Protein AF-A0A7S2NQ32-F1 (afdb_monomer_lite)

Organism: NCBI:txid163516

Radius of gyration: 38.27 Å; chains: 1; bounding box: 82×102×120 Å

pLDDT: mean 76.38, std 18.04, range [27.8, 97.19]

Foldseek 3Di:
DCCLVVCVVPDPPCPVVPPDDPVVVQCVLPVDPPDDDDPVCPVVVVVLVVLLSVLLVVLVSCLVPVVPDDLVRQQPAPQDLQGRPVLVVLLVVLLVSLQVQQLRAPPPPDPPDPCVVVVSNCSLLDLAGPRSCRVSVVSSLVSNQSSCCSRFVDHLDPPPPVCPVPCPPVPDDDGRAQPALVSLLSLLSSSSSSAVDPPHDFTDLVSLVRSVVRQDDDDQDPLLCLLQCLLWAQDPPPLPDQLLAADPSRPVCSQVPPLVVSDPPDDDSSLVSLLVSLVSLLDDDQDDQPPDPPPPPFPDPPPAVVVNLVSLQVSLVSLLSSLVSLSSNCSSPVLPLSSLLSNLVSLLVLLLSLVLQQFQPPPLADVCLFFDLPVVLVVVVVPDVDPDPPQVVLFRLAQARTLSLLSVFDLSFLVSVVVSLVVSVVRPVPDPPDDPSSVVLNVVLVVCVVVLVLSQSSNQVSLSSSSSSNSSSSNSLSSSLVSLVVVCVVVDVVSLLVNLQSLLLQLLSLVLCLLSCWRGGPPIGRNALVRQLSSLVSSLVSLVVSLCSCVVSDDPDDDRPDQNLLSLLSNLVSLLSNLVSCVVPDDDVPDPDGSNLVSLLSSLVSLVVSLVSLVVVCVVVNAPDLPDDWCPRRNLNSLLVNLLSLLVQLVVLLSDDPVCSVVSLVSSLVSLLPDFDDDPCVVVVVDPDSLVSSLVSLLRSQVSLVVSCVVRVLHVVSLLSNLSSLQQVVCSNPSPPPVSCRSQDFDAPVSQVSHPQHDHPHGSLVSSLVSLVSNCPVCVVVLQDQDDRPDPDDRSSRCSGRRSVSVQSVSLNSLLVNLVSCLVVLVLVVLVVLLVSLLVGADDSNQQSSQCSSVSNDGRPDGPQLDALVDGGTNSSSSNNSSLLSNLSSLLVVLVVLVVVVVVCPDDDDPVVLVVSLVVLLVSLVSLVVSVVSSNDDLVVVLVQLQVPLDPPDDPSSLVSLLSSVQSNCVSPDVDHPDDDDDDHSNVRSVVSSVSSVVSVVVCCVSPVPPPPPPVVVVVVVVVVVVVVPPDDDDDDDDDDDDDDDDDDDDDDDDDDDDDDDFDWDKDKDKDFPPPPQAAQRWDWDWDQQAPPDTDIDIDGHHHPPDRMDMDMDIDGPVSNVNNVVVVVD

Secondary structure (DSSP, 8-state):
-HHHHSGGGT-GGGGGTTTS-TTTTTTTTSS-------TTSHHHHHHHHHHHHHHHHHHHHHHHHHHTS-HHHHHHS-EETTEEHHHHHHHHHHHHHHHHHHHHH-------STTHHHHHHHGGG-SSPPTT-HHHHHHHHHHHHHHHHHHHS---S-----THHHHTT-TT------SSHHHHHHHHHHHHHHH-STTS----HHHHHHHHHHSPPPP--HHHHHHHHHHHB-----TTS-TTS--TTS-GGGGTS-TTTSS-S---HHHHHHHHHHHHHH-SPPPPTT--GGGTT---S---HHHHHHHHHHHHHHHHHHHHHHHHHHHH-TT-HHHHHHHHHHHHHHHHHHHTTS---SSS--THHHH-SHHHHHHHTT-------GGGTS-BS--SSBSHHHHHS-SSSHHHHHHHHHHHHHHHHT-TTS-HHHHHHHHHHHHHHHTT-HHHHHHHHHHHHHHHHHHHHHHHHHHHHHHHHHGGGG--HHHHHHHHHHHHHHHHHHHHHHHHTEE-SBS-EEPPHHHHHHHHHHHHHHHHHHHHHHHHS--S-S--SS-HHHHHHHHHHHHHHHHHHSTTPPPPTT-SS-HHHHHHHHHHHHHHHHHHHHHHHHHHH-PPPTT--SS--HHHHHHHHHHHHHHHHHHHHHTS-TTTHHHHHHHHHHHHHTT-SSGGGGGGTT-S-HHHHHHHHHHHHHHHHHHHHHH-TT-HHHHHHHHHHHHHHHHHH-TT-TT--GGG----HHHHTTSTT--TTS-HHHHHHHHHHHHHHHTHHHHTSPPPP--SS--HHHHHHH-HHHHHHHHHHHHHHHHHHHHHTT-HHHHHHHHHHHHHSPPPHHHHHHHHHHTTTSPPSS-TTSS-SSS--SHHHHHHHHHHHHHHHHHHHHHHHHHHHHHH--S---HHHHHHHHHHHHHHHHHHHHHHHHT---HHHHHHHHHH--STT---HHHHHHHHHHHHHHHHH-S----------HHHHHHHHHHHHHHHHHHHHHHHTTTSTTTHHHHHHHHHHHTTSS----------------------------------EEEEEEEEEPPTT--TT-EEEEEEEETTTEEEEEEEE--SS--SEEEEEEEEEHHHHHHHHHHHH-

Structure (mmCIF, N/CA/C/O backbone):
data_AF-A0A7S2NQ32-F1
#
_entry.id   AF-A0A7S2NQ32-F1
#
loop_
_atom_site.group_PDB
_atom_site.id
_atom_site.type_symbol
_atom_site.label_atom_id
_atom_site.label_alt_id
_atom_site.label_comp_id
_atom_site.label_asym_id
_atom_site.label_entity_id
_atom_site.label_seq_id
_atom_site.pdbx_PDB_ins_code
_atom_site.Cartn_x
_atom_site.Cartn_y
_atom_site.Cartn_z
_atom_site.occupancy
_atom_site.B_iso_or_equiv
_atom_site.auth_seq_id
_atom_site.auth_comp_id
_atom_site.auth_asym_id
_atom_site.auth_atom_id
_atom_site.pdbx_PDB_model_num
ATOM 1 N N . ILE A 1 1 ? -20.349 -25.419 52.242 1.00 38.31 1 ILE A N 1
ATOM 2 C CA . ILE A 1 1 ? -20.439 -23.965 52.535 1.00 38.31 1 ILE A CA 1
ATOM 3 C C . ILE A 1 1 ? -20.869 -23.718 53.972 1.00 38.31 1 ILE A C 1
ATOM 5 O O . ILE A 1 1 ? -20.038 -23.238 54.714 1.00 38.31 1 ILE A O 1
ATOM 9 N N . ALA A 1 2 ? -22.056 -24.140 54.432 1.00 29.47 2 ALA A N 1
ATOM 10 C CA . ALA A 1 2 ? -22.386 -24.104 55.869 1.00 29.47 2 ALA A CA 1
ATOM 11 C C . ALA A 1 2 ? -21.383 -24.909 56.728 1.00 29.47 2 ALA A C 1
ATOM 13 O O . ALA A 1 2 ? -20.980 -24.456 57.786 1.00 29.47 2 ALA A O 1
ATOM 14 N N . ALA A 1 3 ? -20.860 -26.030 56.216 1.00 35.62 3 ALA A N 1
ATOM 15 C CA . ALA A 1 3 ? -19.745 -26.761 56.833 1.00 35.62 3 ALA A CA 1
ATOM 16 C C . ALA A 1 3 ? -18.353 -26.117 56.624 1.00 35.62 3 ALA A C 1
ATOM 18 O O . ALA A 1 3 ? -17.404 -26.506 57.282 1.00 35.62 3 ALA A O 1
ATOM 19 N N . PHE A 1 4 ? -18.213 -25.146 55.716 1.00 40.44 4 PHE A N 1
ATOM 20 C CA . PHE A 1 4 ? -16.943 -24.466 55.398 1.00 40.44 4 PHE A CA 1
ATOM 21 C C . PHE A 1 4 ? -16.826 -23.139 56.172 1.00 40.44 4 PHE A C 1
ATOM 23 O O . PHE A 1 4 ? -15.788 -22.837 56.740 1.00 40.44 4 PHE A O 1
ATOM 30 N N . CYS A 1 5 ? -17.934 -22.401 56.280 1.00 36.97 5 CYS A N 1
ATOM 31 C CA . CYS A 1 5 ? -18.102 -21.209 57.108 1.00 36.97 5 CYS A CA 1
ATOM 32 C C . CYS A 1 5 ? -18.418 -21.560 58.574 1.00 36.97 5 CYS A C 1
ATOM 34 O O . CYS A 1 5 ? -17.995 -20.847 59.471 1.00 36.97 5 CYS A O 1
ATOM 36 N N . GLY A 1 6 ? -19.112 -22.674 58.841 1.00 35.16 6 GLY A N 1
ATOM 37 C CA . GLY A 1 6 ? -19.406 -23.153 60.199 1.00 35.16 6 GLY A CA 1
ATOM 38 C C . GLY A 1 6 ? -18.257 -23.922 60.863 1.00 35.16 6 GLY A C 1
ATOM 39 O O . GLY A 1 6 ? -18.197 -23.982 62.086 1.00 35.16 6 GLY A O 1
ATOM 40 N N . ALA A 1 7 ? -17.300 -24.461 60.094 1.00 35.34 7 ALA A N 1
ATOM 41 C CA . ALA A 1 7 ? -16.101 -25.106 60.651 1.00 35.34 7 ALA A CA 1
ATOM 42 C C . ALA A 1 7 ? -15.001 -24.115 61.074 1.00 35.34 7 ALA A C 1
ATOM 44 O O . ALA A 1 7 ? -14.058 -24.525 61.755 1.00 35.34 7 ALA A O 1
ATOM 45 N N . ALA A 1 8 ? -15.146 -22.823 60.752 1.00 34.66 8 ALA A N 1
ATOM 46 C CA . ALA A 1 8 ? -14.289 -21.761 61.283 1.00 34.66 8 ALA A CA 1
ATOM 47 C C . ALA A 1 8 ? -14.370 -21.653 62.821 1.00 34.66 8 ALA A C 1
ATOM 49 O O . ALA A 1 8 ? -13.474 -21.094 63.441 1.00 34.66 8 ALA A O 1
ATOM 50 N N . GLY A 1 9 ? -15.393 -22.251 63.447 1.00 35.31 9 GLY A N 1
ATOM 51 C CA . GLY A 1 9 ? -15.494 -22.353 64.902 1.00 35.31 9 GLY A CA 1
ATOM 52 C C . GLY A 1 9 ? -14.737 -23.524 65.546 1.00 35.31 9 GLY A C 1
ATOM 53 O O . GLY A 1 9 ? -14.499 -23.460 66.747 1.00 35.31 9 GLY A O 1
ATOM 54 N N . HIS A 1 10 ? -14.354 -24.593 64.821 1.00 33.91 10 HIS A N 1
ATOM 55 C CA . HIS A 1 10 ? -13.945 -25.854 65.485 1.00 33.91 10 HIS A CA 1
ATOM 56 C C . HIS A 1 10 ? -12.883 -26.744 64.794 1.00 33.91 10 HIS A C 1
ATOM 58 O O . HIS A 1 10 ? -12.693 -27.886 65.218 1.00 33.91 10 HIS A O 1
ATOM 64 N N . SER A 1 11 ? -12.131 -26.281 63.787 1.00 33.19 11 SER A N 1
ATOM 65 C CA . SER A 1 11 ? -11.078 -27.110 63.160 1.00 33.19 11 SER A CA 1
ATOM 66 C C . SER A 1 11 ? -9.653 -26.790 63.642 1.00 33.19 11 SER A C 1
ATOM 68 O O . SER A 1 11 ? -9.174 -25.666 63.511 1.00 33.19 11 SER A O 1
ATOM 70 N N . LYS A 1 12 ? -8.929 -27.822 64.108 1.00 36.94 12 LYS A N 1
ATOM 71 C CA . LYS A 1 12 ? -7.502 -27.815 64.515 1.00 36.94 12 LYS A CA 1
ATOM 72 C C . LYS A 1 12 ? -6.501 -27.432 63.405 1.00 36.94 12 LYS A C 1
ATOM 74 O O . LYS A 1 12 ? -5.304 -27.409 63.660 1.00 36.94 12 LYS A O 1
ATOM 79 N N . VAL A 1 13 ? -6.955 -27.127 62.189 1.00 38.16 13 VAL A N 1
ATOM 80 C CA . VAL A 1 13 ? -6.087 -26.716 61.066 1.00 38.16 13 VAL A CA 1
ATOM 81 C C . VAL A 1 13 ? -5.570 -25.268 61.223 1.00 38.16 13 VAL A C 1
ATOM 83 O O . VAL A 1 13 ? -4.601 -24.889 60.575 1.00 38.16 13 VAL A O 1
ATOM 86 N N . PHE A 1 14 ? -6.133 -24.472 62.141 1.00 38.03 14 PHE A N 1
ATOM 87 C CA . PHE A 1 14 ? -5.759 -23.063 62.342 1.00 38.03 14 PHE A CA 1
ATOM 88 C C . PHE A 1 14 ? -4.532 -22.799 63.237 1.00 38.03 14 PHE A C 1
ATOM 90 O O . PHE A 1 14 ? -4.090 -21.656 63.325 1.00 38.03 14 PHE A O 1
ATOM 97 N N . THR A 1 15 ? -3.915 -23.808 63.864 1.00 38.59 15 THR A N 1
ATOM 98 C CA . THR A 1 15 ? -2.793 -23.572 64.801 1.00 38.59 15 THR A CA 1
ATOM 99 C C . THR A 1 15 ? -1.493 -23.093 64.146 1.00 38.59 15 THR A C 1
ATOM 101 O O . THR A 1 15 ? -0.638 -22.576 64.852 1.00 38.59 15 THR A O 1
ATOM 104 N N . ASN A 1 16 ? -1.345 -23.189 62.819 1.00 35.78 16 ASN A N 1
ATOM 105 C CA . ASN A 1 16 ? -0.178 -22.646 62.101 1.00 35.78 16 ASN A CA 1
ATOM 106 C C . ASN A 1 16 ? -0.426 -21.277 61.435 1.00 35.78 16 ASN A C 1
ATOM 108 O O . ASN A 1 16 ? 0.493 -20.727 60.839 1.00 35.78 16 ASN A O 1
ATOM 112 N N . VAL A 1 17 ? -1.636 -20.711 61.543 1.00 42.16 17 VAL A N 1
ATOM 113 C CA . VAL A 1 17 ? -1.975 -19.363 61.027 1.00 42.16 17 VAL A CA 1
ATOM 114 C C . VAL A 1 17 ? -1.924 -18.302 62.147 1.00 42.16 17 VAL A C 1
ATOM 116 O O . VAL A 1 17 ? -2.021 -17.110 61.890 1.00 42.16 17 VAL A O 1
ATOM 119 N N . ALA A 1 18 ? -1.696 -18.721 63.395 1.00 35.78 18 ALA A N 1
ATOM 120 C CA . ALA A 1 18 ? -1.815 -17.915 64.614 1.00 35.78 18 ALA A CA 1
ATOM 121 C C . ALA A 1 18 ? -0.669 -16.911 64.898 1.00 35.78 18 ALA A C 1
ATOM 123 O O . ALA A 1 18 ? -0.559 -16.443 66.024 1.00 35.78 18 ALA A O 1
ATOM 124 N N . ASN A 1 19 ? 0.176 -16.571 63.917 1.00 41.66 19 ASN A N 1
ATOM 125 C CA . ASN A 1 19 ? 1.288 -15.618 64.101 1.00 41.66 19 ASN A CA 1
ATOM 126 C C . ASN A 1 19 ? 1.071 -14.251 63.428 1.00 41.66 19 ASN A C 1
ATOM 128 O O . ASN A 1 19 ? 2.006 -13.460 63.355 1.00 41.66 19 ASN A O 1
ATOM 132 N N . VAL A 1 20 ? -0.133 -13.964 62.932 1.00 45.91 20 VAL A N 1
ATOM 133 C CA . VAL A 1 20 ? -0.498 -12.628 62.442 1.00 45.91 20 VAL A CA 1
ATOM 134 C C . VAL A 1 20 ? -1.633 -12.130 63.322 1.00 45.91 20 VAL A C 1
ATOM 136 O O . VAL A 1 20 ? -2.710 -12.729 63.301 1.00 45.91 20 VAL A O 1
ATOM 139 N N . ASP A 1 21 ? -1.375 -11.095 64.124 1.00 45.44 21 ASP A N 1
ATOM 140 C CA . ASP A 1 21 ? -2.412 -10.447 64.923 1.00 45.44 21 ASP A CA 1
ATOM 141 C C . ASP A 1 21 ? -3.468 -9.876 63.960 1.00 45.44 21 ASP A C 1
ATOM 143 O O . ASP A 1 21 ? -3.129 -9.073 63.084 1.00 45.44 21 ASP A O 1
ATOM 147 N N . PRO A 1 22 ? -4.740 -10.308 64.038 1.00 46.38 22 PRO A N 1
ATOM 148 C CA . PRO A 1 22 ? -5.797 -9.764 63.203 1.00 46.38 22 PRO A CA 1
ATOM 149 C C . PRO A 1 22 ? -6.006 -8.261 63.396 1.00 46.38 22 PRO A C 1
ATOM 151 O O . PRO A 1 22 ? -6.705 -7.696 62.573 1.00 46.38 22 PRO A O 1
ATOM 154 N N . LEU A 1 23 ? -5.456 -7.619 64.438 1.00 48.62 23 LEU A N 1
ATOM 155 C CA . LEU A 1 23 ? -5.508 -6.160 64.588 1.00 48.62 23 LEU A CA 1
ATOM 156 C C . LEU A 1 23 ? -4.438 -5.415 63.764 1.00 48.62 23 LEU A C 1
ATOM 158 O O . LEU A 1 23 ? -4.763 -4.396 63.159 1.00 48.62 23 LEU A O 1
ATOM 162 N N . ASP A 1 24 ? -3.219 -5.950 63.630 1.00 49.41 24 ASP A N 1
ATOM 163 C CA . ASP A 1 24 ? -2.101 -5.264 62.946 1.00 49.41 24 ASP A CA 1
ATOM 164 C C . ASP A 1 24 ? -2.348 -5.046 61.440 1.00 49.41 24 ASP A C 1
ATOM 166 O O . ASP A 1 24 ? -1.844 -4.098 60.841 1.00 49.41 24 ASP A O 1
ATOM 170 N N . PHE A 1 25 ? -3.139 -5.916 60.803 1.00 48.00 25 PHE A N 1
ATOM 171 C CA . PHE A 1 25 ? -3.528 -5.769 59.392 1.00 48.00 25 PHE A CA 1
ATOM 172 C C . PHE A 1 25 ? -4.569 -4.655 59.180 1.00 48.00 25 PHE A C 1
ATOM 174 O O . PHE A 1 25 ? -4.672 -4.115 58.082 1.00 48.00 25 PHE A O 1
ATOM 181 N N . TYR A 1 26 ? -5.343 -4.309 60.214 1.00 52.91 26 TYR A N 1
ATOM 182 C CA . TYR A 1 26 ? -6.479 -3.389 60.114 1.00 52.91 26 TYR A CA 1
ATOM 183 C C . TYR A 1 26 ? -6.149 -1.967 60.582 1.00 52.91 26 TYR A C 1
ATOM 185 O O . TYR A 1 26 ? -6.823 -1.038 60.140 1.00 52.91 26 TYR A O 1
ATOM 193 N N . ASP A 1 27 ? -5.094 -1.768 61.378 1.00 52.78 27 ASP A N 1
ATOM 194 C CA . ASP A 1 27 ? -4.638 -0.428 61.787 1.00 52.78 27 ASP A CA 1
ATOM 195 C C . ASP A 1 27 ? -4.226 0.460 60.591 1.00 52.78 27 ASP A C 1
ATOM 197 O O . ASP A 1 27 ? -4.363 1.682 60.654 1.00 52.78 27 ASP A O 1
ATOM 201 N N . SER A 1 28 ? -3.815 -0.138 59.463 1.00 52.09 28 SER A N 1
ATOM 202 C CA . SER A 1 28 ? -3.551 0.577 58.200 1.00 52.09 28 SER A CA 1
ATOM 203 C C . SER A 1 28 ? -4.822 1.179 57.581 1.00 52.09 28 SER A C 1
ATOM 205 O O . SER A 1 28 ? -4.819 2.341 57.183 1.00 52.09 28 SER A O 1
ATOM 207 N N . ASP A 1 29 ? -5.921 0.416 57.541 1.00 52.28 29 ASP A N 1
ATOM 208 C CA . ASP A 1 29 ? -7.166 0.789 56.846 1.00 52.28 29 ASP A CA 1
ATOM 209 C C . ASP A 1 29 ? -8.187 1.510 57.765 1.00 52.28 29 ASP A C 1
ATOM 211 O O . ASP A 1 29 ? -9.190 2.045 57.281 1.00 52.28 29 ASP A O 1
ATOM 215 N N . CYS A 1 30 ? -7.966 1.522 59.090 1.00 47.84 30 CYS A N 1
ATOM 216 C CA . CYS A 1 30 ? -8.894 2.062 60.103 1.00 47.84 30 CYS A CA 1
ATOM 217 C C . CYS A 1 30 ? -8.465 3.400 60.738 1.00 47.84 30 CYS A C 1
ATOM 219 O O . CYS A 1 30 ? -9.194 3.928 61.577 1.00 47.84 30 CYS A O 1
ATOM 221 N N . SER A 1 31 ? -7.311 3.964 60.370 1.00 48.59 31 SER A N 1
ATOM 222 C CA . SER A 1 31 ? -6.677 5.080 61.100 1.00 48.59 31 SER A CA 1
ATOM 223 C C . SER A 1 31 ? -7.361 6.459 60.988 1.00 48.59 31 SER A C 1
ATOM 225 O O . SER A 1 31 ? -6.880 7.421 61.586 1.00 48.59 31 SER A O 1
ATOM 227 N N . ILE A 1 32 ? -8.494 6.592 60.286 1.00 48.78 32 ILE A N 1
ATOM 228 C CA . ILE A 1 32 ? -9.193 7.876 60.088 1.00 48.78 32 ILE A CA 1
ATOM 229 C C . ILE A 1 32 ? -10.712 7.685 60.241 1.00 48.78 32 ILE A C 1
ATOM 231 O O . ILE A 1 32 ? -11.453 7.650 59.268 1.00 48.78 32 ILE A O 1
ATOM 235 N N . VAL A 1 33 ? -11.200 7.549 61.477 1.00 49.72 33 VAL A N 1
ATOM 236 C CA . VAL A 1 33 ? -12.630 7.746 61.817 1.00 49.72 33 VAL A CA 1
ATOM 237 C C . VAL A 1 33 ? -12.737 8.661 63.044 1.00 49.72 33 VAL A C 1
ATOM 239 O O . VAL A 1 33 ? -13.386 8.360 64.043 1.00 49.72 33 VAL A O 1
ATOM 242 N N . HIS A 1 34 ? -12.036 9.792 62.989 1.00 45.78 34 HIS A N 1
ATOM 243 C CA . HIS A 1 34 ? -12.207 10.902 63.926 1.00 45.78 34 HIS A CA 1
ATOM 244 C C . HIS A 1 34 ? -12.527 12.170 63.134 1.00 45.78 34 HIS A C 1
ATOM 246 O O . HIS A 1 34 ? -11.690 13.053 62.977 1.00 45.78 34 HIS A O 1
ATOM 252 N N . SER A 1 35 ? -13.742 12.231 62.590 1.00 44.44 35 SER A N 1
ATOM 253 C CA . SER A 1 35 ? -14.366 13.484 62.174 1.00 44.44 35 SER A CA 1
ATOM 254 C C . SER A 1 35 ? -15.607 13.713 63.038 1.00 44.44 35 SER A C 1
ATOM 256 O O . SER A 1 35 ? -16.499 12.867 63.124 1.00 44.44 35 SER A O 1
ATOM 258 N N . ASP A 1 36 ? -15.600 14.847 63.736 1.00 47.00 36 ASP A N 1
ATOM 259 C CA . ASP A 1 36 ? -16.628 15.317 64.663 1.00 47.00 36 ASP A CA 1
ATOM 260 C C . ASP A 1 36 ? -17.977 15.506 63.943 1.00 47.00 36 ASP A C 1
ATOM 262 O O . ASP A 1 36 ? -18.252 16.576 63.400 1.00 47.00 36 ASP A O 1
ATOM 266 N N . SER A 1 37 ? -18.828 14.477 63.916 1.00 47.44 37 SER A N 1
ATOM 267 C CA . SER A 1 37 ? -20.198 14.588 63.400 1.00 47.44 37 SER A CA 1
ATOM 268 C C . SER A 1 37 ? -21.231 14.090 64.411 1.00 47.44 37 SER A C 1
ATOM 270 O O . SER A 1 37 ? -20.973 13.188 65.206 1.00 47.44 37 SER A O 1
ATOM 272 N N . GLU A 1 38 ? -22.374 14.772 64.400 1.00 52.44 38 GLU A N 1
ATOM 273 C CA . GLU A 1 38 ? -23.438 14.789 65.407 1.00 52.44 38 GLU A CA 1
ATOM 274 C C . GLU A 1 38 ? -23.995 13.398 65.793 1.00 52.44 38 GLU A C 1
ATOM 276 O O . GLU A 1 38 ? -24.044 12.469 64.986 1.00 52.44 38 GLU A O 1
ATOM 281 N N . GLU A 1 39 ? -24.455 13.276 67.046 1.00 54.56 39 GLU A N 1
ATOM 282 C CA . GLU A 1 39 ? -24.789 12.026 67.762 1.00 54.56 39 GLU A CA 1
ATOM 283 C C . GLU A 1 39 ? -25.794 11.080 67.055 1.00 54.56 39 GLU A C 1
ATOM 285 O O . GLU A 1 39 ? -25.784 9.877 67.319 1.00 54.56 39 GLU A O 1
ATOM 290 N N . GLU A 1 40 ? -26.629 11.553 66.118 1.00 50.28 40 GLU A N 1
ATOM 291 C CA . GLU A 1 40 ? -27.536 10.678 65.344 1.00 50.28 40 GLU A CA 1
ATOM 292 C C . GLU A 1 40 ? -26.819 9.852 64.255 1.00 50.28 40 GLU A C 1
ATOM 294 O O . GLU A 1 40 ? -27.316 8.796 63.852 1.00 50.28 40 GLU A O 1
ATOM 299 N N . ASN A 1 41 ? -25.617 10.252 63.824 1.00 57.00 41 ASN A N 1
ATOM 300 C CA . ASN A 1 41 ? -24.835 9.516 62.823 1.00 57.00 41 ASN A CA 1
ATOM 301 C C . ASN A 1 41 ? -23.977 8.389 63.425 1.00 57.00 41 ASN A C 1
ATOM 303 O O . ASN A 1 41 ? -23.555 7.471 62.716 1.00 57.00 41 ASN A O 1
ATOM 307 N N . GLU A 1 42 ? -23.759 8.390 64.742 1.00 63.00 42 GLU A N 1
ATOM 308 C CA . GLU A 1 42 ? -22.808 7.490 65.401 1.00 63.00 42 GLU A CA 1
ATOM 309 C C . GLU A 1 42 ? -23.244 6.010 65.348 1.00 63.00 42 GLU A C 1
ATOM 311 O O . GLU A 1 42 ? -22.419 5.105 65.186 1.00 63.00 42 GLU A O 1
ATOM 316 N N . GLN A 1 43 ? -24.551 5.731 65.427 1.00 71.75 43 GLN A N 1
ATOM 317 C CA . GLN A 1 43 ? -25.079 4.360 65.394 1.00 71.75 43 GLN A CA 1
ATOM 318 C C . GLN A 1 43 ? -25.046 3.749 63.981 1.00 71.75 43 GLN A C 1
ATOM 320 O O . GLN A 1 43 ? -24.741 2.559 63.818 1.00 71.75 43 GLN A O 1
ATOM 325 N N . ASN A 1 44 ? -25.319 4.556 62.952 1.00 70.44 44 ASN A N 1
ATOM 326 C CA . ASN A 1 44 ? -25.213 4.135 61.553 1.00 70.44 44 ASN A CA 1
ATOM 327 C C . ASN A 1 44 ? -23.749 3.887 61.168 1.00 70.44 44 ASN A C 1
ATOM 329 O O . ASN A 1 44 ? -23.445 2.849 60.577 1.00 70.44 44 ASN A O 1
ATOM 333 N N . LEU A 1 45 ? -22.835 4.762 61.599 1.00 71.75 45 LEU A N 1
ATOM 334 C CA . LEU A 1 45 ? -21.392 4.594 61.409 1.00 71.75 45 LEU A CA 1
ATOM 335 C C . LEU A 1 45 ? -20.863 3.327 62.097 1.00 71.75 45 LEU A C 1
ATOM 337 O O . LEU A 1 45 ? -20.142 2.550 61.471 1.00 71.75 45 LEU A O 1
ATOM 341 N N . LYS A 1 46 ? -21.289 3.033 63.335 1.00 77.00 46 LYS A N 1
ATOM 342 C CA . LYS A 1 46 ? -20.947 1.772 64.028 1.00 77.00 46 LYS A CA 1
ATOM 343 C C . LYS A 1 46 ? -21.439 0.535 63.272 1.00 77.00 46 LYS A C 1
ATOM 345 O O . LYS A 1 46 ? -20.732 -0.473 63.202 1.00 77.00 46 LYS A O 1
ATOM 350 N N . THR A 1 47 ? -22.635 0.604 62.689 1.00 78.75 47 THR A N 1
ATOM 351 C CA . THR A 1 47 ? -23.223 -0.507 61.923 1.00 78.75 47 THR A CA 1
ATOM 352 C C . THR A 1 47 ? -22.475 -0.737 60.606 1.00 78.75 47 THR A C 1
ATOM 354 O O . THR A 1 47 ? -22.135 -1.877 60.285 1.00 78.75 47 THR A O 1
ATOM 357 N N . LEU A 1 48 ? -22.148 0.335 59.877 1.00 78.94 48 LEU A N 1
ATOM 358 C CA . LEU A 1 48 ? -21.354 0.280 58.646 1.00 78.94 48 LEU A CA 1
ATOM 359 C C . LEU A 1 48 ? -19.927 -0.211 58.908 1.00 78.94 48 LEU A C 1
ATOM 361 O O . LEU A 1 48 ? -19.440 -1.080 58.187 1.00 78.94 48 LEU A O 1
ATOM 365 N N . PHE A 1 49 ? -19.287 0.254 59.983 1.00 80.69 49 PHE A N 1
ATOM 366 C CA . PHE A 1 49 ? -17.969 -0.224 60.401 1.00 80.69 49 PHE A CA 1
ATOM 367 C C . PHE A 1 49 ? -17.981 -1.726 60.728 1.00 80.69 49 PHE A C 1
ATOM 369 O O . PHE A 1 49 ? -17.128 -2.480 60.257 1.00 80.69 49 PHE A O 1
ATOM 376 N N . SER A 1 50 ? -18.988 -2.196 61.475 1.00 81.88 50 SER A N 1
ATOM 377 C CA . SER A 1 50 ? -19.149 -3.622 61.789 1.00 81.88 50 SER A CA 1
ATOM 378 C C . SER A 1 50 ? -19.368 -4.475 60.533 1.00 81.88 50 SER A C 1
ATOM 380 O O . SER A 1 50 ? -18.775 -5.551 60.400 1.00 81.88 50 SER A O 1
ATOM 382 N N . LEU A 1 51 ? -20.168 -3.985 59.579 1.00 84.25 51 LEU A N 1
ATOM 383 C CA . LEU A 1 51 ? -20.373 -4.639 58.288 1.00 84.25 51 LEU A CA 1
ATOM 384 C C . LEU A 1 51 ? -19.064 -4.710 57.490 1.00 84.25 51 LEU A C 1
ATOM 386 O O . LEU A 1 51 ? -18.704 -5.794 57.027 1.00 84.25 51 LEU A O 1
ATOM 390 N N . ARG A 1 52 ? -18.327 -3.597 57.387 1.00 81.62 52 ARG A N 1
ATOM 391 C CA . ARG A 1 52 ? -17.028 -3.507 56.700 1.00 81.62 52 ARG A CA 1
ATOM 392 C C . ARG A 1 52 ? -16.040 -4.535 57.252 1.00 81.62 52 ARG A C 1
ATOM 394 O O . ARG A 1 52 ? -15.526 -5.363 56.499 1.00 81.62 52 ARG A O 1
ATOM 401 N N . LEU A 1 53 ? -15.865 -4.560 58.575 1.00 83.25 53 LEU A N 1
ATOM 402 C CA . LEU A 1 53 ? -15.003 -5.521 59.265 1.00 83.25 53 LEU A CA 1
ATOM 403 C C . LEU A 1 53 ? -15.441 -6.972 59.003 1.00 83.25 53 LEU A C 1
ATOM 405 O O . LEU A 1 53 ? -14.614 -7.834 58.702 1.00 83.25 53 LEU A O 1
ATOM 409 N N . SER A 1 54 ? -16.747 -7.253 59.065 1.00 86.56 54 SER A N 1
ATOM 410 C CA . SER A 1 54 ? -17.283 -8.595 58.810 1.00 86.56 54 SER A CA 1
ATOM 411 C C . SER A 1 54 ? -17.001 -9.079 57.385 1.00 86.56 54 SER A C 1
ATOM 413 O O . SER A 1 54 ? -16.648 -10.245 57.189 1.00 86.56 54 SER A O 1
ATOM 415 N N . LEU A 1 55 ? -17.140 -8.204 56.385 1.00 87.50 55 LEU A N 1
ATOM 416 C CA . LEU A 1 55 ? -16.884 -8.542 54.986 1.00 87.50 55 LEU A CA 1
ATOM 417 C C . LEU A 1 55 ? -15.391 -8.813 54.745 1.00 87.50 55 LEU A C 1
ATOM 419 O O . LEU A 1 55 ? -15.065 -9.857 54.178 1.00 87.50 55 LEU A O 1
ATOM 423 N N . CYS A 1 56 ? -14.490 -7.965 55.253 1.00 85.31 56 CYS A N 1
ATOM 424 C CA . CYS A 1 56 ? -13.040 -8.179 55.154 1.00 85.31 56 CYS A CA 1
ATOM 425 C C . CYS A 1 56 ? -12.596 -9.491 55.820 1.00 85.31 56 CYS A C 1
ATOM 427 O O . CYS A 1 56 ? -11.861 -10.276 55.219 1.00 85.31 56 CYS A O 1
ATOM 429 N N . LEU A 1 57 ? -13.112 -9.805 57.015 1.00 85.25 57 LEU A N 1
ATOM 430 C CA . LEU A 1 57 ? -12.812 -11.067 57.702 1.00 85.25 57 LEU A CA 1
ATOM 431 C C . LEU A 1 57 ? -13.273 -12.294 56.905 1.00 85.25 57 LEU A C 1
ATOM 433 O O . LEU A 1 57 ? -12.586 -13.319 56.890 1.00 85.25 57 LEU A O 1
ATOM 437 N N . ARG A 1 58 ? -14.420 -12.212 56.218 1.00 89.69 58 ARG A N 1
ATOM 438 C CA . ARG A 1 58 ? -14.902 -13.295 55.344 1.00 89.69 58 ARG A CA 1
ATOM 439 C C . ARG A 1 58 ? -13.996 -13.482 54.133 1.00 89.69 58 ARG A C 1
ATOM 441 O O . ARG A 1 58 ? -13.654 -14.626 53.830 1.00 89.69 58 ARG A O 1
ATOM 448 N N . VAL A 1 59 ? -13.583 -12.394 53.479 1.00 90.12 59 VAL A N 1
ATOM 449 C CA . VAL A 1 59 ? -12.619 -12.440 52.366 1.00 90.12 59 VAL A CA 1
ATOM 450 C C . VAL A 1 59 ? -11.315 -13.072 52.835 1.00 90.12 59 VAL A C 1
ATOM 452 O O . VAL A 1 59 ? -10.857 -14.029 52.216 1.00 90.12 59 VAL A O 1
ATOM 455 N N . ARG A 1 60 ? -10.776 -12.641 53.982 1.00 86.88 60 ARG A N 1
ATOM 456 C CA . ARG A 1 60 ? -9.528 -13.173 54.541 1.00 86.88 60 ARG A CA 1
ATOM 457 C C . ARG A 1 60 ? -9.620 -14.657 54.894 1.00 86.88 60 ARG A C 1
ATOM 459 O O . ARG A 1 60 ? -8.699 -15.421 54.611 1.00 86.88 60 ARG A O 1
ATOM 466 N N . CYS A 1 61 ? -10.740 -15.098 55.466 1.00 88.31 61 CYS A N 1
ATOM 467 C CA . CYS A 1 61 ? -10.981 -16.517 55.727 1.00 88.31 61 CYS A CA 1
ATOM 468 C C . CYS A 1 61 ? -10.983 -17.338 54.428 1.00 88.31 61 CYS A C 1
ATOM 470 O O . CYS A 1 61 ? -10.346 -18.390 54.359 1.00 88.31 61 CYS A O 1
ATOM 472 N N . ILE A 1 62 ? -11.675 -16.859 53.387 1.00 91.38 62 ILE A N 1
ATOM 473 C CA . ILE A 1 62 ? -11.675 -17.513 52.070 1.00 91.38 62 ILE A CA 1
ATOM 474 C C . ILE A 1 62 ? -10.265 -17.487 51.475 1.00 91.38 62 ILE A C 1
ATOM 476 O O . ILE A 1 62 ? -9.842 -18.493 50.911 1.00 91.38 62 ILE A O 1
ATOM 480 N N . PHE A 1 63 ? -9.521 -16.393 51.658 1.00 89.75 63 PHE A N 1
ATOM 481 C CA . PHE A 1 63 ? -8.149 -16.248 51.192 1.00 89.75 63 PHE A CA 1
ATOM 482 C C . PHE A 1 63 ? -7.247 -17.334 51.759 1.00 89.75 63 PHE A C 1
ATOM 484 O O . PHE A 1 63 ? -6.671 -18.106 50.999 1.00 89.75 63 PHE A O 1
ATOM 491 N N . VAL A 1 64 ? -7.182 -17.458 53.085 1.00 87.25 64 VAL A N 1
ATOM 492 C CA . VAL A 1 64 ? -6.327 -18.445 53.760 1.00 87.25 64 VAL A CA 1
ATOM 493 C C . VAL A 1 64 ? -6.628 -19.866 53.282 1.00 87.25 64 VAL A C 1
ATOM 495 O O . VAL A 1 64 ? -5.708 -20.646 53.039 1.00 87.25 64 VAL A O 1
ATOM 498 N N . VAL A 1 65 ? -7.908 -20.205 53.102 1.00 87.00 65 VAL A N 1
ATOM 499 C CA . VAL A 1 65 ? -8.298 -21.569 52.733 1.00 87.00 65 VAL A CA 1
ATOM 500 C C . VAL A 1 65 ? -8.135 -21.831 51.237 1.00 87.00 65 VAL A C 1
ATOM 502 O O . VAL A 1 65 ? -7.480 -22.794 50.850 1.00 87.00 65 VAL A O 1
ATOM 505 N N . PHE A 1 66 ? -8.720 -20.997 50.378 1.00 88.62 66 PHE A N 1
ATOM 506 C CA . PHE A 1 66 ? -8.712 -21.225 48.934 1.00 88.62 66 PHE A CA 1
ATOM 507 C C . PHE A 1 66 ? -7.346 -20.952 48.309 1.00 88.62 66 PHE A C 1
ATOM 509 O O . PHE A 1 66 ? -6.950 -21.637 47.362 1.00 88.62 66 PHE A O 1
ATOM 516 N N . ASN A 1 67 ? -6.579 -19.998 48.845 1.00 85.50 67 ASN A N 1
ATOM 517 C CA . ASN A 1 67 ? -5.232 -19.754 48.349 1.00 85.50 67 ASN A CA 1
ATOM 518 C C . ASN A 1 67 ? -4.293 -20.941 48.640 1.00 85.50 67 ASN A C 1
ATOM 520 O O . ASN A 1 67 ? -3.429 -21.233 47.819 1.00 85.50 67 ASN A O 1
ATOM 524 N N . GLY A 1 68 ? -4.533 -21.689 49.725 1.00 84.38 68 GLY A N 1
ATOM 525 C CA . GLY A 1 68 ? -3.800 -22.914 50.067 1.00 84.38 68 GLY A CA 1
ATOM 526 C C . GLY A 1 68 ? -4.131 -24.151 49.216 1.00 84.38 68 GLY A C 1
ATOM 527 O O . GLY A 1 68 ? -3.433 -25.156 49.325 1.00 84.38 68 GLY A O 1
ATOM 528 N N . ILE A 1 69 ? -5.169 -24.103 48.372 1.00 85.44 69 ILE A N 1
ATOM 529 C CA . ILE A 1 69 ? -5.538 -25.202 47.464 1.00 85.44 69 ILE A CA 1
ATOM 530 C C . ILE A 1 69 ? -4.813 -25.023 46.126 1.00 85.44 69 ILE A C 1
ATOM 532 O O . ILE A 1 69 ? -4.860 -23.944 45.532 1.00 85.44 69 ILE A O 1
ATOM 536 N N . ASP A 1 70 ? -4.168 -26.078 45.629 1.00 85.06 70 ASP A N 1
ATOM 537 C CA . ASP A 1 70 ? -3.521 -26.060 44.314 1.00 85.06 70 ASP A CA 1
ATOM 538 C C . ASP A 1 70 ? -4.554 -25.910 43.180 1.00 85.06 70 ASP A C 1
ATOM 540 O O . ASP A 1 70 ? -5.646 -26.477 43.238 1.00 85.06 70 ASP A O 1
ATOM 544 N N . GLU A 1 71 ? -4.223 -25.163 42.124 1.00 83.44 71 GLU A N 1
ATOM 545 C CA . GLU A 1 71 ? -5.160 -24.902 41.021 1.00 83.44 71 GLU A CA 1
ATOM 546 C C . GLU A 1 71 ? -5.633 -26.180 40.327 1.00 83.44 71 GLU A C 1
ATOM 548 O O . GLU A 1 71 ? -6.794 -26.276 39.924 1.00 83.44 71 GLU A O 1
ATOM 553 N N . LYS A 1 72 ? -4.756 -27.182 40.192 1.00 81.62 72 LYS A N 1
ATOM 554 C CA . LYS A 1 72 ? -5.120 -28.462 39.583 1.00 81.62 72 LYS A CA 1
ATOM 555 C C . LYS A 1 72 ? -6.120 -29.202 40.467 1.00 81.62 72 LYS A C 1
ATOM 557 O O . LYS A 1 72 ? -7.130 -29.690 39.969 1.00 81.62 72 LYS A O 1
ATOM 562 N N . GLN A 1 73 ? -5.887 -29.205 41.780 1.00 80.25 73 GLN A N 1
ATOM 563 C CA . GLN A 1 73 ? -6.815 -29.793 42.749 1.00 80.25 73 GLN A CA 1
ATOM 564 C C . GLN A 1 73 ? -8.170 -29.075 42.731 1.00 80.25 73 GLN A C 1
ATOM 566 O O . GLN A 1 73 ? -9.214 -29.727 42.712 1.00 80.25 73 GLN A O 1
ATOM 571 N N . ALA A 1 74 ? -8.175 -27.741 42.666 1.00 77.88 74 ALA A N 1
ATOM 572 C CA . ALA A 1 74 ? -9.402 -26.952 42.582 1.00 77.88 74 ALA A CA 1
ATOM 573 C C . ALA A 1 74 ? -10.214 -27.252 41.306 1.00 77.88 74 ALA A C 1
ATOM 575 O O . ALA A 1 74 ? -11.443 -27.275 41.368 1.00 77.88 74 ALA A O 1
ATOM 576 N N . ARG A 1 75 ? -9.545 -27.531 40.175 1.00 76.62 75 ARG A N 1
ATOM 577 C CA . ARG A 1 75 ? -10.183 -27.920 38.901 1.00 76.62 75 ARG A CA 1
ATOM 578 C C . ARG A 1 75 ? -10.753 -29.338 38.907 1.00 76.62 75 ARG A C 1
ATOM 580 O O . ARG A 1 75 ? -11.754 -29.596 38.250 1.00 76.62 75 ARG A O 1
ATOM 587 N N . GLU A 1 76 ? -10.126 -30.255 39.636 1.00 77.00 76 GLU A N 1
ATOM 588 C CA . GLU A 1 76 ? -10.525 -31.669 39.694 1.00 77.00 76 GLU A CA 1
ATOM 589 C C . GLU A 1 76 ? -11.610 -31.942 40.758 1.00 77.00 76 GLU A C 1
ATOM 591 O O . GLU A 1 76 ? -12.206 -33.020 40.794 1.00 77.00 76 GLU A O 1
ATOM 596 N N . THR A 1 77 ? -11.912 -30.965 41.619 1.00 68.69 77 THR A N 1
ATOM 597 C CA . THR A 1 77 ? -12.870 -31.129 42.718 1.00 68.69 77 THR A CA 1
ATOM 598 C C . THR A 1 77 ? -14.320 -30.999 42.236 1.00 68.69 77 THR A C 1
ATOM 600 O O . THR A 1 77 ? -14.800 -29.890 42.013 1.00 68.69 77 THR A O 1
ATOM 603 N N . CYS A 1 78 ? -15.038 -32.129 42.170 1.00 57.19 78 CYS A N 1
ATOM 604 C CA . CYS A 1 78 ? -16.491 -32.218 41.944 1.00 57.19 78 CYS A CA 1
ATOM 605 C C . CYS A 1 78 ? -16.975 -31.358 40.757 1.00 57.19 78 CYS A C 1
ATOM 607 O O . CYS A 1 78 ? -17.561 -30.288 40.938 1.00 57.19 78 CYS A O 1
ATOM 609 N N . VAL A 1 79 ? -16.685 -31.822 39.538 1.00 72.19 79 VAL A N 1
ATOM 610 C CA . VAL A 1 79 ? -17.104 -31.167 38.291 1.00 72.19 79 VAL A CA 1
ATOM 611 C C . VAL A 1 79 ? -18.591 -31.425 38.053 1.00 72.19 79 VAL A C 1
ATOM 613 O O . VAL A 1 79 ? -19.019 -32.574 37.962 1.00 72.19 79 VAL A O 1
ATOM 616 N N . ILE A 1 80 ? -19.366 -30.352 37.961 1.00 75.88 80 ILE A N 1
ATOM 617 C CA . ILE A 1 80 ? -20.763 -30.353 37.514 1.00 75.88 80 ILE A CA 1
ATOM 618 C C . ILE A 1 80 ? -20.841 -29.787 36.088 1.00 75.88 80 ILE A C 1
ATOM 620 O O . ILE A 1 80 ? -19.827 -29.350 35.544 1.00 75.88 80 ILE A O 1
ATOM 624 N N . ASP A 1 81 ? -22.032 -29.752 35.487 1.00 73.81 81 ASP A N 1
ATOM 625 C CA . ASP A 1 81 ? -22.235 -29.270 34.105 1.00 73.81 81 ASP A CA 1
ATOM 626 C C . ASP A 1 81 ? -21.668 -27.857 33.861 1.00 73.81 81 ASP A C 1
ATOM 628 O O . ASP A 1 81 ? -21.225 -27.534 32.761 1.00 73.81 81 ASP A O 1
ATOM 632 N N . ASN A 1 82 ? -21.606 -27.043 34.917 1.00 65.62 82 ASN A N 1
ATOM 633 C CA . ASN A 1 82 ? -21.119 -25.664 34.897 1.00 65.62 82 ASN A CA 1
ATOM 634 C C . ASN A 1 82 ? -19.672 -25.494 35.401 1.00 65.62 82 ASN A C 1
ATOM 636 O O . ASN A 1 82 ? -19.218 -24.370 35.612 1.00 65.62 82 ASN A O 1
ATOM 640 N N . GLY A 1 83 ? -18.948 -26.593 35.625 1.00 79.56 83 GLY A N 1
ATOM 641 C CA . GLY A 1 83 ? -17.548 -26.589 36.045 1.00 79.56 83 GLY A CA 1
ATOM 642 C C . GLY A 1 83 ? -17.310 -27.088 37.470 1.00 79.56 83 GLY A C 1
ATOM 643 O O . GLY A 1 83 ? -18.182 -27.711 38.076 1.00 79.56 83 GLY A O 1
ATOM 644 N N . PRO A 1 84 ? -16.104 -26.878 38.022 1.00 82.94 84 PRO A N 1
ATOM 645 C CA . PRO A 1 84 ? -15.752 -27.360 39.353 1.00 82.94 84 PRO A CA 1
ATOM 646 C C . PRO A 1 84 ? -16.547 -26.612 40.433 1.00 82.94 84 PRO A C 1
ATOM 648 O O . PRO A 1 84 ? -16.505 -25.380 40.520 1.00 82.94 84 PRO A O 1
ATOM 651 N N . LEU A 1 85 ? -17.268 -27.358 41.278 1.00 84.25 85 LEU A N 1
ATOM 652 C CA . LEU A 1 85 ? -18.228 -26.803 42.240 1.00 84.25 85 LEU A CA 1
ATOM 653 C C . LEU A 1 85 ? -17.591 -25.796 43.209 1.00 84.25 85 LEU A C 1
ATOM 655 O O . LEU A 1 85 ? -18.207 -24.786 43.546 1.00 84.25 85 LEU A O 1
ATOM 659 N N . LEU A 1 86 ? -16.370 -26.069 43.679 1.00 85.94 86 LEU A N 1
ATOM 660 C CA . LEU A 1 86 ? -15.689 -25.220 44.658 1.00 85.94 86 LEU A CA 1
ATOM 661 C C . LEU A 1 86 ? -15.339 -23.831 44.076 1.00 85.94 86 LEU A C 1
ATOM 663 O O . LEU A 1 86 ? -15.812 -22.844 44.643 1.00 85.94 86 LEU A O 1
ATOM 667 N N . PRO A 1 87 ? -14.594 -23.715 42.956 1.00 88.19 87 PRO A N 1
ATOM 668 C CA . PRO A 1 87 ? -14.410 -22.450 42.242 1.00 88.19 87 PRO A CA 1
ATOM 669 C C . PRO A 1 87 ? -15.714 -21.710 41.942 1.00 88.19 87 PRO A C 1
ATOM 671 O O . PRO A 1 87 ? -15.800 -20.514 42.206 1.00 88.19 87 PRO A O 1
ATOM 674 N N . LEU A 1 88 ? -16.748 -22.411 41.466 1.00 86.56 88 LEU A N 1
ATOM 675 C CA . LEU A 1 88 ? -18.043 -21.803 41.151 1.00 86.56 88 LEU A CA 1
ATOM 676 C C . LEU A 1 88 ? -18.689 -21.139 42.376 1.00 86.56 88 LEU A C 1
ATOM 678 O O . LEU A 1 88 ? -19.155 -20.000 42.319 1.00 86.56 88 LEU A O 1
ATOM 682 N N . VAL A 1 89 ? -18.713 -21.850 43.502 1.00 88.38 89 VAL A N 1
ATOM 683 C CA . VAL A 1 89 ? -19.239 -21.334 44.769 1.00 88.38 89 VAL A CA 1
ATOM 684 C C . VAL A 1 89 ? -18.448 -20.119 45.239 1.00 88.38 89 VAL A C 1
ATOM 686 O O . VAL A 1 89 ? -19.041 -19.141 45.693 1.00 88.38 89 VAL A O 1
ATOM 689 N N . ILE A 1 90 ? -17.122 -20.184 45.139 1.00 90.81 90 ILE A N 1
ATOM 690 C CA . ILE A 1 90 ? -16.233 -19.109 45.577 1.00 90.81 90 ILE A CA 1
ATOM 691 C C . ILE A 1 90 ? -16.462 -17.851 44.749 1.00 90.81 90 ILE A C 1
ATOM 693 O O . ILE A 1 90 ? -16.625 -16.787 45.340 1.00 90.81 90 ILE A O 1
ATOM 697 N N . VAL A 1 91 ? -16.567 -17.978 43.422 1.00 90.31 91 VAL A N 1
ATOM 698 C CA . VAL A 1 91 ? -16.931 -16.866 42.534 1.00 90.31 91 VAL A CA 1
ATOM 699 C C . VAL A 1 91 ? -18.230 -16.217 43.008 1.00 90.31 91 VAL A C 1
ATOM 701 O O . VAL A 1 91 ? -18.239 -15.029 43.308 1.00 90.31 91 VAL A O 1
ATOM 704 N N . ARG A 1 92 ? -19.309 -16.992 43.185 1.00 89.56 92 ARG A N 1
ATOM 705 C CA . ARG A 1 92 ? -20.614 -16.441 43.597 1.00 89.56 92 ARG A CA 1
ATOM 706 C C . ARG A 1 92 ? -20.549 -15.686 44.927 1.00 89.56 92 ARG A C 1
ATOM 708 O O . ARG A 1 92 ? -21.139 -14.616 45.051 1.00 89.56 92 ARG A O 1
ATOM 715 N N . VAL A 1 93 ? -19.857 -16.244 45.922 1.00 92.25 93 VAL A N 1
ATOM 716 C CA . VAL A 1 93 ? -19.744 -15.632 47.255 1.00 92.25 93 VAL A CA 1
ATOM 717 C C . VAL A 1 93 ? -18.905 -14.359 47.204 1.00 92.25 93 VAL A C 1
ATOM 719 O O . VAL A 1 93 ? -19.341 -13.331 47.711 1.00 92.25 93 VAL A O 1
ATOM 722 N N . LEU A 1 94 ? -17.721 -14.412 46.594 1.00 93.25 94 LEU A N 1
ATOM 723 C CA . LEU A 1 94 ? -16.806 -13.272 46.550 1.00 93.25 94 LEU A CA 1
ATOM 724 C C . LEU A 1 94 ? -17.353 -12.135 45.694 1.00 93.25 94 LEU A C 1
ATOM 726 O O . LEU A 1 94 ? -17.253 -10.981 46.088 1.00 93.25 94 LEU A O 1
ATOM 730 N N . THR A 1 95 ? -17.992 -12.443 44.568 1.00 91.38 95 THR A N 1
ATOM 731 C CA . THR A 1 95 ? -18.661 -11.433 43.751 1.00 91.38 95 THR A CA 1
ATOM 732 C C . THR A 1 95 ? -19.809 -10.770 44.506 1.00 91.38 95 THR A C 1
ATOM 734 O O . THR A 1 95 ? -19.934 -9.555 44.456 1.00 91.38 95 THR A O 1
ATOM 737 N N . HIS A 1 96 ? -20.613 -11.529 45.259 1.00 91.06 96 HIS A N 1
ATOM 738 C CA . HIS A 1 96 ? -21.651 -10.925 46.093 1.00 91.06 96 HIS A CA 1
ATOM 739 C C . HIS A 1 96 ? -21.063 -10.022 47.187 1.00 91.06 96 HIS A C 1
ATOM 741 O O . HIS A 1 96 ? -21.598 -8.949 47.437 1.00 91.06 96 HIS A O 1
ATOM 747 N N . ILE A 1 97 ? -19.953 -10.427 47.815 1.00 92.44 97 ILE A N 1
ATOM 748 C CA . ILE A 1 97 ? -19.245 -9.585 48.790 1.00 92.44 97 ILE A CA 1
ATOM 749 C C . ILE A 1 97 ? -18.733 -8.301 48.125 1.00 92.44 97 ILE A C 1
ATOM 751 O O . ILE A 1 97 ? -18.898 -7.236 48.709 1.00 92.44 97 ILE A O 1
ATOM 755 N N . ALA A 1 98 ? -18.166 -8.387 46.918 1.00 92.06 98 ALA A N 1
ATOM 756 C CA . ALA A 1 98 ? -17.715 -7.217 46.169 1.00 92.06 98 ALA A CA 1
ATOM 757 C C . ALA A 1 98 ? -18.873 -6.266 45.850 1.00 92.06 98 ALA A C 1
ATOM 759 O O . ALA A 1 98 ? -18.750 -5.074 46.103 1.00 92.06 98 ALA A O 1
ATOM 760 N N . ASP A 1 99 ? -20.003 -6.793 45.364 1.00 90.06 99 ASP A N 1
ATOM 761 C CA . ASP A 1 99 ? -21.205 -6.001 45.078 1.00 90.06 99 ASP A CA 1
ATOM 762 C C . ASP A 1 99 ? -21.666 -5.259 46.347 1.00 90.06 99 ASP A C 1
ATOM 764 O O . ASP A 1 99 ? -21.844 -4.048 46.318 1.00 90.06 99 ASP A O 1
ATOM 768 N N . VAL A 1 100 ? -21.743 -5.946 47.494 1.00 89.75 100 VAL A N 1
ATOM 769 C CA . VAL A 1 100 ? -22.122 -5.328 48.780 1.00 89.75 100 VAL A CA 1
ATOM 770 C C . VAL A 1 100 ? -21.101 -4.281 49.240 1.00 89.75 100 VAL A C 1
ATOM 772 O O . VAL A 1 100 ? -21.502 -3.237 49.754 1.00 89.75 100 VAL A O 1
ATOM 775 N N . MET A 1 101 ? -19.799 -4.537 49.080 1.00 89.88 101 MET A N 1
ATOM 776 C CA . MET A 1 101 ? -18.747 -3.575 49.428 1.00 89.88 101 MET A CA 1
ATOM 777 C C . MET A 1 101 ? -18.865 -2.293 48.593 1.00 89.88 101 MET A C 1
ATOM 779 O O . MET A 1 101 ? -18.793 -1.193 49.127 1.00 89.88 101 MET A O 1
ATOM 783 N N . LEU A 1 102 ? -19.093 -2.432 47.292 1.00 88.56 102 LEU A N 1
ATOM 784 C CA . LEU A 1 102 ? -19.191 -1.302 46.377 1.00 88.56 102 LEU A CA 1
ATOM 785 C C . LEU A 1 102 ? -20.514 -0.536 46.538 1.00 88.56 102 LEU A C 1
ATOM 787 O O . LEU A 1 102 ? -20.509 0.687 46.563 1.00 88.56 102 LEU A O 1
ATOM 791 N N . GLU A 1 103 ? -21.643 -1.222 46.735 1.00 86.56 103 GLU A N 1
ATOM 792 C CA . GLU A 1 103 ? -22.954 -0.578 46.935 1.00 86.56 103 GLU A CA 1
ATOM 793 C C . GLU A 1 103 ? -23.045 0.242 48.229 1.00 86.56 103 GLU A C 1
ATOM 795 O O . GLU A 1 103 ? -23.755 1.247 48.272 1.00 86.56 103 GLU A O 1
ATOM 800 N N . ASN A 1 104 ? -22.392 -0.210 49.306 1.00 84.31 104 ASN A N 1
ATOM 801 C CA . ASN A 1 104 ? -22.581 0.374 50.639 1.00 84.31 104 ASN A CA 1
ATOM 802 C C . ASN A 1 104 ? -21.478 1.350 51.056 1.00 84.31 104 ASN A C 1
ATOM 804 O O . ASN A 1 104 ? -21.711 2.125 51.981 1.00 84.31 104 ASN A O 1
ATOM 808 N N . PHE A 1 105 ? -20.301 1.303 50.422 1.00 84.12 105 PHE A N 1
ATOM 809 C CA . PHE A 1 105 ? -19.131 2.069 50.864 1.00 84.12 105 PHE A CA 1
ATOM 810 C C . PHE A 1 105 ? -18.513 2.974 49.787 1.00 84.12 105 PHE A C 1
ATOM 812 O O . PHE A 1 105 ? -17.575 3.693 50.112 1.00 84.12 105 PHE A O 1
ATOM 819 N N . CYS A 1 106 ? -18.991 2.977 48.532 1.00 79.50 106 CYS A N 1
ATOM 820 C CA . CYS A 1 106 ? -18.561 3.997 47.566 1.00 79.50 106 CYS A CA 1
ATOM 821 C C . CYS A 1 106 ? -19.086 5.372 47.991 1.00 79.50 106 CYS A C 1
ATOM 823 O O . CYS A 1 106 ? -20.285 5.644 47.905 1.00 79.50 106 CYS A O 1
ATOM 825 N N . GLU A 1 107 ? -18.181 6.233 48.445 1.00 66.56 107 GLU A N 1
ATOM 826 C CA . GLU A 1 107 ? -18.459 7.635 48.740 1.00 66.56 107 GLU A CA 1
ATOM 827 C C . GLU A 1 107 ? -18.533 8.418 47.422 1.00 66.56 107 GLU A C 1
ATOM 829 O O . GLU A 1 107 ? -17.546 8.972 46.953 1.00 66.56 107 GLU A O 1
ATOM 834 N N . ASN A 1 108 ? -19.710 8.461 46.794 1.00 57.44 108 ASN A N 1
ATOM 835 C CA . ASN A 1 108 ? -19.986 9.524 45.829 1.00 57.44 108 ASN A CA 1
ATOM 836 C C . ASN A 1 108 ? -20.327 10.778 46.641 1.00 57.44 108 ASN A C 1
ATOM 838 O O . ASN A 1 108 ? -21.457 10.941 47.106 1.00 57.44 108 ASN A O 1
ATOM 842 N N . GLU A 1 109 ? -19.312 11.605 46.884 1.00 47.94 109 GLU A N 1
ATOM 843 C CA . GLU A 1 109 ? -19.410 12.864 47.620 1.00 47.94 109 GLU A CA 1
ATOM 844 C C . GLU A 1 109 ? -20.586 13.733 47.115 1.00 47.94 109 GLU A C 1
ATOM 846 O O . GLU A 1 109 ? -20.650 14.117 45.950 1.00 47.94 109 GLU A O 1
ATOM 851 N N . LEU A 1 110 ? -21.512 14.056 48.027 1.00 47.25 110 LEU A N 1
ATOM 852 C CA . LEU A 1 110 ? -22.236 15.335 48.107 1.00 47.25 110 LEU A CA 1
ATOM 853 C C . LEU A 1 110 ? -22.892 15.877 46.817 1.00 47.25 110 LEU A C 1
ATOM 855 O O . LEU A 1 110 ? -22.657 17.018 46.420 1.00 47.25 110 LEU A O 1
ATOM 859 N N . SER A 1 111 ? -23.833 15.135 46.230 1.00 45.19 111 SER A N 1
ATOM 860 C CA . SER A 1 111 ? -24.954 15.786 45.533 1.00 45.19 111 SER A CA 1
ATOM 861 C C . SER A 1 111 ? -26.182 15.775 46.449 1.00 45.19 111 SER A C 1
ATOM 863 O O . SER A 1 111 ? -26.923 14.801 46.519 1.00 45.19 111 SER A O 1
ATOM 865 N N . ASP A 1 112 ? -26.393 16.871 47.184 1.00 43.50 112 ASP A N 1
ATOM 866 C CA . ASP A 1 112 ? -27.510 17.106 48.126 1.00 43.50 112 ASP A CA 1
ATOM 867 C C . ASP A 1 112 ? -28.902 17.229 47.440 1.00 43.50 112 ASP A C 1
ATOM 869 O O . ASP A 1 112 ? -29.781 17.981 47.864 1.00 43.50 112 ASP A O 1
ATOM 873 N N . GLY A 1 113 ? -29.137 16.496 46.349 1.00 51.19 113 GLY A N 1
ATOM 874 C CA . GLY A 1 113 ? -30.374 16.512 45.565 1.00 51.19 113 GLY A CA 1
ATOM 875 C C . GLY A 1 113 ? -31.099 15.164 45.534 1.00 51.19 113 GLY A C 1
ATOM 876 O O . GLY A 1 113 ? -30.537 14.120 45.850 1.00 51.19 113 GLY A O 1
ATOM 877 N N . LEU A 1 114 ? -32.364 15.179 45.090 1.00 45.59 114 LEU A N 1
ATOM 878 C CA . LEU A 1 114 ? -33.285 14.031 44.937 1.00 45.59 114 LEU A CA 1
ATOM 879 C C . LEU A 1 114 ? -32.768 12.843 44.074 1.00 45.59 114 LEU A C 1
ATOM 881 O O . LEU A 1 114 ? -33.506 11.884 43.857 1.00 45.59 114 LEU A O 1
ATOM 885 N N . GLU A 1 115 ? -31.518 12.865 43.611 1.00 47.50 115 GLU A N 1
ATOM 886 C CA . GLU A 1 115 ? -30.874 11.849 42.764 1.00 47.50 115 GLU A CA 1
ATOM 887 C C . GLU A 1 115 ? -30.168 10.721 43.552 1.00 47.50 115 GLU A C 1
ATOM 889 O O . GLU A 1 115 ? -29.718 9.734 42.966 1.00 47.50 115 GLU A O 1
ATOM 894 N N . GLY A 1 116 ? -30.137 10.781 44.889 1.00 47.50 116 GLY A N 1
ATOM 895 C CA . GLY A 1 116 ? -29.376 9.854 45.748 1.00 47.50 116 GLY A CA 1
ATOM 896 C C . GLY A 1 116 ? -29.721 8.350 45.667 1.00 47.50 116 GLY A C 1
ATOM 897 O O . GLY A 1 116 ? -28.969 7.524 46.186 1.00 47.50 116 GLY A O 1
ATOM 898 N N . GLN A 1 117 ? -30.821 7.943 45.018 1.00 47.56 117 GLN A N 1
ATOM 899 C CA . GLN A 1 117 ? -31.099 6.519 44.748 1.00 47.56 117 GLN A CA 1
ATOM 900 C C . GLN A 1 117 ? -30.434 5.989 43.468 1.00 47.56 117 GLN A C 1
ATOM 902 O O . GLN A 1 117 ? -30.153 4.790 43.400 1.00 47.56 117 GLN A O 1
ATOM 907 N N . PHE A 1 118 ? -30.149 6.844 42.482 1.00 46.34 118 PHE A N 1
ATOM 908 C CA . PHE A 1 118 ? -29.440 6.441 41.264 1.00 46.34 118 PHE A CA 1
ATOM 909 C C . PHE A 1 118 ? -27.933 6.297 41.523 1.00 46.34 118 PHE A C 1
ATOM 911 O O . PHE A 1 118 ? -27.349 5.291 41.121 1.00 46.34 118 PHE A O 1
ATOM 918 N N . ALA A 1 119 ? -27.351 7.188 42.334 1.00 51.84 119 ALA A N 1
ATOM 919 C CA . ALA A 1 119 ? -25.933 7.158 42.711 1.00 51.84 119 ALA A CA 1
ATOM 920 C C . ALA A 1 119 ? -25.493 5.844 43.398 1.00 51.84 119 ALA A C 1
ATOM 922 O O . ALA A 1 119 ? -24.383 5.362 43.177 1.00 51.84 119 ALA A O 1
ATOM 923 N N . LYS A 1 120 ? -26.372 5.189 44.178 1.00 55.62 120 LYS A N 1
ATOM 924 C CA . LYS A 1 120 ? -26.047 3.910 44.848 1.00 55.62 120 LYS A CA 1
ATOM 925 C C . LYS A 1 120 ? -25.873 2.728 43.890 1.00 55.62 120 LYS A C 1
ATOM 927 O O . LYS A 1 120 ? -25.135 1.799 44.203 1.00 55.62 120 LYS A O 1
ATOM 932 N N . LYS A 1 121 ? -26.538 2.736 42.728 1.00 59.09 121 LYS A N 1
ATOM 933 C CA . LYS A 1 121 ? -26.365 1.683 41.708 1.00 59.09 121 LYS A CA 1
ATOM 934 C C . LYS A 1 121 ? -25.101 1.880 40.870 1.00 59.09 121 LYS A C 1
ATOM 936 O O . LYS A 1 121 ? -24.618 0.911 40.287 1.00 59.09 121 LYS A O 1
ATOM 941 N N . GLU A 1 122 ? -24.560 3.095 40.822 1.00 63.19 122 GLU A N 1
ATOM 942 C CA . GLU A 1 122 ? -23.322 3.395 40.098 1.00 63.19 122 GLU A CA 1
ATOM 943 C C . GLU A 1 122 ? -22.076 2.913 40.844 1.00 63.19 122 GLU A C 1
ATOM 945 O O . GLU A 1 122 ? -21.138 2.457 40.196 1.00 63.19 122 GLU A O 1
ATOM 950 N N . GLY A 1 123 ? -22.096 2.881 42.184 1.00 69.75 123 GLY A N 1
ATOM 951 C CA . GLY A 1 123 ? -20.960 2.416 42.995 1.00 69.75 123 GLY A CA 1
ATOM 952 C C . GLY A 1 123 ? -20.458 1.010 42.632 1.00 69.75 123 GLY A C 1
ATOM 953 O O . GLY A 1 123 ? -19.260 0.748 42.660 1.00 69.75 123 GLY A O 1
ATOM 954 N N . ILE A 1 124 ? -21.347 0.117 42.176 1.00 79.88 124 ILE A N 1
ATOM 955 C CA . ILE A 1 124 ? -21.022 -1.250 41.714 1.00 79.88 124 ILE A CA 1
ATOM 956 C C . ILE A 1 124 ? -20.047 -1.269 40.522 1.00 79.88 124 ILE A C 1
ATOM 958 O O . ILE A 1 124 ? -19.344 -2.262 40.298 1.00 79.88 124 ILE A O 1
ATOM 962 N N . TRP A 1 125 ? -20.046 -0.196 39.734 1.00 81.50 125 TRP A N 1
ATOM 963 C CA . TRP A 1 125 ? -19.201 -0.012 38.560 1.00 81.50 125 TRP A CA 1
ATOM 964 C C . TRP A 1 125 ? -17.902 0.717 38.868 1.00 81.50 125 TRP A C 1
ATOM 966 O O . TRP A 1 125 ? -17.139 0.968 37.940 1.00 81.50 125 TRP A O 1
ATOM 976 N N . SER A 1 126 ? -17.644 1.035 40.140 1.00 82.75 126 SER A N 1
ATOM 977 C CA . SER A 1 126 ? -16.376 1.625 40.538 1.00 82.75 126 SER A CA 1
ATOM 978 C C . SER A 1 126 ? -15.218 0.721 40.130 1.00 82.75 126 SER A C 1
ATOM 980 O O . SER A 1 126 ? -15.217 -0.495 40.363 1.00 82.75 126 SER A O 1
ATOM 982 N N . ASP A 1 127 ? -14.229 1.360 39.522 1.00 82.56 127 ASP A N 1
ATOM 983 C CA . ASP A 1 127 ? -12.985 0.760 39.066 1.00 82.56 127 ASP A CA 1
ATOM 984 C C . ASP A 1 127 ? -12.034 0.438 40.229 1.00 82.56 127 ASP A C 1
ATOM 986 O O . ASP A 1 127 ? -11.134 -0.393 40.080 1.00 82.56 127 ASP A O 1
ATOM 990 N N . GLU A 1 128 ? -12.251 1.057 41.390 1.00 84.56 128 GLU A N 1
ATOM 991 C CA . GLU A 1 128 ? -11.470 0.872 42.610 1.00 84.56 128 GLU A CA 1
ATOM 992 C C . GLU A 1 128 ? -12.396 0.614 43.804 1.00 84.56 128 GLU A C 1
ATOM 994 O O . GLU A 1 128 ? -13.553 1.046 43.839 1.00 84.56 128 GLU A O 1
ATOM 999 N N . PHE A 1 129 ? -11.895 -0.123 44.794 1.00 87.06 129 PHE A N 1
ATOM 1000 C CA . PHE A 1 129 ? -12.599 -0.223 46.067 1.00 87.06 129 PHE A CA 1
ATOM 1001 C C . PHE A 1 129 ? -12.470 1.105 46.817 1.00 87.06 129 PHE A C 1
ATOM 1003 O O . PHE A 1 129 ? -11.418 1.738 46.738 1.00 87.06 129 PHE A O 1
ATOM 1010 N N . PRO A 1 130 ? -13.513 1.524 47.547 1.00 84.69 130 PRO A N 1
ATOM 1011 C CA . PRO A 1 130 ? -13.489 2.786 48.269 1.00 84.69 130 PRO A CA 1
ATOM 1012 C C . PRO A 1 130 ? -12.386 2.804 49.328 1.00 84.69 130 PRO A C 1
ATOM 1014 O O . PRO A 1 130 ? -11.927 1.752 49.792 1.00 84.69 130 PRO A O 1
ATOM 1017 N N . PHE A 1 131 ? -11.995 4.012 49.732 1.00 78.62 131 PHE A N 1
ATOM 1018 C CA . PHE A 1 131 ? -10.919 4.240 50.689 1.00 78.62 131 PHE A CA 1
ATOM 1019 C C . PHE A 1 131 ? -11.092 3.389 51.963 1.00 78.62 131 PHE A C 1
ATOM 1021 O O . PHE A 1 131 ? -12.167 3.302 52.564 1.00 78.62 131 PHE A O 1
ATOM 1028 N N . GLY A 1 132 ? -10.019 2.692 52.350 1.00 77.81 132 GLY A N 1
ATOM 1029 C CA . GLY A 1 132 ? -10.003 1.753 53.475 1.00 77.81 132 GLY A CA 1
ATOM 1030 C C . GLY A 1 132 ? -10.607 0.358 53.197 1.00 77.81 132 GLY A C 1
ATOM 1031 O O . GLY A 1 132 ? -10.578 -0.527 54.059 1.00 77.81 132 GLY A O 1
ATOM 1032 N N . LEU A 1 133 ? -11.145 0.106 52.007 1.00 85.81 133 LEU A N 1
ATOM 1033 C CA . LEU A 1 133 ? -11.408 -1.247 51.505 1.00 85.81 133 LEU A CA 1
ATOM 1034 C C . LEU A 1 133 ? -10.399 -1.680 50.436 1.00 85.81 133 LEU A C 1
ATOM 1036 O O . LEU A 1 133 ? -10.522 -2.782 49.911 1.00 85.81 133 LEU A O 1
ATOM 1040 N N . GLU A 1 134 ? -9.387 -0.866 50.144 1.00 84.69 134 GLU A N 1
ATOM 1041 C CA . GLU A 1 134 ? -8.378 -1.118 49.110 1.00 84.69 134 GLU A CA 1
ATOM 1042 C C . GLU A 1 134 ? -7.661 -2.460 49.310 1.00 84.69 134 GLU A C 1
ATOM 1044 O O . GLU A 1 134 ? -7.647 -3.302 48.409 1.00 84.69 134 GLU A O 1
ATOM 1049 N N . THR A 1 135 ? -7.129 -2.709 50.512 1.00 83.88 135 THR A N 1
ATOM 1050 C CA . THR A 1 135 ? -6.371 -3.931 50.819 1.00 83.88 135 THR A CA 1
ATOM 1051 C C . THR A 1 135 ? -7.269 -5.171 50.782 1.00 83.88 135 THR A C 1
ATOM 1053 O O . THR A 1 135 ? -6.951 -6.169 50.129 1.00 83.88 135 THR A O 1
ATOM 1056 N N . GLY A 1 136 ? -8.433 -5.105 51.440 1.00 85.75 136 GLY A N 1
ATOM 1057 C CA . GLY A 1 136 ? -9.412 -6.199 51.456 1.00 85.75 136 GLY A CA 1
ATOM 1058 C C . GLY A 1 136 ? -10.019 -6.487 50.077 1.00 85.75 136 GLY A C 1
ATOM 1059 O O . GLY A 1 136 ? -10.217 -7.647 49.710 1.00 85.75 136 GLY A O 1
ATOM 1060 N N . GLY A 1 137 ? -10.264 -5.444 49.290 1.00 89.00 137 GLY A N 1
ATOM 1061 C CA . GLY A 1 137 ? -10.750 -5.516 47.917 1.00 89.00 137 GLY A CA 1
ATOM 1062 C C . GLY A 1 137 ? -9.715 -6.096 46.952 1.00 89.00 137 GLY A C 1
ATOM 1063 O O . GLY A 1 137 ? -10.046 -6.958 46.137 1.00 89.00 137 GLY A O 1
ATOM 1064 N N . ALA A 1 138 ? -8.439 -5.729 47.098 1.00 86.56 138 ALA A N 1
ATOM 1065 C CA . ALA A 1 138 ? -7.346 -6.324 46.332 1.00 86.56 138 ALA A CA 1
ATOM 1066 C C . ALA A 1 138 ? -7.187 -7.830 46.620 1.00 86.56 138 ALA A C 1
ATOM 1068 O O . ALA A 1 138 ? -6.986 -8.622 45.691 1.00 86.56 138 ALA A O 1
ATOM 1069 N N . GLU A 1 139 ? -7.320 -8.256 47.885 1.00 88.94 139 GLU A N 1
ATOM 1070 C CA . GLU A 1 139 ? -7.350 -9.682 48.245 1.00 88.94 139 GLU A CA 1
ATOM 1071 C C . GLU A 1 139 ? -8.553 -10.409 47.625 1.00 88.94 139 GLU A C 1
ATOM 1073 O O . GLU A 1 139 ? -8.410 -11.531 47.125 1.00 88.94 139 GLU A O 1
ATOM 1078 N N . LEU A 1 140 ? -9.723 -9.765 47.611 1.00 93.06 140 LEU A N 1
ATOM 1079 C CA . LEU A 1 140 ? -10.939 -10.290 46.993 1.00 93.06 140 LEU A CA 1
ATOM 1080 C C . LEU A 1 140 ? -10.746 -10.512 45.489 1.00 93.06 140 LEU A C 1
ATOM 1082 O O . LEU A 1 140 ? -10.992 -11.617 44.997 1.00 93.06 140 LEU A O 1
ATOM 1086 N N . ASP A 1 141 ? -10.289 -9.499 44.755 1.00 90.19 141 ASP A N 1
ATOM 1087 C CA . ASP A 1 141 ? -10.112 -9.583 43.302 1.00 90.19 141 ASP A CA 1
ATOM 1088 C C . ASP A 1 141 ? -9.003 -10.584 42.918 1.00 90.19 141 ASP A C 1
ATOM 1090 O O . ASP A 1 141 ? -9.125 -11.303 41.921 1.00 90.19 141 ASP A O 1
ATOM 1094 N N . MET A 1 142 ? -7.961 -10.739 43.744 1.00 88.12 142 MET A N 1
ATOM 1095 C CA . MET A 1 142 ? -6.964 -11.805 43.581 1.00 88.12 142 MET A CA 1
ATOM 1096 C C . MET A 1 142 ? -7.589 -13.204 43.713 1.00 88.12 142 MET A C 1
ATOM 1098 O O . MET A 1 142 ? -7.286 -14.098 42.916 1.00 88.12 142 MET A O 1
ATOM 1102 N N . LEU A 1 143 ? -8.476 -13.413 44.690 1.00 90.38 143 LEU A N 1
ATOM 1103 C CA . LEU A 1 143 ? -9.179 -14.687 44.840 1.00 90.38 143 LEU A CA 1
ATOM 1104 C C . LEU A 1 143 ? -10.154 -14.952 43.700 1.00 90.38 143 LEU A C 1
ATOM 1106 O O . LEU A 1 143 ? -10.225 -16.088 43.228 1.00 90.38 143 LEU A O 1
ATOM 1110 N N . LEU A 1 144 ? -10.877 -13.926 43.243 1.00 90.56 144 LEU A N 1
ATOM 1111 C CA . LEU A 1 144 ? -11.737 -14.024 42.068 1.00 90.56 144 LEU A CA 1
ATOM 1112 C C . LEU A 1 144 ? -10.924 -14.404 40.830 1.00 90.56 144 LEU A C 1
ATOM 1114 O O . LEU A 1 144 ? -11.319 -15.322 40.119 1.00 90.56 144 LEU A O 1
ATOM 1118 N N . SER A 1 145 ? -9.755 -13.793 40.616 1.00 87.56 145 SER A N 1
ATOM 1119 C CA . SER A 1 145 ? -8.836 -14.167 39.533 1.00 87.56 145 SER A CA 1
ATOM 1120 C C . SER A 1 145 ? -8.455 -15.651 39.586 1.00 87.56 145 SER A C 1
ATOM 1122 O O . SER A 1 145 ? -8.615 -16.368 38.595 1.00 87.56 145 SER A O 1
ATOM 1124 N N . LYS A 1 146 ? -8.044 -16.157 40.759 1.00 89.06 146 LYS A N 1
ATOM 1125 C CA . LYS A 1 146 ? -7.732 -17.584 40.950 1.00 89.06 146 LYS A CA 1
ATOM 1126 C C . LYS A 1 146 ? -8.954 -18.478 40.711 1.00 89.06 146 LYS A C 1
ATOM 1128 O O . LYS A 1 146 ? -8.843 -19.531 40.079 1.00 89.06 146 LYS A O 1
ATOM 1133 N N . ALA A 1 147 ? -10.123 -18.077 41.203 1.00 89.31 147 ALA A N 1
ATOM 1134 C CA . ALA A 1 147 ? -11.352 -18.850 41.074 1.00 89.31 147 ALA A CA 1
ATOM 1135 C C . ALA A 1 147 ? -11.828 -18.915 39.614 1.00 89.31 147 ALA A C 1
ATOM 1137 O O . ALA A 1 147 ? -12.143 -20.001 39.129 1.00 89.31 147 ALA A O 1
ATOM 1138 N N . TYR A 1 148 ? -11.781 -17.801 38.881 1.00 88.00 148 TYR A N 1
ATOM 1139 C CA . TYR A 1 148 ? -12.078 -17.749 37.450 1.00 88.00 148 TYR A CA 1
ATOM 1140 C C . TYR A 1 148 ? -11.049 -18.504 36.603 1.00 88.00 148 TYR A C 1
ATOM 1142 O O . TYR A 1 148 ? -11.432 -19.160 35.635 1.00 88.00 148 TYR A O 1
ATOM 1150 N N . LEU A 1 149 ? -9.769 -18.515 36.986 1.00 86.00 149 LEU A N 1
ATOM 1151 C CA . LEU A 1 149 ? -8.761 -19.369 36.351 1.00 86.00 149 LEU A CA 1
ATOM 1152 C C . LEU A 1 149 ? -9.079 -20.857 36.534 1.00 86.00 149 LEU A C 1
ATOM 1154 O O . LEU A 1 149 ? -8.949 -21.638 35.591 1.00 86.00 149 LEU A O 1
ATOM 1158 N N . CYS A 1 150 ? -9.539 -21.258 37.718 1.00 84.94 150 CYS A N 1
ATOM 1159 C CA . CYS A 1 150 ? -9.956 -22.636 37.973 1.00 84.94 150 CYS A CA 1
ATOM 1160 C C . CYS A 1 150 ? -11.276 -22.996 37.268 1.00 84.94 150 CYS A C 1
ATOM 1162 O O . CYS A 1 150 ? -11.436 -24.128 36.826 1.00 84.94 150 CYS A O 1
ATOM 1164 N N . LEU A 1 151 ? -12.215 -22.055 37.149 1.00 83.25 151 LEU A N 1
ATOM 1165 C CA . LEU A 1 151 ? -13.539 -22.298 36.570 1.00 83.25 151 LEU A CA 1
ATOM 1166 C C . LEU A 1 151 ? -13.536 -22.230 35.037 1.00 83.25 151 LEU A C 1
ATOM 1168 O O . LEU A 1 151 ? -14.086 -23.097 34.370 1.00 83.25 151 LEU A O 1
ATOM 1172 N N . HIS A 1 152 ? -12.904 -21.204 34.472 1.00 79.88 152 HIS A N 1
ATOM 1173 C CA . HIS A 1 152 ? -12.931 -20.907 33.041 1.00 79.88 152 HIS A CA 1
ATOM 1174 C C . HIS A 1 152 ? -11.606 -21.216 32.341 1.00 79.88 152 HIS A C 1
ATOM 1176 O O . HIS A 1 152 ? -11.540 -21.141 31.120 1.00 79.88 152 HIS A O 1
ATOM 1182 N N . GLY A 1 153 ? -10.534 -21.540 33.072 1.00 76.81 153 GLY A N 1
ATOM 1183 C CA . GLY A 1 153 ? -9.208 -21.737 32.480 1.00 76.81 153 GLY A CA 1
ATOM 1184 C C . GLY A 1 153 ? -8.546 -20.436 32.016 1.00 76.81 153 GLY A C 1
ATOM 1185 O O . GLY A 1 153 ? -7.607 -20.491 31.221 1.00 76.81 153 GLY A O 1
ATOM 1186 N N . ILE A 1 154 ? -9.026 -19.276 32.481 1.00 71.75 154 ILE A N 1
ATOM 1187 C CA . ILE A 1 154 ? -8.541 -17.965 32.041 1.00 71.75 154 ILE A CA 1
ATOM 1188 C C . ILE A 1 154 ? -7.775 -17.258 33.160 1.00 71.75 154 ILE A C 1
ATOM 1190 O O . ILE A 1 154 ? -8.323 -17.023 34.231 1.00 71.75 154 ILE A O 1
ATOM 1194 N N . SER A 1 155 ? -6.520 -16.883 32.902 1.00 79.12 155 SER A N 1
ATOM 1195 C CA . SER A 1 155 ? -5.734 -16.080 33.847 1.00 79.12 155 SER A CA 1
ATOM 1196 C C . SER A 1 155 ? -6.072 -14.600 33.685 1.00 79.12 155 SER A C 1
ATOM 1198 O O . SER A 1 155 ? -5.894 -14.058 32.591 1.00 79.12 155 SER A O 1
ATOM 1200 N N . LEU A 1 156 ? -6.526 -13.949 34.761 1.00 74.38 156 LEU A N 1
ATOM 1201 C CA . LEU A 1 156 ? -6.742 -12.494 34.807 1.00 74.38 156 LEU A CA 1
ATOM 1202 C C . LEU A 1 156 ? -5.499 -11.729 35.283 1.00 74.38 156 LEU A C 1
ATOM 1204 O O . LEU A 1 156 ? -5.480 -10.506 35.259 1.00 74.38 156 LEU A O 1
ATOM 1208 N N . THR A 1 157 ? -4.443 -12.422 35.713 1.00 70.75 157 THR A N 1
ATOM 1209 C CA . THR A 1 157 ? -3.160 -11.801 36.056 1.00 70.75 157 THR A CA 1
ATOM 1210 C C . THR A 1 157 ? -2.140 -12.110 34.966 1.00 70.75 157 THR A C 1
ATOM 1212 O O . THR A 1 157 ? -1.890 -13.262 34.607 1.00 70.75 157 THR A O 1
ATOM 1215 N N . ALA A 1 158 ? -1.524 -11.061 34.417 1.00 55.44 158 ALA A N 1
ATOM 1216 C CA . ALA A 1 158 ? -0.499 -11.150 33.376 1.00 55.44 158 ALA A CA 1
ATOM 1217 C C . ALA A 1 158 ? 0.870 -11.621 33.910 1.00 55.44 158 ALA A C 1
ATOM 1219 O O . ALA A 1 158 ? 1.907 -11.284 33.332 1.00 55.44 158 ALA A O 1
ATOM 1220 N N . GLN A 1 159 ? 0.909 -12.365 35.022 1.00 49.16 159 GLN A N 1
ATOM 1221 C CA . GLN A 1 159 ? 2.156 -12.958 35.481 1.00 49.16 159 GLN A CA 1
ATOM 1222 C C . GLN A 1 159 ? 2.590 -13.984 34.437 1.00 49.16 159 GLN A C 1
ATOM 1224 O O . GLN A 1 159 ? 2.010 -15.059 34.305 1.00 49.16 159 GLN A O 1
ATOM 1229 N N . ASN A 1 160 ? 3.623 -13.605 33.681 1.00 39.84 160 ASN A N 1
ATOM 1230 C CA . ASN A 1 160 ? 4.415 -14.445 32.792 1.00 39.84 160 ASN A CA 1
ATOM 1231 C C . ASN A 1 160 ? 5.122 -15.551 33.594 1.00 39.84 160 ASN A C 1
ATOM 1233 O O . ASN A 1 160 ? 6.346 -15.666 33.566 1.00 39.84 160 ASN A O 1
ATOM 1237 N N . HIS A 1 161 ? 4.383 -16.372 34.333 1.00 38.78 161 HIS A N 1
ATOM 1238 C CA . HIS A 1 161 ? 4.915 -17.639 34.773 1.00 38.78 161 HIS A CA 1
ATOM 1239 C C . HIS A 1 161 ? 5.041 -18.504 33.526 1.00 38.78 161 HIS A C 1
ATOM 1241 O O . HIS A 1 161 ? 4.067 -18.844 32.858 1.00 38.78 161 HIS A O 1
ATOM 1247 N N . SER A 1 162 ? 6.282 -18.851 33.219 1.00 36.03 162 SER A N 1
ATOM 1248 C CA . SER A 1 162 ? 6.768 -19.815 32.232 1.00 36.03 162 SER A CA 1
ATOM 1249 C C . SER A 1 162 ? 6.232 -21.252 32.435 1.00 36.03 162 SER A C 1
ATOM 1251 O O . SER A 1 162 ? 6.858 -22.229 32.028 1.00 36.03 162 SER A O 1
ATOM 1253 N N . CYS A 1 163 ? 5.026 -21.399 32.992 1.00 36.59 163 CYS A N 1
ATOM 1254 C CA . CYS A 1 163 ? 4.259 -22.635 33.140 1.00 36.59 163 CYS A CA 1
ATOM 1255 C C . CYS A 1 163 ? 3.626 -23.131 31.824 1.00 36.59 163 CYS A C 1
ATOM 1257 O O . CYS A 1 163 ? 2.752 -23.994 31.842 1.00 36.59 163 CYS A O 1
ATOM 1259 N N . SER A 1 164 ? 4.069 -22.649 30.658 1.00 35.84 164 SER A N 1
ATOM 1260 C CA . SER A 1 164 ? 3.646 -23.211 29.366 1.00 35.84 164 SER A CA 1
ATOM 1261 C C . SER A 1 164 ? 4.265 -24.585 29.074 1.00 35.84 164 SER A C 1
ATOM 1263 O O . SER A 1 164 ? 3.785 -25.297 28.195 1.00 35.84 164 SER A O 1
ATOM 1265 N N . SER A 1 165 ? 5.291 -25.002 29.821 1.00 39.69 165 SER A N 1
ATOM 1266 C CA . SER A 1 165 ? 5.958 -26.292 29.603 1.00 39.69 165 SER A CA 1
ATOM 1267 C C . SER A 1 165 ? 5.235 -27.495 30.230 1.00 39.69 165 SER A C 1
ATOM 1269 O O . SER A 1 165 ? 5.475 -28.619 29.799 1.00 39.69 165 SER A O 1
ATOM 1271 N N . SER A 1 166 ? 4.318 -27.295 31.187 1.00 40.47 166 SER A N 1
ATOM 1272 C CA . SER A 1 166 ? 3.582 -28.387 31.853 1.00 40.47 166 SER A CA 1
ATOM 1273 C C . SER A 1 166 ? 2.098 -28.492 31.469 1.00 40.47 166 SER A C 1
ATOM 1275 O O . SER A 1 166 ? 1.490 -29.537 31.694 1.00 40.47 166 SER A O 1
ATOM 1277 N N . LEU A 1 167 ? 1.516 -27.464 30.837 1.00 41.94 167 LEU A N 1
ATOM 1278 C CA . LEU A 1 167 ? 0.115 -27.460 30.379 1.00 41.94 167 LEU A CA 1
ATOM 1279 C C . LEU A 1 167 ? -0.078 -27.951 28.930 1.00 41.94 167 LEU A C 1
ATOM 1281 O O . LEU A 1 167 ? -1.202 -28.258 28.539 1.00 41.94 167 LEU A O 1
ATOM 1285 N N . SER A 1 168 ? 0.993 -28.098 28.142 1.00 40.91 168 SER A N 1
ATOM 1286 C CA . SER A 1 168 ? 0.930 -28.510 26.726 1.00 40.91 168 SER A CA 1
ATOM 1287 C C . SER A 1 168 ? 0.460 -29.956 26.492 1.00 40.91 168 SER A C 1
ATOM 1289 O O . SER A 1 168 ? 0.102 -30.304 25.370 1.00 40.91 168 SER A O 1
ATOM 1291 N N . ASN A 1 169 ? 0.382 -30.781 27.543 1.00 42.41 169 ASN A N 1
ATOM 1292 C CA . ASN A 1 169 ? -0.145 -32.149 27.470 1.00 42.41 169 ASN A CA 1
ATOM 1293 C C . ASN A 1 169 ? -1.621 -32.283 27.894 1.00 42.41 169 ASN A C 1
ATOM 1295 O O . ASN A 1 169 ? -2.147 -33.393 27.878 1.00 42.41 169 ASN A O 1
ATOM 1299 N N . CYS A 1 170 ? -2.306 -31.192 28.258 1.00 41.72 170 CYS A N 1
ATOM 1300 C CA . CYS A 1 170 ? -3.713 -31.224 28.668 1.00 41.72 170 CYS A CA 1
ATOM 1301 C C . CYS A 1 170 ? -4.617 -30.694 27.539 1.00 41.72 170 CYS A C 1
ATOM 1303 O O . CYS A 1 170 ? -5.178 -29.605 27.619 1.00 41.72 170 CYS A O 1
ATOM 1305 N N . SER A 1 171 ? -4.735 -31.448 26.443 1.00 38.31 171 SER A N 1
ATOM 1306 C CA . SER A 1 171 ? -5.475 -31.060 25.226 1.00 38.31 171 SER A CA 1
ATOM 1307 C C . SER A 1 171 ? -7.010 -31.095 25.352 1.00 38.31 171 SER A C 1
ATOM 1309 O O . SER A 1 171 ? -7.710 -31.039 24.344 1.00 38.31 171 SER A O 1
ATOM 1311 N N . SER A 1 172 ? -7.559 -31.161 26.569 1.00 46.41 172 SER A N 1
ATOM 1312 C CA . SER A 1 172 ? -9.005 -31.275 26.799 1.00 46.41 172 SER A CA 1
ATOM 1313 C C . SER A 1 172 ? -9.493 -30.562 28.064 1.00 46.41 172 SER A C 1
ATOM 1315 O O . SER A 1 172 ? -10.393 -31.063 28.737 1.00 46.41 172 SER A O 1
ATOM 1317 N N . VAL A 1 173 ? -8.908 -29.419 28.437 1.00 55.53 173 VAL A N 1
ATOM 1318 C CA . VAL A 1 173 ? -9.519 -28.591 29.490 1.00 55.53 173 VAL A CA 1
ATOM 1319 C C . VAL A 1 173 ? -10.794 -27.976 28.909 1.00 55.53 173 VAL A C 1
ATOM 1321 O O . VAL A 1 173 ? -10.732 -27.111 28.039 1.00 55.53 173 VAL A O 1
ATOM 1324 N N . SER A 1 174 ? -11.952 -28.474 29.342 1.00 59.91 174 SER A N 1
ATOM 1325 C CA . SER A 1 174 ? -13.260 -27.926 28.992 1.00 59.91 174 SER A CA 1
ATOM 1326 C C . SER A 1 174 ? -13.392 -26.513 29.563 1.00 59.91 174 SER A C 1
ATOM 1328 O O . SER A 1 174 ? -13.269 -26.311 30.769 1.00 59.91 174 SER A O 1
ATOM 1330 N N . PHE A 1 175 ? -13.623 -25.533 28.693 1.00 69.75 175 PHE A N 1
ATOM 1331 C CA . PHE A 1 175 ? -13.934 -24.157 29.080 1.00 69.75 175 PHE A CA 1
ATOM 1332 C C . PHE A 1 175 ? -15.425 -24.083 29.467 1.00 69.75 175 PHE A C 1
ATOM 1334 O O . PHE A 1 175 ? -16.275 -24.415 28.642 1.00 69.75 175 PHE A O 1
ATOM 1341 N N . PHE A 1 176 ? -15.755 -23.692 30.705 1.00 78.31 176 PHE A N 1
ATOM 1342 C CA . PHE A 1 176 ? -17.142 -23.653 31.213 1.00 78.31 176 PHE A CA 1
ATOM 1343 C C . PHE A 1 176 ? -17.736 -22.246 31.152 1.00 78.31 176 PHE A C 1
ATOM 1345 O O . PHE A 1 176 ? -17.271 -21.384 31.898 1.00 78.31 176 PHE A O 1
ATOM 1352 N N . ALA A 1 177 ? -18.698 -21.972 30.260 1.00 78.31 177 ALA A N 1
ATOM 1353 C CA . ALA A 1 177 ? -19.288 -20.632 30.073 1.00 78.31 177 ALA A CA 1
ATOM 1354 C C . ALA A 1 177 ? -19.905 -20.068 31.369 1.00 78.31 177 ALA A C 1
ATOM 1356 O O . ALA A 1 177 ? -20.363 -20.852 32.202 1.00 78.31 177 ALA A O 1
ATOM 1357 N N . PRO A 1 178 ? -19.950 -18.731 31.570 1.00 84.56 178 PRO A N 1
ATOM 1358 C CA . PRO A 1 178 ? -20.744 -18.148 32.638 1.00 84.56 178 PRO A CA 1
ATOM 1359 C C . PRO A 1 178 ? -22.183 -18.650 32.520 1.00 84.56 178 PRO A C 1
ATOM 1361 O O . PRO A 1 178 ? -22.795 -18.584 31.460 1.00 84.56 178 PRO A O 1
ATOM 1364 N N . GLU A 1 179 ? -22.724 -19.154 33.623 1.00 84.62 179 GLU A N 1
ATOM 1365 C CA . GLU A 1 179 ? -24.011 -19.870 33.632 1.00 84.62 179 GLU A CA 1
ATOM 1366 C C . GLU A 1 179 ? -25.214 -18.977 33.292 1.00 84.62 179 GLU A C 1
ATOM 1368 O O . GLU A 1 179 ? -26.316 -19.462 33.049 1.00 84.62 179 GLU A O 1
ATOM 1373 N N . SER A 1 180 ? -25.032 -17.659 33.368 1.00 89.31 180 SER A N 1
ATOM 1374 C CA . SER A 1 180 ? -26.080 -16.673 33.147 1.00 89.31 180 SER A CA 1
ATOM 1375 C C . SER A 1 180 ? -25.494 -15.332 32.716 1.00 89.31 180 SER A C 1
ATOM 1377 O O . SER A 1 180 ? -24.326 -15.032 32.974 1.00 89.31 180 SER A O 1
ATOM 1379 N N . VAL A 1 181 ? -26.352 -14.491 32.136 1.00 90.00 181 VAL A N 1
ATOM 1380 C CA . VAL A 1 181 ? -26.046 -13.096 31.788 1.00 90.00 181 VAL A CA 1
ATOM 1381 C C . VAL A 1 181 ? -25.509 -12.330 33.002 1.00 90.00 181 VAL A C 1
ATOM 1383 O O . VAL A 1 181 ? -24.486 -11.662 32.898 1.00 90.00 181 VAL A O 1
ATOM 1386 N N . LYS A 1 182 ? -26.137 -12.497 34.176 1.00 90.44 182 LYS A N 1
ATOM 1387 C CA . LYS A 1 182 ? -25.723 -11.851 35.432 1.00 90.44 182 LYS A CA 1
ATOM 1388 C C . LYS A 1 182 ? -24.289 -12.218 35.822 1.00 90.44 182 LYS A C 1
ATOM 1390 O O . LYS A 1 182 ? -23.503 -11.337 36.158 1.00 90.44 182 LYS A O 1
ATOM 1395 N N . ASN A 1 183 ? -23.934 -13.499 35.727 1.00 88.56 183 ASN A N 1
ATOM 1396 C CA . ASN A 1 183 ? -22.574 -13.958 36.020 1.00 88.56 183 ASN A CA 1
ATOM 1397 C C . ASN A 1 183 ? -21.565 -13.403 34.998 1.00 88.56 183 ASN A C 1
ATOM 1399 O O . ASN A 1 183 ? -20.433 -13.094 35.359 1.00 88.56 183 ASN A O 1
ATOM 1403 N N . GLY A 1 184 ? -21.976 -13.240 33.736 1.00 90.62 184 GLY A N 1
ATOM 1404 C CA . GLY A 1 184 ? -21.183 -12.555 32.713 1.00 90.62 184 GLY A CA 1
ATOM 1405 C C . GLY A 1 184 ? -20.906 -11.090 33.067 1.00 90.62 184 GLY A C 1
ATOM 1406 O O . GLY A 1 184 ? -19.757 -10.656 33.000 1.00 90.62 184 GLY A O 1
ATOM 1407 N N . CYS A 1 185 ? -21.926 -10.348 33.513 1.00 91.19 185 CYS A N 1
ATOM 1408 C CA . CYS A 1 185 ? -21.769 -8.960 33.961 1.00 91.19 185 CYS A CA 1
ATOM 1409 C C . CYS A 1 185 ? -20.847 -8.844 35.178 1.00 91.19 185 CYS A C 1
ATOM 1411 O O . CYS A 1 185 ? -19.968 -7.989 35.231 1.00 91.19 185 CYS A O 1
ATOM 1413 N N . GLN A 1 186 ? -21.000 -9.752 36.135 1.00 89.88 186 GLN A N 1
ATOM 1414 C CA . GLN A 1 186 ? -20.159 -9.819 37.323 1.00 89.88 186 GLN A CA 1
ATOM 1415 C C . GLN A 1 186 ? -18.690 -10.131 37.005 1.00 89.88 186 GLN A C 1
ATOM 1417 O O . GLN A 1 186 ? -17.785 -9.512 37.571 1.00 89.88 186 GLN A O 1
ATOM 1422 N N . LEU A 1 187 ? -18.441 -11.061 36.078 1.00 90.88 187 LEU A N 1
ATOM 1423 C CA . LEU A 1 187 ? -17.098 -11.341 35.575 1.00 90.88 187 LEU A CA 1
ATOM 1424 C C . LEU A 1 187 ? -16.508 -10.102 34.893 1.00 90.88 187 LEU A C 1
ATOM 1426 O O . LEU A 1 187 ? -15.364 -9.760 35.171 1.00 90.88 187 LEU A O 1
ATOM 1430 N N . TYR A 1 188 ? -17.285 -9.400 34.063 1.00 91.69 188 TYR A N 1
ATOM 1431 C CA . TYR A 1 188 ? -16.845 -8.152 33.436 1.00 91.69 188 TYR A CA 1
ATOM 1432 C C . TYR A 1 188 ? -16.416 -7.104 34.468 1.00 91.69 188 TYR A C 1
ATOM 1434 O O . TYR A 1 188 ? -15.315 -6.575 34.368 1.00 91.69 188 TYR A O 1
ATOM 1442 N N . ARG A 1 189 ? -17.233 -6.860 35.499 1.00 90.19 189 ARG A N 1
ATOM 1443 C CA . ARG A 1 189 ? -16.922 -5.894 36.566 1.00 90.19 189 ARG A CA 1
ATOM 1444 C C . ARG A 1 189 ? -15.631 -6.248 37.307 1.00 90.19 189 ARG A C 1
ATOM 1446 O O . ARG A 1 189 ? -14.782 -5.389 37.512 1.00 90.19 189 ARG A O 1
ATOM 1453 N N . CYS A 1 190 ? -15.438 -7.526 37.634 1.00 89.12 190 CYS A N 1
ATOM 1454 C CA . CYS A 1 190 ? -14.186 -8.005 38.225 1.00 89.12 190 CYS A CA 1
ATOM 1455 C C . CYS A 1 190 ? -12.981 -7.791 37.295 1.00 89.12 190 CYS A C 1
ATOM 1457 O O . CYS A 1 190 ? -11.928 -7.349 37.745 1.00 89.12 190 CYS A O 1
ATOM 1459 N N . VAL A 1 191 ? -13.131 -8.066 35.996 1.00 88.69 191 VAL A N 1
ATOM 1460 C CA . VAL A 1 191 ? -12.070 -7.833 35.007 1.00 88.69 191 VAL A CA 1
ATOM 1461 C C . VAL A 1 191 ? -11.713 -6.352 34.945 1.00 88.69 191 VAL A C 1
ATOM 1463 O O . VAL A 1 191 ? -10.535 -6.029 35.037 1.00 88.69 191 VAL A O 1
ATOM 1466 N N . MET A 1 192 ? -12.694 -5.457 34.843 1.00 88.50 192 MET A N 1
ATOM 1467 C CA . MET A 1 192 ? -12.418 -4.021 34.760 1.00 88.50 192 MET A CA 1
ATOM 1468 C C . MET A 1 192 ? -11.709 -3.502 36.013 1.00 88.50 192 MET A C 1
ATOM 1470 O O . MET A 1 192 ? -10.665 -2.879 35.869 1.00 88.50 192 MET A O 1
ATOM 1474 N N . ARG A 1 193 ? -12.140 -3.885 37.223 1.00 88.25 193 ARG A N 1
ATOM 1475 C CA . ARG A 1 193 ? -11.434 -3.512 38.467 1.00 88.25 193 ARG A CA 1
ATOM 1476 C C . ARG A 1 193 ? -10.011 -4.052 38.566 1.00 88.25 193 ARG A C 1
ATOM 1478 O O . ARG A 1 193 ? -9.100 -3.377 39.028 1.00 88.25 193 ARG A O 1
ATOM 1485 N N . ILE A 1 194 ? -9.771 -5.278 38.103 1.00 85.19 194 ILE A N 1
ATOM 1486 C CA . ILE A 1 194 ? -8.411 -5.834 38.075 1.00 85.19 194 ILE A CA 1
ATOM 1487 C C . ILE A 1 194 ? -7.518 -5.035 37.114 1.00 85.19 194 ILE A C 1
ATOM 1489 O O . ILE A 1 194 ? -6.301 -5.005 37.304 1.00 85.19 194 ILE A O 1
ATOM 1493 N N . TYR A 1 195 ? -8.083 -4.410 36.086 1.00 83.38 195 TYR A N 1
ATOM 1494 C CA . TYR A 1 195 ? -7.346 -3.777 34.996 1.00 83.38 195 TYR A CA 1
ATOM 1495 C C . TYR A 1 195 ? -7.438 -2.243 34.958 1.00 83.38 195 TYR A C 1
ATOM 1497 O O . TYR A 1 195 ? -6.784 -1.640 34.112 1.00 83.38 195 TYR A O 1
ATOM 1505 N N . SER A 1 196 ? -8.157 -1.621 35.892 1.00 78.00 196 SER A N 1
ATOM 1506 C CA . SER A 1 196 ? -8.341 -0.169 36.008 1.00 78.00 196 SER A CA 1
ATOM 1507 C C . SER A 1 196 ? -7.077 0.586 36.434 1.00 78.00 196 SER A C 1
ATOM 1509 O O . SER A 1 196 ? -6.874 1.740 36.059 1.00 78.00 196 SER A O 1
ATOM 1511 N N . GLY A 1 197 ? -6.181 -0.061 37.186 1.00 69.12 197 GLY A N 1
ATOM 1512 C CA . GLY A 1 197 ? -4.957 0.577 37.669 1.00 69.12 197 GLY A CA 1
ATOM 1513 C C . GLY A 1 197 ? -3.998 0.981 36.538 1.00 69.12 197 GLY A C 1
ATOM 1514 O O . GLY A 1 197 ? -3.633 0.151 35.702 1.00 69.12 197 GLY A O 1
ATOM 1515 N N . LYS A 1 198 ? -3.481 2.223 36.588 1.00 56.16 198 LYS A N 1
ATOM 1516 C CA . LYS A 1 198 ? -2.596 2.877 35.585 1.00 56.16 198 LYS A CA 1
ATOM 1517 C C . LYS A 1 198 ? -1.365 2.071 35.121 1.00 56.16 198 LYS A C 1
ATOM 1519 O O . LYS A 1 198 ? -0.734 2.427 34.132 1.00 56.16 198 LYS A O 1
ATOM 1524 N N . ALA A 1 199 ? -0.992 1.000 35.824 1.00 58.19 199 ALA A N 1
ATOM 1525 C CA . ALA A 1 199 ? 0.179 0.172 35.528 1.00 58.19 199 ALA A CA 1
ATOM 1526 C C . ALA A 1 199 ? -0.123 -1.128 34.749 1.00 58.19 199 ALA A C 1
ATOM 1528 O O . ALA A 1 199 ? 0.814 -1.840 34.372 1.00 58.19 199 ALA A O 1
ATOM 1529 N N . ARG A 1 200 ? -1.394 -1.504 34.538 1.00 61.81 200 ARG A N 1
ATOM 1530 C CA . ARG A 1 200 ? -1.760 -2.804 33.943 1.00 61.81 200 ARG A CA 1
ATOM 1531 C C . ARG A 1 200 ? -2.115 -2.672 32.455 1.00 61.81 200 ARG A C 1
ATOM 1533 O O . ARG A 1 200 ? -2.710 -1.701 32.013 1.00 61.81 200 ARG A O 1
ATOM 1540 N N . LYS A 1 201 ? -1.698 -3.667 31.661 1.00 67.56 201 LYS A N 1
ATOM 1541 C CA . LYS A 1 201 ? -2.018 -3.785 30.220 1.00 67.56 201 LYS A CA 1
ATOM 1542 C C . LYS A 1 201 ? -3.504 -4.093 30.032 1.00 67.56 201 LYS A C 1
ATOM 1544 O O . LYS A 1 201 ? -4.063 -4.720 30.911 1.00 67.56 201 LYS A O 1
ATOM 1549 N N . SER A 1 202 ? -4.084 -3.781 28.873 1.00 77.00 202 SER A N 1
ATOM 1550 C CA . SER A 1 202 ? -5.472 -4.120 28.494 1.00 77.00 202 SER A CA 1
ATOM 1551 C C . SER A 1 202 ? -5.925 -5.535 28.922 1.00 77.00 202 SER A C 1
ATOM 1553 O O . SER A 1 202 ? -5.111 -6.471 28.830 1.00 77.00 202 SER A O 1
ATOM 1555 N N . PRO A 1 203 ? -7.211 -5.738 29.275 1.00 83.50 203 PRO A N 1
ATOM 1556 C CA . PRO A 1 203 ? -7.743 -7.047 29.646 1.00 83.50 203 PRO A CA 1
ATOM 1557 C C . PRO A 1 203 ? -7.481 -8.139 28.591 1.00 83.50 203 PRO A C 1
ATOM 1559 O O . PRO A 1 203 ? -7.396 -7.850 27.391 1.00 83.50 203 PRO A O 1
ATOM 1562 N N . PRO A 1 204 ? -7.384 -9.430 28.973 1.00 82.75 204 PRO A N 1
ATOM 1563 C CA . PRO A 1 204 ? -7.142 -10.492 28.012 1.00 82.75 204 PRO A CA 1
ATOM 1564 C C . PRO A 1 204 ? -8.340 -10.625 27.069 1.00 82.75 204 PRO A C 1
ATOM 1566 O O . PRO A 1 204 ? -9.443 -10.974 27.485 1.00 82.75 204 PRO A O 1
ATOM 1569 N N . LYS A 1 205 ? -8.109 -10.426 25.767 1.00 82.19 205 LYS A N 1
ATOM 1570 C CA . LYS A 1 205 ? -9.165 -10.417 24.740 1.00 82.19 205 LYS A CA 1
ATOM 1571 C C . LYS A 1 205 ? -10.085 -11.643 24.774 1.00 82.19 205 LYS A C 1
ATOM 1573 O O . LYS A 1 205 ? -11.283 -11.513 24.563 1.00 82.19 205 LYS A O 1
ATOM 1578 N N . LYS A 1 206 ? -9.543 -12.829 25.079 1.00 81.81 206 LYS A N 1
ATOM 1579 C CA . LYS A 1 206 ? -10.336 -14.065 25.200 1.00 81.81 206 LYS A CA 1
ATOM 1580 C C . LYS A 1 206 ? -11.394 -13.980 26.307 1.00 81.81 206 LYS A C 1
ATOM 1582 O O . LYS A 1 206 ? -12.467 -14.533 26.122 1.00 81.81 206 LYS A O 1
ATOM 1587 N N . VAL A 1 207 ? -11.118 -13.281 27.414 1.00 86.25 207 VAL A N 1
ATOM 1588 C CA . VAL A 1 207 ? -12.094 -13.051 28.497 1.00 86.25 207 VAL A CA 1
ATOM 1589 C C . VAL A 1 207 ? -13.241 -12.183 28.000 1.00 86.25 207 VAL A C 1
ATOM 1591 O O . VAL A 1 207 ? -14.401 -12.500 28.229 1.00 86.25 207 VAL A O 1
ATOM 1594 N N . LEU A 1 208 ? -12.921 -11.108 27.281 1.00 88.62 208 LEU A N 1
ATOM 1595 C CA . LEU A 1 208 ? -13.924 -10.195 26.742 1.00 88.62 208 LEU A CA 1
ATOM 1596 C C . LEU A 1 208 ? -14.783 -10.879 25.669 1.00 88.62 208 LEU A C 1
ATOM 1598 O O . LEU A 1 208 ? -16.004 -10.812 25.727 1.00 88.62 208 LEU A O 1
ATOM 1602 N N . GLU A 1 209 ? -14.178 -11.624 24.736 1.00 84.38 209 GLU A N 1
ATOM 1603 C CA . GLU A 1 209 ? -14.928 -12.426 23.752 1.00 84.38 209 GLU A CA 1
ATOM 1604 C C . GLU A 1 209 ? -15.863 -13.437 24.440 1.00 84.38 209 GLU A C 1
ATOM 1606 O O . GLU A 1 209 ? -16.977 -13.684 23.980 1.00 84.38 209 GLU A O 1
ATOM 1611 N N . TYR A 1 210 ? -15.431 -13.976 25.579 1.00 85.00 210 TYR A N 1
ATOM 1612 C CA . TYR A 1 210 ? -16.203 -14.928 26.359 1.00 85.00 210 TYR A CA 1
ATOM 1613 C C . TYR A 1 210 ? -17.400 -14.307 27.072 1.00 85.00 210 TYR A C 1
ATOM 1615 O O . TYR A 1 210 ? -18.510 -14.827 26.967 1.00 85.00 210 TYR A O 1
ATOM 1623 N N . ILE A 1 211 ? -17.199 -13.166 27.732 1.00 90.56 211 ILE A N 1
ATOM 1624 C CA . ILE A 1 211 ? -18.286 -12.378 28.319 1.00 90.56 211 ILE A CA 1
ATOM 1625 C C . ILE A 1 211 ? -19.292 -12.011 27.224 1.00 90.56 211 ILE A C 1
ATOM 1627 O O . ILE A 1 211 ? -20.485 -12.211 27.410 1.00 90.56 211 ILE A O 1
ATOM 1631 N N . SER A 1 212 ? -18.827 -11.564 26.053 1.00 88.88 212 SER A N 1
ATOM 1632 C CA . SER A 1 212 ? -19.705 -11.197 24.934 1.00 88.88 212 SER A CA 1
ATOM 1633 C C . SER A 1 212 ? -20.622 -12.346 24.498 1.00 88.88 212 SER A C 1
ATOM 1635 O O . SER A 1 212 ? -21.798 -12.124 24.211 1.00 88.88 212 SER A O 1
ATOM 1637 N N . SER A 1 213 ? -20.113 -13.586 24.516 1.00 86.75 213 SER A N 1
ATOM 1638 C CA . SER A 1 213 ? -20.853 -14.776 24.073 1.00 86.75 213 SER A CA 1
ATOM 1639 C C . SER A 1 213 ? -22.052 -15.161 24.949 1.00 86.75 213 SER A C 1
ATOM 1641 O O . SER A 1 213 ? -22.952 -15.841 24.460 1.00 86.75 213 SER A O 1
ATOM 1643 N N . VAL A 1 214 ? -22.091 -14.728 26.216 1.00 89.88 214 VAL A N 1
ATOM 1644 C CA . VAL A 1 214 ? -23.215 -15.007 27.133 1.00 89.88 214 VAL A CA 1
ATOM 1645 C C . VAL A 1 214 ? -24.245 -13.883 27.198 1.00 89.88 214 VAL A C 1
ATOM 1647 O O . VAL A 1 214 ? -25.301 -14.057 27.803 1.00 89.88 214 VAL A O 1
ATOM 1650 N N . LEU A 1 215 ? -23.963 -12.727 26.597 1.00 89.06 215 LEU A N 1
ATOM 1651 C CA . LEU A 1 215 ? -24.887 -11.597 26.593 1.00 89.06 215 LEU A CA 1
ATOM 1652 C C . LEU A 1 215 ? -25.963 -11.799 25.503 1.00 89.06 215 LEU A C 1
ATOM 1654 O O . LEU A 1 215 ? -25.640 -12.226 24.393 1.00 89.06 215 LEU A O 1
ATOM 1658 N N . PRO A 1 216 ? -27.237 -11.446 25.758 1.00 88.31 216 PRO A N 1
ATOM 1659 C CA . PRO A 1 216 ? -28.319 -11.596 24.779 1.00 88.31 216 PRO A CA 1
ATOM 1660 C C . PRO A 1 216 ? -28.101 -10.668 23.576 1.00 88.31 216 PRO A C 1
ATOM 1662 O O . PRO A 1 216 ? -27.579 -9.569 23.786 1.00 88.31 216 PRO A O 1
ATOM 1665 N N . PRO A 1 217 ? -28.470 -11.063 22.342 1.00 84.31 217 PRO A N 1
ATOM 1666 C CA . PRO A 1 217 ? -28.272 -10.233 21.154 1.00 84.31 217 PRO A CA 1
ATOM 1667 C C . PRO A 1 217 ? -28.908 -8.852 21.340 1.00 84.31 217 PRO A C 1
ATOM 1669 O O . PRO A 1 217 ? -29.961 -8.725 21.962 1.00 84.31 217 PRO A O 1
ATOM 1672 N N . ILE A 1 218 ? -28.240 -7.819 20.829 1.00 81.94 218 ILE A N 1
ATOM 1673 C CA . ILE A 1 218 ? -28.750 -6.452 20.900 1.00 81.94 218 ILE A CA 1
ATOM 1674 C C . ILE A 1 218 ? -29.803 -6.225 19.828 1.00 81.94 218 ILE A C 1
ATOM 1676 O O . ILE A 1 218 ? -29.604 -6.582 18.669 1.00 81.94 218 ILE A O 1
ATOM 1680 N N . GLU A 1 219 ? -30.901 -5.592 20.224 1.00 85.62 219 GLU A N 1
ATOM 1681 C CA . GLU A 1 219 ? -31.839 -5.009 19.278 1.00 85.62 219 GLU A CA 1
ATOM 1682 C C . GLU A 1 219 ? -31.279 -3.686 18.754 1.00 85.62 219 GLU A C 1
ATOM 1684 O O . GLU A 1 219 ? -30.841 -2.828 19.524 1.00 85.62 219 GLU A O 1
ATOM 1689 N N . ASP A 1 220 ? -31.302 -3.506 17.436 1.00 86.31 220 ASP A N 1
ATOM 1690 C CA . ASP A 1 220 ? -30.817 -2.279 16.817 1.00 86.31 220 ASP A CA 1
ATOM 1691 C C . ASP A 1 220 ? -31.691 -1.073 17.220 1.00 86.31 220 ASP A C 1
ATOM 1693 O O . ASP A 1 220 ? -32.852 -0.942 16.807 1.00 86.31 220 ASP A O 1
ATOM 1697 N N . THR A 1 221 ? -31.103 -0.143 17.977 1.00 90.00 221 THR A N 1
ATOM 1698 C CA . THR A 1 221 ? -31.668 1.182 18.276 1.00 90.00 221 THR A CA 1
ATOM 1699 C C . THR A 1 221 ? -31.797 2.031 17.007 1.00 90.00 221 THR A C 1
ATOM 1701 O O . THR A 1 221 ? -31.116 1.779 16.010 1.00 90.00 221 THR A O 1
ATOM 1704 N N . LYS A 1 222 ? -32.624 3.088 17.026 1.00 92.31 222 LYS A N 1
ATOM 1705 C CA . LYS A 1 222 ? -32.719 4.040 15.897 1.00 92.31 222 LYS A CA 1
ATOM 1706 C C . LYS A 1 222 ? -31.350 4.617 15.532 1.00 92.31 222 LYS A C 1
ATOM 1708 O O . LYS A 1 222 ? -30.986 4.620 14.358 1.00 92.31 222 LYS A O 1
ATOM 1713 N N . THR A 1 223 ? -30.587 5.018 16.544 1.00 91.56 223 THR A N 1
ATOM 1714 C CA . THR A 1 223 ? -29.214 5.514 16.437 1.00 91.56 223 THR A CA 1
ATOM 1715 C C . THR A 1 223 ? -28.313 4.499 15.731 1.00 91.56 223 THR A C 1
ATOM 1717 O O . THR A 1 223 ? -27.677 4.825 14.731 1.00 91.56 223 THR A O 1
ATOM 1720 N N . SER A 1 224 ? -28.321 3.235 16.177 1.00 92.75 224 SER A N 1
ATOM 1721 C CA . SER A 1 224 ? -27.496 2.177 15.581 1.00 92.75 224 SER A CA 1
ATOM 1722 C C . SER A 1 224 ? -27.870 1.893 14.122 1.00 92.75 224 SER A C 1
ATOM 1724 O O . SER A 1 224 ? -26.981 1.759 13.282 1.00 92.75 224 SER A O 1
ATOM 1726 N N . LYS A 1 225 ? -29.169 1.896 13.779 1.00 95.06 225 LYS A N 1
ATOM 1727 C CA . LYS A 1 225 ? -29.640 1.742 12.393 1.00 95.06 225 LYS A CA 1
ATOM 1728 C C . LYS A 1 225 ? -29.148 2.883 11.516 1.00 95.06 225 LYS A C 1
ATOM 1730 O O . LYS A 1 225 ? -28.652 2.622 10.428 1.00 95.06 225 LYS A O 1
ATOM 1735 N N . ALA A 1 226 ? -29.235 4.122 11.995 1.00 95.25 226 ALA A N 1
ATOM 1736 C CA . ALA A 1 226 ? -28.796 5.299 11.253 1.00 95.25 226 ALA A CA 1
ATOM 1737 C C . ALA A 1 226 ? -27.275 5.318 11.034 1.00 95.25 226 ALA A C 1
ATOM 1739 O O . ALA A 1 226 ? -26.818 5.565 9.918 1.00 95.25 226 ALA A O 1
ATOM 1740 N N . VAL A 1 227 ? -26.492 4.980 12.065 1.00 94.75 227 VAL A N 1
ATOM 1741 C CA . VAL A 1 227 ? -25.031 4.827 11.974 1.00 94.75 227 VAL A CA 1
ATOM 1742 C C . VAL A 1 227 ? -24.664 3.739 10.964 1.00 94.75 227 VAL A C 1
ATOM 1744 O O . VAL A 1 227 ? -23.887 3.990 10.042 1.00 94.75 227 VAL A O 1
ATOM 1747 N N . ARG A 1 228 ? -25.240 2.537 11.097 1.00 95.38 228 ARG A N 1
ATOM 1748 C CA . ARG A 1 228 ? -24.978 1.414 10.184 1.00 95.38 228 ARG A CA 1
ATOM 1749 C C . ARG A 1 228 ? -25.407 1.750 8.758 1.00 95.38 228 ARG A C 1
ATOM 1751 O O . ARG A 1 228 ? -24.653 1.482 7.831 1.00 95.38 228 ARG A O 1
ATOM 1758 N N . GLN A 1 229 ? -26.562 2.387 8.573 1.00 94.94 229 GLN A N 1
ATOM 1759 C CA . GLN A 1 229 ? -27.035 2.833 7.264 1.00 94.94 229 GLN A CA 1
ATOM 1760 C C . GLN A 1 229 ? -26.070 3.844 6.639 1.00 94.94 229 GLN A C 1
ATOM 1762 O O . GLN A 1 229 ? -25.734 3.705 5.469 1.00 94.94 229 GLN A O 1
ATOM 1767 N N . TYR A 1 230 ? -25.572 4.816 7.406 1.00 94.62 230 TYR A N 1
ATOM 1768 C CA . TYR A 1 230 ? -24.589 5.780 6.915 1.00 94.62 230 TYR A CA 1
ATOM 1769 C C . TYR A 1 230 ? -23.272 5.108 6.503 1.00 94.62 230 TYR A C 1
ATOM 1771 O O . TYR A 1 230 ? -22.755 5.373 5.417 1.00 94.62 230 TYR A O 1
ATOM 1779 N N . ILE A 1 231 ? -22.728 4.214 7.334 1.00 94.81 231 ILE A N 1
ATOM 1780 C CA . ILE A 1 231 ? -21.460 3.531 7.040 1.00 94.81 231 ILE A CA 1
ATOM 1781 C C . ILE A 1 231 ? -21.623 2.601 5.838 1.00 94.81 231 ILE A C 1
ATOM 1783 O O . ILE A 1 231 ? -20.815 2.657 4.916 1.00 94.81 231 ILE A O 1
ATOM 1787 N N . TYR A 1 232 ? -22.681 1.791 5.817 1.00 95.38 232 TYR A N 1
ATOM 1788 C CA . TYR A 1 232 ? -22.871 0.731 4.830 1.00 95.38 232 TYR A CA 1
ATOM 1789 C C . TYR A 1 232 ? -23.617 1.160 3.566 1.00 95.38 232 TYR A C 1
ATOM 1791 O O . TYR A 1 232 ? -23.735 0.341 2.662 1.00 95.38 232 TYR A O 1
ATOM 1799 N N . ALA A 1 233 ? -24.124 2.389 3.446 1.00 92.25 233 ALA A N 1
ATOM 1800 C CA . ALA A 1 233 ? -24.835 2.806 2.235 1.00 92.25 233 ALA A CA 1
ATOM 1801 C C . ALA A 1 233 ? -23.955 2.663 0.979 1.00 92.25 233 ALA A C 1
ATOM 1803 O O . ALA A 1 233 ? -22.821 3.132 0.961 1.00 92.25 233 ALA A O 1
ATOM 1804 N N . ASN A 1 234 ? -24.463 2.092 -0.108 1.00 89.38 234 ASN A N 1
ATOM 1805 C CA . ASN A 1 234 ? -23.755 2.105 -1.390 1.00 89.38 234 ASN A CA 1
ATOM 1806 C C . ASN A 1 234 ? -24.108 3.358 -2.216 1.00 89.38 234 ASN A C 1
ATOM 1808 O O . ASN A 1 234 ? -24.628 3.263 -3.323 1.00 89.38 234 ASN A O 1
ATOM 1812 N N . THR A 1 235 ? -23.910 4.547 -1.644 1.00 81.88 235 THR A N 1
ATOM 1813 C CA . THR A 1 235 ? -24.063 5.823 -2.359 1.00 81.88 235 THR A CA 1
ATOM 1814 C C . THR A 1 235 ? -22.736 6.255 -2.967 1.00 81.88 235 THR A C 1
ATOM 1816 O O . THR A 1 235 ? -21.685 6.057 -2.344 1.00 81.88 235 THR A O 1
ATOM 1819 N N . GLU A 1 236 ? -22.791 6.881 -4.147 1.00 65.75 236 GLU A N 1
ATOM 1820 C CA . GLU A 1 236 ? -21.620 7.490 -4.781 1.00 65.75 236 GLU A CA 1
ATOM 1821 C C . GLU A 1 236 ? -20.908 8.402 -3.780 1.00 65.75 236 GLU A C 1
ATOM 1823 O O . GLU A 1 236 ? -21.517 9.240 -3.105 1.00 65.75 236 GLU A O 1
ATOM 1828 N N . VAL A 1 237 ? -19.601 8.189 -3.633 1.00 60.56 237 VAL A N 1
ATOM 1829 C CA . VAL A 1 237 ? -18.750 9.100 -2.877 1.00 60.56 237 VAL A CA 1
ATOM 1830 C C . VAL A 1 237 ? -18.787 10.409 -3.648 1.00 60.56 237 VAL A C 1
ATOM 1832 O O . VAL A 1 237 ? -18.283 10.450 -4.763 1.00 60.56 237 VAL A O 1
ATOM 1835 N N . ILE A 1 238 ? -19.411 11.450 -3.089 1.00 54.38 238 ILE A N 1
ATOM 1836 C CA . ILE A 1 238 ? -19.490 12.767 -3.730 1.00 54.38 238 ILE A CA 1
ATOM 1837 C C . ILE A 1 238 ? -18.053 13.235 -3.978 1.00 54.38 238 ILE A C 1
ATOM 1839 O O . ILE A 1 238 ? -17.363 13.691 -3.064 1.00 54.38 238 ILE A O 1
ATOM 1843 N N . GLU A 1 239 ? -17.569 13.045 -5.208 1.00 61.56 239 GLU A N 1
ATOM 1844 C CA . GLU A 1 239 ? -16.161 13.224 -5.554 1.00 61.56 239 GLU A CA 1
ATOM 1845 C C . GLU A 1 239 ? -15.710 14.687 -5.416 1.00 61.56 239 GLU A C 1
ATOM 1847 O O . GLU A 1 239 ? -14.507 14.935 -5.374 1.00 61.56 239 GLU A O 1
ATOM 1852 N N . ASP A 1 240 ? -16.634 15.638 -5.271 1.00 59.88 240 ASP A N 1
ATOM 1853 C CA . ASP A 1 240 ? -16.348 17.074 -5.170 1.00 59.88 240 ASP A CA 1
ATOM 1854 C C . ASP A 1 240 ? -16.525 17.667 -3.755 1.00 59.88 240 ASP A C 1
ATOM 1856 O O . ASP A 1 240 ? -16.274 18.854 -3.555 1.00 59.88 240 ASP A O 1
ATOM 1860 N N . GLU A 1 241 ? -16.910 16.883 -2.740 1.00 66.69 241 GLU A N 1
ATOM 1861 C CA . GLU A 1 241 ? -16.998 17.411 -1.370 1.00 66.69 241 GLU A CA 1
ATOM 1862 C C . GLU A 1 241 ? -15.625 17.494 -0.678 1.00 66.69 241 GLU A C 1
ATOM 1864 O O . GLU A 1 241 ? -14.795 16.585 -0.772 1.00 66.69 241 GLU A O 1
ATOM 1869 N N . ASP A 1 242 ? -15.404 18.580 0.077 1.00 80.75 242 ASP A N 1
ATOM 1870 C CA . ASP A 1 242 ? -14.241 18.737 0.957 1.00 80.75 242 ASP A CA 1
ATOM 1871 C C . ASP A 1 242 ? -14.189 17.560 1.941 1.00 80.75 242 ASP A C 1
ATOM 1873 O O . ASP A 1 242 ? -15.047 17.423 2.819 1.00 80.75 242 ASP A O 1
ATOM 1877 N N . ILE A 1 243 ? -13.158 16.720 1.813 1.00 81.25 243 ILE A N 1
ATOM 1878 C CA . ILE A 1 243 ? -12.968 15.520 2.638 1.00 81.25 243 ILE A CA 1
ATOM 1879 C C . ILE A 1 243 ? -12.823 15.844 4.132 1.00 81.25 243 ILE A C 1
ATOM 1881 O O . ILE A 1 243 ? -12.918 14.960 4.973 1.00 81.25 243 ILE A O 1
ATOM 1885 N N . ARG A 1 244 ? -12.623 17.115 4.489 1.00 80.44 244 ARG A N 1
ATOM 1886 C CA . ARG A 1 244 ? -12.545 17.576 5.879 1.00 80.44 244 ARG A CA 1
ATOM 1887 C C . ARG A 1 244 ? -13.905 17.910 6.488 1.00 80.44 244 ARG A C 1
ATOM 1889 O O . ARG A 1 244 ? -13.954 18.220 7.679 1.00 80.44 244 ARG A O 1
ATOM 1896 N N . ARG A 1 245 ? -14.979 17.909 5.692 1.00 85.94 245 ARG A N 1
ATOM 1897 C CA . ARG A 1 245 ? -16.358 18.161 6.132 1.00 85.94 245 ARG A CA 1
ATOM 1898 C C . ARG A 1 245 ? -17.123 16.854 6.193 1.00 85.94 245 ARG A C 1
ATOM 1900 O O . ARG A 1 245 ? -16.882 15.965 5.380 1.00 85.94 245 ARG A O 1
ATOM 1907 N N . ILE A 1 246 ? -18.072 16.743 7.110 1.00 85.69 246 ILE A N 1
ATOM 1908 C CA . ILE A 1 246 ? -19.025 15.634 7.097 1.00 85.69 246 ILE A CA 1
ATOM 1909 C C . ILE A 1 246 ? -19.997 15.817 5.926 1.00 85.69 246 ILE A C 1
ATOM 1911 O O . ILE A 1 246 ? -20.427 16.945 5.676 1.00 85.69 246 ILE A O 1
ATOM 1915 N N . PRO A 1 247 ? -20.323 14.742 5.188 1.00 84.50 247 PRO A N 1
ATOM 1916 C CA . PRO A 1 247 ? -21.276 14.832 4.094 1.00 84.50 247 PRO A CA 1
ATOM 1917 C C . PRO A 1 247 ? -22.680 15.134 4.616 1.00 84.50 247 PRO A C 1
ATOM 1919 O O . PRO A 1 247 ? -23.076 14.674 5.686 1.00 84.50 247 PRO A O 1
ATOM 1922 N N . SER A 1 248 ? -23.462 15.854 3.815 1.00 84.19 248 SER A N 1
ATOM 1923 C CA . SER A 1 248 ? -24.852 16.216 4.143 1.00 84.19 248 SER A CA 1
ATOM 1924 C C . SER A 1 248 ? -25.765 15.009 4.401 1.00 84.19 248 SER A C 1
ATOM 1926 O O . SER A 1 248 ? -26.785 15.135 5.072 1.00 84.19 248 SER A O 1
ATOM 1928 N N . SER A 1 249 ? -25.380 13.827 3.912 1.00 86.50 249 SER A N 1
ATOM 1929 C CA . SER A 1 249 ? -26.073 12.559 4.143 1.00 86.50 249 SER A CA 1
ATOM 1930 C C . SER A 1 249 ? -25.889 11.988 5.554 1.00 86.50 249 SER A C 1
ATOM 1932 O O . SER A 1 249 ? -26.507 10.973 5.876 1.00 86.50 249 SER A O 1
ATOM 1934 N N . PHE A 1 250 ? -25.014 12.565 6.385 1.00 90.69 250 PHE A N 1
ATOM 1935 C CA . PHE A 1 250 ? -24.825 12.104 7.755 1.00 90.69 250 PHE A CA 1
ATOM 1936 C C . PHE A 1 250 ? -26.028 12.490 8.638 1.00 90.69 250 PHE A C 1
ATOM 1938 O O . PHE A 1 250 ? -26.457 13.646 8.630 1.00 90.69 250 PHE A O 1
ATOM 1945 N N . PRO A 1 251 ? -26.584 11.555 9.429 1.00 91.62 251 PRO A N 1
ATOM 1946 C CA . PRO A 1 251 ? -27.731 11.827 10.288 1.00 91.62 251 PRO A CA 1
ATOM 1947 C C . PRO A 1 251 ? -27.319 12.600 11.555 1.00 91.62 251 PRO A C 1
ATOM 1949 O O . PRO A 1 251 ? -27.200 12.015 12.623 1.00 91.62 251 PRO A O 1
ATOM 1952 N N . PHE A 1 252 ? -27.148 13.923 11.468 1.00 91.31 252 PHE A N 1
ATOM 1953 C CA . PHE A 1 252 ? -26.701 14.784 12.585 1.00 91.31 252 PHE A CA 1
ATOM 1954 C C . PHE A 1 252 ? -27.513 14.649 13.888 1.00 91.31 252 PHE A C 1
ATOM 1956 O O . PHE A 1 252 ? -26.989 14.887 14.972 1.00 91.31 252 PHE A O 1
ATOM 1963 N N . TRP A 1 253 ? -28.781 14.227 13.814 1.00 92.06 253 TRP A N 1
ATOM 1964 C CA . TRP A 1 253 ? -29.607 13.967 14.999 1.00 92.06 253 TRP A CA 1
ATOM 1965 C C . TRP A 1 253 ? -29.042 12.861 15.906 1.00 92.06 253 TRP A C 1
ATOM 1967 O O . TRP A 1 253 ? -29.348 12.851 17.095 1.00 92.06 253 TRP A O 1
ATOM 1977 N N . VAL A 1 254 ? -28.191 11.976 15.374 1.00 90.38 254 VAL A N 1
ATOM 1978 C CA . VAL A 1 254 ? -27.542 10.875 16.104 1.00 90.38 254 VAL A CA 1
ATOM 1979 C C . VAL A 1 254 ? -26.681 11.362 17.274 1.00 90.38 254 VAL A C 1
ATOM 1981 O O . VAL A 1 254 ? -26.517 10.624 18.240 1.00 90.38 254 VAL A O 1
ATOM 1984 N N . TRP A 1 255 ? -26.153 12.587 17.226 1.00 88.50 255 TRP A N 1
ATOM 1985 C CA . TRP A 1 255 ? -25.355 13.148 18.326 1.00 88.50 255 TRP A CA 1
ATOM 1986 C C . TRP A 1 255 ? -26.190 13.827 19.410 1.00 88.50 255 TRP A C 1
ATOM 1988 O O . TRP A 1 255 ? -25.731 13.956 20.541 1.00 88.50 255 TRP A O 1
ATOM 1998 N N . ASN A 1 256 ? -27.409 14.248 19.065 1.00 82.31 256 ASN A N 1
ATOM 1999 C CA . ASN A 1 256 ? -28.307 14.987 19.955 1.00 82.31 256 ASN A CA 1
ATOM 2000 C C . ASN A 1 256 ? -29.262 14.069 20.728 1.00 82.31 256 ASN A C 1
ATOM 2002 O O . ASN A 1 256 ? -29.907 14.506 21.681 1.00 82.31 256 ASN A O 1
ATOM 2006 N N . GLU A 1 257 ? -29.393 12.804 20.322 1.00 75.94 257 GLU A N 1
ATOM 2007 C CA . GLU A 1 257 ? -30.067 11.804 21.142 1.00 75.94 257 GLU A CA 1
ATOM 2008 C C . GLU A 1 257 ? -29.191 11.505 22.363 1.00 75.94 257 GLU A C 1
ATOM 2010 O O . GLU A 1 257 ? -28.273 10.686 22.299 1.00 75.94 257 GLU A O 1
ATOM 2015 N N . ASN A 1 258 ? -29.482 12.159 23.495 1.00 61.56 258 ASN A N 1
ATOM 2016 C CA . ASN A 1 258 ? -28.929 11.748 24.783 1.00 61.56 258 ASN A CA 1
ATOM 2017 C C . ASN A 1 258 ? -29.221 10.257 24.955 1.00 61.56 258 ASN A C 1
ATOM 2019 O O . ASN A 1 258 ? -30.384 9.857 25.061 1.00 61.56 258 ASN A O 1
ATOM 2023 N N . SER A 1 259 ? -28.169 9.436 24.999 1.00 58.59 259 SER A N 1
ATOM 2024 C CA . SER A 1 259 ? -28.286 7.988 25.199 1.00 58.59 259 SER A CA 1
ATOM 2025 C C . SER A 1 259 ? -29.073 7.636 26.466 1.00 58.59 259 SER A C 1
ATOM 2027 O O . SER A 1 259 ? -29.647 6.556 26.553 1.00 58.59 259 SER A O 1
ATOM 2029 N N . GLU A 1 260 ? -29.136 8.567 27.418 1.00 57.56 260 GLU A N 1
ATOM 2030 C CA . GLU A 1 260 ? -29.897 8.477 28.665 1.00 57.56 260 GLU A CA 1
ATOM 2031 C C . GLU A 1 260 ? -31.417 8.583 28.460 1.00 57.56 260 GLU A C 1
ATOM 2033 O O . GLU A 1 260 ? -32.168 7.918 29.161 1.00 57.56 260 GLU A O 1
ATOM 2038 N N . ASN A 1 261 ? -31.892 9.320 27.449 1.00 58.50 261 ASN A N 1
ATOM 2039 C CA . ASN A 1 261 ? -33.329 9.480 27.181 1.00 58.50 261 ASN A CA 1
ATOM 2040 C C . ASN A 1 261 ? -33.938 8.297 26.404 1.00 58.50 261 ASN A C 1
ATOM 2042 O O . ASN A 1 261 ? -35.156 8.122 26.390 1.00 58.50 261 ASN A O 1
ATOM 2046 N N . LEU A 1 262 ? -33.110 7.493 25.727 1.00 55.34 262 LEU A N 1
ATOM 2047 C CA . LEU A 1 262 ? -33.540 6.331 24.933 1.00 55.34 262 LEU A CA 1
ATOM 2048 C C . LEU A 1 262 ? -33.810 5.084 25.782 1.00 55.34 262 LEU A C 1
ATOM 2050 O O . LEU A 1 262 ? -34.483 4.157 25.329 1.00 55.34 262 LEU A O 1
ATOM 2054 N N . LEU A 1 263 ? -33.281 5.055 27.001 1.00 56.28 263 LEU A N 1
ATOM 2055 C CA . LEU A 1 263 ? -33.411 3.949 27.931 1.00 56.28 263 LEU A CA 1
ATOM 2056 C C . LEU A 1 263 ? -34.329 4.430 29.054 1.00 56.28 263 LEU A C 1
ATOM 2058 O O . LEU A 1 263 ? -33.871 5.090 29.978 1.00 56.28 263 LEU A O 1
ATOM 2062 N N . GLY A 1 264 ? -35.633 4.136 28.965 1.00 55.34 264 GLY A N 1
ATOM 2063 C CA . GLY A 1 264 ? -36.565 4.382 30.079 1.00 55.34 264 GLY A CA 1
ATOM 2064 C C . GLY A 1 264 ? -36.036 3.814 31.408 1.00 55.34 264 GLY A C 1
ATOM 2065 O O . GLY A 1 264 ? -35.105 3.019 31.379 1.00 55.34 264 GLY A O 1
ATOM 2066 N N . GLU A 1 265 ? -36.643 4.198 32.542 1.00 48.97 265 GLU A N 1
ATOM 2067 C CA . GLU A 1 265 ? -36.204 4.096 33.965 1.00 48.97 265 GLU A CA 1
ATOM 2068 C C . GLU A 1 265 ? -35.414 2.851 34.476 1.00 48.97 265 GLU A C 1
ATOM 2070 O O . GLU A 1 265 ? -34.987 2.826 35.629 1.00 48.97 265 GLU A O 1
ATOM 2075 N N . SER A 1 266 ? -35.130 1.828 33.670 1.00 53.34 266 SER A N 1
ATOM 2076 C CA . SER A 1 266 ? -34.146 0.785 33.963 1.00 53.34 266 SER A CA 1
ATOM 2077 C C . SER A 1 266 ? -33.170 0.553 32.798 1.00 53.34 266 SER A C 1
ATOM 2079 O O . SER A 1 266 ? -33.391 -0.320 31.952 1.00 53.34 266 SER A O 1
ATOM 2081 N N . VAL A 1 267 ? -32.035 1.260 32.778 1.00 63.50 267 VAL A N 1
ATOM 2082 C CA . VAL A 1 267 ? -30.883 0.833 31.966 1.00 63.50 267 VAL A CA 1
ATOM 2083 C C . VAL A 1 267 ? -30.453 -0.554 32.456 1.00 63.50 267 VAL A C 1
ATOM 2085 O O . VAL A 1 267 ? -30.075 -0.729 33.614 1.00 63.50 267 VAL A O 1
ATOM 2088 N N . SER A 1 268 ? -30.552 -1.566 31.592 1.00 78.94 268 SER A N 1
ATOM 2089 C CA . SER A 1 268 ? -30.136 -2.929 31.931 1.00 78.94 268 SER A CA 1
ATOM 2090 C C . SER A 1 268 ? -28.623 -2.969 32.154 1.00 78.94 268 SER A C 1
ATOM 2092 O O . SER A 1 268 ? -27.873 -2.451 31.334 1.00 78.94 268 SER A O 1
ATOM 2094 N N . GLU A 1 269 ? -28.158 -3.637 33.212 1.00 85.00 269 GLU A N 1
ATOM 2095 C CA . GLU A 1 269 ? -26.731 -3.899 33.487 1.00 85.00 269 GLU A CA 1
ATOM 2096 C C . GLU A 1 269 ? -25.989 -4.418 32.238 1.00 85.00 269 GLU A C 1
ATOM 2098 O O . GLU A 1 269 ? -24.846 -4.056 31.968 1.00 85.00 269 GLU A O 1
ATOM 2103 N N . VAL A 1 270 ? -26.695 -5.199 31.415 1.00 88.12 270 VAL A N 1
ATOM 2104 C CA . VAL A 1 270 ? -26.235 -5.728 30.125 1.00 88.12 270 VAL A CA 1
ATOM 2105 C C . VAL A 1 270 ? -25.782 -4.626 29.168 1.00 88.12 270 VAL A C 1
ATOM 2107 O O . VAL A 1 270 ? -24.796 -4.808 28.460 1.00 88.12 270 VAL A O 1
ATOM 2110 N N . TYR A 1 271 ? -26.479 -3.490 29.134 1.00 87.19 271 TYR A N 1
ATOM 2111 C CA . TYR A 1 271 ? -26.149 -2.364 28.262 1.00 87.19 271 TYR A CA 1
ATOM 2112 C C . TYR A 1 271 ? -24.773 -1.783 28.604 1.00 87.19 271 TYR A C 1
ATOM 2114 O O . TYR A 1 271 ? -23.932 -1.637 27.717 1.00 87.19 271 TYR A O 1
ATOM 2122 N N . PHE A 1 272 ? -24.509 -1.530 29.890 1.00 86.69 272 PHE A N 1
ATOM 2123 C CA . PHE A 1 272 ? -23.221 -1.013 30.358 1.00 86.69 272 PHE A CA 1
ATOM 2124 C C . PHE A 1 272 ? -22.077 -1.990 30.092 1.00 86.69 272 PHE A C 1
ATOM 2126 O O . PHE A 1 272 ? -21.042 -1.577 29.568 1.00 86.69 272 PHE A O 1
ATOM 2133 N N . VAL A 1 273 ? -22.287 -3.287 30.361 1.00 90.69 273 VAL A N 1
ATOM 2134 C CA . VAL A 1 273 ? -21.296 -4.320 30.015 1.00 90.69 273 VAL A CA 1
ATOM 2135 C C . VAL A 1 273 ? -20.997 -4.292 28.527 1.00 90.69 273 VAL A C 1
ATOM 2137 O O . VAL A 1 273 ? -19.833 -4.295 28.148 1.00 90.69 273 VAL A O 1
ATOM 2140 N N . ARG A 1 274 ? -22.023 -4.268 27.669 1.00 90.50 274 ARG A N 1
ATOM 2141 C CA . ARG A 1 274 ? -21.817 -4.298 26.218 1.00 90.50 274 ARG A CA 1
ATOM 2142 C C . ARG A 1 274 ? -21.078 -3.064 25.720 1.00 90.50 274 ARG A C 1
ATOM 2144 O O . ARG A 1 274 ? -20.136 -3.233 24.958 1.00 90.50 274 ARG A O 1
ATOM 2151 N N . LYS A 1 275 ? -21.456 -1.872 26.189 1.00 89.94 275 LYS A N 1
ATOM 2152 C CA . LYS A 1 275 ? -20.781 -0.609 25.862 1.00 89.94 275 LYS A CA 1
ATOM 2153 C C . LYS A 1 275 ? -19.306 -0.637 26.267 1.00 89.94 275 LYS A C 1
ATOM 2155 O O . LYS A 1 275 ? -18.434 -0.307 25.468 1.00 89.94 275 LYS A O 1
ATOM 2160 N N . GLY A 1 276 ? -19.012 -1.053 27.495 1.00 89.50 276 GLY A N 1
ATOM 2161 C CA . GLY A 1 276 ? -17.634 -1.144 27.968 1.00 89.50 276 GLY A CA 1
ATOM 2162 C C . GLY A 1 276 ? -16.831 -2.233 27.242 1.00 89.50 276 GLY A C 1
ATOM 2163 O O . GLY A 1 276 ? -15.702 -2.007 26.820 1.00 89.50 276 GLY A O 1
ATOM 2164 N N . LEU A 1 277 ? -17.446 -3.384 26.974 1.00 91.31 277 LEU A N 1
ATOM 2165 C CA . LEU A 1 277 ? -16.829 -4.486 26.241 1.00 91.31 277 LEU A CA 1
ATOM 2166 C C . LEU A 1 277 ? -16.522 -4.122 24.786 1.00 91.31 277 LEU A C 1
ATOM 2168 O O . LEU A 1 277 ? -15.440 -4.451 24.302 1.00 91.31 277 LEU A O 1
ATOM 2172 N N . SER A 1 278 ? -17.434 -3.437 24.088 1.00 91.75 278 SER A N 1
ATOM 2173 C CA . SER A 1 278 ? -17.183 -2.948 22.731 1.00 91.75 278 SER A CA 1
ATOM 2174 C C . SER A 1 278 ? -16.042 -1.936 22.717 1.00 91.75 278 SER A C 1
ATOM 2176 O O . SER A 1 278 ? -15.166 -2.035 21.859 1.00 91.75 278 SER A O 1
ATOM 2178 N N . ARG A 1 279 ? -15.987 -1.038 23.711 1.00 90.81 279 ARG A N 1
ATOM 2179 C CA . ARG A 1 279 ? -14.901 -0.065 23.875 1.00 90.81 279 ARG A CA 1
ATOM 2180 C C . ARG A 1 279 ? -13.548 -0.745 24.072 1.00 90.81 279 ARG A C 1
ATOM 2182 O O . ARG A 1 279 ? -12.609 -0.451 23.339 1.00 90.81 279 ARG A O 1
ATOM 2189 N N . GLU A 1 280 ? -13.457 -1.698 24.996 1.00 90.38 280 GLU A N 1
ATOM 2190 C CA . GLU A 1 280 ? -12.215 -2.430 25.276 1.00 90.38 280 GLU A CA 1
ATOM 2191 C C . GLU A 1 280 ? -11.784 -3.350 24.124 1.00 90.38 280 GLU A C 1
ATOM 2193 O O . GLU A 1 280 ? -10.597 -3.536 23.866 1.00 90.38 280 GLU A O 1
ATOM 2198 N N . LEU A 1 281 ? -12.731 -3.939 23.387 1.00 89.75 281 LEU A N 1
ATOM 2199 C CA . LEU A 1 281 ? -12.410 -4.752 22.210 1.00 89.75 281 LEU A CA 1
ATOM 2200 C C . LEU A 1 281 ? -12.008 -3.907 20.993 1.00 89.75 281 LEU A C 1
ATOM 2202 O O . LEU A 1 281 ? -11.226 -4.381 20.156 1.00 89.75 281 LEU A O 1
ATOM 2206 N N . ALA A 1 282 ? -12.552 -2.694 20.877 1.00 89.31 282 ALA A N 1
ATOM 2207 C CA . ALA A 1 282 ? -12.166 -1.717 19.867 1.00 89.31 282 ALA A CA 1
ATOM 2208 C C . ALA A 1 282 ? -10.785 -1.120 20.176 1.00 89.31 282 ALA A C 1
ATOM 2210 O O . ALA A 1 282 ? -9.990 -0.924 19.252 1.00 89.31 282 ALA A O 1
ATOM 2211 N N . SER A 1 283 ? -10.471 -0.906 21.457 1.00 86.88 283 SER A N 1
ATOM 2212 C CA . SER A 1 283 ? -9.200 -0.345 21.917 1.00 86.88 283 SER A CA 1
ATOM 2213 C C . SER A 1 283 ? -7.987 -1.238 21.587 1.00 86.88 283 SER A C 1
ATOM 2215 O O . SER A 1 283 ? -8.082 -2.356 21.055 1.00 86.88 283 SER A O 1
ATOM 2217 N N . GLY A 1 284 ? -6.789 -0.698 21.820 1.00 82.69 284 GLY A N 1
ATOM 2218 C CA . GLY A 1 284 ? -5.516 -1.367 21.551 1.00 82.69 284 GLY A CA 1
ATOM 2219 C C . GLY A 1 284 ? -5.070 -1.322 20.082 1.00 82.69 284 GLY A C 1
ATOM 2220 O O . GLY A 1 284 ? -5.769 -0.784 19.219 1.00 82.69 284 GLY A O 1
ATOM 2221 N N . PRO A 1 285 ? -3.906 -1.910 19.756 1.00 83.75 285 PRO A N 1
ATOM 2222 C CA . PRO A 1 285 ? -3.339 -1.835 18.414 1.00 83.75 285 PRO A CA 1
ATOM 2223 C C . PRO A 1 285 ? -4.178 -2.606 17.389 1.00 83.75 285 PRO A C 1
ATOM 2225 O O . PRO A 1 285 ? -4.948 -3.522 17.720 1.00 83.75 285 PRO A O 1
ATOM 2228 N N . LEU A 1 286 ? -4.023 -2.248 16.114 1.00 86.12 286 LEU A N 1
ATOM 2229 C CA . LEU A 1 286 ? -4.539 -3.064 15.020 1.00 86.12 286 LEU A CA 1
ATOM 2230 C C . LEU A 1 286 ? -3.859 -4.441 15.040 1.00 86.12 286 LEU A C 1
ATOM 2232 O O . LEU A 1 286 ? -2.677 -4.548 15.377 1.00 86.12 286 LEU A O 1
ATOM 2236 N N . PRO A 1 287 ? -4.569 -5.514 14.659 1.00 84.00 287 PRO A N 1
ATOM 2237 C CA . PRO A 1 287 ? -3.930 -6.799 14.435 1.00 84.00 287 PRO A CA 1
ATOM 2238 C C . PRO A 1 287 ? -2.790 -6.629 13.418 1.00 84.00 287 PRO A C 1
ATOM 2240 O O . PRO A 1 287 ? -3.011 -6.069 12.349 1.00 84.00 287 PRO A O 1
ATOM 2243 N N . LEU A 1 288 ? -1.587 -7.120 13.719 1.00 78.94 288 LEU A N 1
ATOM 2244 C CA . LEU A 1 288 ? -0.451 -7.101 12.788 1.00 78.94 288 LEU A CA 1
ATOM 2245 C C . LEU A 1 288 ? -0.255 -8.481 12.152 1.00 78.94 288 LEU A C 1
ATOM 2247 O O . LEU A 1 288 ? -0.278 -9.504 12.850 1.00 78.94 288 LEU A O 1
ATOM 2251 N N . LEU A 1 289 ? -0.014 -8.512 10.839 1.00 72.69 289 LEU A N 1
ATOM 2252 C CA . LEU A 1 289 ? 0.278 -9.744 10.103 1.00 72.69 289 LEU A CA 1
ATOM 2253 C C . LEU A 1 289 ? 1.565 -10.384 10.661 1.00 72.69 289 LEU A C 1
ATOM 2255 O O . LEU A 1 289 ? 2.590 -9.723 10.775 1.00 72.69 289 LEU A O 1
ATOM 2259 N N . GLY A 1 290 ? 1.517 -11.663 11.044 1.00 64.69 290 GLY A N 1
ATOM 2260 C CA . GLY A 1 290 ? 2.688 -12.390 11.562 1.00 64.69 290 GLY A CA 1
ATOM 2261 C C . GLY A 1 290 ? 3.063 -12.135 13.033 1.00 64.69 290 GLY A C 1
ATOM 2262 O O . GLY A 1 290 ? 3.998 -12.756 13.527 1.00 64.69 290 GLY A O 1
ATOM 2263 N N . SER A 1 291 ? 2.324 -11.296 13.771 1.00 59.00 291 SER A N 1
ATOM 2264 C CA . SER A 1 291 ? 2.583 -11.016 15.203 1.00 59.00 291 SER A CA 1
ATOM 2265 C C . SER A 1 291 ? 2.296 -12.191 16.154 1.00 59.00 291 SER A C 1
ATOM 2267 O O . SER A 1 291 ? 2.679 -12.171 17.325 1.00 59.00 291 SER A O 1
ATOM 2269 N N . GLY A 1 292 ? 1.632 -13.243 15.669 1.00 57.62 292 GLY A N 1
ATOM 2270 C CA . GLY A 1 292 ? 1.365 -14.445 16.451 1.00 57.62 292 GLY A CA 1
ATOM 2271 C C . GLY A 1 292 ? 2.625 -15.289 16.630 1.00 57.62 292 GLY A C 1
ATOM 2272 O O . GLY A 1 292 ? 3.048 -15.962 15.697 1.00 57.62 292 GLY A O 1
ATOM 2273 N N . LYS A 1 293 ? 3.173 -15.338 17.851 1.00 55.53 293 LYS A N 1
ATOM 2274 C CA . LYS A 1 293 ? 4.223 -16.305 18.245 1.00 55.53 293 LYS A CA 1
ATOM 2275 C C . LYS A 1 293 ? 3.769 -17.775 18.180 1.00 55.53 293 LYS A C 1
ATOM 2277 O O . LYS A 1 293 ? 4.588 -18.664 18.371 1.00 55.53 293 LYS A O 1
ATOM 2282 N N . GLU A 1 294 ? 2.493 -18.035 17.901 1.00 54.56 294 GLU A N 1
ATOM 2283 C CA . GLU A 1 294 ? 1.856 -19.354 17.997 1.00 54.56 294 GLU A CA 1
ATOM 2284 C C . GLU A 1 294 ? 2.334 -20.399 16.964 1.00 54.56 294 GLU A C 1
ATOM 2286 O O . GLU A 1 294 ? 1.909 -21.544 17.061 1.00 54.56 294 GLU A O 1
ATOM 2291 N N . SER A 1 295 ? 3.217 -20.076 16.006 1.00 48.72 295 SER A N 1
ATOM 2292 C CA . SER A 1 295 ? 3.686 -21.052 14.997 1.00 48.72 295 SER A CA 1
ATOM 2293 C C . SER A 1 295 ? 5.205 -21.240 14.872 1.00 48.72 295 SER A C 1
ATOM 2295 O O . SER A 1 295 ? 5.644 -21.970 13.988 1.00 48.72 295 SER A O 1
ATOM 2297 N N . ARG A 1 296 ? 6.040 -20.652 15.746 1.00 49.47 296 ARG A N 1
ATOM 2298 C CA . ARG A 1 296 ? 7.511 -20.758 15.596 1.00 49.47 296 ARG A CA 1
ATOM 2299 C C . ARG A 1 296 ? 8.180 -21.988 16.223 1.00 49.47 296 ARG A C 1
ATOM 2301 O O . ARG A 1 296 ? 9.351 -22.209 15.937 1.00 49.47 296 ARG A O 1
ATOM 2308 N N . ASP A 1 297 ? 7.467 -22.827 16.974 1.00 45.22 297 ASP A N 1
ATOM 2309 C CA . ASP A 1 297 ? 8.059 -24.007 17.639 1.00 45.22 297 ASP A CA 1
ATOM 2310 C C . ASP A 1 297 ? 8.165 -25.270 16.747 1.00 45.22 297 ASP A C 1
ATOM 2312 O O . ASP A 1 297 ? 8.382 -26.379 17.236 1.00 45.22 297 ASP A O 1
ATOM 2316 N N . GLY A 1 298 ? 8.058 -25.130 15.420 1.00 46.81 298 GLY A N 1
ATOM 2317 C CA . GLY A 1 298 ? 8.253 -26.222 14.462 1.00 46.81 298 GLY A CA 1
ATOM 2318 C C . GLY A 1 298 ? 9.413 -25.966 13.500 1.00 46.81 298 GLY A C 1
ATOM 2319 O O . GLY A 1 298 ? 9.223 -25.333 12.469 1.00 46.81 298 GLY A O 1
ATOM 2320 N N . ASP A 1 299 ? 10.589 -26.524 13.794 1.00 41.94 299 ASP A N 1
ATOM 2321 C CA . ASP A 1 299 ? 11.830 -26.489 12.993 1.00 41.94 299 ASP A CA 1
ATOM 2322 C C . ASP A 1 299 ? 11.745 -27.302 11.673 1.00 41.94 299 ASP A C 1
ATOM 2324 O O . ASP A 1 299 ? 12.604 -28.117 11.339 1.00 41.94 299 ASP A O 1
ATOM 2328 N N . ARG A 1 300 ? 10.659 -27.144 10.904 1.00 46.25 300 ARG A N 1
ATOM 2329 C CA . ARG A 1 300 ? 10.530 -27.700 9.549 1.00 46.25 300 ARG A CA 1
ATOM 2330 C C . ARG A 1 300 ? 10.599 -26.566 8.534 1.00 46.25 300 ARG A C 1
ATOM 2332 O O . ARG A 1 300 ? 9.595 -25.952 8.200 1.00 46.25 300 ARG A O 1
ATOM 2339 N N . GLY A 1 301 ? 11.799 -26.336 8.002 1.00 42.81 301 GLY A N 1
ATOM 2340 C CA . GLY A 1 301 ? 12.132 -25.335 6.974 1.00 42.81 301 GLY A CA 1
ATOM 2341 C C . GLY A 1 301 ? 11.463 -25.491 5.594 1.00 42.81 301 GLY A C 1
ATOM 2342 O O . GLY A 1 301 ? 11.963 -24.959 4.605 1.00 42.81 301 GLY A O 1
ATOM 2343 N N . GLU A 1 302 ? 10.322 -26.170 5.498 1.00 47.41 302 GLU A N 1
ATOM 2344 C CA . GLU A 1 302 ? 9.461 -26.201 4.313 1.00 47.41 302 GLU A CA 1
ATOM 2345 C C . GLU A 1 302 ? 8.100 -25.594 4.672 1.00 47.41 302 GLU A C 1
ATOM 2347 O O . GLU A 1 302 ? 7.087 -26.282 4.701 1.00 47.41 302 GLU A O 1
ATOM 2352 N N . GLY A 1 303 ? 8.088 -24.291 4.981 1.00 48.62 303 GLY A N 1
ATOM 2353 C CA . GLY A 1 303 ? 6.847 -23.524 5.110 1.00 48.62 303 GLY A CA 1
ATOM 2354 C C . GLY A 1 303 ? 6.051 -23.625 3.810 1.00 48.62 303 GLY A C 1
ATOM 2355 O O . GLY A 1 303 ? 6.512 -23.144 2.765 1.00 48.62 303 GLY A O 1
ATOM 2356 N N . ASP A 1 304 ? 4.922 -24.324 3.877 1.00 56.06 304 ASP A N 1
ATOM 2357 C CA . ASP A 1 304 ? 3.971 -24.508 2.790 1.00 56.06 304 ASP A CA 1
ATOM 2358 C C . ASP A 1 304 ? 3.255 -23.172 2.547 1.00 56.06 304 ASP A C 1
ATOM 2360 O O . ASP A 1 304 ? 2.814 -22.506 3.480 1.00 56.06 304 ASP A O 1
ATOM 2364 N N . SER A 1 305 ? 3.148 -22.749 1.289 1.00 56.97 305 SER A N 1
ATOM 2365 C CA . SER A 1 305 ? 2.475 -21.501 0.882 1.00 56.97 305 SER A CA 1
ATOM 2366 C C . SER A 1 305 ? 1.006 -21.396 1.339 1.00 56.97 305 SER A C 1
ATOM 2368 O O . SER A 1 305 ? 0.429 -20.310 1.356 1.00 56.97 305 SER A O 1
ATOM 2370 N N . THR A 1 306 ? 0.398 -22.510 1.751 1.00 62.50 306 THR A N 1
ATOM 2371 C CA . THR A 1 306 ? -0.899 -22.548 2.444 1.00 62.50 306 THR A CA 1
ATOM 2372 C C . THR A 1 306 ? -0.879 -21.867 3.808 1.00 62.50 306 THR A C 1
ATOM 2374 O O . THR A 1 306 ? -1.849 -21.190 4.139 1.00 62.50 306 THR A O 1
ATOM 2377 N N . GLU A 1 307 ? 0.221 -21.946 4.562 1.00 70.81 307 GLU A N 1
ATOM 2378 C CA . GLU A 1 307 ? 0.340 -21.301 5.876 1.00 70.81 307 GLU A CA 1
ATOM 2379 C C . GLU A 1 307 ? 0.205 -19.774 5.766 1.00 70.81 307 GLU A C 1
ATOM 2381 O O . GLU A 1 307 ? -0.413 -19.127 6.617 1.00 70.81 307 GLU A O 1
ATOM 2386 N N . GLU A 1 308 ? 0.716 -19.197 4.674 1.00 71.38 308 GLU A N 1
ATOM 2387 C CA . GLU A 1 308 ? 0.636 -17.763 4.409 1.00 71.38 308 GLU A CA 1
ATOM 2388 C C . GLU A 1 308 ? -0.794 -17.321 4.071 1.00 71.38 308 GLU A C 1
ATOM 2390 O O . GLU A 1 308 ? -1.276 -16.341 4.639 1.00 71.38 308 GLU A O 1
ATOM 2395 N N . ARG A 1 309 ? -1.527 -18.057 3.219 1.00 77.69 309 ARG A N 1
ATOM 2396 C CA . ARG A 1 309 ? -2.955 -17.773 2.976 1.00 77.69 309 ARG A CA 1
ATOM 2397 C C . ARG A 1 309 ? -3.768 -17.887 4.260 1.00 77.69 309 ARG A C 1
ATOM 2399 O O . ARG A 1 309 ? -4.555 -16.990 4.554 1.00 77.69 309 ARG A O 1
ATOM 2406 N N . ASP A 1 310 ? -3.562 -18.942 5.038 1.00 82.81 310 ASP A N 1
ATOM 2407 C CA . ASP A 1 310 ? -4.305 -19.160 6.280 1.00 82.81 310 ASP A CA 1
ATOM 2408 C C . ASP A 1 310 ? -3.991 -18.082 7.323 1.00 82.81 310 ASP A C 1
ATOM 2410 O O . ASP A 1 310 ? -4.853 -17.693 8.112 1.00 82.81 310 ASP A O 1
ATOM 2414 N N . MET A 1 311 ? -2.761 -17.563 7.341 1.00 82.88 311 MET A N 1
ATOM 2415 C CA . MET A 1 311 ? -2.399 -16.397 8.148 1.00 82.88 311 MET A CA 1
ATOM 2416 C C . MET A 1 311 ? -3.173 -15.145 7.708 1.00 82.88 311 MET A C 1
ATOM 2418 O O . MET A 1 311 ? -3.667 -14.411 8.563 1.00 82.88 311 MET A O 1
ATOM 2422 N N . VAL A 1 312 ? -3.312 -14.913 6.402 1.00 85.44 312 VAL A N 1
ATOM 2423 C CA . VAL A 1 312 ? -4.045 -13.763 5.843 1.00 85.44 312 VAL A CA 1
ATOM 2424 C C . VAL A 1 312 ? -5.535 -13.853 6.139 1.00 85.44 312 VAL A C 1
ATOM 2426 O O . VAL A 1 312 ? -6.109 -12.882 6.618 1.00 85.44 312 VAL A O 1
ATOM 2429 N N . VAL A 1 313 ? -6.150 -15.021 5.948 1.00 89.06 313 VAL A N 1
ATOM 2430 C CA . VAL A 1 313 ? -7.565 -15.245 6.284 1.00 89.06 313 VAL A CA 1
ATOM 2431 C C . VAL A 1 313 ? -7.802 -15.006 7.779 1.00 89.06 313 VAL A C 1
ATOM 2433 O O . VAL A 1 313 ? -8.713 -14.271 8.155 1.00 89.06 313 VAL A O 1
ATOM 2436 N N . ARG A 1 314 ? -6.938 -15.544 8.654 1.00 88.94 314 ARG A N 1
ATOM 2437 C CA . ARG A 1 314 ? -7.003 -15.279 10.105 1.00 88.94 314 ARG A CA 1
ATOM 2438 C C . ARG A 1 314 ? -6.883 -13.792 10.425 1.00 88.94 314 ARG A C 1
ATOM 2440 O O . ARG A 1 314 ? -7.541 -13.309 11.343 1.00 88.94 314 ARG A O 1
ATOM 2447 N N . GLN A 1 315 ? -6.038 -13.078 9.696 1.00 89.69 315 GLN A N 1
ATOM 2448 C CA . GLN A 1 315 ? -5.840 -11.648 9.867 1.00 89.69 315 GLN A CA 1
ATOM 2449 C C . GLN A 1 315 ? -7.063 -10.836 9.408 1.00 89.69 315 GLN A C 1
ATOM 2451 O O . GLN A 1 315 ? -7.501 -9.957 10.147 1.00 89.69 315 GLN A O 1
ATOM 2456 N N . GLU A 1 316 ? -7.669 -11.162 8.262 1.00 92.62 316 GLU A N 1
ATOM 2457 C CA . GLU A 1 316 ? -8.926 -10.547 7.808 1.00 92.62 316 GLU A CA 1
ATOM 2458 C C . GLU A 1 316 ? -10.056 -10.761 8.828 1.00 92.62 316 GLU A C 1
ATOM 2460 O O . GLU A 1 316 ? -10.768 -9.816 9.162 1.00 92.62 316 GLU A O 1
ATOM 2465 N N . ILE A 1 317 ? -10.164 -11.964 9.406 1.00 92.00 317 ILE A N 1
ATOM 2466 C CA . ILE A 1 317 ? -11.138 -12.268 10.469 1.00 92.00 317 ILE A CA 1
ATOM 2467 C C . ILE A 1 317 ? -10.864 -11.432 11.728 1.00 92.00 317 ILE A C 1
ATOM 2469 O O . ILE A 1 317 ? -11.794 -10.913 12.346 1.00 92.00 317 ILE A O 1
ATOM 2473 N N . LYS A 1 318 ? -9.596 -11.277 12.134 1.00 91.62 318 LYS A N 1
ATOM 2474 C CA . LYS A 1 318 ? -9.228 -10.438 13.289 1.00 91.62 318 LYS A CA 1
ATOM 2475 C C . LYS A 1 318 ? -9.584 -8.967 13.065 1.00 91.62 318 LYS A C 1
ATOM 2477 O O . LYS A 1 318 ? -10.069 -8.332 14.001 1.00 91.62 318 LYS A O 1
ATOM 2482 N N . LEU A 1 319 ? -9.353 -8.448 11.857 1.00 93.50 319 LEU A N 1
ATOM 2483 C CA . LEU A 1 319 ? -9.738 -7.089 11.468 1.00 93.50 319 LEU A CA 1
ATOM 2484 C C . LEU A 1 319 ? -11.258 -6.921 11.483 1.00 93.50 319 LEU A C 1
ATOM 2486 O O . LEU A 1 319 ? -11.741 -5.960 12.069 1.00 93.50 319 LEU A O 1
ATOM 2490 N N . TYR A 1 320 ? -12.008 -7.882 10.936 1.00 95.19 320 TYR A N 1
ATOM 2491 C CA . TYR A 1 320 ? -13.471 -7.872 10.982 1.00 95.19 320 TYR A CA 1
ATOM 2492 C C . TYR A 1 320 ? -14.003 -7.848 12.422 1.00 95.19 320 TYR A C 1
ATOM 2494 O O . TYR A 1 320 ? -14.832 -7.007 12.752 1.00 95.19 320 TYR A O 1
ATOM 2502 N N . LYS A 1 321 ? -13.474 -8.695 13.315 1.00 92.75 321 LYS A N 1
ATOM 2503 C CA . LYS A 1 321 ? -13.863 -8.695 14.736 1.00 92.75 321 LYS A CA 1
ATOM 2504 C C . LYS A 1 321 ? -13.591 -7.355 15.427 1.00 92.75 321 LYS A C 1
ATOM 2506 O O . LYS A 1 321 ? -14.420 -6.899 16.206 1.00 92.75 321 LYS A O 1
ATOM 2511 N N . LYS A 1 322 ? -12.435 -6.730 15.168 1.00 94.00 322 LYS A N 1
ATOM 2512 C CA . LYS A 1 322 ? -12.100 -5.413 15.743 1.00 94.00 322 LYS A CA 1
ATOM 2513 C C . LYS A 1 322 ? -12.982 -4.306 15.157 1.00 94.00 3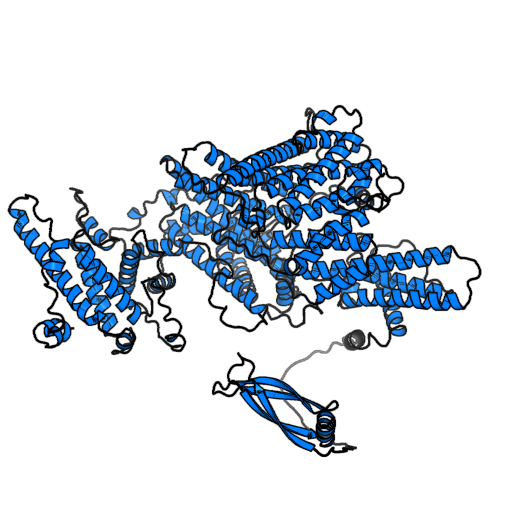22 LYS A C 1
ATOM 2515 O O . LYS A 1 322 ? -13.437 -3.444 15.896 1.00 94.00 322 LYS A O 1
ATOM 2520 N N . PHE A 1 323 ? -13.276 -4.374 13.859 1.00 96.56 323 PHE A N 1
ATOM 2521 C CA . PHE A 1 323 ? -14.224 -3.480 13.203 1.00 96.56 323 PHE A CA 1
ATOM 2522 C C . PHE A 1 323 ? -15.621 -3.586 13.827 1.00 96.56 323 PHE A C 1
ATOM 2524 O O . PHE A 1 323 ? -16.191 -2.561 14.174 1.00 96.56 323 PHE A O 1
ATOM 2531 N N . LEU A 1 324 ? -16.146 -4.799 14.045 1.00 94.75 324 LEU A N 1
ATOM 2532 C CA . LEU A 1 324 ? -17.442 -4.987 14.707 1.00 94.75 324 LEU A CA 1
ATOM 2533 C C . LEU A 1 324 ? -17.478 -4.358 16.101 1.00 94.75 324 LEU A C 1
ATOM 2535 O O . LEU A 1 324 ? -18.425 -3.642 16.401 1.00 94.75 324 LEU A O 1
ATOM 2539 N N . ALA A 1 325 ? -16.438 -4.570 16.912 1.00 93.94 325 ALA A N 1
ATOM 2540 C CA . ALA A 1 325 ? -16.343 -3.955 18.233 1.00 93.94 325 ALA A CA 1
ATOM 2541 C C . ALA A 1 325 ? -16.344 -2.419 18.157 1.00 93.94 325 ALA A C 1
ATOM 2543 O O . ALA A 1 325 ? -17.047 -1.766 18.921 1.00 93.94 325 ALA A O 1
ATOM 2544 N N . ALA A 1 326 ? -15.614 -1.840 17.197 1.00 96.12 326 ALA A N 1
ATOM 2545 C CA . ALA A 1 326 ? -15.611 -0.397 16.976 1.00 96.12 326 ALA A CA 1
ATOM 2546 C C . ALA A 1 326 ? -16.989 0.123 16.530 1.00 96.12 326 ALA A C 1
ATOM 2548 O O . ALA A 1 326 ? -17.447 1.140 17.039 1.00 96.12 326 ALA A O 1
ATOM 2549 N N . ILE A 1 327 ? -17.681 -0.584 15.628 1.00 96.12 327 ILE A N 1
ATOM 2550 C CA . ILE A 1 327 ? -19.046 -0.231 15.207 1.00 96.12 327 ILE A CA 1
ATOM 2551 C C . ILE A 1 327 ? -20.032 -0.324 16.370 1.00 96.12 327 ILE A C 1
ATOM 2553 O O . ILE A 1 327 ? -20.880 0.552 16.508 1.00 96.12 327 ILE A O 1
ATOM 2557 N N . GLU A 1 328 ? -19.940 -1.362 17.198 1.00 94.12 328 GLU A N 1
ATOM 2558 C CA . GLU A 1 328 ? -20.778 -1.499 18.390 1.00 94.12 328 GLU A CA 1
ATOM 2559 C C . GLU A 1 328 ? -20.553 -0.334 19.355 1.00 94.12 328 GLU A C 1
ATOM 2561 O O . GLU A 1 328 ? -21.525 0.295 19.768 1.00 94.12 328 GLU A O 1
ATOM 2566 N N . ASP A 1 329 ? -19.299 0.033 19.632 1.00 94.81 329 ASP A N 1
ATOM 2567 C CA . ASP A 1 329 ? -18.996 1.179 20.493 1.00 94.81 329 ASP A CA 1
ATOM 2568 C C . ASP A 1 329 ? -19.515 2.500 19.904 1.00 94.81 329 ASP A C 1
ATOM 2570 O O . ASP A 1 329 ? -20.125 3.286 20.624 1.00 94.81 329 ASP A O 1
ATOM 2574 N N . ILE A 1 330 ? -19.391 2.711 18.589 1.00 95.44 330 ILE A N 1
ATOM 2575 C CA . ILE A 1 330 ? -19.993 3.867 17.905 1.00 95.44 330 ILE A CA 1
ATOM 2576 C C . ILE A 1 330 ? -21.519 3.862 18.062 1.00 95.44 330 ILE A C 1
ATOM 2578 O O . ILE A 1 330 ? -22.117 4.910 18.281 1.00 95.44 330 ILE A O 1
ATOM 2582 N N . CYS A 1 331 ? -22.172 2.701 17.967 1.00 93.38 331 CYS A N 1
ATOM 2583 C CA . CYS A 1 331 ? -23.624 2.609 18.133 1.00 93.38 331 CYS A CA 1
ATOM 2584 C C . CYS A 1 331 ? -24.073 2.981 19.557 1.00 93.38 331 CYS A C 1
ATOM 2586 O O . CYS A 1 331 ? -25.177 3.496 19.719 1.00 93.38 331 CYS A O 1
ATOM 2588 N N . PHE A 1 332 ? -23.234 2.743 20.571 1.00 90.81 332 PHE A N 1
ATOM 2589 C CA . PHE A 1 332 ? -23.483 3.154 21.959 1.00 90.81 332 PHE A CA 1
ATOM 2590 C C . PHE A 1 332 ? -23.019 4.572 22.286 1.00 90.81 332 PHE A C 1
ATOM 2592 O O . PHE A 1 332 ? -23.471 5.176 23.259 1.00 90.81 332 PHE A O 1
ATOM 2599 N N . SER A 1 333 ? -22.021 5.072 21.571 1.00 92.00 333 SER A N 1
ATOM 2600 C CA . SER A 1 333 ? -21.377 6.360 21.812 1.00 92.00 333 SER A CA 1
ATOM 2601 C C . SER A 1 333 ? -20.974 6.982 20.477 1.00 92.00 333 SER A C 1
ATOM 2603 O O . SER A 1 333 ? -19.790 6.996 20.136 1.00 92.00 333 SER A O 1
ATOM 2605 N N . PRO A 1 334 ? -21.942 7.535 19.720 1.00 93.75 334 PRO A N 1
ATOM 2606 C CA . PRO A 1 334 ? -21.684 8.079 18.387 1.00 93.75 334 PRO A CA 1
ATOM 2607 C C . PRO A 1 334 ? -20.689 9.244 18.367 1.00 93.75 334 PRO A C 1
ATOM 2609 O O . PRO A 1 334 ? -20.099 9.514 17.323 1.00 93.75 334 PRO A O 1
ATOM 2612 N N . ASN A 1 335 ? -20.475 9.892 19.516 1.00 92.19 335 ASN A N 1
ATOM 2613 C CA . ASN A 1 335 ? -19.515 10.981 19.709 1.00 92.19 335 ASN A CA 1
ATOM 2614 C C . ASN A 1 335 ? -18.074 10.480 19.944 1.00 92.19 335 ASN A C 1
ATOM 2616 O O . ASN A 1 335 ? -17.150 11.284 20.031 1.00 92.19 335 ASN A O 1
ATOM 2620 N N . ASN A 1 336 ? -17.846 9.162 20.044 1.00 92.38 336 ASN A N 1
ATOM 2621 C CA . ASN A 1 336 ? -16.509 8.602 20.238 1.00 92.38 336 ASN A CA 1
ATOM 2622 C C . ASN A 1 336 ? -15.705 8.619 18.926 1.00 92.38 336 ASN A C 1
ATOM 2624 O O . ASN A 1 336 ? -15.703 7.654 18.155 1.00 92.38 336 ASN A O 1
ATOM 2628 N N . TYR A 1 337 ? -14.983 9.715 18.683 1.00 92.94 337 TYR A N 1
ATOM 2629 C CA . TYR A 1 337 ? -14.129 9.880 17.504 1.00 92.94 337 TYR A CA 1
ATOM 2630 C C . TYR A 1 337 ? -13.049 8.789 17.369 1.00 92.94 337 TYR A C 1
ATOM 2632 O O . TYR A 1 337 ? -12.683 8.447 16.241 1.00 92.94 337 TYR A O 1
ATOM 2640 N N . GLY A 1 338 ? -12.564 8.210 18.475 1.00 92.88 338 GLY A N 1
ATOM 2641 C CA . GLY A 1 338 ? -11.517 7.182 18.476 1.00 92.88 338 GLY A CA 1
ATOM 2642 C C . GLY A 1 338 ? -12.003 5.846 17.912 1.00 92.88 338 GLY A C 1
ATOM 2643 O O . GLY A 1 338 ? -11.290 5.179 17.155 1.00 92.88 338 GLY A O 1
ATOM 2644 N N . SER A 1 339 ? -13.256 5.484 18.189 1.00 94.88 339 SER A N 1
ATOM 2645 C CA . SER A 1 339 ? -13.880 4.285 17.618 1.00 94.88 339 SER A CA 1
ATOM 2646 C C . SER A 1 339 ? -14.190 4.459 16.133 1.00 94.88 339 SER A C 1
ATOM 2648 O O . SER A 1 339 ? -13.933 3.543 15.348 1.00 94.88 339 SER A O 1
ATOM 2650 N N . TRP A 1 340 ? -14.623 5.653 15.707 1.00 96.56 340 TRP A N 1
ATOM 2651 C CA . TRP A 1 340 ? -14.735 5.996 14.282 1.00 96.56 340 TRP A CA 1
ATOM 2652 C C . TRP A 1 340 ? -13.392 5.874 13.556 1.00 96.56 340 TRP A C 1
ATOM 2654 O O . TRP A 1 340 ? -13.313 5.245 12.498 1.00 96.56 340 TRP A O 1
ATOM 2664 N N . TYR A 1 341 ? -12.321 6.412 14.142 1.00 95.44 341 TYR A N 1
ATOM 2665 C CA . TYR A 1 341 ? -10.972 6.300 13.589 1.00 95.44 341 TYR A CA 1
ATOM 2666 C C . TYR A 1 341 ? -10.532 4.835 13.468 1.00 95.44 341 TYR A C 1
ATOM 2668 O O . TYR A 1 341 ? -10.139 4.381 12.391 1.00 95.44 341 TYR A O 1
ATOM 2676 N N . THR A 1 342 ? -10.702 4.056 14.540 1.00 95.19 342 THR A N 1
ATOM 2677 C CA . THR A 1 342 ? -10.362 2.626 14.587 1.00 95.19 342 THR A CA 1
ATOM 2678 C C . THR A 1 342 ? -11.127 1.812 13.542 1.00 95.19 342 THR A C 1
ATOM 2680 O O . THR A 1 342 ? -10.548 0.935 12.891 1.00 95.19 342 THR A O 1
ATOM 2683 N N . ALA A 1 343 ? -12.415 2.102 13.338 1.00 97.12 343 ALA A N 1
ATOM 2684 C CA . ALA A 1 343 ? -13.219 1.461 12.303 1.00 97.12 343 ALA A CA 1
ATOM 2685 C C . ALA A 1 343 ? -12.656 1.748 10.899 1.00 97.12 343 ALA A C 1
ATOM 2687 O O . ALA A 1 343 ? -12.466 0.818 10.110 1.00 97.12 343 ALA A O 1
ATOM 2688 N N . GLY A 1 344 ? -12.314 3.010 10.608 1.00 96.25 344 GLY A N 1
ATOM 2689 C CA . GLY A 1 344 ? -11.680 3.406 9.345 1.00 96.25 344 GLY A CA 1
ATOM 2690 C C . GLY A 1 344 ? -10.317 2.742 9.119 1.00 96.25 344 GLY A C 1
ATOM 2691 O O . GLY A 1 344 ? -10.024 2.270 8.014 1.00 96.25 344 GLY A O 1
ATOM 2692 N N . LEU A 1 345 ? -9.507 2.617 10.173 1.00 94.06 345 LEU A N 1
ATOM 2693 C CA . LEU A 1 345 ? -8.221 1.921 10.133 1.00 94.06 345 LEU A CA 1
ATOM 2694 C C . LEU A 1 345 ? -8.372 0.422 9.828 1.00 94.06 345 LEU A C 1
ATOM 2696 O O . LEU A 1 345 ? -7.634 -0.112 8.998 1.00 94.06 345 LEU A O 1
ATOM 2700 N N . CYS A 1 346 ? -9.346 -0.263 10.442 1.00 95.75 346 CYS A N 1
ATOM 2701 C CA . CYS A 1 346 ? -9.607 -1.682 10.168 1.00 95.75 346 CYS A CA 1
ATOM 2702 C C . CYS A 1 346 ? -9.984 -1.917 8.696 1.00 95.75 346 CYS A C 1
ATOM 2704 O O . CYS A 1 346 ? -9.481 -2.851 8.064 1.00 95.75 346 CYS A O 1
ATOM 2706 N N . LEU A 1 347 ? -10.840 -1.050 8.148 1.00 96.12 347 LEU A N 1
ATOM 2707 C CA . LEU A 1 347 ? -11.282 -1.102 6.754 1.00 96.12 347 LEU A CA 1
ATOM 2708 C C . LEU A 1 347 ? -10.130 -0.835 5.779 1.00 96.12 347 LEU A C 1
ATOM 2710 O O . LEU A 1 347 ? -9.931 -1.607 4.840 1.00 96.12 347 LEU A O 1
ATOM 2714 N N . THR A 1 348 ? -9.330 0.205 6.036 1.00 93.25 348 THR A N 1
ATOM 2715 C CA . THR A 1 348 ? -8.161 0.556 5.212 1.00 93.25 348 THR A CA 1
ATOM 2716 C C . THR A 1 348 ? -7.119 -0.560 5.237 1.00 93.25 348 THR A C 1
ATOM 2718 O O . THR A 1 348 ? -6.642 -0.978 4.186 1.00 93.25 348 THR A O 1
ATOM 2721 N N . SER A 1 349 ? -6.839 -1.128 6.415 1.00 91.06 349 SER A N 1
ATOM 2722 C CA . SER A 1 349 ? -5.908 -2.251 6.564 1.00 91.06 349 SER A CA 1
ATOM 2723 C C . SER A 1 349 ? -6.360 -3.482 5.768 1.00 91.06 349 SER A C 1
ATOM 2725 O O . SER A 1 349 ? -5.556 -4.078 5.046 1.00 91.06 349 SER A O 1
ATOM 2727 N N . LYS A 1 350 ? -7.656 -3.835 5.812 1.00 93.62 350 LYS A N 1
ATOM 2728 C CA . LYS A 1 350 ? -8.204 -4.929 4.990 1.00 93.62 350 LYS A CA 1
ATOM 2729 C C . LYS A 1 350 ? -8.110 -4.609 3.492 1.00 93.62 350 LYS A C 1
ATOM 2731 O O . LYS A 1 350 ? -7.700 -5.472 2.717 1.00 93.62 350 LYS A O 1
ATOM 2736 N N . ALA A 1 351 ? -8.437 -3.383 3.080 1.00 92.94 351 ALA A N 1
ATOM 2737 C CA . ALA A 1 351 ? -8.339 -2.959 1.683 1.00 92.94 351 ALA A CA 1
ATOM 2738 C C . ALA A 1 351 ? -6.895 -3.044 1.161 1.00 92.94 351 ALA A C 1
ATOM 2740 O O . ALA A 1 351 ? -6.657 -3.562 0.070 1.00 92.94 351 ALA A O 1
ATOM 2741 N N . ASP A 1 352 ? -5.922 -2.600 1.956 1.00 87.62 352 ASP A N 1
ATOM 2742 C CA . ASP A 1 352 ? -4.504 -2.657 1.611 1.00 87.62 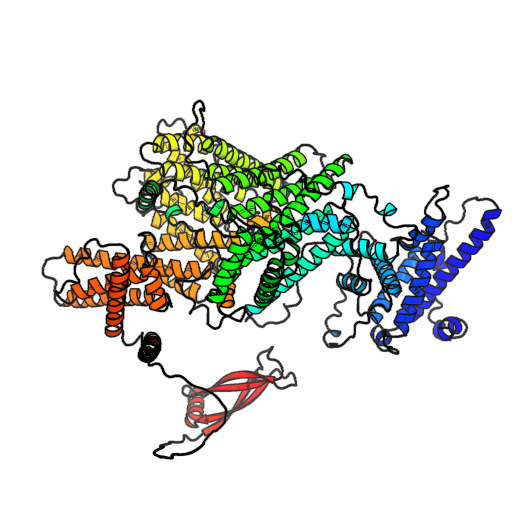352 ASP A CA 1
ATOM 2743 C C . ASP A 1 352 ? -3.977 -4.089 1.532 1.00 87.62 352 ASP A C 1
ATOM 2745 O O . ASP A 1 352 ? -3.214 -4.411 0.618 1.00 87.62 352 ASP A O 1
ATOM 2749 N N . MET A 1 353 ? -4.446 -4.977 2.414 1.00 86.81 353 MET A N 1
ATOM 2750 C CA . MET A 1 353 ? -4.167 -6.408 2.318 1.00 86.81 353 MET A CA 1
ATOM 2751 C C . MET A 1 353 ? -4.691 -7.007 1.005 1.00 86.81 353 MET A C 1
ATOM 2753 O O . MET A 1 353 ? -3.982 -7.783 0.364 1.00 86.81 353 MET A O 1
ATOM 2757 N N . ILE A 1 354 ? -5.909 -6.671 0.584 1.00 90.38 354 ILE A N 1
ATOM 2758 C CA . ILE A 1 354 ? -6.455 -7.158 -0.692 1.00 90.38 354 ILE A CA 1
ATOM 2759 C C . ILE A 1 354 ? -5.632 -6.597 -1.855 1.00 90.38 354 ILE A C 1
ATOM 2761 O O . ILE A 1 354 ? -5.163 -7.349 -2.708 1.00 90.38 354 ILE A O 1
ATOM 2765 N N . CYS A 1 355 ? -5.359 -5.292 -1.846 1.00 86.44 355 CYS A N 1
ATOM 2766 C CA . CYS A 1 355 ? -4.554 -4.644 -2.875 1.00 86.44 355 CYS A CA 1
ATOM 2767 C C . CYS A 1 355 ? -3.143 -5.233 -3.016 1.00 86.44 355 CYS A C 1
ATOM 2769 O O . CYS A 1 355 ? -2.636 -5.308 -4.129 1.00 86.44 355 CYS A O 1
ATOM 2771 N N . ASP A 1 356 ? -2.498 -5.641 -1.918 1.00 80.19 356 ASP A N 1
ATOM 2772 C CA . ASP A 1 356 ? -1.176 -6.289 -1.937 1.00 80.19 356 ASP A CA 1
ATOM 2773 C C . ASP A 1 356 ? -1.150 -7.612 -2.724 1.00 80.19 356 ASP A C 1
ATOM 2775 O O . ASP A 1 356 ? -0.074 -8.122 -3.050 1.00 80.19 356 ASP A O 1
ATOM 2779 N N . ARG A 1 357 ? -2.326 -8.170 -3.024 1.00 81.19 357 ARG A N 1
ATOM 2780 C CA . ARG A 1 357 ? -2.522 -9.479 -3.657 1.00 81.19 357 ARG A CA 1
ATOM 2781 C C . ARG A 1 357 ? -3.280 -9.405 -4.976 1.00 81.19 357 ARG A C 1
ATOM 2783 O O . ARG A 1 357 ? -3.170 -10.342 -5.764 1.00 81.19 357 ARG A O 1
ATOM 2790 N N . LEU A 1 358 ? -4.024 -8.325 -5.213 1.00 82.81 358 LEU A N 1
ATOM 2791 C CA . LEU A 1 358 ? -4.579 -8.024 -6.525 1.00 82.81 358 LEU A CA 1
ATOM 2792 C C . LEU A 1 358 ? -3.437 -7.974 -7.540 1.00 82.81 358 LEU A C 1
ATOM 2794 O O . LEU A 1 358 ? -2.462 -7.240 -7.359 1.00 82.81 358 LEU A O 1
ATOM 2798 N N . GLY A 1 359 ? -3.545 -8.776 -8.600 1.00 62.88 359 GLY A N 1
ATOM 2799 C CA . GLY A 1 359 ? -2.618 -8.636 -9.715 1.00 62.88 359 GLY A CA 1
ATOM 2800 C C . GLY A 1 359 ? -2.886 -7.346 -10.460 1.00 62.88 359 GLY A C 1
ATOM 2801 O O . GLY A 1 359 ? -4.016 -6.872 -10.573 1.00 62.88 359 GLY A O 1
ATOM 2802 N N . GLY A 1 360 ? -1.803 -6.753 -10.923 1.00 61.59 360 GLY A N 1
ATOM 2803 C CA . GLY A 1 360 ? -1.792 -5.395 -11.435 1.00 61.59 360 GLY A CA 1
ATOM 2804 C C . GLY A 1 360 ? -0.368 -4.879 -11.506 1.00 61.59 360 GLY A C 1
ATOM 2805 O O . GLY A 1 360 ? -0.061 -3.816 -10.971 1.00 61.59 360 GLY A O 1
ATOM 2806 N N . VAL A 1 361 ? 0.532 -5.660 -12.112 1.00 47.06 361 VAL A N 1
ATOM 2807 C CA . VAL A 1 361 ? 1.948 -5.287 -12.268 1.00 47.06 361 VAL A CA 1
ATOM 2808 C C . VAL A 1 361 ? 2.423 -5.506 -13.707 1.00 47.06 361 VAL A C 1
ATOM 2810 O O . VAL A 1 361 ? 3.575 -5.851 -13.941 1.00 47.06 361 VAL A O 1
ATOM 2813 N N . GLN A 1 362 ? 1.570 -5.254 -14.702 1.00 47.28 362 GLN A N 1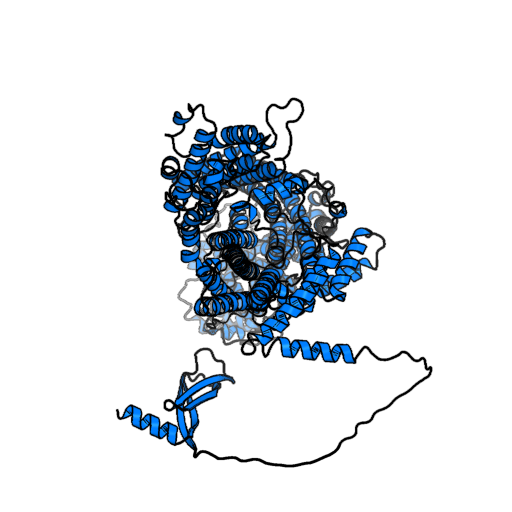
ATOM 2814 C CA . GLN A 1 362 ? 2.056 -5.137 -16.083 1.00 47.28 362 GLN A CA 1
ATOM 2815 C C . GLN A 1 362 ? 2.611 -3.736 -16.415 1.00 47.28 362 GLN A C 1
ATOM 2817 O O . GLN A 1 362 ? 3.386 -3.622 -17.356 1.00 47.28 362 GLN A O 1
ATOM 2822 N N . SER A 1 363 ? 2.320 -2.672 -15.640 1.00 48.25 363 SER A N 1
ATOM 2823 C CA . SER A 1 363 ? 2.625 -1.287 -16.079 1.00 48.25 363 SER A CA 1
ATOM 2824 C C . SER A 1 363 ? 3.706 -0.508 -15.311 1.00 48.25 363 SER A C 1
ATOM 2826 O O . SER A 1 363 ? 4.021 0.617 -15.698 1.00 48.25 363 SER A O 1
ATOM 2828 N N . THR A 1 364 ? 4.311 -1.033 -14.234 1.00 48.84 364 THR A N 1
ATOM 2829 C CA . THR A 1 364 ? 5.210 -0.177 -13.417 1.00 48.84 364 THR A CA 1
ATOM 2830 C C . THR A 1 364 ? 6.602 0.025 -14.011 1.00 48.84 364 THR A C 1
ATOM 2832 O O . THR A 1 364 ? 7.255 1.026 -13.698 1.00 48.84 364 THR A O 1
ATOM 2835 N N . TYR A 1 365 ? 7.079 -0.916 -14.833 1.00 58.44 365 TYR A N 1
ATOM 2836 C CA . TYR A 1 365 ? 8.378 -0.782 -15.479 1.00 58.44 365 TYR A CA 1
ATOM 2837 C C . TYR A 1 365 ? 8.215 -0.323 -16.923 1.00 58.44 365 TYR A C 1
ATOM 2839 O O . TYR A 1 365 ? 7.959 -1.111 -17.825 1.00 58.44 365 TYR A O 1
ATOM 2847 N N . ASP A 1 366 ? 8.392 0.977 -17.115 1.00 62.38 366 ASP A N 1
ATOM 2848 C CA . ASP A 1 366 ? 8.579 1.577 -18.424 1.00 62.38 366 ASP A CA 1
ATOM 2849 C C . ASP A 1 366 ? 10.080 1.549 -18.761 1.00 62.38 366 ASP A C 1
ATOM 2851 O O . ASP A 1 366 ? 10.852 2.362 -18.241 1.00 62.38 366 ASP A O 1
ATOM 2855 N N . ALA A 1 367 ? 10.501 0.604 -19.609 1.00 57.62 367 ALA A N 1
ATOM 2856 C CA . ALA A 1 367 ? 11.888 0.487 -20.078 1.00 57.62 367 ALA A CA 1
ATOM 2857 C C . ALA A 1 367 ? 12.390 1.792 -20.726 1.00 57.62 367 ALA A C 1
ATOM 2859 O O . ALA A 1 367 ? 13.572 2.148 -20.641 1.00 57.62 367 ALA A O 1
ATOM 2860 N N . SER A 1 368 ? 11.472 2.572 -21.305 1.00 57.09 368 SER A N 1
ATOM 2861 C CA . SER A 1 368 ? 11.789 3.854 -21.921 1.00 57.09 368 SER A CA 1
ATOM 2862 C C . SER A 1 368 ? 12.229 4.914 -20.910 1.00 57.09 368 SER A C 1
ATOM 2864 O O . SER A 1 368 ? 13.031 5.794 -21.231 1.00 57.09 368 SER A O 1
ATOM 2866 N N . ALA A 1 369 ? 11.807 4.786 -19.647 1.00 60.38 369 ALA A N 1
ATOM 2867 C CA . ALA A 1 369 ? 12.202 5.692 -18.579 1.00 60.38 369 ALA A CA 1
ATOM 2868 C C . ALA A 1 369 ? 13.709 5.642 -18.274 1.00 60.38 369 ALA A C 1
ATOM 2870 O O . ALA A 1 369 ? 14.217 6.567 -17.632 1.00 60.38 369 ALA A O 1
ATOM 2871 N N . MET A 1 370 ? 14.436 4.598 -18.694 1.00 65.44 370 MET A N 1
ATOM 2872 C CA . MET A 1 370 ? 15.886 4.538 -18.512 1.00 65.44 370 MET A CA 1
ATOM 2873 C C . MET A 1 370 ? 16.729 4.796 -19.764 1.00 65.44 370 MET A C 1
ATOM 2875 O O . MET A 1 370 ? 17.792 5.380 -19.571 1.00 65.44 370 MET A O 1
ATOM 2879 N N . TYR A 1 371 ? 16.314 4.413 -20.981 1.00 61.38 371 TYR A N 1
ATOM 2880 C CA . TYR A 1 371 ? 17.288 4.306 -22.090 1.00 61.38 371 TYR A CA 1
ATOM 2881 C C . TYR A 1 371 ? 16.845 4.790 -23.489 1.00 61.38 371 TYR A C 1
ATOM 2883 O O . TYR A 1 371 ? 17.714 4.984 -24.336 1.00 61.38 371 TYR A O 1
ATOM 2891 N N . HIS A 1 372 ? 15.551 5.001 -23.784 1.00 56.19 372 HIS A N 1
ATOM 2892 C CA . HIS A 1 372 ? 15.102 5.215 -25.177 1.00 56.19 372 HIS A CA 1
ATOM 2893 C C . HIS A 1 372 ? 14.336 6.522 -25.417 1.00 56.19 372 HIS A C 1
ATOM 2895 O O . HIS A 1 372 ? 13.199 6.683 -24.991 1.00 56.19 372 HIS A O 1
ATOM 2901 N N . VAL A 1 373 ? 14.944 7.422 -26.200 1.00 49.25 373 VAL A N 1
ATOM 2902 C CA . VAL A 1 373 ? 14.309 8.646 -26.725 1.00 49.25 373 VAL A CA 1
ATOM 2903 C C . VAL A 1 373 ? 13.640 8.405 -28.086 1.00 49.25 373 VAL A C 1
ATOM 2905 O O . VAL A 1 373 ? 12.561 8.935 -28.329 1.00 49.25 373 VAL A O 1
ATOM 2908 N N . LYS A 1 374 ? 14.219 7.565 -28.960 1.00 45.25 374 LYS A N 1
ATOM 2909 C CA . LYS A 1 374 ? 13.760 7.416 -30.358 1.00 45.25 374 LYS A CA 1
ATOM 2910 C C . LYS A 1 374 ? 12.376 6.751 -30.488 1.00 45.25 374 LYS A C 1
ATOM 2912 O O . LYS A 1 374 ? 11.499 7.335 -31.112 1.00 45.25 374 LYS A O 1
ATOM 2917 N N . SER A 1 375 ? 12.129 5.619 -29.810 1.00 46.34 375 SER A N 1
ATOM 2918 C CA . SER A 1 375 ? 10.800 4.970 -29.824 1.00 46.34 375 SER A CA 1
ATOM 2919 C C . SER A 1 375 ? 9.743 5.782 -29.071 1.00 46.34 375 SER A C 1
ATOM 2921 O O . SER A 1 375 ? 8.577 5.747 -29.430 1.00 46.34 375 SER A O 1
ATOM 2923 N N . VAL A 1 376 ? 10.145 6.538 -28.046 1.00 41.91 376 VAL A N 1
ATOM 2924 C CA . VAL A 1 376 ? 9.252 7.364 -27.226 1.00 41.91 376 VAL A CA 1
ATOM 2925 C C . VAL A 1 376 ? 8.802 8.612 -27.959 1.00 41.91 376 VAL A C 1
ATOM 2927 O O . VAL A 1 376 ? 7.640 8.960 -27.854 1.00 41.91 376 VAL A O 1
ATOM 2930 N N . ILE A 1 377 ? 9.683 9.298 -28.688 1.00 42.25 377 ILE A N 1
ATOM 2931 C CA . ILE A 1 377 ? 9.289 10.466 -29.487 1.00 42.25 377 ILE A CA 1
ATOM 2932 C C . ILE A 1 377 ? 8.379 10.027 -30.646 1.00 42.25 377 ILE A C 1
ATOM 2934 O O . ILE A 1 377 ? 7.383 10.691 -30.921 1.00 42.25 377 ILE A O 1
ATOM 2938 N N . GLU A 1 378 ? 8.657 8.876 -31.269 1.00 44.81 378 GLU A N 1
ATOM 2939 C CA . GLU A 1 378 ? 7.781 8.289 -32.294 1.00 44.81 378 GLU A CA 1
ATOM 2940 C C . GLU A 1 378 ? 6.440 7.784 -31.730 1.00 44.81 378 GLU A C 1
ATOM 2942 O O . GLU A 1 378 ? 5.426 7.865 -32.421 1.00 44.81 378 GLU A O 1
ATOM 2947 N N . GLN A 1 379 ? 6.404 7.295 -30.484 1.00 42.75 379 GLN A N 1
ATOM 2948 C CA . GLN A 1 379 ? 5.174 6.895 -29.783 1.00 42.75 379 GLN A CA 1
ATOM 2949 C C . GLN A 1 379 ? 4.376 8.101 -29.270 1.00 42.75 379 GLN A C 1
ATOM 2951 O O . GLN A 1 379 ? 3.173 8.150 -29.481 1.00 42.75 379 GLN A O 1
ATOM 2956 N N . LEU A 1 380 ? 5.026 9.116 -28.695 1.00 39.81 380 LEU A N 1
ATOM 2957 C CA . LEU A 1 380 ? 4.395 10.365 -28.242 1.00 39.81 380 LEU A CA 1
ATOM 2958 C C . LEU A 1 380 ? 3.838 11.192 -29.409 1.00 39.81 380 LEU A C 1
ATOM 2960 O O . LEU A 1 380 ? 2.888 11.940 -29.222 1.00 39.81 380 LEU A O 1
ATOM 2964 N N . GLY A 1 381 ? 4.404 11.055 -30.613 1.00 42.59 381 GLY A N 1
ATOM 2965 C CA . GLY A 1 381 ? 3.836 11.629 -31.836 1.00 42.59 381 GLY A CA 1
ATOM 2966 C C . GLY A 1 381 ? 2.621 10.866 -32.384 1.00 42.59 381 GLY A C 1
ATOM 2967 O O . GLY A 1 381 ? 1.908 11.402 -33.229 1.00 42.59 381 GLY A O 1
ATOM 2968 N N . LYS A 1 382 ? 2.386 9.625 -31.926 1.00 41.28 382 LYS A N 1
ATOM 2969 C CA . LYS A 1 382 ? 1.270 8.751 -32.340 1.00 41.28 382 LYS A CA 1
ATOM 2970 C C . LYS A 1 382 ? 0.179 8.615 -31.278 1.00 41.28 382 LYS A C 1
ATOM 2972 O O . LYS A 1 382 ? -0.963 8.328 -31.628 1.00 41.28 382 LYS A O 1
ATOM 2977 N N . GLU A 1 383 ? 0.499 8.852 -30.010 1.00 38.72 383 GLU A N 1
ATOM 2978 C CA . GLU A 1 383 ? -0.475 9.072 -28.945 1.00 38.72 383 GLU A CA 1
ATOM 2979 C C . GLU A 1 383 ? -1.115 10.454 -29.149 1.00 38.72 383 GLU A C 1
ATOM 2981 O O . GLU A 1 383 ? -0.812 11.426 -28.462 1.00 38.72 383 GLU A O 1
ATOM 2986 N N . SER A 1 384 ? -2.021 10.552 -30.128 1.00 37.94 384 SER A N 1
ATOM 2987 C CA . SER A 1 384 ? -3.077 11.564 -30.056 1.00 37.94 384 SER A CA 1
ATOM 2988 C C . SER A 1 384 ? -3.728 11.430 -28.673 1.00 37.94 384 SER A C 1
ATOM 2990 O O . SER A 1 384 ? -3.877 10.290 -28.218 1.00 37.94 384 SER A O 1
ATOM 2992 N N . PRO A 1 385 ? -4.122 12.523 -27.994 1.00 42.72 385 PRO A N 1
ATOM 2993 C CA . PRO A 1 385 ? -4.986 12.443 -26.827 1.00 42.72 385 PRO A CA 1
ATOM 2994 C C . PRO A 1 385 ? -6.325 11.872 -27.303 1.00 42.72 385 PRO A C 1
ATOM 2996 O O . PRO A 1 385 ? -7.263 12.602 -27.603 1.00 42.72 385 PRO A O 1
ATOM 2999 N N . SER A 1 386 ? -6.389 10.554 -27.489 1.00 41.81 386 SER A N 1
ATOM 3000 C CA . SER A 1 386 ? -7.635 9.844 -27.694 1.00 41.81 386 SER A CA 1
ATOM 3001 C C . SER A 1 386 ? -8.490 10.184 -26.492 1.00 41.81 386 SER A C 1
ATOM 3003 O O . SER A 1 386 ? -7.994 10.085 -25.361 1.00 41.81 386 SER A O 1
ATOM 3005 N N . ASP A 1 387 ? -9.730 10.604 -26.743 1.00 43.53 387 ASP A N 1
ATOM 3006 C CA . ASP A 1 387 ? -10.699 10.843 -25.684 1.00 43.53 387 ASP A CA 1
ATOM 3007 C C . ASP A 1 387 ? -10.590 9.712 -24.655 1.00 43.53 387 ASP A C 1
ATOM 3009 O O . ASP A 1 387 ? -10.506 8.538 -25.052 1.00 43.53 387 ASP A O 1
ATOM 3013 N N . PRO A 1 388 ? -10.507 10.035 -23.350 1.00 51.59 388 PRO A N 1
ATOM 3014 C CA . PRO A 1 388 ? -10.446 9.007 -22.328 1.00 51.59 388 PRO A CA 1
ATOM 3015 C C . PRO A 1 388 ? -11.596 8.032 -22.594 1.00 51.59 388 PRO A C 1
ATOM 3017 O O . PRO A 1 388 ? -12.704 8.492 -22.896 1.00 51.59 388 PRO A O 1
ATOM 3020 N N . PRO A 1 389 ? -11.354 6.709 -22.552 1.00 53.88 389 PRO A N 1
ATOM 3021 C CA . PRO A 1 389 ? -12.399 5.743 -22.846 1.00 53.88 389 PRO A CA 1
ATOM 3022 C C . PRO A 1 389 ? -13.635 6.102 -22.018 1.00 53.88 389 PRO A C 1
ATOM 3024 O O . PRO A 1 389 ? -13.530 6.274 -20.800 1.00 53.88 389 PRO A O 1
ATOM 3027 N N . LYS A 1 390 ? -14.789 6.264 -22.688 1.00 56.59 390 LYS A N 1
ATOM 3028 C CA . LYS A 1 390 ? -16.075 6.619 -22.050 1.00 56.59 390 LYS A CA 1
ATOM 3029 C C . LYS A 1 390 ? -16.387 5.726 -20.843 1.00 56.59 390 LYS A C 1
ATOM 3031 O O . LYS A 1 390 ? -17.042 6.169 -19.916 1.00 56.59 390 LYS A O 1
ATOM 3036 N N . GLU A 1 391 ? -15.839 4.513 -20.823 1.00 53.00 391 GLU A N 1
ATOM 3037 C CA . GLU A 1 391 ? -15.914 3.538 -19.730 1.00 53.00 391 GLU A CA 1
ATOM 3038 C C . GLU A 1 391 ? -15.395 4.040 -18.370 1.00 53.00 391 GLU A C 1
ATOM 3040 O O . GLU A 1 391 ? -15.654 3.398 -17.361 1.00 53.00 391 GLU A O 1
ATOM 3045 N N . CYS A 1 392 ? -14.668 5.161 -18.299 1.00 53.50 392 CYS A N 1
ATOM 3046 C CA . CYS A 1 392 ? -14.153 5.662 -17.024 1.00 53.50 392 CYS A CA 1
ATOM 3047 C C . CYS A 1 392 ? -15.146 6.551 -16.248 1.00 53.50 392 CYS A C 1
ATOM 3049 O O . CYS A 1 392 ? -14.881 6.828 -15.078 1.00 53.50 392 CYS A O 1
ATOM 3051 N N . SER A 1 393 ? -16.243 7.020 -16.867 1.00 59.28 393 SER A N 1
ATOM 3052 C CA . SER A 1 393 ? -17.293 7.775 -16.153 1.00 59.28 393 SER A CA 1
ATOM 3053 C C . SER A 1 393 ? -18.244 6.869 -15.379 1.00 59.28 393 SER A C 1
ATOM 3055 O O . SER A 1 393 ? -18.763 7.278 -14.346 1.00 59.28 393 SER A O 1
ATOM 3057 N N . ASP A 1 394 ? -18.428 5.639 -15.853 1.00 71.44 394 ASP A N 1
ATOM 3058 C CA . ASP A 1 394 ? -19.359 4.678 -15.278 1.00 71.44 394 ASP A CA 1
ATOM 3059 C C . ASP A 1 394 ? -18.533 3.672 -14.470 1.00 71.44 394 ASP A C 1
ATOM 3061 O O . ASP A 1 394 ? -18.102 2.635 -14.974 1.00 71.44 394 ASP A O 1
ATOM 3065 N N . ARG A 1 395 ? -18.219 4.030 -13.220 1.00 82.31 395 ARG A N 1
ATOM 3066 C CA . ARG A 1 395 ? -17.493 3.168 -12.278 1.00 82.31 395 ARG A CA 1
ATOM 3067 C C . ARG A 1 395 ? -18.391 2.843 -11.098 1.00 82.31 395 ARG A C 1
ATOM 3069 O O . ARG A 1 395 ? -19.003 3.740 -10.529 1.00 82.31 395 ARG A O 1
ATOM 3076 N N . CYS A 1 396 ? -18.418 1.581 -10.672 1.00 86.56 396 CYS A N 1
ATOM 3077 C CA . CYS A 1 396 ? -19.029 1.221 -9.395 1.00 86.56 396 CYS A CA 1
ATOM 3078 C C . CYS A 1 396 ? -17.966 0.800 -8.375 1.00 86.56 396 CYS A C 1
ATOM 3080 O O . CYS A 1 396 ? -17.158 -0.102 -8.610 1.00 86.56 396 CYS A O 1
ATOM 3082 N N . ASP A 1 397 ? -17.979 1.469 -7.222 1.00 87.38 397 ASP A N 1
ATOM 3083 C CA . ASP A 1 397 ? -17.099 1.156 -6.090 1.00 87.38 397 ASP A CA 1
ATOM 3084 C C . ASP A 1 397 ? -17.652 0.002 -5.238 1.00 87.38 397 ASP A C 1
ATOM 3086 O O . ASP A 1 397 ? -16.920 -0.592 -4.454 1.00 87.38 397 ASP A O 1
ATOM 3090 N N . GLY A 1 398 ? -18.925 -0.353 -5.428 1.00 90.81 398 GLY A N 1
ATOM 3091 C CA . GLY A 1 398 ? -19.609 -1.463 -4.773 1.00 90.81 398 GLY A CA 1
ATOM 3092 C C . GLY A 1 398 ? -20.817 -1.935 -5.584 1.00 90.81 398 GLY A C 1
ATOM 3093 O O . GLY A 1 398 ? -21.446 -1.151 -6.299 1.00 90.81 398 GLY A O 1
ATOM 3094 N N . ILE A 1 399 ? -21.156 -3.216 -5.446 1.00 91.25 399 ILE A N 1
ATOM 3095 C CA . ILE A 1 399 ? -22.385 -3.851 -5.943 1.00 91.25 399 ILE A CA 1
ATOM 3096 C C . ILE A 1 399 ? -23.207 -4.228 -4.707 1.00 91.25 399 ILE A C 1
ATOM 3098 O O . ILE A 1 399 ? -22.637 -4.698 -3.726 1.00 91.25 399 ILE A O 1
ATOM 3102 N N . GLY A 1 400 ? -24.521 -4.003 -4.716 1.00 90.38 400 GLY A N 1
ATOM 3103 C CA . GLY A 1 400 ? -25.334 -4.160 -3.504 1.00 90.38 400 GLY A CA 1
ATOM 3104 C C . GLY A 1 400 ? -26.025 -2.870 -3.081 1.00 90.38 400 GLY A C 1
ATOM 3105 O O . GLY A 1 400 ? -25.582 -1.777 -3.431 1.00 90.38 400 GLY A O 1
ATOM 3106 N N . LYS A 1 401 ? -27.083 -2.976 -2.270 1.00 87.12 401 LYS A N 1
ATOM 3107 C CA . LYS A 1 401 ? -27.630 -1.812 -1.542 1.00 87.12 401 LYS A CA 1
ATOM 3108 C C . LYS A 1 401 ? -26.744 -1.417 -0.366 1.00 87.12 401 LYS A C 1
ATOM 3110 O O . LYS A 1 401 ? -26.586 -0.231 -0.068 1.00 87.12 401 LYS A O 1
ATOM 3115 N N . THR A 1 402 ? -26.185 -2.426 0.295 1.00 92.38 402 THR A N 1
ATOM 3116 C CA . THR A 1 402 ? -25.385 -2.295 1.507 1.00 92.38 402 THR A CA 1
ATOM 3117 C C . THR A 1 402 ? -23.986 -2.869 1.297 1.00 92.38 402 THR A C 1
ATOM 3119 O O . THR A 1 402 ? -23.789 -3.858 0.592 1.00 92.38 402 THR A O 1
ATOM 3122 N N . LEU A 1 403 ? -22.993 -2.221 1.902 1.00 94.19 403 LEU A N 1
ATOM 3123 C CA . LEU A 1 403 ? -21.579 -2.585 1.817 1.00 94.19 403 LEU A CA 1
ATOM 3124 C C . LEU A 1 403 ? -21.116 -3.482 2.981 1.00 94.19 403 LEU A C 1
ATOM 3126 O O . LEU A 1 403 ? -19.961 -3.902 3.016 1.00 94.19 403 LEU A O 1
ATOM 3130 N N . ASP A 1 404 ? -21.997 -3.801 3.931 1.00 94.06 404 ASP A N 1
ATOM 3131 C CA . ASP A 1 404 ? -21.692 -4.603 5.123 1.00 94.06 404 ASP A CA 1
ATOM 3132 C C . ASP A 1 404 ? -21.196 -6.015 4.775 1.00 94.06 404 ASP A C 1
ATOM 3134 O O . ASP A 1 404 ? -20.303 -6.554 5.429 1.00 94.06 404 ASP A O 1
ATOM 3138 N N . VAL A 1 405 ? -21.703 -6.595 3.691 1.00 93.94 405 VAL A N 1
ATOM 3139 C CA . VAL A 1 405 ? -21.302 -7.926 3.226 1.00 93.94 405 VAL A CA 1
ATOM 3140 C C . VAL A 1 405 ? -19.806 -7.963 2.847 1.00 93.94 405 VAL A C 1
ATOM 3142 O O . VAL A 1 405 ? -19.121 -8.954 3.096 1.00 93.94 405 VAL A O 1
ATOM 3145 N N . TYR A 1 406 ? -19.228 -6.868 2.338 1.00 95.12 406 TYR A N 1
ATOM 3146 C CA . TYR A 1 406 ? -17.812 -6.815 1.928 1.00 95.12 406 TYR A CA 1
ATOM 3147 C C . TYR A 1 406 ? -16.825 -6.937 3.099 1.00 95.12 406 TYR A C 1
ATOM 3149 O O . TYR A 1 406 ? -15.685 -7.393 2.939 1.00 95.12 406 TYR A O 1
ATOM 3157 N N . ILE A 1 407 ? -17.229 -6.532 4.306 1.00 93.75 407 ILE A N 1
ATOM 3158 C CA . ILE A 1 407 ? -16.365 -6.657 5.482 1.00 93.75 407 ILE A CA 1
ATOM 3159 C C . ILE A 1 407 ? -16.481 -8.045 6.134 1.00 93.75 407 ILE A C 1
ATOM 3161 O O . ILE A 1 407 ? -15.476 -8.533 6.656 1.00 93.75 407 ILE A O 1
ATOM 3165 N N . GLN A 1 408 ? -17.636 -8.708 6.009 1.00 93.38 408 GLN A N 1
ATOM 3166 C CA . GLN A 1 408 ? -17.925 -10.028 6.590 1.00 93.38 408 GLN A CA 1
ATOM 3167 C C . GLN A 1 408 ? -17.137 -11.163 5.923 1.00 93.38 408 GLN A C 1
ATOM 3169 O O . GLN A 1 408 ? -16.572 -12.016 6.607 1.00 93.38 408 GLN A O 1
ATOM 3174 N N . TYR A 1 409 ? -17.064 -11.161 4.591 1.00 95.06 409 TYR A N 1
ATOM 3175 C CA . TYR A 1 409 ? -16.418 -12.235 3.839 1.00 95.06 409 TYR A CA 1
ATOM 3176 C C . TYR A 1 409 ? -14.913 -12.011 3.700 1.00 95.06 409 TYR A C 1
ATOM 3178 O O . TYR A 1 409 ? -14.431 -10.882 3.554 1.00 95.06 409 TYR A O 1
ATOM 3186 N N . SER A 1 410 ? -14.152 -13.105 3.725 1.00 93.69 410 SER A N 1
ATOM 3187 C CA . SER A 1 410 ? -12.726 -13.072 3.410 1.00 93.69 410 SER A CA 1
ATOM 3188 C C . SER A 1 410 ? -12.521 -13.129 1.900 1.00 93.69 410 SER A C 1
ATOM 3190 O O . SER A 1 410 ? -13.018 -14.045 1.243 1.00 93.69 410 SER A O 1
ATOM 3192 N N . TRP A 1 411 ? -11.765 -12.178 1.351 1.00 93.69 411 TRP A N 1
ATOM 3193 C CA . TRP A 1 411 ? -11.411 -12.179 -0.074 1.00 93.69 411 TRP A CA 1
ATOM 3194 C C . TRP A 1 411 ? -10.287 -13.182 -0.365 1.00 93.69 411 TRP A C 1
ATOM 3196 O O . TRP A 1 411 ? -10.266 -13.832 -1.412 1.00 93.69 411 TRP A O 1
ATOM 3206 N N . ALA A 1 412 ? -9.369 -13.362 0.591 1.00 88.88 412 ALA A N 1
ATOM 3207 C CA . ALA A 1 412 ? -8.239 -14.276 0.465 1.00 88.88 412 ALA A CA 1
ATOM 3208 C C . ALA A 1 412 ? -8.640 -15.760 0.313 1.00 88.88 412 ALA A C 1
ATOM 3210 O O . ALA A 1 412 ? -7.843 -16.579 -0.159 1.00 88.88 412 ALA A O 1
ATOM 3211 N N . ASN A 1 413 ? -9.864 -16.122 0.707 1.00 90.56 413 ASN A N 1
ATOM 3212 C CA . ASN A 1 413 ? -10.408 -17.470 0.602 1.00 90.56 413 ASN A CA 1
ATOM 3213 C C . ASN A 1 413 ? -11.384 -17.568 -0.584 1.00 90.56 413 ASN A C 1
ATOM 3215 O O . ASN A 1 413 ? -12.446 -16.955 -0.574 1.00 90.56 413 ASN A O 1
ATOM 3219 N N . PHE A 1 414 ? -11.043 -18.385 -1.588 1.00 90.75 414 PHE A N 1
ATOM 3220 C CA . PHE A 1 414 ? -11.848 -18.543 -2.807 1.00 90.75 414 PHE A CA 1
ATOM 3221 C C . PHE A 1 414 ? -13.275 -19.043 -2.529 1.00 90.75 414 PHE A C 1
ATOM 3223 O O . PHE A 1 414 ? -14.213 -18.581 -3.168 1.00 90.75 414 PHE A O 1
ATOM 3230 N N . SER A 1 415 ? -13.456 -19.956 -1.568 1.00 92.44 415 SER A N 1
ATOM 3231 C CA . SER A 1 415 ? -14.779 -20.471 -1.187 1.00 92.44 415 SER A CA 1
ATOM 3232 C C . SER A 1 415 ? -15.639 -19.382 -0.550 1.00 92.44 415 SER A C 1
ATOM 3234 O O . SER A 1 415 ? -16.799 -19.236 -0.914 1.00 92.44 415 SER A O 1
ATOM 3236 N N . SER A 1 416 ? -15.045 -18.582 0.342 1.00 94.50 416 SER A N 1
ATOM 3237 C CA . SER A 1 416 ? -15.692 -17.409 0.946 1.00 94.50 416 SER A CA 1
ATOM 3238 C C . SER A 1 416 ? -16.057 -16.368 -0.115 1.00 94.50 416 SER A C 1
ATOM 3240 O O . SER A 1 416 ? -17.157 -15.829 -0.100 1.00 94.50 416 SER A O 1
ATOM 3242 N N . LEU A 1 417 ? -15.171 -16.113 -1.083 1.00 94.94 417 LEU A N 1
ATOM 3243 C CA . LEU A 1 417 ? -15.448 -15.190 -2.185 1.00 94.94 417 LEU A CA 1
ATOM 3244 C C . LEU A 1 417 ? -16.566 -15.696 -3.113 1.00 94.94 417 LEU A C 1
ATOM 3246 O O . LEU A 1 417 ? -17.368 -14.912 -3.614 1.00 94.94 417 LEU A O 1
ATOM 3250 N N . PHE A 1 418 ? -16.633 -17.008 -3.337 1.00 95.19 418 PHE A N 1
ATOM 3251 C CA . PHE A 1 418 ? -17.701 -17.623 -4.118 1.00 95.19 418 PHE A CA 1
ATOM 3252 C C . PHE A 1 418 ? -19.051 -17.530 -3.397 1.00 95.19 418 PHE A C 1
ATOM 3254 O O . PHE A 1 418 ? -20.043 -17.133 -4.003 1.00 95.19 418 PHE A O 1
ATOM 3261 N N . GLU A 1 419 ? -19.082 -17.822 -2.096 1.00 95.94 419 GLU A N 1
ATOM 3262 C CA . GLU A 1 419 ? -20.273 -17.650 -1.258 1.00 95.94 419 GLU A CA 1
ATOM 3263 C C . GLU A 1 419 ? -20.750 -16.194 -1.260 1.00 95.94 419 GLU A C 1
ATOM 3265 O O . GLU A 1 419 ? -21.917 -15.933 -1.547 1.00 95.94 419 GLU A O 1
ATOM 3270 N N . PHE A 1 420 ? -19.825 -15.248 -1.081 1.00 95.94 420 PHE A N 1
ATOM 3271 C CA . PHE A 1 420 ? -20.082 -13.819 -1.230 1.00 95.94 420 PHE A CA 1
ATOM 3272 C C . PHE A 1 420 ? -20.737 -13.482 -2.579 1.00 95.94 420 PHE A C 1
ATOM 3274 O O . PHE A 1 420 ? -21.729 -12.757 -2.620 1.00 95.94 420 PHE A O 1
ATOM 3281 N N . SER A 1 421 ? -20.220 -14.027 -3.688 1.00 95.50 421 SER A N 1
ATOM 3282 C CA . SER A 1 421 ? -20.775 -13.748 -5.017 1.00 95.50 421 SER A CA 1
ATOM 3283 C C . SER A 1 421 ? -22.212 -14.256 -5.175 1.00 95.50 421 SER A C 1
ATOM 3285 O O . SER A 1 421 ? -23.031 -13.566 -5.776 1.00 95.50 421 SER A O 1
ATOM 3287 N N . ASN A 1 422 ? -22.549 -15.398 -4.566 1.00 94.62 422 ASN A N 1
ATOM 3288 C CA . ASN A 1 422 ? -23.911 -15.938 -4.576 1.00 94.62 422 ASN A CA 1
ATOM 3289 C C . ASN A 1 422 ? -24.860 -15.085 -3.725 1.00 94.62 422 ASN A C 1
ATOM 3291 O O . ASN A 1 422 ? -25.992 -14.838 -4.134 1.00 94.62 422 ASN A O 1
ATOM 3295 N N . VAL A 1 423 ? -24.399 -14.604 -2.563 1.00 94.38 423 VAL A N 1
ATOM 3296 C CA . VAL A 1 423 ? -25.172 -13.677 -1.719 1.00 94.38 423 VAL A CA 1
ATOM 3297 C C . VAL A 1 423 ? -25.466 -12.384 -2.474 1.00 94.38 423 VAL A C 1
ATOM 3299 O O . VAL A 1 423 ? -26.604 -11.922 -2.473 1.00 94.38 423 VAL A O 1
ATOM 3302 N N . MET A 1 424 ? -24.473 -11.837 -3.182 1.00 92.88 424 MET A N 1
ATOM 3303 C CA . MET A 1 424 ? -24.669 -10.645 -4.006 1.00 92.88 424 MET A CA 1
ATOM 3304 C C . MET A 1 424 ? -25.671 -10.885 -5.135 1.00 92.88 424 MET A C 1
ATOM 3306 O O . MET A 1 424 ? -26.584 -10.081 -5.300 1.00 92.88 424 MET A O 1
ATOM 3310 N N . GLN A 1 425 ? -25.568 -12.004 -5.855 1.00 90.44 425 GLN A N 1
ATOM 3311 C CA . GLN A 1 425 ? -26.537 -12.367 -6.895 1.00 90.44 425 GLN A CA 1
ATOM 3312 C C . GLN A 1 425 ? -27.965 -12.486 -6.349 1.00 90.44 425 GLN A C 1
ATOM 3314 O O . GLN A 1 425 ? -28.882 -11.926 -6.944 1.00 90.44 425 GLN A O 1
ATOM 3319 N N . GLY A 1 426 ? -28.147 -13.154 -5.205 1.00 89.75 426 GLY A N 1
ATOM 3320 C CA . GLY A 1 426 ? -29.458 -13.282 -4.564 1.00 89.75 426 GLY A CA 1
ATOM 3321 C C . GLY A 1 426 ? -30.021 -11.943 -4.083 1.00 89.75 426 GLY A C 1
ATOM 3322 O O . GLY A 1 426 ? -31.214 -11.706 -4.189 1.00 89.75 426 GLY A O 1
ATOM 3323 N N . SER A 1 427 ? -29.169 -11.026 -3.615 1.00 87.69 427 SER A N 1
ATOM 3324 C CA . SER A 1 427 ? -29.623 -9.697 -3.182 1.00 87.69 427 SER A CA 1
ATOM 3325 C C . SER A 1 427 ? -30.086 -8.792 -4.331 1.00 87.69 427 SER A C 1
ATOM 3327 O O . SER A 1 427 ? -30.854 -7.866 -4.092 1.00 87.69 427 SER A O 1
ATOM 3329 N N . MET A 1 428 ? -29.622 -9.043 -5.561 1.00 84.25 428 MET A N 1
ATOM 3330 C CA . MET A 1 428 ? -29.962 -8.237 -6.741 1.00 84.25 428 MET A CA 1
ATOM 3331 C C . MET A 1 428 ? -31.231 -8.715 -7.458 1.00 84.25 428 MET A C 1
ATOM 3333 O O . MET A 1 428 ? -31.832 -7.934 -8.190 1.00 84.25 428 MET A O 1
ATOM 3337 N N . SER A 1 429 ? -31.632 -9.984 -7.308 1.00 80.06 429 SER A N 1
ATOM 3338 C CA . SER A 1 429 ? -32.794 -10.534 -8.028 1.00 80.06 429 SER A CA 1
ATOM 3339 C C . SER A 1 429 ? -34.133 -10.000 -7.533 1.00 80.06 429 SER A C 1
ATOM 3341 O O . SER A 1 429 ? -35.110 -10.014 -8.279 1.00 80.06 429 SER A O 1
ATOM 3343 N N . ASP A 1 430 ? -34.172 -9.541 -6.286 1.00 75.00 430 ASP A N 1
ATOM 3344 C CA . ASP A 1 430 ? -35.419 -9.274 -5.575 1.00 75.00 430 ASP A CA 1
ATOM 3345 C C . ASP A 1 430 ? -35.834 -7.794 -5.632 1.00 75.00 430 ASP A C 1
ATOM 3347 O O . ASP A 1 430 ? -36.872 -7.429 -5.079 1.00 75.00 430 ASP A O 1
ATOM 3351 N N . ASP A 1 431 ? -35.054 -6.929 -6.294 1.00 69.31 431 ASP A N 1
ATOM 3352 C CA . ASP A 1 431 ? -35.203 -5.483 -6.141 1.00 69.31 431 ASP A CA 1
ATOM 3353 C C . ASP A 1 431 ? -35.047 -4.672 -7.437 1.00 69.31 431 ASP A C 1
ATOM 3355 O O . ASP A 1 431 ? -33.997 -4.652 -8.077 1.00 69.31 431 ASP A O 1
ATOM 3359 N N . GLU A 1 432 ? -36.093 -3.924 -7.799 1.00 71.06 432 GLU A N 1
ATOM 3360 C CA . GLU A 1 432 ? -36.119 -3.074 -8.998 1.00 71.06 432 GLU A CA 1
ATOM 3361 C C . GLU A 1 432 ? -35.281 -1.785 -8.856 1.00 71.06 432 GLU A C 1
ATOM 3363 O O . GLU A 1 432 ? -35.116 -1.048 -9.827 1.00 71.06 432 GLU A O 1
ATOM 3368 N N . SER A 1 433 ? -34.742 -1.474 -7.667 1.00 73.25 433 SER A N 1
ATOM 3369 C CA . SER A 1 433 ? -34.078 -0.188 -7.404 1.00 73.25 433 SER A CA 1
ATOM 3370 C C . SER A 1 433 ? -32.579 -0.138 -7.748 1.00 73.25 433 SER A C 1
ATOM 3372 O O . SER A 1 433 ? -31.909 0.831 -7.378 1.00 73.25 433 SER A O 1
ATOM 3374 N N . HIS A 1 434 ? -32.012 -1.178 -8.358 1.00 74.69 434 HIS A N 1
ATOM 3375 C CA . HIS A 1 434 ? -30.586 -1.225 -8.693 1.00 74.69 434 HIS A CA 1
ATOM 3376 C C . HIS A 1 434 ? -30.261 -0.424 -9.953 1.00 74.69 434 HIS A C 1
ATOM 3378 O O . HIS A 1 434 ? -31.043 -0.385 -10.902 1.00 74.69 434 HIS A O 1
ATOM 3384 N N . SER A 1 435 ? -29.086 0.216 -9.987 1.00 81.69 435 SER A N 1
ATOM 3385 C CA . SER A 1 435 ? -28.649 0.880 -11.214 1.00 81.69 435 SER A CA 1
ATOM 3386 C C . SER A 1 435 ? -28.412 -0.172 -12.299 1.00 81.69 435 SER A C 1
ATOM 3388 O O . SER A 1 435 ? -27.813 -1.222 -12.049 1.00 81.69 435 SER A O 1
ATOM 3390 N N . SER A 1 436 ? -28.862 0.107 -13.525 1.00 85.50 436 SER A N 1
ATOM 3391 C CA . SER A 1 436 ? -28.669 -0.788 -14.677 1.00 85.50 436 SER A CA 1
ATOM 3392 C C . SER A 1 436 ? -27.196 -1.161 -14.880 1.00 85.50 436 SER A C 1
ATOM 3394 O O . SER A 1 436 ? -26.885 -2.282 -15.275 1.00 85.50 436 SER A O 1
ATOM 3396 N N . PHE A 1 437 ? -26.289 -0.247 -14.528 1.00 88.06 437 PHE A N 1
ATOM 3397 C CA . PHE A 1 437 ? -24.849 -0.458 -14.568 1.00 88.06 437 PHE A CA 1
ATOM 3398 C C . PHE A 1 437 ? -24.355 -1.532 -13.582 1.00 88.06 437 PHE A C 1
ATOM 3400 O O . PHE A 1 437 ? -23.511 -2.345 -13.945 1.00 88.06 437 PHE A O 1
ATOM 3407 N N . GLN A 1 438 ? -24.878 -1.585 -12.349 1.00 89.94 438 GLN A N 1
ATOM 3408 C CA . GLN A 1 438 ? -24.485 -2.620 -11.379 1.00 89.94 438 GLN A CA 1
ATOM 3409 C C . GLN A 1 438 ? -24.898 -4.023 -11.840 1.00 89.94 438 GLN A C 1
ATOM 3411 O O . GLN A 1 438 ? -24.140 -4.975 -11.647 1.00 89.94 438 GLN A O 1
ATOM 3416 N N . MET A 1 439 ? -26.066 -4.143 -12.477 1.00 89.56 439 MET A N 1
ATOM 3417 C CA . MET A 1 439 ? -26.544 -5.412 -13.033 1.00 89.56 439 MET A CA 1
ATOM 3418 C C . MET A 1 439 ? -25.683 -5.878 -14.210 1.00 89.56 439 MET A C 1
ATOM 3420 O O . MET A 1 439 ? -25.256 -7.031 -14.229 1.00 89.56 439 MET A O 1
ATOM 3424 N N . ASP A 1 440 ? -25.355 -4.972 -15.136 1.00 90.94 440 ASP A N 1
ATOM 3425 C CA . ASP A 1 440 ? -24.443 -5.252 -16.254 1.00 90.94 440 ASP A CA 1
ATOM 3426 C C . ASP A 1 440 ? -23.037 -5.644 -15.760 1.00 90.94 440 ASP A C 1
ATOM 3428 O O . ASP A 1 440 ? -22.444 -6.616 -16.234 1.00 90.94 440 ASP A O 1
ATOM 3432 N N . ALA A 1 441 ? -22.520 -4.947 -14.742 1.00 91.81 441 ALA A N 1
ATOM 3433 C CA . ALA A 1 441 ? -21.254 -5.295 -14.105 1.00 91.81 441 ALA A CA 1
ATOM 3434 C C . ALA A 1 441 ? -21.284 -6.714 -13.516 1.00 91.81 441 ALA A C 1
ATOM 3436 O O . ALA A 1 441 ? -20.370 -7.505 -13.759 1.00 91.81 441 ALA A O 1
ATOM 3437 N N . LEU A 1 442 ? -22.341 -7.059 -12.774 1.00 93.56 442 LEU A N 1
ATOM 3438 C CA . LEU A 1 442 ? -22.496 -8.380 -12.168 1.00 93.56 442 LEU A CA 1
ATOM 3439 C C . LEU A 1 442 ? -22.602 -9.488 -13.225 1.00 93.56 442 LEU A C 1
ATOM 3441 O O . LEU A 1 442 ? -21.950 -10.524 -13.086 1.00 93.56 442 LEU A O 1
ATOM 3445 N N . GLU A 1 443 ? -23.363 -9.267 -14.298 1.00 93.81 443 GLU A N 1
ATOM 3446 C CA . GLU A 1 443 ? -23.476 -10.208 -15.417 1.00 93.81 443 GLU A CA 1
ATOM 3447 C C . GLU A 1 443 ? -22.106 -10.468 -16.056 1.00 93.81 443 GLU A C 1
ATOM 3449 O O . GLU A 1 443 ? -21.671 -11.617 -16.175 1.00 93.81 443 GLU A O 1
ATOM 3454 N N . LYS A 1 444 ? -21.360 -9.406 -16.377 1.00 94.25 444 LYS A N 1
ATOM 3455 C CA . LYS A 1 444 ? -20.012 -9.517 -16.953 1.00 94.25 444 LYS A CA 1
ATOM 3456 C C . LYS A 1 444 ? -19.031 -10.234 -16.025 1.00 94.25 444 LYS A C 1
ATOM 3458 O O . LYS A 1 444 ? -18.191 -10.995 -16.507 1.00 94.25 444 LYS A O 1
ATOM 3463 N N . ILE A 1 445 ? -19.131 -10.028 -14.711 1.00 95.06 445 ILE A N 1
ATOM 3464 C CA . ILE A 1 445 ? -18.321 -10.752 -13.720 1.00 95.06 445 ILE A CA 1
ATOM 3465 C C . ILE A 1 445 ? -18.669 -12.243 -13.729 1.00 95.06 445 ILE A C 1
ATOM 3467 O O . ILE A 1 445 ? -17.767 -13.080 -13.762 1.00 95.06 445 ILE A O 1
ATOM 3471 N N . ASN A 1 446 ? -19.954 -12.596 -13.749 1.00 94.62 446 ASN A N 1
ATOM 3472 C CA . ASN A 1 446 ? -20.393 -13.994 -13.766 1.00 94.62 446 ASN A CA 1
ATOM 3473 C C . ASN A 1 446 ? -19.911 -14.728 -15.022 1.00 94.62 446 ASN A C 1
ATOM 3475 O O . ASN A 1 446 ? -19.414 -15.852 -14.929 1.00 94.62 446 ASN A O 1
ATOM 3479 N N . VAL A 1 447 ? -19.928 -14.051 -16.172 1.00 96.12 447 VAL A N 1
ATOM 3480 C CA . VAL A 1 447 ? -19.391 -14.578 -17.433 1.00 96.12 447 VAL A CA 1
ATOM 3481 C C . VAL A 1 447 ? -17.912 -14.979 -17.311 1.00 96.12 447 VAL A C 1
ATOM 3483 O O . VAL A 1 447 ? -17.497 -15.958 -17.936 1.00 96.12 447 VAL A O 1
ATOM 3486 N N . LEU A 1 448 ? -17.096 -14.281 -16.506 1.00 94.38 448 LEU A N 1
ATOM 3487 C CA . LEU A 1 448 ? -15.696 -14.675 -16.266 1.00 94.38 448 LEU A CA 1
ATOM 3488 C C . LEU A 1 448 ? -15.611 -16.028 -15.550 1.00 94.38 448 LEU A C 1
ATOM 3490 O O . LEU A 1 448 ? -14.844 -16.902 -15.961 1.00 94.38 448 LEU A O 1
ATOM 3494 N N . TYR A 1 449 ? -16.437 -16.228 -14.520 1.00 94.56 449 TYR A N 1
ATOM 3495 C CA . TYR A 1 449 ? -16.490 -17.487 -13.779 1.00 94.56 449 TYR A CA 1
ATOM 3496 C C . TYR A 1 449 ? -16.958 -18.650 -14.665 1.00 94.56 449 TYR A C 1
ATOM 3498 O O . TYR A 1 449 ? -16.348 -19.723 -14.659 1.00 94.56 449 TYR A O 1
ATOM 3506 N N . GLU A 1 450 ? -18.006 -18.433 -15.463 1.00 95.19 450 GLU A N 1
ATOM 3507 C CA . GLU A 1 450 ? -18.564 -19.430 -16.386 1.00 95.19 450 GLU A CA 1
ATOM 3508 C C . GLU A 1 450 ? -17.572 -19.834 -17.482 1.00 95.19 450 GLU A C 1
ATOM 3510 O O . GLU A 1 450 ? -17.455 -21.015 -17.816 1.00 95.19 450 GLU A O 1
ATOM 3515 N N . LYS A 1 451 ? -16.791 -18.873 -17.993 1.00 93.88 451 LYS A N 1
ATOM 3516 C CA . LYS A 1 451 ? -15.697 -19.122 -18.946 1.00 93.88 451 LYS A CA 1
ATOM 3517 C C . LYS A 1 451 ? -14.499 -19.844 -18.323 1.00 93.88 451 LYS A C 1
ATOM 3519 O O . LYS A 1 451 ? -13.607 -20.275 -19.053 1.00 93.88 451 LYS A O 1
ATOM 3524 N N . GLY A 1 452 ? -14.470 -19.998 -16.999 1.00 91.38 452 GLY A N 1
ATOM 3525 C CA . GLY A 1 452 ? -13.363 -20.603 -16.264 1.00 91.38 452 GLY A CA 1
ATOM 3526 C C . GLY A 1 452 ? -12.183 -19.660 -16.023 1.00 91.38 452 GLY A C 1
ATOM 3527 O O . GLY A 1 452 ? -11.126 -20.126 -15.599 1.00 91.38 452 GLY A O 1
ATOM 3528 N N . ASP A 1 453 ? -12.352 -18.356 -16.256 1.00 89.94 453 ASP A N 1
ATOM 3529 C CA . ASP A 1 453 ? -11.358 -17.330 -15.934 1.00 89.94 453 ASP A CA 1
ATOM 3530 C C . ASP A 1 453 ? -11.496 -16.901 -14.465 1.00 89.94 453 ASP A C 1
ATOM 3532 O O . ASP A 1 453 ? -11.901 -15.789 -14.116 1.00 89.94 453 ASP A O 1
ATOM 3536 N N . TYR A 1 454 ? -11.197 -17.848 -13.574 1.00 92.25 454 TYR A N 1
ATOM 3537 C CA . TYR A 1 454 ? -11.317 -17.665 -12.126 1.00 92.25 454 TYR A CA 1
ATOM 3538 C C . TYR A 1 454 ? -10.385 -16.586 -11.584 1.00 92.25 454 TYR A C 1
ATOM 3540 O O . TYR A 1 454 ? -10.671 -15.995 -10.543 1.00 92.25 454 TYR A O 1
ATOM 3548 N N . TYR A 1 455 ? -9.273 -16.341 -12.274 1.00 88.19 455 TYR A N 1
ATOM 3549 C CA . TYR A 1 455 ? -8.324 -15.320 -11.881 1.00 88.19 455 TYR A CA 1
ATOM 3550 C C . TYR A 1 455 ? -8.851 -13.918 -12.177 1.00 88.19 455 TYR A C 1
ATOM 3552 O O . TYR A 1 455 ? -8.907 -13.094 -11.261 1.00 88.19 455 TYR A O 1
ATOM 3560 N N . ALA A 1 456 ? -9.297 -13.658 -13.414 1.00 89.69 456 ALA A N 1
ATOM 3561 C CA . ALA A 1 456 ? -9.924 -12.383 -13.747 1.00 89.69 456 ALA A CA 1
ATOM 3562 C C . ALA A 1 456 ? -11.141 -12.139 -12.850 1.00 89.69 456 ALA A C 1
ATOM 3564 O O . ALA A 1 456 ? -11.257 -11.069 -12.264 1.00 89.69 456 ALA A O 1
ATOM 3565 N N . TRP A 1 457 ? -11.973 -13.165 -12.636 1.00 94.38 457 TRP A N 1
ATOM 3566 C CA . TRP A 1 457 ? -13.101 -13.107 -11.706 1.00 94.38 457 TRP A CA 1
ATOM 3567 C C . TRP A 1 457 ? -12.685 -12.699 -10.279 1.00 94.38 457 TRP A C 1
ATOM 3569 O O . TRP A 1 457 ? -13.268 -11.776 -9.707 1.00 94.38 457 TRP A O 1
ATOM 3579 N N . GLN A 1 458 ? -11.648 -13.328 -9.707 1.00 92.88 458 GLN A N 1
ATOM 3580 C CA . GLN A 1 458 ? -11.158 -12.994 -8.363 1.00 92.88 458 GLN A CA 1
ATOM 3581 C C . GLN A 1 458 ? -10.584 -11.571 -8.285 1.00 92.88 458 GLN A C 1
ATOM 3583 O O . GLN A 1 458 ? -10.828 -10.868 -7.299 1.00 92.88 458 GLN A O 1
ATOM 3588 N N . ASN A 1 459 ? -9.832 -11.139 -9.303 1.00 90.38 459 ASN A N 1
ATOM 3589 C CA . ASN A 1 459 ? -9.278 -9.787 -9.381 1.00 90.38 459 ASN A CA 1
ATOM 3590 C C . ASN A 1 459 ? -10.379 -8.733 -9.494 1.00 90.38 459 ASN A C 1
ATOM 3592 O O . ASN A 1 459 ? -10.326 -7.715 -8.805 1.00 90.38 459 ASN A O 1
ATOM 3596 N N . THR A 1 460 ? -11.390 -8.978 -10.329 1.00 93.19 460 THR A N 1
ATOM 3597 C CA . THR A 1 460 ? -12.511 -8.057 -10.496 1.00 93.19 460 THR A CA 1
ATOM 3598 C C . THR A 1 460 ? -13.265 -7.877 -9.185 1.00 93.19 460 THR A C 1
ATOM 3600 O O . THR A 1 460 ? -13.478 -6.742 -8.761 1.00 93.19 460 THR A O 1
ATOM 3603 N N . TRP A 1 461 ? -13.573 -8.968 -8.476 1.00 95.31 461 TRP A N 1
ATOM 3604 C CA . TRP A 1 461 ? -14.155 -8.852 -7.143 1.00 95.31 461 TRP A CA 1
ATOM 3605 C C . TRP A 1 461 ? -13.232 -8.151 -6.155 1.00 95.31 461 TRP A C 1
ATOM 3607 O O . TRP A 1 461 ? -13.692 -7.290 -5.414 1.00 95.31 461 TRP A O 1
ATOM 3617 N N . GLY A 1 462 ? -11.937 -8.469 -6.145 1.00 94.38 462 GLY A N 1
ATOM 3618 C CA . GLY A 1 462 ? -10.992 -7.812 -5.245 1.00 94.38 462 GLY A CA 1
ATOM 3619 C C . GLY A 1 462 ? -10.928 -6.300 -5.467 1.00 94.38 462 GLY A C 1
ATOM 3620 O O . GLY A 1 462 ? -10.889 -5.546 -4.498 1.00 94.38 462 GLY A O 1
ATOM 3621 N N . SER A 1 463 ? -11.008 -5.843 -6.719 1.00 93.00 463 SER A N 1
ATOM 3622 C CA . SER A 1 463 ? -11.088 -4.419 -7.055 1.00 93.00 463 SER A CA 1
ATOM 3623 C C . SER A 1 463 ? -12.330 -3.750 -6.457 1.00 93.00 463 SER A C 1
ATOM 3625 O O . SER A 1 463 ? -12.229 -2.668 -5.879 1.00 93.00 463 SER A O 1
ATOM 3627 N N . ILE A 1 464 ? -13.491 -4.409 -6.533 1.00 95.06 464 ILE A N 1
ATOM 3628 C CA . ILE A 1 464 ? -14.746 -3.914 -5.945 1.00 95.06 464 ILE A CA 1
ATOM 3629 C C . ILE A 1 464 ? -14.676 -3.940 -4.410 1.00 95.06 464 ILE A C 1
ATOM 3631 O O . ILE A 1 464 ? -15.084 -2.982 -3.765 1.00 95.06 464 ILE A O 1
ATOM 3635 N N . PHE A 1 465 ? -14.093 -4.983 -3.805 1.00 95.94 465 PHE A N 1
ATOM 3636 C CA . PHE A 1 465 ? -13.849 -5.029 -2.357 1.00 95.94 465 PHE A CA 1
ATOM 3637 C C . PHE A 1 465 ? -13.037 -3.822 -1.886 1.00 95.94 465 PHE A C 1
ATOM 3639 O O . PHE A 1 465 ? -13.375 -3.207 -0.879 1.00 95.94 465 PHE A O 1
ATOM 3646 N N . VAL A 1 466 ? -11.971 -3.472 -2.607 1.00 93.94 466 VAL A N 1
ATOM 3647 C CA . VAL A 1 466 ? -11.127 -2.321 -2.268 1.00 93.94 466 VAL A CA 1
ATOM 3648 C C . VAL A 1 466 ? -11.918 -1.015 -2.347 1.00 93.94 466 VAL A C 1
ATOM 3650 O O . VAL A 1 466 ? -11.837 -0.223 -1.408 1.00 93.94 466 VAL A O 1
ATOM 3653 N N . GLY A 1 467 ? -12.702 -0.811 -3.412 1.00 93.00 467 GLY A N 1
ATOM 3654 C CA . GLY A 1 467 ? -13.579 0.357 -3.556 1.00 93.00 467 GLY A CA 1
ATOM 3655 C C . GLY A 1 467 ? -14.570 0.485 -2.394 1.00 93.00 467 GLY A C 1
ATOM 3656 O O . GLY A 1 467 ? -14.603 1.510 -1.709 1.00 93.00 467 GLY A O 1
ATOM 3657 N N . ALA A 1 468 ? -15.294 -0.594 -2.092 1.00 95.06 468 ALA A N 1
ATOM 3658 C CA . ALA A 1 468 ? -16.298 -0.636 -1.035 1.00 95.06 468 ALA A CA 1
ATOM 3659 C C . ALA A 1 468 ? -15.694 -0.377 0.354 1.00 95.06 468 ALA A C 1
ATOM 3661 O O . ALA A 1 468 ? -16.195 0.454 1.114 1.00 95.06 468 ALA A O 1
ATOM 3662 N N . LEU A 1 469 ? -14.585 -1.050 0.684 1.00 96.12 469 LEU A N 1
ATOM 3663 C CA . LEU A 1 469 ? -13.904 -0.894 1.973 1.00 96.12 469 LEU A CA 1
ATOM 3664 C C . LEU A 1 469 ? -13.381 0.532 2.172 1.00 96.12 469 LEU A C 1
ATOM 3666 O O . LEU A 1 469 ? -13.497 1.073 3.270 1.00 96.12 469 LEU A O 1
ATOM 3670 N N . ARG A 1 470 ? -12.845 1.161 1.123 1.00 92.81 470 ARG A N 1
ATOM 3671 C CA . ARG A 1 470 ? -12.348 2.542 1.186 1.00 92.81 470 ARG A CA 1
ATOM 3672 C C . ARG A 1 470 ? -13.468 3.562 1.305 1.00 92.81 470 ARG A C 1
ATOM 3674 O O . ARG A 1 470 ? -13.343 4.483 2.106 1.00 92.81 470 ARG A O 1
ATOM 3681 N N . SER A 1 471 ? -14.576 3.367 0.590 1.00 92.19 471 SER A N 1
ATOM 3682 C CA . SER A 1 471 ? -15.772 4.204 0.735 1.00 92.19 471 SER A CA 1
ATOM 3683 C C . SER A 1 471 ? -16.267 4.211 2.187 1.00 92.19 471 SER A C 1
ATOM 3685 O O . SER A 1 471 ? -16.417 5.278 2.789 1.00 92.19 471 SER A O 1
ATOM 3687 N N . MET A 1 472 ? -16.396 3.028 2.803 1.00 95.25 472 MET A N 1
ATOM 3688 C CA . MET A 1 472 ? -16.730 2.910 4.227 1.00 95.25 472 MET A CA 1
ATOM 3689 C C . MET A 1 472 ? -15.668 3.570 5.125 1.00 95.25 472 MET A C 1
ATOM 3691 O O . MET A 1 472 ? -16.015 4.287 6.063 1.00 95.25 472 MET A O 1
ATOM 3695 N N . ALA A 1 473 ? -14.377 3.379 4.829 1.00 95.25 473 ALA A N 1
ATOM 3696 C CA . ALA A 1 473 ? -13.289 3.922 5.642 1.00 95.25 473 ALA A CA 1
ATOM 3697 C C . ALA A 1 473 ? -13.295 5.456 5.659 1.00 95.25 473 ALA A C 1
ATOM 3699 O O . ALA A 1 473 ? -13.208 6.060 6.727 1.00 95.25 473 ALA A O 1
ATOM 3700 N N . TYR A 1 474 ? -13.457 6.093 4.495 1.00 92.81 474 TYR A N 1
ATOM 3701 C CA . TYR A 1 474 ? -13.503 7.550 4.389 1.00 92.81 474 TYR A CA 1
ATOM 3702 C C . TYR A 1 474 ? -14.706 8.147 5.114 1.00 92.81 474 TYR A C 1
ATOM 3704 O O . TYR A 1 474 ? -14.572 9.202 5.728 1.00 92.81 474 TYR A O 1
ATOM 3712 N N . ARG A 1 475 ? -15.861 7.473 5.123 1.00 93.19 475 ARG A N 1
ATOM 3713 C CA . ARG A 1 475 ? -17.009 7.913 5.930 1.00 93.19 475 ARG A CA 1
ATOM 3714 C C . ARG A 1 475 ? -16.690 7.913 7.418 1.00 93.19 475 ARG A C 1
ATOM 3716 O O . ARG A 1 475 ? -17.005 8.894 8.089 1.00 93.19 475 ARG A O 1
ATOM 3723 N N . CYS A 1 476 ? -16.029 6.864 7.905 1.00 95.81 476 CYS A N 1
ATOM 3724 C CA . CYS A 1 476 ? -15.599 6.785 9.296 1.00 95.81 476 CYS A CA 1
ATOM 3725 C C . CYS A 1 476 ? -14.566 7.868 9.641 1.00 95.81 476 CYS A C 1
ATOM 3727 O O . CYS A 1 476 ? -14.715 8.564 10.643 1.00 95.81 476 CYS A O 1
ATOM 3729 N N . PHE A 1 477 ? -13.561 8.071 8.785 1.00 95.00 477 PHE A N 1
ATOM 3730 C CA . PHE A 1 477 ? -12.543 9.099 9.000 1.00 95.00 477 PHE A CA 1
ATOM 3731 C C . PHE A 1 477 ? -13.111 10.522 8.976 1.00 95.00 477 PHE A C 1
ATOM 3733 O O . PHE A 1 477 ? -12.711 11.336 9.801 1.00 95.00 477 PHE A O 1
ATOM 3740 N N . ARG A 1 478 ? -14.069 10.827 8.088 1.00 93.06 478 ARG A N 1
ATOM 3741 C CA . ARG A 1 478 ? -14.735 12.143 8.027 1.00 93.06 478 ARG A CA 1
ATOM 3742 C C . ARG A 1 478 ? -15.464 12.474 9.327 1.00 93.06 478 ARG A C 1
ATOM 3744 O O . ARG A 1 478 ? -15.340 13.590 9.823 1.00 93.06 478 ARG A O 1
ATOM 3751 N N . VAL A 1 479 ? -16.198 11.504 9.878 1.00 95.12 479 VAL A N 1
ATOM 3752 C CA . VAL A 1 479 ? -16.922 11.679 11.145 1.00 95.12 479 VAL A CA 1
ATOM 3753 C C . VAL A 1 479 ? -15.948 11.815 12.312 1.00 95.12 479 VAL A C 1
ATOM 3755 O O . VAL A 1 479 ? -16.072 12.748 13.098 1.00 95.12 479 VAL A O 1
ATOM 3758 N N . SER A 1 480 ? -14.932 10.949 12.373 1.00 95.31 480 SER A N 1
ATOM 3759 C CA . SER A 1 480 ? -13.874 11.024 13.385 1.00 95.31 480 SER A CA 1
ATOM 3760 C C . SER A 1 480 ? -13.178 12.389 13.391 1.00 95.31 480 SER A C 1
ATOM 3762 O O . SER A 1 480 ? -13.098 13.038 14.430 1.00 95.31 480 SER A O 1
ATOM 3764 N N . LEU A 1 481 ? -12.754 12.863 12.215 1.00 94.19 481 LEU A N 1
ATOM 3765 C CA . LEU A 1 481 ? -12.068 14.140 12.048 1.00 94.19 481 LEU A CA 1
ATOM 3766 C C . LEU A 1 481 ? -12.936 15.322 12.493 1.00 94.19 481 LEU A C 1
ATOM 3768 O O . LEU A 1 481 ? -12.430 16.270 13.082 1.00 94.19 481 LEU A O 1
ATOM 3772 N N . HIS A 1 482 ? -14.232 15.294 12.198 1.00 93.00 482 HIS A N 1
ATOM 3773 C CA . HIS A 1 482 ? -15.144 16.354 12.612 1.00 93.00 482 HIS A CA 1
ATOM 3774 C C . HIS A 1 482 ? -15.371 16.368 14.126 1.00 93.00 482 HIS A C 1
ATOM 3776 O O . HIS A 1 482 ? -15.202 17.414 14.737 1.00 93.00 482 HIS A O 1
ATOM 3782 N N . LEU A 1 483 ? -15.667 15.218 14.733 1.00 92.62 483 LEU A N 1
ATOM 3783 C CA . LEU A 1 483 ? -15.868 15.109 16.181 1.00 92.62 483 LEU A CA 1
ATOM 3784 C C . LEU A 1 483 ? -14.606 15.495 16.969 1.00 92.62 483 LEU A C 1
ATOM 3786 O O . LEU A 1 483 ? -14.683 16.180 17.989 1.00 92.62 483 LEU A O 1
ATOM 3790 N N . ALA A 1 484 ? -13.429 15.101 16.472 1.00 91.62 484 ALA A N 1
ATOM 3791 C CA . ALA A 1 484 ? -12.157 15.498 17.063 1.00 91.62 484 ALA A CA 1
ATOM 3792 C C . ALA A 1 484 ? -11.943 17.021 16.971 1.00 91.62 484 ALA A C 1
ATOM 3794 O O . ALA A 1 484 ? -11.496 17.630 17.937 1.00 91.62 484 ALA A O 1
ATOM 3795 N N . LYS A 1 485 ? -12.343 17.662 15.860 1.00 90.62 485 LYS A N 1
ATOM 3796 C CA . LYS A 1 485 ? -12.299 19.129 15.728 1.00 90.62 485 LYS A CA 1
ATOM 3797 C C . LYS A 1 485 ? -13.252 19.847 16.668 1.00 90.62 485 LYS A C 1
ATOM 3799 O O . LYS A 1 485 ? -12.875 20.866 17.228 1.00 90.62 485 LYS A O 1
ATOM 3804 N N . GLU A 1 486 ? -14.471 19.346 16.830 1.00 89.81 486 GLU A N 1
ATOM 3805 C CA . GLU A 1 486 ? -15.421 19.928 17.784 1.00 89.81 486 GLU A CA 1
ATOM 3806 C C . GLU A 1 486 ? -14.902 19.821 19.223 1.00 89.81 486 GLU A C 1
ATOM 3808 O O . GLU A 1 486 ? -15.155 20.702 20.035 1.00 89.81 486 GLU A O 1
ATOM 3813 N N . SER A 1 487 ? -14.092 18.799 19.509 1.00 88.06 487 SER A N 1
ATOM 3814 C CA . SER A 1 487 ? -13.453 18.600 20.813 1.00 88.06 487 SER A CA 1
ATOM 3815 C C . SER A 1 487 ? -12.205 19.475 21.044 1.00 88.06 487 SER A C 1
ATOM 3817 O O . SER A 1 487 ? -11.708 19.520 22.171 1.00 88.06 487 SER A O 1
ATOM 3819 N N . LEU A 1 488 ? -11.687 20.177 20.021 1.00 83.69 488 LEU A N 1
ATOM 3820 C CA . LEU A 1 488 ? -10.513 21.065 20.147 1.00 83.69 488 LEU A CA 1
ATOM 3821 C C . LEU A 1 488 ? -10.779 22.288 21.032 1.00 83.69 488 LEU A C 1
ATOM 3823 O O . LEU A 1 488 ? -9.835 22.903 21.516 1.00 83.69 488 LEU A O 1
ATOM 3827 N N . THR A 1 489 ? -12.044 22.631 21.295 1.00 71.56 489 THR A N 1
ATOM 3828 C CA . THR A 1 489 ? -12.410 23.777 22.147 1.00 71.56 489 THR A CA 1
ATOM 3829 C C . THR A 1 489 ? -11.871 23.683 23.576 1.00 71.56 489 THR A C 1
ATOM 3831 O O . THR A 1 489 ? -11.904 24.674 24.296 1.00 71.56 489 THR A O 1
ATOM 3834 N N . ASN A 1 490 ? -11.386 22.508 23.988 1.00 63.06 490 ASN A N 1
ATOM 3835 C CA . ASN A 1 490 ? -10.951 22.215 25.351 1.00 63.06 490 ASN A CA 1
ATOM 3836 C C . ASN A 1 490 ? -9.421 22.304 25.563 1.00 63.06 490 ASN A C 1
ATOM 3838 O O . ASN A 1 490 ? -8.945 21.810 26.580 1.00 63.06 490 ASN A O 1
ATOM 3842 N N . GLU A 1 491 ? -8.652 22.877 24.624 1.00 65.25 491 GLU A N 1
ATOM 3843 C CA . GLU A 1 491 ? -7.183 23.084 24.716 1.00 65.25 491 GLU A CA 1
ATOM 3844 C C . GLU A 1 491 ? -6.351 21.820 25.067 1.00 65.25 491 GLU A C 1
ATOM 3846 O O . GLU A 1 491 ? -5.227 21.917 25.557 1.00 65.25 491 GLU A O 1
ATOM 3851 N N . ASN A 1 492 ? -6.862 20.606 24.817 1.00 78.56 492 ASN A N 1
ATOM 3852 C CA . ASN A 1 492 ? -6.108 19.373 25.074 1.00 78.56 492 ASN A CA 1
ATOM 3853 C C . ASN A 1 492 ? -5.150 19.063 23.909 1.00 78.56 492 ASN A C 1
ATOM 3855 O O . ASN A 1 492 ? -5.607 18.716 22.817 1.00 78.56 492 ASN A O 1
ATOM 3859 N N . GLN A 1 493 ? -3.836 19.107 24.163 1.00 80.00 493 GLN A N 1
ATOM 3860 C CA . GLN A 1 493 ? -2.779 18.746 23.205 1.00 80.00 493 GLN A CA 1
ATOM 3861 C C . GLN A 1 493 ? -2.975 17.345 22.594 1.00 80.00 493 GLN A C 1
ATOM 3863 O O . GLN A 1 493 ? -2.692 17.144 21.417 1.00 80.00 493 GLN A O 1
ATOM 3868 N N . GLU A 1 494 ? -3.520 16.383 23.344 1.00 82.00 494 GLU A N 1
ATOM 3869 C CA . GLU A 1 494 ? -3.797 15.039 22.815 1.00 82.00 494 GLU A CA 1
ATOM 3870 C C . GLU A 1 494 ? -4.830 15.072 21.677 1.00 82.00 494 GLU A C 1
ATOM 3872 O O . GLU A 1 494 ? -4.713 14.336 20.696 1.00 82.00 494 GLU A O 1
ATOM 3877 N N . THR A 1 495 ? -5.828 15.958 21.769 1.00 84.06 495 THR A N 1
ATOM 3878 C CA . THR A 1 495 ? -6.836 16.147 20.717 1.00 84.06 495 THR A CA 1
ATOM 3879 C C . THR A 1 495 ? -6.209 16.780 19.476 1.00 84.06 495 THR A C 1
ATOM 3881 O O . THR A 1 495 ? -6.513 16.364 18.359 1.00 84.06 495 THR A O 1
ATOM 3884 N N . VAL A 1 496 ? -5.309 17.750 19.660 1.00 86.25 496 VAL A N 1
ATOM 3885 C CA . VAL A 1 496 ? -4.547 18.404 18.582 1.00 86.25 496 VAL A CA 1
ATOM 3886 C C . VAL A 1 496 ? -3.757 17.380 17.778 1.00 86.25 496 VAL A C 1
ATOM 3888 O O . VAL A 1 496 ? -3.893 17.287 16.551 1.00 86.25 496 VAL A O 1
ATOM 3891 N N . ASP A 1 497 ? -2.971 16.569 18.485 1.00 85.19 497 ASP A N 1
ATOM 3892 C CA . ASP A 1 497 ? -2.125 15.553 17.876 1.00 85.19 497 ASP A CA 1
ATOM 3893 C C . ASP A 1 497 ? -2.968 14.507 17.142 1.00 85.19 497 ASP A C 1
ATOM 3895 O O . ASP A 1 497 ? -2.635 14.116 16.020 1.00 85.19 497 ASP A O 1
ATOM 3899 N N . LEU A 1 498 ? -4.114 14.126 17.710 1.00 86.94 498 LEU A N 1
ATOM 3900 C CA . LEU A 1 498 ? -5.032 13.191 17.075 1.00 86.94 498 LEU A CA 1
ATOM 3901 C C . LEU A 1 498 ? -5.681 13.757 15.804 1.00 86.94 498 LEU A C 1
ATOM 3903 O O . LEU A 1 498 ? -5.799 13.045 14.807 1.00 86.94 498 LEU A O 1
ATOM 3907 N N . VAL A 1 499 ? -6.100 15.028 15.787 1.00 90.81 499 VAL A N 1
ATOM 3908 C CA . VAL A 1 499 ? -6.658 15.653 14.571 1.00 90.81 499 VAL A CA 1
ATOM 3909 C C . VAL A 1 499 ? -5.604 15.678 13.459 1.00 90.81 499 VAL A C 1
ATOM 3911 O O . VAL A 1 499 ? -5.927 15.406 12.293 1.00 90.81 499 VAL A O 1
ATOM 3914 N N . ALA A 1 500 ? -4.346 15.958 13.807 1.00 90.38 500 ALA A N 1
ATOM 3915 C CA . ALA A 1 500 ? -3.231 15.884 12.872 1.00 90.38 500 ALA A CA 1
ATOM 3916 C C . ALA A 1 500 ? -2.993 14.444 12.377 1.00 90.38 500 ALA A C 1
ATOM 3918 O O . ALA A 1 500 ? -2.864 14.244 11.168 1.00 90.38 500 ALA A O 1
ATOM 3919 N N . GLU A 1 501 ? -3.026 13.442 13.262 1.00 90.25 501 GLU A N 1
ATOM 3920 C CA . GLU A 1 501 ? -2.862 12.019 12.923 1.00 90.25 501 GLU A CA 1
ATOM 3921 C C . GLU A 1 501 ? -3.979 11.505 11.998 1.00 90.25 501 GLU A C 1
ATOM 3923 O O . GLU A 1 501 ? -3.712 10.855 10.982 1.00 90.25 501 GLU A O 1
ATOM 3928 N N . ILE A 1 502 ? -5.242 11.836 12.291 1.00 92.50 502 ILE A N 1
ATOM 3929 C CA . ILE A 1 502 ? -6.386 11.478 11.439 1.00 92.50 502 ILE A CA 1
ATOM 3930 C C . ILE A 1 502 ? -6.208 12.107 10.052 1.00 92.50 502 ILE A C 1
ATOM 3932 O O . ILE A 1 502 ? -6.405 11.445 9.029 1.00 92.50 502 ILE A O 1
ATOM 3936 N N . SER A 1 503 ? -5.800 13.377 10.001 1.00 93.25 503 SER A N 1
ATOM 3937 C CA . SER A 1 503 ? -5.579 14.102 8.747 1.00 93.25 503 SER A CA 1
ATOM 3938 C C . SER A 1 503 ? -4.419 13.511 7.938 1.00 93.25 503 SER A C 1
ATOM 3940 O O . SER A 1 503 ? -4.557 13.303 6.729 1.00 93.25 503 SER A O 1
ATOM 3942 N N . GLU A 1 504 ? -3.305 13.163 8.587 1.00 92.75 504 GLU A N 1
ATOM 3943 C CA . GLU A 1 504 ? -2.194 12.445 7.957 1.00 92.75 504 GLU A CA 1
ATOM 3944 C C . GLU A 1 504 ? -2.655 11.090 7.412 1.00 92.75 504 GLU A C 1
ATOM 3946 O O . GLU A 1 504 ? -2.331 10.743 6.274 1.00 92.75 504 GLU A O 1
ATOM 3951 N N . THR A 1 505 ? -3.439 10.335 8.181 1.00 92.31 505 THR A N 1
ATOM 3952 C CA . THR A 1 505 ? -3.938 9.011 7.791 1.00 92.31 505 THR A CA 1
ATOM 3953 C C . THR A 1 505 ? -4.840 9.084 6.564 1.00 92.31 505 THR A C 1
ATOM 3955 O O . THR A 1 505 ? -4.658 8.308 5.620 1.00 92.31 505 THR A O 1
ATOM 3958 N N . ILE A 1 506 ? -5.761 10.053 6.509 1.00 93.19 506 ILE A N 1
ATOM 3959 C CA . ILE A 1 506 ? -6.592 10.299 5.321 1.00 93.19 506 ILE A CA 1
ATOM 3960 C C . ILE A 1 506 ? -5.702 10.660 4.125 1.00 93.19 506 ILE A C 1
ATOM 3962 O O . ILE A 1 506 ? -5.818 10.041 3.063 1.00 93.19 506 ILE A O 1
ATOM 3966 N N . GLY A 1 507 ? -4.781 11.617 4.293 1.00 93.44 507 GLY A N 1
ATOM 3967 C CA . GLY A 1 507 ? -3.864 12.046 3.234 1.00 93.44 507 GLY A CA 1
ATOM 3968 C C . GLY A 1 507 ? -3.013 10.893 2.698 1.00 93.44 507 GLY A C 1
ATOM 3969 O O . GLY A 1 507 ? -2.864 10.733 1.484 1.00 93.44 507 GLY A O 1
ATOM 3970 N N . THR A 1 508 ? -2.524 10.042 3.595 1.00 91.06 508 THR A N 1
ATOM 3971 C CA . THR A 1 508 ? -1.721 8.852 3.306 1.00 91.06 508 THR A CA 1
ATOM 3972 C C . THR A 1 508 ? -2.524 7.792 2.565 1.00 91.06 508 THR A C 1
ATOM 3974 O O . THR A 1 508 ? -2.036 7.258 1.569 1.00 91.06 508 THR A O 1
ATOM 3977 N N . SER A 1 509 ? -3.760 7.526 2.995 1.00 89.62 509 SER A N 1
ATOM 3978 C CA . SER A 1 509 ? -4.673 6.590 2.335 1.00 89.62 509 SER A CA 1
ATOM 3979 C C . SER A 1 509 ? -4.967 7.024 0.893 1.00 89.62 509 SER A C 1
ATOM 3981 O O . SER A 1 509 ? -4.750 6.247 -0.040 1.00 89.62 509 SER A O 1
ATOM 3983 N N . LEU A 1 510 ? -5.328 8.299 0.686 1.00 91.00 510 LEU A N 1
ATOM 3984 C CA . LEU A 1 510 ? -5.549 8.877 -0.648 1.00 91.00 510 LEU A CA 1
ATOM 3985 C C . LEU A 1 510 ? -4.291 8.799 -1.529 1.00 91.00 510 LEU A C 1
ATOM 3987 O O . LEU A 1 510 ? -4.354 8.428 -2.703 1.00 91.00 510 LEU A O 1
ATOM 3991 N N . TYR A 1 511 ? -3.116 9.110 -0.970 1.00 90.69 511 TYR A N 1
ATOM 3992 C CA . TYR A 1 511 ? -1.858 8.998 -1.711 1.00 90.69 511 TYR A CA 1
ATOM 3993 C C . TYR A 1 511 ? -1.507 7.539 -2.036 1.00 90.69 511 TYR A C 1
ATOM 3995 O O . TYR A 1 511 ? -0.915 7.256 -3.081 1.00 90.69 511 TYR A O 1
ATOM 4003 N N . GLY A 1 512 ? -1.862 6.597 -1.161 1.00 85.88 512 GLY A N 1
ATOM 4004 C CA . GLY A 1 512 ? -1.702 5.160 -1.378 1.00 85.88 512 GLY A CA 1
ATOM 4005 C C . GLY A 1 512 ? -2.364 4.689 -2.669 1.00 85.88 512 GLY A C 1
ATOM 4006 O O . GLY A 1 512 ? -1.780 3.895 -3.409 1.00 85.88 512 GLY A O 1
ATOM 4007 N N . GLU A 1 513 ? -3.522 5.248 -3.017 1.00 85.12 513 GLU A N 1
ATOM 4008 C CA . GLU A 1 513 ? -4.205 4.946 -4.277 1.00 85.12 513 GLU A CA 1
ATOM 4009 C C . GLU A 1 513 ? -3.418 5.408 -5.517 1.00 85.12 513 GLU A C 1
ATOM 4011 O O . GLU A 1 513 ? -3.390 4.729 -6.546 1.00 85.12 513 GLU A O 1
ATOM 4016 N N . LEU A 1 514 ? -2.703 6.535 -5.415 1.00 84.81 514 LEU A N 1
ATOM 4017 C CA . LEU A 1 514 ? -1.889 7.084 -6.505 1.00 84.81 514 LEU A CA 1
ATOM 4018 C C . LEU A 1 514 ? -0.675 6.215 -6.845 1.00 84.81 514 LEU A C 1
ATOM 4020 O O . LEU A 1 514 ? -0.148 6.311 -7.963 1.00 84.81 514 LEU A O 1
ATOM 4024 N N . GLN A 1 515 ? -0.193 5.403 -5.896 1.00 76.06 515 GLN A N 1
ATOM 4025 C CA . GLN A 1 515 ? 1.054 4.650 -6.049 1.00 76.06 515 GLN A CA 1
ATOM 4026 C C . GLN A 1 515 ? 0.983 3.613 -7.172 1.00 76.06 515 GLN A C 1
ATOM 4028 O O . GLN A 1 515 ? 1.971 3.436 -7.884 1.00 76.06 515 GLN A O 1
ATOM 4033 N N . MET A 1 516 ? -0.180 2.991 -7.373 1.00 69.12 516 MET A N 1
ATOM 4034 C CA . MET A 1 516 ? -0.385 2.001 -8.436 1.00 69.12 516 MET A CA 1
ATOM 4035 C C . MET A 1 516 ? -0.870 2.630 -9.741 1.00 69.12 516 MET A C 1
ATOM 4037 O O . MET A 1 516 ? -0.763 2.014 -10.795 1.00 69.12 516 MET A O 1
ATOM 4041 N N . SER A 1 517 ? -1.367 3.875 -9.696 1.00 78.31 517 SER A N 1
ATOM 4042 C CA . SER A 1 517 ? -2.059 4.490 -10.838 1.00 78.31 517 SER A CA 1
ATOM 4043 C C . SER A 1 517 ? -3.173 3.585 -11.389 1.00 78.31 517 SER A C 1
ATOM 4045 O O . SER A 1 517 ? -3.430 3.588 -12.592 1.00 78.31 517 SER A O 1
ATOM 4047 N N . THR A 1 518 ? -3.823 2.838 -10.493 1.00 82.81 518 THR A N 1
ATOM 4048 C CA . THR A 1 518 ? -4.942 1.934 -10.767 1.00 82.81 518 THR A CA 1
ATOM 4049 C C . THR A 1 518 ? -6.181 2.504 -10.096 1.00 82.81 518 THR A C 1
ATOM 4051 O O . THR A 1 518 ? -6.140 2.865 -8.922 1.00 82.81 518 THR A O 1
ATOM 4054 N N . SER A 1 519 ? -7.267 2.603 -10.849 1.00 85.38 519 SER A N 1
ATOM 4055 C CA . SER A 1 519 ? -8.602 2.855 -10.331 1.00 85.38 519 SER A CA 1
ATOM 4056 C C . SER A 1 519 ? -9.201 1.523 -9.887 1.00 85.38 519 SER A C 1
ATOM 4058 O O . SER A 1 519 ? -9.361 0.620 -10.711 1.00 85.38 519 SER A O 1
ATOM 4060 N N . PHE A 1 520 ? -9.500 1.409 -8.595 1.00 88.31 520 PHE A N 1
ATOM 4061 C CA . PHE A 1 520 ? -10.248 0.281 -8.036 1.00 88.31 520 PHE A CA 1
ATOM 4062 C C . PHE A 1 520 ? -11.758 0.487 -8.239 1.00 88.31 520 PHE A C 1
ATOM 4064 O O . PHE A 1 520 ? -12.180 1.595 -8.563 1.00 88.31 520 PHE A O 1
ATOM 4071 N N . GLY A 1 521 ? -12.547 -0.577 -8.094 1.00 89.38 521 GLY A N 1
ATOM 4072 C CA . GLY A 1 521 ? -13.944 -0.661 -8.540 1.00 89.38 521 GLY A CA 1
ATOM 4073 C C . GLY A 1 521 ? -14.111 -1.496 -9.816 1.00 89.38 521 GLY A C 1
ATOM 4074 O O . GLY A 1 521 ? -13.178 -2.185 -10.248 1.00 89.38 521 GLY A O 1
ATOM 4075 N N . TYR A 1 522 ? -15.304 -1.460 -10.407 1.00 90.31 522 TYR A N 1
ATOM 4076 C CA . TYR A 1 522 ? -15.586 -2.061 -11.711 1.00 90.31 522 TYR A CA 1
ATOM 4077 C C . TYR A 1 522 ? -15.861 -0.982 -12.774 1.00 90.31 522 TYR A C 1
ATOM 4079 O O . TYR A 1 522 ? -16.716 -0.129 -12.528 1.00 90.31 522 TYR A O 1
ATOM 4087 N N . PRO A 1 523 ? -15.197 -1.042 -13.945 1.00 88.25 523 PRO A N 1
ATOM 4088 C CA . PRO A 1 523 ? -14.058 -1.912 -14.247 1.00 88.25 523 PRO A CA 1
ATOM 4089 C C . PRO A 1 523 ? -12.791 -1.480 -13.482 1.00 88.25 523 PRO A C 1
ATOM 4091 O O . PRO A 1 523 ? -12.566 -0.298 -13.225 1.00 88.25 523 PRO A O 1
ATOM 4094 N N . MET A 1 524 ? -11.926 -2.442 -13.141 1.00 87.25 524 MET A N 1
ATOM 4095 C CA . MET A 1 524 ? -10.582 -2.129 -12.642 1.00 87.25 524 MET A CA 1
ATOM 4096 C C . MET A 1 524 ? -9.740 -1.616 -13.813 1.00 87.25 524 MET A C 1
ATOM 4098 O O . MET A 1 524 ? -9.620 -2.309 -14.823 1.00 87.25 524 MET A O 1
ATOM 4102 N N . GLY A 1 525 ? -9.138 -0.432 -13.695 1.00 82.81 525 GLY A N 1
ATOM 4103 C CA . GLY A 1 525 ? -8.481 0.214 -14.837 1.00 82.81 525 GLY A CA 1
ATOM 4104 C C . GLY A 1 525 ? -7.319 1.129 -14.472 1.00 82.81 525 GLY A C 1
ATOM 4105 O O . GLY A 1 525 ? -7.034 1.374 -13.302 1.00 82.81 525 GLY A O 1
ATOM 4106 N N . ARG A 1 526 ? -6.619 1.660 -15.481 1.00 82.75 526 ARG A N 1
ATOM 4107 C CA . ARG A 1 526 ? -5.574 2.674 -15.271 1.00 82.75 526 ARG A CA 1
ATOM 4108 C C . ARG A 1 526 ? -6.227 3.999 -14.880 1.00 82.75 526 ARG A C 1
ATOM 4110 O O . ARG A 1 526 ? -7.123 4.482 -15.559 1.00 82.75 526 ARG A O 1
ATOM 4117 N N . MET A 1 527 ? -5.735 4.614 -13.813 1.00 84.94 527 MET A N 1
ATOM 4118 C CA . MET A 1 527 ? -6.202 5.921 -13.361 1.00 84.94 527 MET A CA 1
ATOM 4119 C C . MET A 1 527 ? -5.836 7.004 -14.388 1.00 84.94 527 MET A C 1
ATOM 4121 O O . MET A 1 527 ? -4.666 7.120 -14.784 1.00 84.94 527 MET A O 1
ATOM 4125 N N . LEU A 1 528 ? -6.827 7.806 -14.787 1.00 85.12 528 LEU A N 1
ATOM 4126 C CA . LEU A 1 528 ? -6.648 8.962 -15.667 1.00 85.12 528 LEU A CA 1
ATOM 4127 C C . LEU A 1 528 ? -5.832 10.061 -14.977 1.00 85.12 528 LEU A C 1
ATOM 4129 O O . LEU A 1 528 ? -5.841 10.187 -13.752 1.00 85.12 528 LEU A O 1
ATOM 4133 N N . ASP A 1 529 ? -5.145 10.891 -15.759 1.00 85.81 529 ASP A N 1
ATOM 4134 C CA . ASP A 1 529 ? -4.297 11.961 -15.219 1.00 85.81 529 ASP A CA 1
ATOM 4135 C C . ASP A 1 529 ? -5.102 13.029 -14.465 1.00 85.81 529 ASP A C 1
ATOM 4137 O O . ASP A 1 529 ? -4.673 13.465 -13.398 1.00 85.81 529 ASP A O 1
ATOM 4141 N N . LYS A 1 530 ? -6.326 13.341 -14.914 1.00 87.25 530 LYS A N 1
ATOM 4142 C CA . LYS A 1 530 ? -7.262 14.205 -14.173 1.00 87.25 530 LYS A CA 1
ATOM 4143 C C . LYS A 1 530 ? -7.624 13.627 -12.799 1.00 87.25 530 LYS A C 1
ATOM 4145 O O . LYS A 1 530 ? -7.617 14.348 -11.804 1.00 87.25 530 LYS A O 1
ATOM 4150 N N . THR A 1 531 ? -7.896 12.324 -12.722 1.00 87.38 531 THR A N 1
ATOM 4151 C CA . THR A 1 531 ? -8.192 11.632 -11.456 1.00 87.38 531 THR A CA 1
ATOM 4152 C C . THR A 1 531 ? -6.967 11.609 -10.543 1.00 87.38 531 THR A C 1
ATOM 4154 O O . THR A 1 531 ? -7.088 11.893 -9.353 1.00 87.38 531 THR A O 1
ATOM 4157 N N . LYS A 1 532 ? -5.767 11.363 -11.094 1.00 90.62 532 LYS A N 1
ATOM 4158 C CA . LYS A 1 532 ? -4.503 11.449 -10.339 1.00 90.62 532 LYS A CA 1
ATOM 4159 C C . LYS A 1 532 ? -4.281 12.842 -9.761 1.00 90.62 532 LYS A C 1
ATOM 4161 O O . LYS A 1 532 ? -3.859 12.944 -8.614 1.00 90.62 532 LYS A O 1
ATOM 4166 N N . TYR A 1 533 ? -4.546 13.889 -10.542 1.00 92.44 533 TYR A N 1
ATOM 4167 C CA . TYR A 1 533 ? -4.412 15.272 -10.093 1.00 92.44 533 TYR A CA 1
ATOM 4168 C C . TYR A 1 533 ? -5.345 15.554 -8.912 1.00 92.44 533 TYR A C 1
ATOM 4170 O O . TYR A 1 533 ? -4.868 15.917 -7.840 1.00 92.44 533 TYR A O 1
ATOM 4178 N N . ARG A 1 534 ? -6.651 15.290 -9.071 1.00 90.94 534 ARG A N 1
ATOM 4179 C CA . ARG A 1 534 ? -7.665 15.502 -8.021 1.00 90.94 534 ARG A CA 1
ATOM 4180 C C . ARG A 1 534 ? -7.336 14.749 -6.735 1.00 90.94 534 ARG A C 1
ATOM 4182 O O . ARG A 1 534 ? -7.471 15.276 -5.636 1.00 90.94 534 ARG A O 1
ATOM 4189 N N . LEU A 1 535 ? -6.891 13.503 -6.855 1.00 91.38 535 LEU A N 1
ATOM 4190 C CA . LEU A 1 535 ? -6.574 12.681 -5.693 1.00 91.38 535 LEU A CA 1
ATOM 4191 C C . LEU A 1 535 ? -5.291 13.149 -4.986 1.00 91.38 535 LEU A C 1
ATOM 4193 O O . LEU A 1 535 ? -5.234 13.153 -3.755 1.00 91.38 535 LEU A O 1
ATOM 4197 N N . ALA A 1 536 ? -4.291 13.614 -5.745 1.00 94.38 536 ALA A N 1
ATOM 4198 C CA . ALA A 1 536 ? -3.097 14.252 -5.193 1.00 94.38 536 ALA A CA 1
ATOM 4199 C C . ALA A 1 536 ? -3.422 15.583 -4.498 1.00 94.38 536 ALA A C 1
ATOM 4201 O O . ALA A 1 536 ? -2.882 15.850 -3.430 1.00 94.38 536 ALA A O 1
ATOM 4202 N N . GLU A 1 537 ? -4.341 16.375 -5.045 1.00 95.00 537 GLU A N 1
ATOM 4203 C CA . GLU A 1 537 ? -4.817 17.633 -4.459 1.00 95.00 537 GLU A CA 1
ATOM 4204 C C . GLU A 1 537 ? -5.590 17.419 -3.146 1.00 95.00 537 GLU A C 1
ATOM 4206 O O . GLU A 1 537 ? -5.350 18.106 -2.148 1.00 95.00 537 GLU A O 1
ATOM 4211 N N . LYS A 1 538 ? -6.473 16.415 -3.090 1.00 93.44 538 LYS A N 1
ATOM 4212 C CA . LYS A 1 538 ? -7.164 16.038 -1.846 1.00 93.44 538 LYS A CA 1
ATOM 4213 C C . LYS A 1 538 ? -6.180 15.572 -0.775 1.00 93.44 538 LYS A C 1
ATOM 4215 O O . LYS A 1 538 ? -6.275 15.981 0.381 1.00 93.44 538 LYS A O 1
ATOM 4220 N N . SER A 1 539 ? -5.215 14.741 -1.169 1.00 94.69 539 SER A N 1
ATOM 4221 C CA . SER A 1 539 ? -4.151 14.266 -0.284 1.00 94.69 539 SER A CA 1
ATOM 4222 C C . SER A 1 539 ? -3.298 15.428 0.247 1.00 94.69 539 SER A C 1
ATOM 4224 O O . SER A 1 539 ? -3.096 15.540 1.457 1.00 94.69 539 SER A O 1
ATOM 4226 N N . LEU A 1 540 ? -2.898 16.354 -0.633 1.00 96.00 540 LEU A N 1
ATOM 4227 C CA . LEU A 1 540 ? -2.182 17.585 -0.292 1.00 96.00 540 LEU A CA 1
ATOM 4228 C C . LEU A 1 540 ? -2.947 18.419 0.740 1.00 96.00 540 LEU A C 1
ATOM 4230 O O . LEU A 1 540 ? -2.353 18.877 1.712 1.00 96.00 540 LEU A O 1
ATOM 4234 N N . THR A 1 541 ? -4.256 18.585 0.553 1.00 95.38 541 THR A N 1
ATOM 4235 C CA . THR A 1 541 ? -5.118 19.358 1.459 1.00 95.38 541 THR A CA 1
ATOM 4236 C C . THR A 1 541 ? -5.146 18.759 2.869 1.00 95.38 541 THR A C 1
ATOM 4238 O O . THR A 1 541 ? -5.140 19.499 3.851 1.00 95.38 541 THR A O 1
ATOM 4241 N N . CYS A 1 542 ? -5.134 17.428 2.988 1.00 94.94 542 CYS A N 1
ATOM 4242 C CA . CYS A 1 542 ? -5.080 16.737 4.278 1.00 94.94 542 CYS A CA 1
ATOM 4243 C C . CYS A 1 542 ? -3.720 16.926 4.968 1.00 94.94 542 CYS A C 1
ATOM 4245 O O . CYS A 1 542 ? -3.676 17.249 6.153 1.00 94.94 542 CYS A O 1
ATOM 4247 N N . PHE A 1 543 ? -2.614 16.795 4.225 1.00 95.69 543 PHE A N 1
ATOM 4248 C CA . PHE A 1 543 ? -1.274 17.030 4.776 1.00 95.69 543 PHE A CA 1
ATOM 4249 C C . PHE A 1 543 ? -1.049 18.489 5.167 1.00 95.69 543 PHE A C 1
ATOM 4251 O O . PHE A 1 543 ? -0.471 18.750 6.216 1.00 95.69 543 PHE A O 1
ATOM 4258 N N . GLN A 1 544 ? -1.522 19.439 4.356 1.00 95.81 544 GLN A N 1
ATOM 4259 C CA . GLN A 1 544 ? -1.448 20.859 4.688 1.00 95.81 544 GLN A CA 1
ATOM 4260 C C . GLN A 1 544 ? -2.228 21.154 5.968 1.00 95.81 544 GLN A C 1
ATOM 4262 O O . GLN A 1 544 ? -1.708 21.823 6.847 1.00 95.81 544 GLN A O 1
ATOM 4267 N N . TYR A 1 545 ? -3.423 20.581 6.115 1.00 93.25 545 TYR A N 1
ATOM 4268 C CA . TYR A 1 545 ? -4.219 20.763 7.322 1.00 93.25 545 TYR A CA 1
ATOM 4269 C C . TYR A 1 545 ? -3.532 20.203 8.580 1.00 93.25 545 TYR A C 1
ATOM 4271 O O . TYR A 1 545 ? -3.520 20.868 9.611 1.00 93.25 545 TYR A O 1
ATOM 4279 N N . ALA A 1 546 ? -2.892 19.030 8.487 1.00 92.75 546 ALA A N 1
ATOM 4280 C CA . ALA A 1 546 ? -2.086 18.483 9.582 1.00 92.75 546 ALA A CA 1
ATOM 4281 C C . ALA A 1 546 ? -0.896 19.397 9.947 1.00 92.75 546 ALA A C 1
ATOM 4283 O O . ALA A 1 546 ? -0.620 19.606 11.126 1.00 92.75 546 ALA A O 1
ATOM 4284 N N . ILE A 1 547 ? -0.222 19.978 8.943 1.00 93.69 547 ILE A N 1
ATOM 4285 C CA . ILE A 1 547 ? 0.861 20.959 9.143 1.00 93.69 547 ILE A CA 1
ATOM 4286 C C . ILE A 1 547 ? 0.333 22.213 9.845 1.00 93.69 547 ILE A C 1
ATOM 4288 O O . ILE A 1 547 ? 0.961 22.686 10.790 1.00 93.69 547 ILE A O 1
ATOM 4292 N N . ASP A 1 548 ? -0.803 22.751 9.398 1.00 92.81 548 ASP A N 1
ATOM 4293 C CA . ASP A 1 548 ? -1.373 23.990 9.933 1.00 92.81 548 ASP A CA 1
ATOM 4294 C C . ASP A 1 548 ? -1.727 23.835 11.420 1.00 92.81 548 ASP A C 1
ATOM 4296 O O . ASP A 1 548 ? -1.380 24.695 12.229 1.00 92.81 548 ASP A O 1
ATOM 4300 N N . ILE A 1 549 ? -2.329 22.703 11.801 1.00 88.75 549 ILE A N 1
ATOM 4301 C CA . ILE A 1 549 ? -2.669 22.398 13.199 1.00 88.75 549 ILE A CA 1
ATOM 4302 C C . ILE A 1 549 ? -1.407 22.318 14.064 1.00 88.75 549 ILE A C 1
ATOM 4304 O O . ILE A 1 549 ? -1.273 23.042 15.047 1.00 88.75 549 ILE A O 1
ATOM 4308 N N . GLN A 1 550 ? -0.425 21.515 13.646 1.00 86.94 550 GLN A N 1
ATOM 4309 C CA . GLN A 1 550 ? 0.814 21.317 14.407 1.00 86.94 550 GLN A CA 1
ATOM 4310 C C . GLN A 1 550 ? 1.706 22.564 14.496 1.00 86.94 550 GLN A C 1
ATOM 4312 O O . GLN A 1 550 ? 2.623 22.605 15.316 1.00 86.94 550 GLN A O 1
ATOM 4317 N N . THR A 1 551 ? 1.509 23.553 13.620 1.00 87.75 551 THR A N 1
ATOM 4318 C CA . THR A 1 551 ? 2.294 24.798 13.615 1.00 87.75 551 THR A CA 1
ATOM 4319 C C . THR A 1 551 ? 1.604 25.950 14.337 1.00 87.75 551 THR A C 1
ATOM 4321 O O . THR A 1 551 ? 2.303 26.836 14.823 1.00 87.75 551 THR A O 1
ATOM 4324 N N . THR A 1 552 ? 0.272 25.941 14.436 1.00 82.56 552 THR A N 1
ATOM 4325 C CA . THR A 1 552 ? -0.504 27.016 15.079 1.00 82.56 552 THR A CA 1
ATOM 4326 C C . THR A 1 552 ? -0.568 26.854 16.602 1.00 82.56 552 THR A C 1
ATOM 4328 O O . THR A 1 552 ? -0.568 27.854 17.313 1.00 82.56 552 THR A O 1
ATOM 4331 N N . GLU A 1 553 ? -0.557 25.621 17.118 1.00 66.81 553 GLU A N 1
ATOM 4332 C CA . GLU A 1 553 ? -0.833 25.317 18.537 1.00 66.81 553 GLU A CA 1
ATOM 4333 C C . GLU A 1 553 ? 0.423 24.942 19.350 1.00 66.81 553 GLU A C 1
ATOM 4335 O O . GLU A 1 553 ? 0.363 24.188 20.316 1.00 66.81 553 GLU A O 1
ATOM 4340 N N . VAL A 1 554 ? 1.596 25.463 18.970 1.00 55.12 554 VAL A N 1
ATOM 4341 C CA . VAL A 1 554 ? 2.876 25.099 19.605 1.00 55.12 554 VAL A CA 1
ATOM 4342 C C . VAL A 1 554 ? 2.986 25.675 21.023 1.00 55.12 554 VAL A C 1
ATOM 4344 O O . VAL A 1 554 ? 3.481 26.783 21.224 1.00 55.12 554 VAL A O 1
ATOM 4347 N N . SER A 1 555 ? 2.591 24.876 22.015 1.00 53.97 555 SER A N 1
ATOM 4348 C CA . SER A 1 555 ? 3.232 24.869 23.333 1.00 53.97 555 SER A CA 1
ATOM 4349 C C . SER A 1 555 ? 4.587 24.144 23.229 1.00 53.97 555 SER A C 1
ATOM 4351 O O . SER A 1 555 ? 4.752 23.254 22.396 1.00 53.97 555 SER A O 1
ATOM 4353 N N . GLU A 1 556 ? 5.581 24.513 24.042 1.00 56.69 556 GLU A N 1
ATOM 4354 C CA . GLU A 1 556 ? 6.951 23.945 24.056 1.00 56.69 556 GLU A CA 1
ATOM 4355 C C . GLU A 1 556 ? 7.029 22.459 24.496 1.00 56.69 556 GLU A C 1
ATOM 4357 O O . GLU A 1 556 ? 8.066 21.995 24.970 1.00 56.69 556 GLU A O 1
ATOM 4362 N N . SER A 1 557 ? 5.945 21.686 24.379 1.00 55.56 557 SER A N 1
ATOM 4363 C CA . SER A 1 557 ? 5.921 20.282 24.789 1.00 55.56 557 SER A CA 1
ATOM 4364 C C . SER A 1 557 ? 6.696 19.383 23.811 1.00 55.56 557 SER A C 1
ATOM 4366 O O . SER A 1 557 ? 6.639 19.511 22.587 1.00 55.56 557 SER A O 1
ATOM 4368 N N . THR A 1 558 ? 7.483 18.474 24.385 1.00 53.47 558 THR A N 1
ATOM 4369 C CA . THR A 1 558 ? 8.591 17.747 23.749 1.00 53.47 558 THR A CA 1
ATOM 4370 C C . THR A 1 558 ? 8.209 16.444 23.039 1.00 53.47 558 THR A C 1
ATOM 4372 O O . THR A 1 558 ? 9.100 15.735 22.584 1.00 53.47 558 THR A O 1
ATOM 4375 N N . SER A 1 559 ? 6.927 16.097 22.893 1.00 59.69 559 SER A N 1
ATOM 4376 C CA . SER A 1 559 ? 6.530 14.823 22.268 1.00 59.69 559 SER A CA 1
ATOM 4377 C C . SER A 1 559 ? 5.505 15.005 21.151 1.00 59.69 559 SER A C 1
ATOM 4379 O O . SER A 1 559 ? 4.338 14.659 21.304 1.00 59.69 559 SER A O 1
ATOM 4381 N N . ARG A 1 560 ? 5.937 15.524 19.996 1.00 63.56 560 ARG A N 1
ATOM 4382 C CA . ARG A 1 560 ? 5.096 15.497 18.789 1.00 63.56 560 ARG A CA 1
ATOM 4383 C C . ARG A 1 560 ? 4.953 14.057 18.301 1.00 63.56 560 ARG A C 1
ATOM 4385 O O . ARG A 1 560 ? 5.958 13.403 18.035 1.00 63.56 560 ARG A O 1
ATOM 4392 N N . ILE A 1 561 ? 3.716 13.593 18.120 1.00 65.06 561 ILE A N 1
ATOM 4393 C CA . ILE A 1 561 ? 3.427 12.234 17.624 1.00 65.06 561 ILE A CA 1
ATOM 4394 C C . ILE A 1 561 ? 3.947 12.031 16.188 1.00 65.06 561 ILE A C 1
ATOM 4396 O O . ILE A 1 561 ? 4.415 10.947 15.841 1.00 65.06 561 ILE A O 1
ATOM 4400 N N . VAL A 1 562 ? 3.918 13.080 15.354 1.00 71.38 562 VAL A N 1
ATOM 4401 C CA . VAL A 1 562 ? 4.343 13.020 13.945 1.00 71.38 562 VAL A CA 1
ATOM 4402 C C . VAL A 1 562 ? 5.446 14.048 13.676 1.00 71.38 562 VAL A C 1
ATOM 4404 O O . VAL A 1 562 ? 5.229 15.247 13.874 1.00 71.38 562 VAL A O 1
ATOM 4407 N N . PRO A 1 563 ? 6.618 13.637 13.159 1.00 83.19 563 PRO A N 1
ATOM 4408 C CA . PRO A 1 563 ? 7.656 14.581 12.771 1.00 83.19 563 PRO A CA 1
ATOM 4409 C C . PRO A 1 563 ? 7.200 15.453 11.593 1.00 83.19 563 PRO A C 1
ATOM 4411 O O . PRO A 1 563 ? 6.943 14.959 10.493 1.00 83.19 563 PRO A O 1
ATOM 4414 N N . LEU A 1 564 ? 7.175 16.775 11.787 1.00 89.19 564 LEU A N 1
ATOM 4415 C CA . LEU A 1 564 ? 6.687 17.750 10.799 1.00 89.19 564 LEU A CA 1
ATOM 4416 C C . LEU A 1 564 ? 7.376 17.622 9.423 1.00 89.19 564 LEU A C 1
ATOM 4418 O O . LEU A 1 564 ? 6.772 17.876 8.378 1.00 89.19 564 LEU A O 1
ATOM 4422 N N . TRP A 1 565 ? 8.639 17.183 9.396 1.00 91.12 565 TRP A N 1
ATOM 4423 C CA . TRP A 1 565 ? 9.372 16.958 8.150 1.00 91.12 565 TRP A CA 1
ATOM 4424 C C . TRP A 1 565 ? 8.750 15.854 7.278 1.00 91.12 565 TRP A C 1
ATOM 4426 O O . TRP A 1 565 ? 8.803 15.958 6.049 1.00 91.12 565 TRP A O 1
ATOM 4436 N N . GLN A 1 566 ? 8.123 14.830 7.875 1.00 90.88 566 GLN A N 1
ATOM 4437 C CA . GLN A 1 566 ? 7.433 13.761 7.143 1.00 90.88 566 GLN A CA 1
ATOM 4438 C C . GLN A 1 566 ? 6.203 14.312 6.412 1.00 90.88 566 GLN A C 1
ATOM 4440 O O . GLN A 1 566 ? 5.985 13.986 5.240 1.00 90.88 566 GLN A O 1
ATOM 4445 N N . LEU A 1 567 ? 5.456 15.220 7.051 1.00 92.94 567 LEU A N 1
ATOM 4446 C CA . LEU A 1 567 ? 4.306 15.893 6.444 1.00 92.94 567 LEU A CA 1
ATOM 4447 C C . LEU A 1 567 ? 4.730 16.776 5.263 1.00 92.94 567 LEU A C 1
ATOM 4449 O O . LEU A 1 567 ? 4.168 16.649 4.174 1.00 92.94 567 LEU A O 1
ATOM 4453 N N . TYR A 1 568 ? 5.777 17.597 5.415 1.00 95.44 568 TYR A N 1
ATOM 4454 C CA . TYR A 1 568 ? 6.327 18.389 4.302 1.00 95.44 568 TYR A CA 1
ATOM 4455 C C . TYR A 1 568 ? 6.844 17.514 3.156 1.00 95.44 568 TYR A C 1
ATOM 4457 O O . TYR A 1 568 ? 6.672 17.838 1.977 1.00 95.44 568 TYR A O 1
ATOM 4465 N N . PHE A 1 569 ? 7.434 16.365 3.477 1.00 94.44 569 PHE A N 1
ATOM 4466 C CA . PHE A 1 569 ? 7.872 15.411 2.469 1.00 94.44 569 PHE A CA 1
ATOM 4467 C C . PHE A 1 569 ? 6.688 14.816 1.689 1.00 94.44 569 PHE A C 1
ATOM 4469 O O . PHE A 1 569 ? 6.758 14.659 0.465 1.00 94.44 569 PHE A O 1
ATOM 4476 N N . MET A 1 570 ? 5.588 14.486 2.366 1.00 94.44 570 MET A N 1
ATOM 4477 C CA . MET A 1 570 ? 4.376 13.984 1.717 1.00 94.44 570 MET A CA 1
ATOM 4478 C C . MET A 1 570 ? 3.647 15.066 0.915 1.00 94.44 570 MET A C 1
ATOM 4480 O O . MET A 1 570 ? 3.228 14.797 -0.214 1.00 94.44 570 MET A O 1
ATOM 4484 N N . LYS A 1 571 ? 3.613 16.305 1.414 1.00 96.25 571 LYS A N 1
ATOM 4485 C CA . LYS A 1 571 ? 3.175 17.490 0.668 1.00 96.25 571 LYS A CA 1
ATOM 4486 C C . LYS A 1 571 ? 3.937 17.633 -0.654 1.00 96.25 571 LYS A C 1
ATOM 4488 O O . LYS A 1 571 ? 3.316 17.639 -1.716 1.00 96.25 571 LYS A O 1
ATOM 4493 N N . GLY A 1 572 ? 5.272 17.607 -0.614 1.00 96.31 572 GLY A N 1
ATOM 4494 C CA . GLY A 1 572 ? 6.094 17.708 -1.824 1.00 96.31 572 GLY A CA 1
ATOM 4495 C C . GLY A 1 572 ? 5.854 16.567 -2.819 1.00 96.31 572 GLY A C 1
ATOM 4496 O O . GLY A 1 572 ? 5.876 16.772 -4.029 1.00 96.31 572 GLY A O 1
ATOM 4497 N N . LYS A 1 573 ? 5.569 15.344 -2.343 1.00 94.38 573 LYS A N 1
ATOM 4498 C CA . LYS A 1 573 ? 5.165 14.213 -3.203 1.00 94.38 573 LYS A CA 1
ATOM 4499 C C . LYS A 1 573 ? 3.829 14.444 -3.907 1.00 94.38 573 LYS A C 1
ATOM 4501 O O . LYS A 1 573 ? 3.702 14.044 -5.065 1.00 94.38 573 LYS A O 1
ATOM 4506 N N . CYS A 1 574 ? 2.854 15.047 -3.234 1.00 96.56 574 CYS A N 1
ATOM 4507 C CA . CYS A 1 574 ? 1.574 15.386 -3.849 1.00 96.56 574 CYS A CA 1
ATOM 4508 C C . CYS A 1 574 ? 1.768 16.443 -4.941 1.00 96.56 574 CYS A C 1
ATOM 4510 O O . CYS A 1 574 ? 1.335 16.234 -6.070 1.00 96.56 574 CYS A O 1
ATOM 4512 N N . GLU A 1 575 ? 2.521 17.504 -4.643 1.00 97.19 575 GLU A N 1
ATOM 4513 C CA . GLU A 1 575 ? 2.850 18.579 -5.589 1.00 97.19 575 GLU A CA 1
ATOM 4514 C C . GLU A 1 575 ? 3.627 18.051 -6.810 1.00 97.19 575 GLU A C 1
ATOM 4516 O O . GLU A 1 575 ? 3.268 18.347 -7.950 1.00 97.19 575 GLU A O 1
ATOM 4521 N N . GLU A 1 576 ? 4.624 17.178 -6.604 1.00 95.44 576 GLU A N 1
ATOM 4522 C CA . GLU A 1 576 ? 5.347 16.505 -7.694 1.00 95.44 576 GLU A CA 1
ATOM 4523 C C . GLU A 1 576 ? 4.398 15.649 -8.553 1.00 95.44 576 GLU A C 1
ATOM 4525 O O . GLU A 1 576 ? 4.512 15.615 -9.783 1.00 95.44 576 GLU A O 1
ATOM 4530 N N . LYS A 1 577 ? 3.453 14.938 -7.923 1.00 94.12 577 LYS A N 1
ATOM 4531 C CA . LYS A 1 577 ? 2.486 14.099 -8.636 1.00 94.12 577 LYS A CA 1
ATOM 4532 C C . LYS A 1 577 ? 1.515 14.945 -9.460 1.00 94.12 577 LYS A C 1
ATOM 4534 O O . LYS A 1 577 ? 1.295 14.594 -10.617 1.00 94.12 577 LYS A O 1
ATOM 4539 N N . MET A 1 578 ? 1.009 16.051 -8.916 1.00 94.88 578 MET A N 1
ATOM 4540 C CA . MET A 1 578 ? 0.184 17.023 -9.643 1.00 94.88 578 MET A CA 1
ATOM 4541 C C . MET A 1 578 ? 0.956 17.620 -10.823 1.00 94.88 578 MET A C 1
ATOM 4543 O O . MET A 1 578 ? 0.473 17.591 -11.949 1.00 94.88 578 MET A O 1
ATOM 4547 N N . GLY A 1 579 ? 2.199 18.067 -10.613 1.00 93.69 579 GLY A N 1
ATOM 4548 C CA . GLY A 1 579 ? 3.055 18.551 -11.700 1.00 93.69 579 GLY A CA 1
ATOM 4549 C C . GLY A 1 579 ? 3.234 17.493 -12.795 1.00 93.69 579 GLY A C 1
ATOM 4550 O O . GLY A 1 579 ? 3.155 17.784 -13.986 1.00 93.69 579 GLY A O 1
ATOM 4551 N N . SER A 1 580 ? 3.387 16.222 -12.416 1.00 90.44 580 SER A N 1
ATOM 4552 C CA . SER A 1 580 ? 3.554 15.134 -13.382 1.00 90.44 580 SER A CA 1
ATOM 4553 C C . SER A 1 580 ? 2.345 14.872 -14.288 1.00 90.44 580 SER A C 1
ATOM 4555 O O . SER A 1 580 ? 2.543 14.206 -15.302 1.00 90.44 580 SER A O 1
ATOM 4557 N N . THR A 1 581 ? 1.146 15.374 -13.966 1.00 89.62 581 THR A N 1
ATOM 4558 C CA . THR A 1 581 ? -0.071 15.206 -14.785 1.00 89.62 581 THR A CA 1
ATOM 4559 C C . THR A 1 581 ? -0.375 16.410 -15.680 1.00 89.62 581 THR A C 1
ATOM 4561 O O . THR A 1 581 ? -0.989 16.223 -16.717 1.00 89.62 581 THR A O 1
ATOM 4564 N N . VAL A 1 582 ? 0.081 17.618 -15.326 1.00 89.12 582 VAL A N 1
ATOM 4565 C CA . VAL A 1 582 ? -0.201 18.885 -16.055 1.00 89.12 582 VAL A CA 1
ATOM 4566 C C . VAL A 1 582 ? 0.966 19.366 -16.917 1.00 89.12 582 VAL A C 1
ATOM 4568 O O . VAL A 1 582 ? 1.129 20.535 -17.248 1.00 89.12 582 VAL A O 1
ATOM 4571 N N . TRP A 1 583 ? 1.893 18.473 -17.224 1.00 82.81 583 TRP A N 1
ATOM 4572 C CA . TRP A 1 583 ? 3.150 18.874 -17.841 1.00 82.81 583 TRP A CA 1
ATOM 4573 C C . TRP A 1 583 ? 3.060 19.244 -19.318 1.00 82.81 583 TRP A C 1
ATOM 4575 O O . TRP A 1 583 ? 3.971 19.895 -19.834 1.00 82.81 583 TRP A O 1
ATOM 4585 N N . GLN A 1 584 ? 2.039 18.722 -20.000 1.00 79.44 584 GLN A N 1
ATOM 4586 C CA . GLN A 1 584 ? 1.767 18.993 -21.411 1.00 79.44 584 GLN A CA 1
ATOM 4587 C C . GLN A 1 584 ? 1.028 20.318 -21.584 1.00 79.44 584 GLN A C 1
ATOM 4589 O O . GLN A 1 584 ? 0.902 20.795 -22.712 1.00 79.44 584 GLN A O 1
ATOM 4594 N N . ASP A 1 585 ? 0.569 20.912 -20.482 1.00 80.12 585 ASP A N 1
ATOM 4595 C CA . ASP A 1 585 ? -0.209 22.134 -20.499 1.00 80.12 585 ASP A CA 1
ATOM 4596 C C . ASP A 1 585 ? 0.643 23.262 -21.090 1.00 80.12 585 ASP A C 1
ATOM 4598 O O . ASP A 1 585 ? 1.832 23.447 -20.780 1.00 80.12 585 ASP A O 1
ATOM 4602 N N . LYS A 1 586 ? 0.032 23.988 -22.025 1.00 75.38 586 LYS A N 1
ATOM 4603 C CA . LYS A 1 586 ? 0.615 25.194 -22.609 1.00 75.38 586 LYS A CA 1
ATOM 4604 C C . LYS A 1 586 ? 0.403 26.356 -21.640 1.00 75.38 586 LYS A C 1
ATOM 4606 O O . LYS A 1 586 ? -0.462 26.291 -20.777 1.00 75.38 586 LYS A O 1
ATOM 4611 N N . LEU A 1 587 ? 1.196 27.415 -21.793 1.00 72.25 587 LEU A N 1
ATOM 4612 C CA . LEU A 1 587 ? 0.934 28.676 -21.094 1.00 72.25 587 LEU A CA 1
ATOM 4613 C C . LEU A 1 587 ? -0.487 29.145 -21.428 1.00 72.25 587 LEU A C 1
ATOM 4615 O O . LEU A 1 587 ? -0.833 29.250 -22.608 1.00 72.25 587 LEU A O 1
ATOM 4619 N N . GLU A 1 588 ? -1.295 29.410 -20.405 1.00 70.94 588 GLU A N 1
ATOM 4620 C CA . GLU A 1 588 ? -2.602 30.033 -20.588 1.00 70.94 588 GLU A CA 1
ATOM 4621 C C . GLU A 1 588 ? -2.435 31.508 -20.989 1.00 70.94 588 GLU A C 1
ATOM 4623 O O . GLU A 1 588 ? -1.424 32.152 -20.692 1.00 70.94 588 GLU A O 1
ATOM 4628 N N . ASN A 1 589 ? -3.420 32.057 -21.706 1.00 57.91 589 ASN A N 1
ATOM 4629 C CA . ASN A 1 589 ? -3.363 33.430 -22.211 1.00 57.91 589 ASN A CA 1
ATOM 4630 C C . ASN A 1 589 ? -3.260 34.437 -21.050 1.00 57.91 589 ASN A C 1
ATOM 4632 O O . ASN A 1 589 ? -4.258 34.742 -20.404 1.00 57.91 589 ASN A O 1
ATOM 4636 N N . GLY A 1 590 ? -2.064 34.992 -20.833 1.00 61.16 590 GLY A N 1
ATOM 4637 C CA . GLY A 1 590 ? -1.792 36.015 -19.816 1.00 61.16 590 GLY A CA 1
ATOM 4638 C C . GLY A 1 590 ? -0.924 35.549 -18.643 1.00 61.16 590 GLY A C 1
ATOM 4639 O O . GLY A 1 590 ? -0.460 36.397 -17.882 1.00 61.16 590 GLY A O 1
ATOM 4640 N N . GLU A 1 591 ? -0.642 34.250 -18.510 1.00 72.62 591 GLU A N 1
ATOM 4641 C CA . GLU A 1 591 ? 0.278 33.741 -17.488 1.00 72.62 591 GLU A CA 1
ATOM 4642 C C . GLU A 1 591 ? 1.740 33.794 -17.957 1.00 72.62 591 GLU A C 1
ATOM 4644 O O . GLU A 1 591 ? 2.057 33.562 -19.124 1.00 72.62 591 GLU A O 1
ATOM 4649 N N . THR A 1 592 ? 2.658 34.091 -17.033 1.00 74.06 592 THR A N 1
ATOM 4650 C CA . THR A 1 592 ? 4.110 34.115 -17.299 1.00 74.06 592 THR A CA 1
ATOM 4651 C C . THR A 1 592 ? 4.807 32.795 -16.962 1.00 74.06 592 THR A C 1
ATOM 4653 O O . THR A 1 592 ? 5.946 32.587 -17.379 1.00 74.06 592 THR A O 1
ATOM 4656 N N . VAL A 1 593 ? 4.142 31.906 -16.217 1.00 80.62 593 VAL A N 1
ATOM 4657 C CA . VAL A 1 593 ? 4.696 30.658 -15.673 1.00 80.62 593 VAL A CA 1
ATOM 4658 C C . VAL A 1 593 ? 3.672 29.543 -15.858 1.00 80.62 593 VAL A C 1
ATOM 4660 O O . VAL A 1 593 ? 2.509 29.724 -15.524 1.00 80.62 593 VAL A O 1
ATOM 4663 N N . ARG A 1 594 ? 4.097 28.377 -16.358 1.00 85.38 594 ARG A N 1
ATOM 4664 C CA . ARG A 1 594 ? 3.205 27.215 -16.513 1.00 85.38 594 ARG A CA 1
ATOM 4665 C C . ARG A 1 594 ? 2.806 26.634 -15.160 1.00 85.38 594 ARG A C 1
ATOM 4667 O O . ARG A 1 594 ? 3.627 26.584 -14.241 1.00 85.38 594 ARG A O 1
ATOM 4674 N N . SER A 1 595 ? 1.616 26.040 -15.078 1.00 88.56 595 SER A N 1
ATOM 4675 C CA . SER A 1 595 ? 1.163 25.311 -13.884 1.00 88.56 595 SER A CA 1
ATOM 4676 C C . SER A 1 595 ? 2.158 24.219 -13.462 1.00 88.56 595 SER A C 1
ATOM 4678 O O . SER A 1 595 ? 2.423 24.046 -12.273 1.00 88.56 595 SER A O 1
ATOM 4680 N N . TYR A 1 596 ? 2.789 23.540 -14.430 1.00 91.81 596 TYR A N 1
ATOM 4681 C CA . TYR A 1 596 ? 3.881 22.592 -14.186 1.00 91.81 596 TYR A CA 1
ATOM 4682 C C . TYR A 1 596 ? 5.070 23.215 -13.433 1.00 91.81 596 TYR A C 1
ATOM 4684 O O . TYR A 1 596 ? 5.524 22.643 -12.442 1.00 91.81 596 TYR A O 1
ATOM 4692 N N . GLU A 1 597 ? 5.565 24.377 -13.879 1.00 92.00 597 GLU A N 1
ATOM 4693 C CA . GLU A 1 597 ? 6.701 25.065 -13.247 1.00 92.00 597 GLU A CA 1
ATOM 4694 C C . GLU A 1 597 ? 6.332 25.476 -11.812 1.00 92.00 597 GLU A C 1
ATOM 4696 O O . GLU A 1 597 ? 7.064 25.154 -10.877 1.00 92.00 597 GLU A O 1
ATOM 4701 N N . SER A 1 598 ? 5.142 26.052 -11.608 1.00 93.50 598 SER A N 1
ATOM 4702 C CA . SER A 1 598 ? 4.651 26.425 -10.272 1.00 93.50 598 SER A CA 1
ATOM 4703 C C . SER A 1 598 ? 4.561 25.231 -9.309 1.00 93.50 598 SER A C 1
ATOM 4705 O O . SER A 1 598 ? 5.024 25.305 -8.169 1.00 93.50 598 SER A O 1
ATOM 4707 N N . LEU A 1 599 ? 3.997 24.103 -9.753 1.00 95.38 599 LEU A N 1
ATOM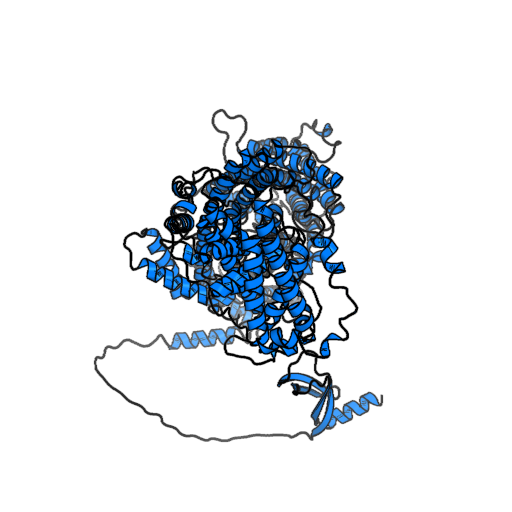 4708 C CA . LEU A 1 599 ? 3.836 22.908 -8.916 1.00 95.38 599 LEU A CA 1
ATOM 4709 C C . LEU A 1 599 ? 5.175 22.248 -8.579 1.00 95.38 599 LEU A C 1
ATOM 4711 O O . LEU A 1 599 ? 5.391 21.843 -7.438 1.00 95.38 599 LEU A O 1
ATOM 4715 N N . MET A 1 600 ? 6.093 22.157 -9.544 1.00 95.44 600 MET A N 1
ATOM 4716 C CA . MET A 1 600 ? 7.415 21.579 -9.300 1.00 95.44 600 MET A CA 1
ATOM 4717 C C . MET A 1 600 ? 8.281 22.468 -8.406 1.00 95.44 600 MET A C 1
ATOM 4719 O O . MET A 1 600 ? 9.063 21.944 -7.612 1.00 95.44 600 MET A O 1
ATOM 4723 N N . GLU A 1 601 ? 8.134 23.791 -8.492 1.00 95.00 601 GLU A N 1
ATOM 4724 C CA . GLU A 1 601 ? 8.767 24.717 -7.555 1.00 95.00 601 GLU A CA 1
ATOM 4725 C C . GLU A 1 601 ? 8.280 24.481 -6.123 1.00 95.00 601 GLU A C 1
ATOM 4727 O O . GLU A 1 601 ? 9.105 24.301 -5.225 1.00 95.00 601 GLU A O 1
ATOM 4732 N N . LYS A 1 602 ? 6.958 24.402 -5.919 1.00 96.12 602 LYS A N 1
ATOM 4733 C CA . LYS A 1 602 ? 6.369 24.089 -4.609 1.00 96.12 602 LYS A CA 1
ATOM 4734 C C . LYS A 1 602 ? 6.865 22.742 -4.081 1.00 96.12 602 LYS A C 1
ATOM 4736 O O . LYS A 1 602 ? 7.324 22.676 -2.944 1.00 96.12 602 LYS A O 1
ATOM 4741 N N . ALA A 1 603 ? 6.905 21.713 -4.933 1.00 96.50 603 ALA A N 1
ATOM 4742 C CA . ALA A 1 603 ? 7.409 20.394 -4.557 1.00 96.50 603 ALA A CA 1
ATOM 4743 C C . ALA A 1 603 ? 8.862 20.444 -4.053 1.00 96.50 603 ALA A C 1
ATOM 4745 O O . ALA A 1 603 ? 9.183 19.871 -3.010 1.00 96.50 603 ALA A O 1
ATOM 4746 N N . LEU A 1 604 ? 9.747 21.143 -4.775 1.00 95.56 604 LEU A N 1
ATOM 4747 C CA . LEU A 1 604 ? 11.150 21.302 -4.385 1.00 95.56 604 LEU A CA 1
ATOM 4748 C C . LEU A 1 604 ? 11.301 22.111 -3.089 1.00 95.56 604 LEU A C 1
ATOM 4750 O O . LEU A 1 604 ? 12.110 21.727 -2.243 1.00 95.56 604 LEU A O 1
ATOM 4754 N N . LEU A 1 605 ? 10.502 23.167 -2.904 1.00 95.31 605 LEU A N 1
ATOM 4755 C CA . LEU A 1 605 ? 10.455 23.935 -1.658 1.00 95.31 605 LEU A CA 1
ATOM 4756 C C . LEU A 1 605 ? 10.031 23.051 -0.478 1.00 95.31 605 LEU A C 1
ATOM 4758 O O . LEU A 1 605 ? 10.726 23.010 0.535 1.00 95.31 605 LEU A O 1
ATOM 4762 N N . SER A 1 606 ? 8.944 22.294 -0.627 1.00 96.25 606 SER A N 1
ATOM 4763 C CA . SER A 1 606 ? 8.439 21.365 0.388 1.00 96.25 606 SER A CA 1
ATOM 4764 C C . SER A 1 606 ? 9.490 20.318 0.771 1.00 96.25 606 SER A C 1
ATOM 4766 O O . SER A 1 606 ? 9.717 20.065 1.954 1.00 96.25 606 SER A O 1
ATOM 4768 N N . TYR A 1 607 ? 10.209 19.756 -0.206 1.00 95.56 607 TYR A N 1
ATOM 4769 C CA . TYR A 1 607 ? 11.314 18.838 0.077 1.00 95.56 607 TYR A CA 1
ATOM 4770 C C . TYR A 1 607 ? 12.510 19.513 0.754 1.00 95.56 607 TYR A C 1
ATOM 4772 O O . TYR A 1 607 ? 13.147 18.889 1.599 1.00 95.56 607 TYR A O 1
ATOM 4780 N N . SER A 1 608 ? 12.818 20.767 0.414 1.00 94.44 608 SER A N 1
ATOM 4781 C CA . SER A 1 608 ? 13.871 21.533 1.087 1.00 94.44 608 SER A CA 1
ATOM 4782 C C . SER A 1 608 ? 13.525 21.789 2.554 1.00 94.44 608 SER A C 1
ATOM 4784 O O . SER A 1 608 ? 14.384 21.618 3.414 1.00 94.44 608 SER A O 1
ATOM 4786 N N . ILE A 1 609 ? 12.272 22.148 2.854 1.00 94.62 609 ILE A N 1
ATOM 4787 C CA . ILE A 1 609 ? 11.786 22.317 4.232 1.00 94.62 609 ILE A CA 1
ATOM 4788 C C . ILE A 1 609 ? 11.864 20.981 4.981 1.00 94.62 609 ILE A C 1
ATOM 4790 O O . ILE A 1 609 ? 12.359 20.936 6.107 1.00 94.62 609 ILE A O 1
ATOM 4794 N N . ALA A 1 610 ? 11.446 19.884 4.341 1.00 93.88 610 ALA A N 1
ATOM 4795 C CA . ALA A 1 610 ? 11.557 18.545 4.909 1.00 93.88 610 ALA A CA 1
ATOM 4796 C C . ALA A 1 610 ? 13.014 18.148 5.198 1.00 93.88 610 ALA A C 1
ATOM 4798 O O . ALA A 1 610 ? 13.285 17.573 6.244 1.00 93.88 610 ALA A O 1
ATOM 4799 N N . LEU A 1 611 ? 13.964 18.474 4.315 1.00 93.44 611 LEU A N 1
ATOM 4800 C CA . LEU A 1 611 ? 15.384 18.205 4.552 1.00 93.44 611 LEU A CA 1
ATOM 4801 C C . LEU A 1 611 ? 15.897 18.969 5.776 1.00 93.44 611 LEU A C 1
ATOM 4803 O O . LEU A 1 611 ? 16.494 18.357 6.656 1.00 93.44 611 LEU A O 1
ATOM 4807 N N . SER A 1 612 ? 15.624 20.272 5.866 1.00 92.44 612 SER A N 1
ATOM 4808 C CA . SER A 1 612 ? 16.021 21.079 7.025 1.00 92.44 612 SER A CA 1
ATOM 4809 C C . SER A 1 612 ? 15.396 20.566 8.324 1.00 92.44 612 SER A C 1
ATOM 4811 O O . SER A 1 612 ? 16.073 20.501 9.345 1.00 92.44 612 SER A O 1
ATOM 4813 N N . GLY A 1 613 ? 14.119 20.170 8.292 1.00 90.75 613 GLY A N 1
ATOM 4814 C CA . GLY A 1 613 ? 13.435 19.587 9.447 1.00 90.75 613 GLY A CA 1
ATOM 4815 C C . GLY A 1 613 ? 13.997 18.222 9.850 1.00 90.75 613 GLY A C 1
ATOM 4816 O O . GLY A 1 613 ? 14.167 17.965 11.034 1.00 90.75 613 GLY A O 1
ATOM 4817 N N . ALA A 1 614 ? 14.338 17.371 8.881 1.00 90.44 614 ALA A N 1
ATOM 4818 C CA . ALA A 1 614 ? 14.937 16.067 9.145 1.00 90.44 614 ALA A CA 1
ATOM 4819 C C . ALA A 1 614 ? 16.368 16.179 9.693 1.00 90.44 614 ALA A C 1
ATOM 4821 O O . ALA A 1 614 ? 16.753 15.371 10.527 1.00 90.44 614 ALA A O 1
ATOM 4822 N N . ILE A 1 615 ? 17.149 17.177 9.256 1.00 91.19 615 ILE A N 1
ATOM 4823 C CA . ILE A 1 615 ? 18.477 17.461 9.824 1.00 91.19 615 ILE A CA 1
ATOM 4824 C C . ILE A 1 615 ? 18.346 17.829 11.302 1.00 91.19 615 ILE A C 1
ATOM 4826 O O . ILE A 1 615 ? 18.995 17.192 12.121 1.00 91.19 615 ILE A O 1
ATOM 4830 N N . LYS A 1 616 ? 17.461 18.779 11.639 1.00 90.44 616 LYS A N 1
ATOM 4831 C CA . LYS A 1 616 ? 17.210 19.179 13.034 1.00 90.44 616 LYS A CA 1
ATOM 4832 C C . LYS A 1 616 ? 16.743 18.006 13.892 1.00 90.44 616 LYS A C 1
ATOM 4834 O O . LYS A 1 616 ? 17.286 17.773 14.960 1.00 90.44 616 LYS A O 1
ATOM 4839 N N . PHE A 1 617 ? 15.792 17.229 13.378 1.00 86.31 617 PHE A N 1
ATOM 4840 C CA . PHE A 1 617 ? 15.277 16.045 14.062 1.00 86.31 617 PHE A CA 1
ATOM 4841 C C . PHE A 1 617 ? 16.384 15.016 14.348 1.00 86.31 617 PHE A C 1
ATOM 4843 O O . PHE A 1 617 ? 16.484 14.511 15.456 1.00 86.31 617 PHE A O 1
ATOM 4850 N N . GLU A 1 618 ? 17.264 14.733 13.381 1.00 88.38 618 GLU A N 1
ATOM 4851 C CA . GLU A 1 618 ? 18.403 13.824 13.596 1.00 88.38 618 GLU A CA 1
ATOM 4852 C C . GLU A 1 618 ? 19.491 14.398 14.520 1.00 88.38 618 GLU A C 1
ATOM 4854 O O . GLU A 1 618 ? 20.254 13.631 15.107 1.00 88.38 618 GLU A O 1
ATOM 4859 N N . GLU A 1 619 ? 19.617 15.723 14.613 1.00 88.50 619 GLU A N 1
ATOM 4860 C CA . GLU A 1 619 ? 20.517 16.392 15.561 1.00 88.50 619 GLU A CA 1
ATOM 4861 C C . GLU A 1 619 ? 19.985 16.314 17.001 1.00 88.50 619 GLU A C 1
ATOM 4863 O O . GLU A 1 619 ? 20.783 16.183 17.928 1.00 88.50 619 GLU A O 1
ATOM 4868 N N . GLU A 1 620 ? 18.660 16.350 17.177 1.00 85.69 620 GLU A N 1
ATOM 4869 C CA . GLU A 1 620 ? 17.970 16.279 18.472 1.00 85.69 620 GLU A CA 1
ATOM 4870 C C . GLU A 1 620 ? 17.822 14.832 18.985 1.00 85.69 620 GLU A C 1
ATOM 4872 O O . GLU A 1 620 ? 18.251 14.533 20.100 1.00 85.69 620 GLU A O 1
ATOM 4877 N N . ASP A 1 621 ? 17.294 13.918 18.162 1.00 79.12 621 ASP A N 1
ATOM 4878 C CA . ASP A 1 621 ? 16.968 12.530 18.548 1.00 79.12 621 ASP A CA 1
ATOM 4879 C C . ASP A 1 621 ? 18.060 11.507 18.176 1.00 79.12 621 ASP A C 1
ATOM 4881 O O . ASP A 1 621 ? 17.977 10.318 18.500 1.00 79.12 621 ASP A O 1
ATOM 4885 N N . GLY A 1 622 ? 19.121 11.962 17.506 1.00 77.19 622 GLY A N 1
ATOM 4886 C CA . GLY A 1 622 ? 20.180 11.116 16.967 1.00 77.19 622 GLY A CA 1
ATOM 4887 C C . GLY A 1 622 ? 19.835 10.505 15.599 1.00 77.19 622 GLY A C 1
ATOM 4888 O O . GLY A 1 622 ? 18.688 10.505 15.147 1.00 77.19 622 GLY A O 1
ATOM 4889 N N . PRO A 1 623 ? 20.841 9.982 14.872 1.00 70.75 623 PRO A N 1
ATOM 4890 C CA . PRO A 1 623 ? 20.618 9.416 13.550 1.00 70.75 623 PRO A CA 1
ATOM 4891 C C . PRO A 1 623 ? 19.779 8.128 13.639 1.00 70.75 623 PRO A C 1
ATOM 4893 O O . PRO A 1 623 ? 20.063 7.285 14.494 1.00 70.75 623 PRO A O 1
ATOM 4896 N N . PRO A 1 624 ? 18.829 7.901 12.708 1.00 67.12 624 PRO A N 1
ATOM 4897 C CA . PRO A 1 624 ? 18.052 6.666 12.670 1.00 67.12 624 PRO A CA 1
ATOM 4898 C C . PRO A 1 624 ? 18.979 5.462 12.494 1.00 67.12 624 PRO A C 1
ATOM 4900 O O . PRO A 1 624 ? 19.995 5.558 11.777 1.00 67.12 624 PRO A O 1
ATOM 4903 N N . ASP A 1 625 ? 18.615 4.334 13.112 1.00 64.56 625 ASP A N 1
ATOM 4904 C CA . ASP A 1 625 ? 19.420 3.115 13.106 1.00 64.56 625 ASP A CA 1
ATOM 4905 C C . ASP A 1 625 ? 19.811 2.745 11.662 1.00 64.56 625 ASP A C 1
ATOM 4907 O O . ASP A 1 625 ? 19.023 2.770 10.716 1.00 64.56 625 ASP A O 1
ATOM 4911 N N . VAL A 1 626 ? 21.093 2.447 11.457 1.00 58.47 626 VAL A N 1
ATOM 4912 C CA . VAL A 1 626 ? 21.645 2.055 10.155 1.00 58.47 626 VAL A CA 1
ATOM 4913 C C . VAL A 1 626 ? 21.099 0.689 9.714 1.00 58.47 626 VAL A C 1
ATOM 4915 O O . VAL A 1 626 ? 21.167 0.360 8.524 1.00 58.47 626 VAL A O 1
ATOM 4918 N N . THR A 1 627 ? 20.567 -0.106 10.649 1.00 55.75 627 THR A N 1
ATOM 4919 C CA . THR A 1 627 ? 19.931 -1.395 10.357 1.00 55.75 627 THR A CA 1
ATOM 4920 C C . THR A 1 627 ? 18.489 -1.265 9.869 1.00 55.75 627 THR A C 1
ATOM 4922 O O . THR A 1 627 ? 18.021 -2.147 9.140 1.00 55.75 627 THR A O 1
ATOM 4925 N N . GLU A 1 628 ? 17.820 -0.151 10.171 1.00 55.28 628 GLU A N 1
ATOM 4926 C CA . GLU A 1 628 ? 16.503 0.162 9.633 1.00 55.28 628 GLU A CA 1
ATOM 4927 C C . GLU A 1 628 ? 16.628 0.519 8.153 1.00 55.28 628 GLU A C 1
ATOM 4929 O O . GLU A 1 628 ? 17.424 1.365 7.738 1.00 55.28 628 GLU A O 1
ATOM 4934 N N . GLY A 1 629 ? 15.847 -0.156 7.316 1.00 53.19 629 GLY A N 1
ATOM 4935 C CA . GLY A 1 629 ? 15.667 0.257 5.931 1.00 53.19 629 GLY A CA 1
ATOM 4936 C C . GLY A 1 629 ? 14.238 0.726 5.696 1.00 53.19 629 GLY A C 1
ATOM 4937 O O . GLY A 1 629 ? 13.339 0.362 6.442 1.00 53.19 629 GLY A O 1
ATOM 4938 N N . GLY A 1 630 ? 14.018 1.481 4.622 1.00 59.53 630 GLY A N 1
ATOM 4939 C CA . GLY A 1 630 ? 12.682 1.965 4.274 1.00 59.53 630 GLY A CA 1
ATOM 4940 C C . GLY A 1 630 ? 12.737 3.377 3.714 1.00 59.53 630 GLY A C 1
ATOM 4941 O O . GLY A 1 630 ? 13.710 3.758 3.064 1.00 59.53 630 GLY A O 1
ATOM 4942 N N . SER A 1 631 ? 11.676 4.161 3.907 1.00 57.38 631 SER A N 1
ATOM 4943 C CA . SER A 1 631 ? 11.722 5.626 3.717 1.00 57.38 631 SER A CA 1
ATOM 4944 C C . SER A 1 631 ? 12.011 6.411 4.991 1.00 57.38 631 SER A C 1
ATOM 4946 O O . SER A 1 631 ? 12.085 7.632 4.917 1.00 57.38 631 SER A O 1
ATOM 4948 N N . SER A 1 632 ? 12.219 5.735 6.117 1.00 64.19 632 SER A N 1
ATOM 4949 C CA . SER A 1 632 ? 12.554 6.309 7.424 1.00 64.19 632 SER A CA 1
ATOM 4950 C C . SER A 1 632 ? 14.009 6.796 7.537 1.00 64.19 632 SER A C 1
ATOM 4952 O O . SER A 1 632 ? 14.473 7.139 8.614 1.00 64.19 632 SER A O 1
ATOM 4954 N N . HIS A 1 633 ? 14.753 6.905 6.429 1.00 71.94 633 HIS A N 1
ATOM 4955 C CA . HIS A 1 633 ? 16.151 7.364 6.422 1.00 71.94 633 HIS A CA 1
ATOM 4956 C C . HIS A 1 633 ? 16.326 8.884 6.625 1.00 71.94 633 HIS A C 1
ATOM 4958 O O . HIS A 1 633 ? 17.296 9.445 6.111 1.00 71.94 633 HIS A O 1
ATOM 4964 N N . GLY A 1 634 ? 15.373 9.540 7.296 1.00 84.81 634 GLY A N 1
ATOM 4965 C CA . GLY A 1 634 ? 15.424 10.951 7.682 1.00 84.81 634 GLY A CA 1
ATOM 4966 C C . GLY A 1 634 ? 15.969 11.874 6.591 1.00 84.81 634 GLY A C 1
ATOM 4967 O O . GLY A 1 634 ? 15.437 11.937 5.471 1.00 84.81 634 GLY A O 1
ATOM 4968 N N . LYS A 1 635 ? 17.073 12.562 6.899 1.00 90.38 635 LYS A N 1
ATOM 4969 C CA . LYS A 1 635 ? 17.690 13.556 6.010 1.00 90.38 635 LYS A CA 1
ATOM 4970 C C . LYS A 1 635 ? 18.165 12.954 4.691 1.00 90.38 635 LYS A C 1
ATOM 4972 O O . LYS A 1 635 ? 18.048 13.596 3.648 1.00 90.38 635 LYS A O 1
ATOM 4977 N N . THR A 1 636 ? 18.645 11.709 4.694 1.00 89.38 636 THR A N 1
ATOM 4978 C CA . THR A 1 636 ? 19.146 11.050 3.482 1.00 89.38 636 THR A CA 1
ATOM 4979 C C . THR A 1 636 ? 18.011 10.803 2.475 1.00 89.38 636 THR A C 1
ATOM 4981 O O . THR A 1 636 ? 18.211 10.991 1.272 1.00 89.38 636 THR A O 1
ATOM 4984 N N . GLU A 1 637 ? 16.799 10.434 2.921 1.00 87.81 637 GLU A N 1
ATOM 4985 C CA . GLU A 1 637 ? 15.642 10.277 2.015 1.00 87.81 637 GLU A CA 1
ATOM 4986 C C . GLU A 1 637 ? 15.162 11.637 1.481 1.00 87.81 637 GLU A C 1
ATOM 4988 O O . GLU A 1 637 ? 14.850 11.735 0.288 1.00 87.81 637 GLU A O 1
ATOM 4993 N N . ALA A 1 638 ? 15.138 12.682 2.317 1.00 90.94 638 ALA A N 1
ATOM 4994 C CA . ALA A 1 638 ? 14.777 14.036 1.895 1.00 90.94 638 ALA A CA 1
ATOM 4995 C C . ALA A 1 638 ? 15.766 14.589 0.851 1.00 90.94 638 ALA A C 1
ATOM 4997 O O . ALA A 1 638 ? 15.350 15.008 -0.233 1.00 90.94 638 ALA A O 1
ATOM 4998 N N . LEU A 1 639 ? 17.074 14.472 1.111 1.00 92.62 639 LEU A N 1
ATOM 4999 C CA . LEU A 1 639 ? 18.138 14.855 0.181 1.00 92.62 639 LEU A CA 1
ATOM 5000 C C . LEU A 1 639 ? 17.993 14.111 -1.152 1.00 92.62 639 LEU A C 1
ATOM 5002 O O . LEU A 1 639 ? 17.929 14.722 -2.222 1.00 92.62 639 LEU A O 1
ATOM 5006 N N . TYR A 1 640 ? 17.870 12.783 -1.101 1.00 92.50 640 TYR A N 1
ATOM 5007 C CA . TYR A 1 640 ? 17.642 11.972 -2.293 1.00 92.50 640 TYR A CA 1
ATOM 5008 C C . TYR A 1 640 ? 16.432 12.450 -3.097 1.00 92.50 640 TYR A C 1
ATOM 5010 O O . TYR A 1 640 ? 16.498 12.513 -4.327 1.00 92.50 640 TYR A O 1
ATOM 5018 N N . ARG A 1 641 ? 15.320 12.769 -2.427 1.00 92.44 641 ARG A N 1
ATOM 5019 C CA . ARG A 1 641 ? 14.069 13.145 -3.086 1.00 92.44 641 ARG A CA 1
ATOM 5020 C C . ARG A 1 641 ? 14.201 14.446 -3.872 1.00 92.44 641 ARG A C 1
ATOM 5022 O O . ARG A 1 641 ? 13.741 14.481 -5.016 1.00 92.44 641 ARG A O 1
ATOM 5029 N N . ILE A 1 642 ? 14.875 15.457 -3.320 1.00 93.81 642 ILE A N 1
ATOM 5030 C CA . ILE A 1 642 ? 15.165 16.723 -4.017 1.00 93.81 642 ILE A CA 1
ATOM 5031 C C . ILE A 1 642 ? 15.911 16.434 -5.324 1.00 93.81 642 ILE A C 1
ATOM 5033 O O . ILE A 1 642 ? 15.463 16.802 -6.413 1.00 93.81 642 ILE A O 1
ATOM 5037 N N . HIS A 1 643 ? 17.021 15.697 -5.246 1.00 94.12 643 HIS A N 1
ATOM 5038 C CA . HIS A 1 643 ? 17.869 15.444 -6.413 1.00 94.12 643 HIS A CA 1
ATOM 5039 C C . HIS A 1 643 ? 17.267 14.450 -7.408 1.00 94.12 643 HIS A C 1
ATOM 5041 O O . HIS A 1 643 ? 17.489 14.566 -8.613 1.00 94.12 643 HIS A O 1
ATOM 5047 N N . ALA A 1 644 ? 16.457 13.499 -6.942 1.00 93.31 644 ALA A N 1
ATOM 5048 C CA . ALA A 1 644 ? 15.689 12.628 -7.819 1.00 93.31 644 ALA A CA 1
ATOM 5049 C C . ALA A 1 644 ? 14.635 13.421 -8.608 1.00 93.31 644 ALA A C 1
ATOM 5051 O O . ALA A 1 644 ? 14.408 13.113 -9.778 1.00 93.31 644 ALA A O 1
ATOM 5052 N N . SER A 1 645 ? 14.021 14.436 -7.992 1.00 95.00 645 SER A N 1
ATOM 5053 C CA . SER A 1 645 ? 13.058 15.332 -8.647 1.00 95.00 645 SER A CA 1
ATOM 5054 C C . SER A 1 645 ? 13.754 16.232 -9.668 1.00 95.00 645 SER A C 1
ATOM 5056 O O . SER A 1 645 ? 13.315 16.302 -10.813 1.00 95.00 645 SER A O 1
ATOM 5058 N N . ARG A 1 646 ? 14.918 16.799 -9.323 1.00 94.31 646 ARG A N 1
ATOM 5059 C CA . ARG A 1 646 ? 15.778 17.531 -10.271 1.00 94.31 646 ARG A CA 1
ATOM 5060 C C . ARG A 1 646 ? 16.132 16.695 -11.499 1.00 94.31 646 ARG A C 1
ATOM 5062 O O . ARG A 1 646 ? 15.954 17.156 -12.621 1.00 94.31 646 ARG A O 1
ATOM 5069 N N . LEU A 1 647 ? 16.560 15.444 -11.307 1.00 94.38 647 LEU A N 1
ATOM 5070 C CA . LEU A 1 647 ? 16.863 14.552 -12.428 1.00 94.38 647 LEU A CA 1
ATOM 5071 C C . LEU A 1 647 ? 15.640 14.318 -13.323 1.00 94.38 647 LEU A C 1
ATOM 5073 O O . LEU A 1 647 ? 15.769 14.331 -14.542 1.00 94.38 647 LEU A O 1
ATOM 5077 N N . LYS A 1 648 ? 14.450 14.116 -12.737 1.00 92.94 648 LYS A N 1
ATOM 5078 C CA . LYS A 1 648 ? 13.211 13.959 -13.515 1.00 92.94 648 LYS A CA 1
ATOM 5079 C C . LYS A 1 648 ? 12.910 15.209 -14.339 1.00 92.94 648 LYS A C 1
ATOM 5081 O O . LYS A 1 648 ? 12.596 15.058 -15.512 1.00 92.94 648 LYS A O 1
ATOM 5086 N N . ILE A 1 649 ? 13.035 16.402 -13.752 1.00 94.19 649 ILE A N 1
ATOM 5087 C CA . ILE A 1 649 ? 12.830 17.688 -14.438 1.00 94.19 649 ILE A CA 1
ATOM 5088 C C . ILE A 1 649 ? 13.794 17.819 -15.631 1.00 94.19 649 ILE A C 1
ATOM 5090 O O . ILE A 1 649 ? 13.358 18.129 -16.736 1.00 94.19 649 ILE A O 1
ATOM 5094 N N . LEU A 1 650 ? 15.079 17.500 -15.440 1.00 93.19 650 LEU A N 1
ATOM 5095 C CA . LEU A 1 650 ? 16.087 17.544 -16.505 1.00 93.19 650 LEU A CA 1
ATOM 5096 C C . LEU A 1 650 ? 15.801 16.539 -17.633 1.00 93.19 650 LEU A C 1
ATOM 5098 O O . LEU A 1 650 ? 15.754 16.916 -18.802 1.00 93.19 650 LEU A O 1
ATOM 5102 N N . ILE A 1 651 ? 15.565 15.264 -17.296 1.00 90.62 651 ILE A N 1
ATOM 5103 C CA . ILE A 1 651 ? 15.229 14.211 -18.277 1.00 90.62 651 ILE A CA 1
ATOM 5104 C C . ILE A 1 651 ? 14.004 14.626 -19.098 1.00 90.62 651 ILE A C 1
ATOM 5106 O O . ILE A 1 651 ? 13.933 14.424 -20.308 1.00 90.62 651 ILE A O 1
ATOM 5110 N N . ARG A 1 652 ? 13.024 15.219 -18.427 1.00 88.56 652 ARG A N 1
ATOM 5111 C CA . ARG A 1 652 ? 11.762 15.649 -19.010 1.00 88.56 652 ARG A CA 1
ATOM 5112 C C . ARG A 1 652 ? 11.905 16.813 -19.985 1.00 88.56 652 ARG A C 1
ATOM 5114 O O . ARG A 1 652 ? 11.185 16.828 -20.982 1.00 88.56 652 ARG A O 1
ATOM 5121 N N . ALA A 1 653 ? 12.818 17.741 -19.715 1.00 89.50 653 ALA A N 1
ATOM 5122 C CA . ALA A 1 653 ? 13.147 18.824 -20.632 1.00 89.50 653 ALA A CA 1
ATOM 5123 C C . ALA A 1 653 ? 13.783 18.291 -21.923 1.00 89.50 653 ALA A C 1
ATOM 5125 O O . ALA A 1 653 ? 13.348 18.645 -23.014 1.00 89.50 653 ALA A O 1
ATOM 5126 N N . ILE A 1 654 ? 14.719 17.345 -21.808 1.00 87.12 654 ILE A N 1
ATOM 5127 C CA . ILE A 1 654 ? 15.366 16.717 -22.972 1.00 87.12 654 ILE A CA 1
ATOM 5128 C C . ILE A 1 654 ? 14.394 15.901 -23.824 1.00 87.12 654 ILE A C 1
ATOM 5130 O O . ILE A 1 654 ? 14.525 15.862 -25.048 1.00 87.12 654 ILE A O 1
ATOM 5134 N N . ARG A 1 655 ? 13.399 15.269 -23.193 1.00 82.81 655 ARG A N 1
ATOM 5135 C CA . ARG A 1 655 ? 12.350 14.508 -23.890 1.00 82.81 655 ARG A CA 1
ATOM 5136 C C . ARG A 1 655 ? 11.400 15.377 -24.719 1.00 82.81 655 ARG A C 1
ATOM 5138 O O . ARG A 1 655 ? 10.608 14.806 -25.464 1.00 82.81 655 ARG A O 1
ATOM 5145 N N . GLN A 1 656 ? 11.436 16.706 -24.591 1.00 83.00 656 GLN A N 1
ATOM 5146 C CA . GLN A 1 656 ? 10.573 17.575 -25.389 1.00 83.00 656 GLN A CA 1
ATOM 5147 C C . GLN A 1 656 ? 10.959 17.559 -26.878 1.00 83.00 656 GLN A C 1
ATOM 5149 O O . GLN A 1 656 ? 12.135 17.344 -27.213 1.00 83.00 656 GLN A O 1
ATOM 5154 N N . PRO A 1 657 ? 9.988 17.815 -27.779 1.00 82.00 657 PRO A N 1
ATOM 5155 C CA . PRO A 1 657 ? 10.258 18.033 -29.195 1.00 82.00 657 PRO A CA 1
ATOM 5156 C C . PRO A 1 657 ? 11.336 19.098 -29.405 1.00 82.00 657 PRO A C 1
ATOM 5158 O O . PRO A 1 657 ? 11.455 20.042 -28.623 1.00 82.00 657 PRO A O 1
ATOM 5161 N N . LYS A 1 658 ? 12.109 18.976 -30.490 1.00 82.75 658 LYS A N 1
ATOM 5162 C CA . LYS A 1 658 ? 13.237 19.876 -30.780 1.00 82.75 658 LYS A CA 1
ATOM 5163 C C . LYS A 1 658 ? 12.841 21.361 -30.796 1.00 82.75 658 LYS A C 1
ATOM 5165 O O . LYS A 1 658 ? 13.642 22.188 -30.378 1.00 82.75 658 LYS A O 1
ATOM 5170 N N . SER A 1 659 ? 11.618 21.685 -31.224 1.00 82.25 659 SER A N 1
ATOM 5171 C CA . SER A 1 659 ? 11.082 23.056 -31.231 1.00 82.25 659 SER A CA 1
ATOM 5172 C C . SER A 1 659 ? 10.947 23.671 -29.835 1.00 82.25 659 SER A C 1
ATOM 5174 O O . SER A 1 659 ? 11.126 24.875 -29.681 1.00 82.25 659 SER A O 1
ATOM 5176 N N . ASP A 1 660 ? 10.667 22.847 -28.822 1.00 83.12 660 ASP A N 1
ATOM 5177 C CA . ASP A 1 660 ? 10.273 23.302 -27.482 1.00 83.12 660 ASP A CA 1
ATOM 5178 C C . ASP A 1 660 ? 11.363 23.020 -26.434 1.00 83.12 660 ASP A C 1
ATOM 5180 O O . ASP A 1 660 ? 11.321 23.539 -25.315 1.00 83.12 660 ASP A O 1
ATOM 5184 N N . ARG A 1 661 ? 12.364 22.206 -26.794 1.00 86.62 661 ARG A N 1
ATOM 5185 C CA . ARG A 1 661 ? 13.410 21.696 -25.898 1.00 86.62 661 ARG A CA 1
ATOM 5186 C C . ARG A 1 661 ? 14.208 22.797 -25.208 1.00 86.62 661 ARG A C 1
ATOM 5188 O O . ARG A 1 661 ? 14.373 22.740 -23.996 1.00 86.62 661 ARG A O 1
ATOM 5195 N N . GLU A 1 662 ? 14.672 23.805 -25.943 1.00 87.12 662 GLU A N 1
ATOM 5196 C CA . GLU A 1 662 ? 15.482 24.891 -25.369 1.00 87.12 662 GLU A CA 1
ATOM 5197 C C . GLU A 1 662 ? 14.708 25.663 -24.286 1.00 87.12 662 GLU A C 1
ATOM 5199 O O . GLU A 1 662 ? 15.243 25.971 -23.219 1.00 87.12 662 GLU A O 1
ATOM 5204 N N . ASN A 1 663 ? 13.418 25.922 -24.518 1.00 87.31 663 ASN A N 1
ATOM 5205 C CA . ASN A 1 663 ? 12.550 26.576 -23.539 1.00 87.31 663 ASN A CA 1
ATOM 5206 C C . ASN A 1 663 ? 12.295 25.681 -22.322 1.00 87.31 663 ASN A C 1
ATOM 5208 O O . ASN A 1 663 ? 12.369 26.155 -21.187 1.00 87.31 663 ASN A O 1
ATOM 5212 N N . ALA A 1 664 ? 12.058 24.387 -22.545 1.00 88.81 664 ALA A N 1
ATOM 5213 C CA . ALA A 1 664 ? 11.886 23.417 -21.471 1.00 88.81 664 ALA A CA 1
ATOM 5214 C C . ALA A 1 664 ? 13.155 23.246 -20.623 1.00 88.81 664 ALA A C 1
ATOM 5216 O O . ALA A 1 664 ? 13.073 23.040 -19.416 1.00 88.81 664 ALA A O 1
ATOM 5217 N N . GLU A 1 665 ? 14.338 23.362 -21.221 1.00 90.38 665 GLU A N 1
ATOM 5218 C CA . GLU A 1 665 ? 15.612 23.300 -20.503 1.00 90.38 665 GLU A CA 1
ATOM 5219 C C . GLU A 1 665 ? 15.896 24.563 -19.704 1.00 90.38 665 GLU A C 1
ATOM 5221 O O . GLU A 1 665 ? 16.389 24.463 -18.583 1.00 90.38 665 GLU A O 1
ATOM 5226 N N . ARG A 1 666 ? 15.533 25.744 -20.220 1.00 90.56 666 ARG A N 1
ATOM 5227 C CA . ARG A 1 666 ? 15.564 26.983 -19.430 1.00 90.56 666 ARG A CA 1
ATOM 5228 C C . ARG A 1 666 ? 14.635 26.900 -18.224 1.00 90.56 666 ARG A C 1
ATOM 5230 O O . ARG A 1 666 ? 15.041 27.265 -17.125 1.00 90.56 666 ARG A O 1
ATOM 5237 N N . GLU A 1 667 ? 13.414 26.404 -18.412 1.00 90.94 667 GLU A N 1
ATOM 5238 C CA . GLU A 1 667 ? 12.473 26.148 -17.314 1.00 90.94 667 GLU A CA 1
ATOM 5239 C C . GLU A 1 667 ? 13.055 25.151 -16.303 1.00 90.94 667 GLU A C 1
ATOM 5241 O O . GLU A 1 667 ? 13.100 25.417 -15.101 1.00 90.94 667 GLU A O 1
ATOM 5246 N N . ALA A 1 668 ? 13.579 24.023 -16.787 1.00 92.25 668 ALA A N 1
ATOM 5247 C CA . ALA A 1 668 ? 14.220 23.027 -15.945 1.00 92.25 668 ALA A CA 1
ATOM 5248 C C . ALA A 1 668 ? 15.393 23.613 -15.160 1.00 92.25 668 ALA A C 1
ATOM 5250 O O . ALA A 1 668 ? 15.552 23.310 -13.980 1.00 92.25 668 ALA A O 1
ATOM 5251 N N . LEU A 1 669 ? 16.201 24.473 -15.774 1.00 91.25 669 LEU A N 1
ATOM 5252 C CA . LEU A 1 669 ? 17.313 25.136 -15.114 1.00 91.25 669 LEU A CA 1
ATOM 5253 C C . LEU A 1 669 ? 16.826 26.100 -14.022 1.00 91.25 669 LEU A C 1
ATOM 5255 O O . LEU A 1 669 ? 17.340 26.036 -12.907 1.00 91.25 669 LEU A O 1
ATOM 5259 N N . ARG A 1 670 ? 15.798 26.923 -14.282 1.00 90.00 670 ARG A N 1
ATOM 5260 C CA . ARG A 1 670 ? 15.179 27.795 -13.259 1.00 90.00 670 ARG A CA 1
ATOM 5261 C C . ARG A 1 670 ? 14.684 27.005 -12.048 1.00 90.00 670 ARG A C 1
ATOM 5263 O O . ARG A 1 670 ? 14.947 27.396 -10.915 1.00 90.00 670 ARG A O 1
ATOM 5270 N N . LEU A 1 671 ? 14.021 25.871 -12.272 1.00 91.44 671 LEU A N 1
ATOM 5271 C CA . LEU A 1 671 ? 13.555 24.989 -11.197 1.00 91.44 671 LEU A CA 1
ATOM 5272 C C . LEU A 1 671 ? 14.716 24.325 -10.457 1.00 91.44 671 LEU A C 1
ATOM 5274 O O . LEU A 1 671 ? 14.786 24.309 -9.228 1.00 91.44 671 LEU A O 1
ATOM 5278 N N . THR A 1 672 ? 15.643 23.746 -11.215 1.00 91.12 672 THR A N 1
ATOM 5279 C CA . THR A 1 672 ? 16.698 22.908 -10.657 1.00 91.12 672 THR A CA 1
ATOM 5280 C C . THR A 1 672 ? 17.862 23.698 -10.092 1.00 91.12 672 THR A C 1
ATOM 5282 O O . THR A 1 672 ? 18.679 23.075 -9.438 1.00 91.12 672 THR A O 1
ATOM 5285 N N . THR A 1 673 ? 17.959 25.018 -10.231 1.00 87.44 673 THR A N 1
ATOM 5286 C CA . THR A 1 673 ? 19.044 25.813 -9.618 1.00 87.44 673 THR A CA 1
ATOM 5287 C C . THR A 1 673 ? 18.681 26.418 -8.264 1.00 87.44 673 THR A C 1
ATOM 5289 O O . THR A 1 673 ? 19.583 26.798 -7.531 1.00 87.44 673 THR A O 1
ATOM 5292 N N . LYS A 1 674 ? 17.407 26.419 -7.851 1.00 82.31 674 LYS A N 1
ATOM 5293 C CA . LYS A 1 674 ? 16.979 27.046 -6.583 1.00 82.31 674 LYS A CA 1
ATOM 5294 C C . LYS A 1 674 ? 17.559 26.404 -5.308 1.00 82.31 674 LYS A C 1
ATOM 5296 O O . LYS A 1 674 ? 17.785 27.108 -4.335 1.00 82.31 674 LYS A O 1
ATOM 5301 N N . TYR A 1 675 ? 17.843 25.096 -5.312 1.00 76.12 675 TYR A N 1
ATOM 5302 C CA . TYR A 1 675 ? 18.205 24.331 -4.098 1.00 76.12 675 TYR A CA 1
ATOM 5303 C C . TYR A 1 675 ? 19.507 23.525 -4.242 1.00 76.12 675 TYR A C 1
ATOM 5305 O O . TYR A 1 675 ? 19.490 22.291 -4.236 1.00 76.12 675 TYR A O 1
ATOM 5313 N N . TRP A 1 676 ? 20.640 24.185 -4.520 1.00 75.31 676 TRP A N 1
ATOM 5314 C CA . TRP A 1 676 ? 21.945 23.531 -4.754 1.00 75.31 676 TRP A CA 1
ATOM 5315 C C . TRP A 1 676 ? 22.409 22.632 -3.603 1.00 75.31 676 TRP A C 1
ATOM 5317 O O . TRP A 1 676 ? 22.192 22.927 -2.435 1.00 75.31 676 TRP A O 1
ATOM 5327 N N . PHE A 1 677 ? 23.077 21.529 -3.959 1.00 70.38 677 PHE A N 1
ATOM 5328 C CA . PHE A 1 677 ? 23.794 20.708 -2.986 1.00 70.38 677 PHE A CA 1
ATOM 5329 C C . PHE A 1 677 ? 25.220 21.230 -2.819 1.00 70.38 677 PHE A C 1
ATOM 5331 O O . PHE A 1 677 ? 26.011 21.134 -3.762 1.00 70.38 677 PHE A O 1
ATOM 5338 N N . GLY A 1 678 ? 25.507 21.773 -1.635 1.00 66.12 678 GLY A N 1
ATOM 5339 C CA . GLY A 1 678 ? 26.770 22.422 -1.275 1.00 66.12 678 GLY A CA 1
ATOM 5340 C C . GLY A 1 678 ? 26.793 23.926 -1.581 1.00 66.12 678 GLY A C 1
ATOM 5341 O O . GLY A 1 678 ? 26.201 24.374 -2.563 1.00 66.12 678 GLY A O 1
ATOM 5342 N N . GLU A 1 679 ? 27.492 24.693 -0.742 1.00 59.06 679 GLU A N 1
ATOM 5343 C CA . GLU A 1 679 ? 27.540 26.166 -0.787 1.00 59.06 679 GLU A CA 1
ATOM 5344 C C . GLU A 1 679 ? 28.392 26.712 -1.958 1.00 59.06 679 GLU A C 1
ATOM 5346 O O . GLU A 1 679 ? 28.065 27.749 -2.534 1.00 59.06 679 GLU A O 1
ATOM 5351 N N . ASP A 1 680 ? 29.410 25.963 -2.404 1.00 57.19 680 ASP A N 1
ATOM 5352 C CA . ASP A 1 680 ? 30.472 26.449 -3.310 1.00 57.19 680 ASP A CA 1
ATOM 5353 C C . ASP A 1 680 ? 30.113 26.573 -4.803 1.00 57.19 680 ASP A C 1
ATOM 5355 O O . ASP A 1 680 ? 30.894 27.111 -5.588 1.00 57.19 680 ASP A O 1
ATOM 5359 N N . ARG A 1 681 ? 28.966 26.055 -5.261 1.00 58.41 681 ARG A N 1
ATOM 5360 C CA . ARG A 1 681 ? 28.666 25.983 -6.712 1.00 58.41 681 ARG A CA 1
ATOM 5361 C C . ARG A 1 681 ? 27.701 27.049 -7.229 1.00 58.41 681 ARG A C 1
ATOM 5363 O O . ARG A 1 681 ? 27.561 27.187 -8.445 1.00 58.41 681 ARG A O 1
ATOM 5370 N N . SER A 1 682 ? 27.100 27.840 -6.342 1.00 56.56 682 SER A N 1
ATOM 5371 C CA . SER A 1 682 ? 26.226 28.968 -6.704 1.00 56.56 682 SER A CA 1
ATOM 5372 C C . SER A 1 682 ? 26.970 30.057 -7.496 1.00 56.56 682 SER A C 1
ATOM 5374 O O . SER A 1 682 ? 26.416 30.611 -8.443 1.00 56.56 682 SER A O 1
ATOM 5376 N N . ALA A 1 683 ? 28.257 30.273 -7.201 1.00 51.84 683 ALA A N 1
ATOM 5377 C CA . ALA A 1 683 ? 29.125 31.241 -7.880 1.00 51.84 683 ALA A CA 1
ATOM 5378 C C . ALA A 1 683 ? 29.459 30.889 -9.349 1.00 51.84 683 ALA A C 1
ATOM 5380 O O . ALA A 1 683 ? 29.995 31.721 -10.072 1.00 51.84 683 ALA A O 1
ATOM 5381 N N . SER A 1 684 ? 29.142 29.670 -9.814 1.00 55.59 684 SER A N 1
ATOM 5382 C CA . SER A 1 684 ? 29.450 29.200 -11.180 1.00 55.59 684 SER A CA 1
ATOM 5383 C C . SER A 1 684 ? 28.348 29.468 -12.220 1.00 55.59 684 SER A C 1
ATOM 5385 O O . SER A 1 684 ? 28.497 29.090 -13.381 1.00 55.59 684 SER A O 1
ATOM 5387 N N . LEU A 1 685 ? 27.247 30.124 -11.831 1.00 59.81 685 LEU A N 1
ATOM 5388 C CA . LEU A 1 685 ? 26.088 30.385 -12.702 1.00 59.81 685 LEU A CA 1
ATOM 5389 C C . LEU A 1 685 ? 26.267 31.571 -13.671 1.00 59.81 685 LEU A C 1
ATOM 5391 O O . LEU A 1 685 ? 25.411 31.775 -14.526 1.00 59.81 685 LEU A O 1
ATOM 5395 N N . ASP A 1 686 ? 27.394 32.289 -13.616 1.00 60.16 686 ASP A N 1
ATOM 5396 C CA . ASP A 1 686 ? 27.753 33.365 -14.567 1.00 60.16 686 ASP A CA 1
ATOM 5397 C C . ASP A 1 686 ? 28.105 32.857 -15.987 1.00 60.16 686 ASP A C 1
ATOM 5399 O O . ASP A 1 686 ? 28.489 33.616 -16.882 1.00 60.16 686 ASP A O 1
ATOM 5403 N N . LEU A 1 687 ? 27.973 31.551 -16.229 1.00 63.28 687 LEU A N 1
ATOM 5404 C CA . LEU A 1 687 ? 28.178 30.935 -17.535 1.00 63.28 687 LEU A CA 1
ATOM 5405 C C . LEU A 1 687 ? 27.043 31.303 -18.499 1.00 63.28 687 LEU A C 1
ATOM 5407 O O . LEU A 1 687 ? 25.883 30.986 -18.260 1.00 63.28 687 LEU A O 1
ATOM 5411 N N . LYS A 1 688 ? 27.372 31.893 -19.654 1.00 69.69 688 LYS A N 1
ATOM 5412 C CA . LYS A 1 688 ? 26.376 32.228 -20.695 1.00 69.69 688 LYS A CA 1
ATOM 5413 C C . LYS A 1 688 ? 25.774 31.005 -21.403 1.00 69.69 688 LYS A C 1
ATOM 5415 O O . LYS A 1 688 ? 24.750 31.144 -22.066 1.00 69.69 688 LYS A O 1
ATOM 5420 N N . ASP A 1 689 ? 26.400 29.834 -21.293 1.00 87.25 689 ASP A N 1
ATOM 5421 C CA . ASP A 1 689 ? 25.975 28.624 -22.001 1.00 87.25 689 ASP A CA 1
ATOM 5422 C C . ASP A 1 689 ? 24.987 27.779 -21.176 1.00 87.25 689 ASP A C 1
ATOM 5424 O O . ASP A 1 689 ? 25.333 27.223 -20.131 1.00 87.25 689 ASP A O 1
ATOM 5428 N N . LEU A 1 690 ? 23.761 27.640 -21.692 1.00 86.69 690 LEU A N 1
ATOM 5429 C CA . LEU A 1 690 ? 22.692 26.813 -21.126 1.00 86.69 690 LEU A CA 1
ATOM 5430 C C . LEU A 1 690 ? 23.126 25.348 -20.945 1.00 86.69 690 LEU A C 1
ATOM 5432 O O . LEU A 1 690 ? 22.763 24.716 -19.951 1.00 86.69 690 LEU A O 1
ATOM 5436 N N . ARG A 1 691 ? 23.912 24.801 -21.882 1.00 86.81 691 ARG A N 1
ATOM 5437 C CA . ARG A 1 691 ? 24.343 23.394 -21.857 1.00 86.81 691 ARG A CA 1
ATOM 5438 C C . ARG A 1 691 ? 25.320 23.123 -20.730 1.00 86.81 691 ARG A C 1
ATOM 5440 O O . ARG A 1 691 ? 25.175 22.131 -20.014 1.00 86.81 691 ARG A O 1
ATOM 5447 N N . GLU A 1 692 ? 26.280 24.022 -20.543 1.00 87.44 692 GLU A N 1
ATOM 5448 C CA . GLU A 1 692 ? 27.231 23.947 -19.438 1.00 87.44 692 GLU A CA 1
ATOM 5449 C C . GLU A 1 692 ? 26.504 23.976 -18.090 1.00 87.44 692 GLU A C 1
ATOM 5451 O O . GLU A 1 692 ? 26.781 23.159 -17.212 1.00 87.44 692 GLU A O 1
ATOM 5456 N N . GLN A 1 693 ? 25.501 24.844 -17.948 1.00 88.12 693 GLN A N 1
ATOM 5457 C CA . GLN A 1 693 ? 24.715 24.938 -16.720 1.00 88.12 693 GLN A CA 1
ATOM 5458 C C . GLN A 1 693 ? 23.901 23.665 -16.437 1.00 88.12 693 GLN A C 1
ATOM 5460 O O . GLN A 1 693 ? 23.944 23.145 -15.320 1.00 88.12 693 GLN A O 1
ATOM 5465 N N . VAL A 1 694 ? 23.212 23.107 -17.441 1.00 90.06 694 VAL A N 1
ATOM 5466 C CA . VAL A 1 694 ? 22.503 21.818 -17.309 1.00 90.06 694 VAL A CA 1
ATOM 5467 C C . VAL A 1 694 ? 23.469 20.704 -16.888 1.00 90.06 694 VAL A C 1
ATOM 5469 O O . VAL A 1 694 ? 23.151 19.901 -16.004 1.00 90.06 694 VAL A O 1
ATOM 5472 N N . TRP A 1 695 ? 24.675 20.685 -17.462 1.00 90.19 695 TRP A N 1
ATOM 5473 C CA . TRP A 1 695 ? 25.716 19.721 -17.110 1.00 90.19 695 TRP A CA 1
ATOM 5474 C C . TRP A 1 695 ? 26.165 19.840 -15.648 1.00 90.19 695 TRP A C 1
ATOM 5476 O O . TRP A 1 695 ? 26.316 18.834 -14.949 1.00 90.19 695 TRP A O 1
ATOM 5486 N N . LEU A 1 696 ? 26.338 21.066 -15.152 1.00 88.12 696 LEU A N 1
ATOM 5487 C CA . LEU A 1 696 ? 26.707 21.322 -13.760 1.00 88.12 696 LEU A CA 1
ATOM 5488 C C . LEU A 1 696 ? 25.626 20.845 -12.780 1.00 88.12 696 LEU A C 1
ATOM 5490 O O . LEU A 1 696 ? 25.959 20.241 -11.752 1.00 88.12 696 LEU A O 1
ATOM 5494 N N . VAL A 1 697 ? 24.343 21.042 -13.112 1.00 90.12 697 VAL A N 1
ATOM 5495 C CA . VAL A 1 697 ? 23.221 20.511 -12.318 1.00 90.12 697 VAL A CA 1
ATOM 5496 C C . VAL A 1 697 ? 23.231 18.980 -12.318 1.00 90.12 697 VAL A C 1
ATOM 5498 O O . VAL A 1 697 ? 23.071 18.372 -11.257 1.00 90.12 697 VAL A O 1
ATOM 5501 N N . LEU A 1 698 ? 23.476 18.332 -13.461 1.00 91.94 698 LEU A N 1
ATOM 5502 C CA . LEU A 1 698 ? 23.608 16.872 -13.534 1.00 91.94 698 LEU A CA 1
ATOM 5503 C C . LEU A 1 698 ? 24.749 16.360 -12.638 1.00 91.94 698 LEU A C 1
ATOM 5505 O O . LEU A 1 698 ? 24.565 15.404 -11.879 1.00 91.94 698 LEU A O 1
ATOM 5509 N N . GLY A 1 699 ? 25.906 17.028 -12.666 1.00 90.50 699 GLY A N 1
ATOM 5510 C CA . GLY A 1 699 ? 27.026 16.728 -11.773 1.00 90.50 699 GLY A CA 1
ATOM 5511 C C . GLY A 1 699 ? 26.658 16.876 -10.293 1.00 90.50 699 GLY A C 1
ATOM 5512 O O . GLY A 1 699 ? 27.045 16.042 -9.473 1.00 90.50 699 GLY A O 1
ATOM 5513 N N . ASN A 1 700 ? 25.861 17.892 -9.945 1.00 89.25 700 ASN A N 1
ATOM 5514 C CA . ASN A 1 700 ? 25.350 18.097 -8.588 1.00 89.25 700 ASN A CA 1
ATOM 5515 C C . ASN A 1 700 ? 24.408 16.967 -8.141 1.00 89.25 700 ASN A C 1
ATOM 5517 O O . ASN A 1 700 ? 24.561 16.432 -7.044 1.00 89.25 700 ASN A O 1
ATOM 5521 N N . VAL A 1 701 ? 23.481 16.554 -9.011 1.00 92.50 701 VAL A N 1
ATOM 5522 C CA . VAL A 1 701 ? 22.593 15.406 -8.773 1.00 92.50 701 VAL A CA 1
ATOM 5523 C C . VAL A 1 701 ? 23.407 14.139 -8.513 1.00 92.50 701 VAL A C 1
ATOM 5525 O O . VAL A 1 701 ? 23.147 13.438 -7.537 1.00 92.50 701 VAL A O 1
ATOM 5528 N N . ILE A 1 702 ? 24.408 13.843 -9.348 1.00 92.06 702 ILE A N 1
ATOM 5529 C CA . ILE A 1 702 ? 25.250 12.649 -9.188 1.00 92.06 702 ILE A CA 1
ATOM 5530 C C . ILE A 1 702 ? 26.034 12.695 -7.870 1.00 92.06 702 ILE A C 1
ATOM 5532 O O . ILE A 1 702 ? 26.064 11.691 -7.152 1.00 92.06 702 ILE A O 1
ATOM 5536 N N . ALA A 1 703 ? 26.605 13.847 -7.509 1.00 90.69 703 ALA A N 1
ATOM 5537 C CA . ALA A 1 703 ? 27.308 14.025 -6.241 1.00 90.69 703 ALA A CA 1
ATOM 5538 C C . ALA A 1 703 ? 26.401 13.730 -5.033 1.00 90.69 703 ALA A C 1
ATOM 5540 O O . ALA A 1 703 ? 26.783 12.942 -4.167 1.00 90.69 703 ALA A O 1
ATOM 5541 N N . ALA A 1 704 ? 25.173 14.257 -5.022 1.00 91.19 704 ALA A N 1
ATOM 5542 C CA . ALA A 1 704 ? 24.208 13.994 -3.956 1.00 91.19 704 ALA A CA 1
ATOM 5543 C C . ALA A 1 704 ? 23.792 12.513 -3.883 1.00 91.19 704 ALA A C 1
ATOM 5545 O O . ALA A 1 704 ? 23.725 11.936 -2.797 1.00 91.19 704 ALA A O 1
ATOM 5546 N N . MET A 1 705 ? 23.583 11.848 -5.030 1.00 91.50 705 MET A N 1
ATOM 5547 C CA . MET A 1 705 ? 23.293 10.405 -5.059 1.00 91.50 705 MET A CA 1
ATOM 5548 C C . MET A 1 705 ? 24.446 9.578 -4.486 1.00 91.50 705 MET A C 1
ATOM 5550 O O . MET A 1 705 ? 24.209 8.528 -3.891 1.00 91.50 705 MET A O 1
ATOM 5554 N N . VAL A 1 706 ? 25.694 10.010 -4.690 1.00 89.69 706 VAL A N 1
ATOM 5555 C CA . VAL A 1 706 ? 26.863 9.365 -4.086 1.00 89.69 706 VAL A CA 1
ATOM 5556 C C . VAL A 1 706 ? 26.909 9.624 -2.583 1.00 89.69 706 VAL A C 1
ATOM 5558 O O . VAL A 1 706 ? 27.115 8.667 -1.840 1.00 89.69 706 VAL A O 1
ATOM 5561 N N . GLN A 1 707 ? 26.669 10.861 -2.140 1.00 90.31 707 GLN A N 1
ATOM 5562 C CA . GLN A 1 707 ? 26.638 11.216 -0.721 1.00 90.31 707 GLN A CA 1
ATOM 5563 C C . GLN A 1 707 ? 25.622 10.368 0.051 1.00 90.31 707 GLN A C 1
ATOM 5565 O O . GLN A 1 707 ? 25.978 9.765 1.059 1.00 90.31 707 GLN A O 1
ATOM 5570 N N . CYS A 1 708 ? 24.411 10.197 -0.491 1.00 88.75 708 CYS A N 1
ATOM 5571 C CA . CYS A 1 708 ? 23.388 9.340 0.117 1.00 88.75 708 CYS A CA 1
ATOM 5572 C C . CYS A 1 708 ? 23.896 7.909 0.376 1.00 88.75 708 CYS A C 1
ATOM 5574 O O . CYS A 1 708 ? 23.508 7.278 1.353 1.00 88.75 708 CYS A O 1
ATOM 5576 N N . ARG A 1 709 ? 24.773 7.379 -0.491 1.00 83.88 709 ARG A N 1
ATOM 5577 C CA . ARG A 1 709 ? 25.368 6.040 -0.325 1.00 83.88 709 ARG A CA 1
ATOM 5578 C C . ARG A 1 709 ? 26.551 6.017 0.631 1.00 83.88 709 ARG A C 1
ATOM 5580 O O . ARG A 1 709 ? 26.859 4.955 1.156 1.00 83.88 709 ARG A O 1
ATOM 5587 N N . ILE A 1 710 ? 27.247 7.134 0.807 1.00 85.06 710 ILE A N 1
ATOM 5588 C CA . ILE A 1 710 ? 28.307 7.243 1.812 1.00 85.06 710 ILE A CA 1
ATOM 5589 C C . ILE A 1 710 ? 27.666 7.239 3.201 1.00 85.06 710 ILE A C 1
ATOM 5591 O O . ILE A 1 710 ? 28.087 6.471 4.056 1.00 85.06 710 ILE A O 1
ATOM 5595 N N . GLU A 1 711 ? 26.604 8.025 3.384 1.00 84.06 711 GLU A N 1
ATOM 5596 C CA . GLU A 1 711 ? 25.853 8.107 4.642 1.00 84.06 711 GLU A CA 1
ATOM 5597 C C . GLU A 1 711 ? 25.092 6.818 4.951 1.00 84.06 711 GLU A C 1
ATOM 5599 O O . GLU A 1 711 ? 25.145 6.298 6.064 1.00 84.06 711 GLU A O 1
ATOM 5604 N N . LYS A 1 712 ? 24.388 6.279 3.951 1.00 79.38 712 LYS A N 1
ATOM 5605 C CA . LYS A 1 712 ? 23.600 5.053 4.072 1.00 79.38 712 LYS A CA 1
ATOM 5606 C C . LYS A 1 712 ? 23.999 4.092 2.940 1.00 79.38 712 LYS A C 1
ATOM 5608 O O . LYS A 1 712 ? 23.368 4.080 1.877 1.00 79.38 712 LYS A O 1
ATOM 5613 N N . PRO A 1 713 ? 25.004 3.217 3.157 1.00 72.00 713 PRO A N 1
ATOM 5614 C CA . PRO A 1 713 ? 25.511 2.270 2.149 1.00 72.00 713 PRO A CA 1
ATOM 5615 C C . PRO A 1 713 ? 24.453 1.380 1.488 1.00 72.00 713 PRO A C 1
ATOM 5617 O O . PRO A 1 713 ? 24.667 0.866 0.388 1.00 72.00 713 PRO A O 1
ATOM 5620 N N . PHE A 1 714 ? 23.302 1.202 2.142 1.00 66.25 714 PHE A N 1
ATOM 5621 C CA . PHE A 1 714 ? 22.200 0.353 1.690 1.00 66.25 714 PHE A CA 1
ATOM 5622 C C . PHE A 1 714 ? 21.029 1.122 1.057 1.00 66.25 714 PHE A C 1
ATOM 5624 O O . PHE A 1 714 ? 19.989 0.525 0.764 1.00 66.25 714 PHE A O 1
ATOM 5631 N N . PHE A 1 715 ? 21.192 2.421 0.792 1.00 74.56 715 PHE A N 1
ATOM 5632 C CA . PHE A 1 715 ? 20.142 3.276 0.249 1.00 74.56 715 PHE A CA 1
ATOM 5633 C C . PHE A 1 715 ? 19.946 3.090 -1.267 1.00 74.56 715 PHE A C 1
ATOM 5635 O O . PHE A 1 715 ? 20.403 3.862 -2.115 1.00 74.56 715 PHE A O 1
ATOM 5642 N N . HIS A 1 716 ? 19.245 2.015 -1.618 1.00 74.75 716 HIS A N 1
ATOM 5643 C CA . HIS A 1 716 ? 19.092 1.489 -2.976 1.00 74.75 716 HIS A CA 1
ATOM 5644 C C . HIS A 1 716 ? 18.509 2.465 -4.007 1.00 74.75 716 HIS A C 1
ATOM 5646 O O . HIS A 1 716 ? 18.865 2.411 -5.185 1.00 74.75 716 HIS A O 1
ATOM 5652 N N . ARG A 1 717 ? 17.633 3.385 -3.589 1.00 79.38 717 ARG A N 1
ATOM 5653 C CA . ARG A 1 717 ? 16.961 4.312 -4.512 1.00 79.38 717 ARG A CA 1
ATOM 5654 C C . ARG A 1 717 ? 17.955 5.245 -5.204 1.00 79.38 717 ARG A C 1
ATOM 5656 O O . ARG A 1 717 ? 17.796 5.545 -6.389 1.00 79.38 717 ARG A O 1
ATOM 5663 N N . SER A 1 718 ? 19.012 5.632 -4.487 1.00 85.62 718 SER A N 1
ATOM 5664 C CA . SER A 1 718 ? 20.109 6.437 -5.032 1.00 85.62 718 SER A CA 1
ATOM 5665 C C . SER A 1 718 ? 20.926 5.692 -6.090 1.00 85.62 718 SER A C 1
ATOM 5667 O O . SER A 1 718 ? 21.381 6.315 -7.044 1.00 85.62 718 SER A O 1
ATOM 5669 N N . VAL A 1 719 ? 21.081 4.366 -5.970 1.00 84.94 719 VAL A N 1
ATOM 5670 C CA . VAL A 1 719 ? 21.819 3.541 -6.942 1.00 84.94 719 VAL A CA 1
ATOM 5671 C C . VAL A 1 719 ? 21.121 3.585 -8.296 1.00 84.94 719 VAL A C 1
ATOM 5673 O O . VAL A 1 719 ? 21.752 3.888 -9.306 1.00 84.94 719 VAL A O 1
ATOM 5676 N N . TYR A 1 720 ? 19.804 3.362 -8.307 1.00 85.75 720 TYR A N 1
ATOM 5677 C CA . TYR A 1 720 ? 19.007 3.424 -9.530 1.00 85.75 720 TYR A CA 1
ATOM 5678 C C . TYR A 1 720 ? 19.066 4.806 -10.188 1.00 85.75 720 TYR A C 1
ATOM 5680 O O . TYR A 1 720 ? 19.301 4.902 -11.389 1.00 85.75 720 TYR A O 1
ATOM 5688 N N . ARG A 1 721 ? 18.863 5.890 -9.422 1.00 88.25 721 ARG A N 1
ATOM 5689 C CA . ARG A 1 721 ? 18.886 7.251 -9.989 1.00 88.25 721 ARG A CA 1
ATOM 5690 C C . ARG A 1 721 ? 20.277 7.666 -10.450 1.00 88.25 721 ARG A C 1
ATOM 5692 O O . ARG A 1 721 ? 20.379 8.374 -11.442 1.00 88.25 721 ARG A O 1
ATOM 5699 N N . HIS A 1 722 ? 21.327 7.192 -9.787 1.00 90.38 722 HIS A N 1
ATOM 5700 C CA . HIS A 1 722 ? 22.694 7.398 -10.244 1.00 90.38 722 HIS A CA 1
ATOM 5701 C C . HIS A 1 722 ? 22.949 6.698 -11.583 1.00 90.38 722 HIS A C 1
ATOM 5703 O O . HIS A 1 722 ? 23.401 7.342 -12.522 1.00 90.38 722 HIS A O 1
ATOM 5709 N N . ALA A 1 723 ? 22.591 5.416 -11.700 1.00 89.06 723 ALA A N 1
ATOM 5710 C CA . ALA A 1 723 ? 22.702 4.687 -12.960 1.00 89.06 723 ALA A CA 1
ATOM 5711 C C . ALA A 1 723 ? 21.885 5.359 -14.073 1.00 89.06 723 ALA A C 1
ATOM 5713 O O . ALA A 1 723 ? 22.406 5.599 -15.155 1.00 89.06 723 ALA A O 1
ATOM 5714 N N . GLN A 1 724 ? 20.644 5.759 -13.779 1.00 89.44 724 GLN A N 1
ATOM 5715 C CA . GLN A 1 724 ? 19.811 6.506 -14.719 1.00 89.44 724 GLN A CA 1
ATOM 5716 C C . GLN A 1 724 ? 20.485 7.813 -15.165 1.00 89.44 724 GLN A C 1
ATOM 5718 O O . GLN A 1 724 ? 20.521 8.094 -16.354 1.00 89.44 724 GLN A O 1
ATOM 5723 N N . ALA A 1 725 ? 21.056 8.596 -14.247 1.00 90.62 725 ALA A N 1
ATOM 5724 C CA . ALA A 1 725 ? 21.756 9.830 -14.601 1.00 90.62 725 ALA A CA 1
ATOM 5725 C C . ALA A 1 725 ? 22.930 9.578 -15.564 1.00 90.62 725 ALA A C 1
ATOM 5727 O O . ALA A 1 725 ? 23.085 10.320 -16.530 1.00 90.62 725 ALA A O 1
ATOM 5728 N N . LEU A 1 726 ? 23.709 8.509 -15.349 1.00 89.62 726 LEU A N 1
ATOM 5729 C CA . LEU A 1 726 ? 24.805 8.126 -16.247 1.00 89.62 726 LEU A CA 1
ATOM 5730 C C . LEU A 1 726 ? 24.294 7.730 -17.638 1.00 89.62 726 LEU A C 1
ATOM 5732 O O . LEU A 1 726 ? 24.861 8.160 -18.636 1.00 89.62 726 LEU A O 1
ATOM 5736 N N . CYS A 1 727 ? 23.203 6.967 -17.727 1.00 87.88 727 CYS A N 1
ATOM 5737 C CA . CYS A 1 727 ? 22.637 6.535 -19.010 1.00 87.88 727 CYS A CA 1
ATOM 5738 C C . CYS A 1 727 ? 22.047 7.680 -19.836 1.00 87.88 727 CYS A C 1
ATOM 5740 O O . CYS A 1 727 ? 22.031 7.604 -21.061 1.00 87.88 727 CYS A O 1
ATOM 5742 N N . TRP A 1 728 ? 21.576 8.741 -19.183 1.00 87.69 728 TRP A N 1
ATOM 5743 C CA . TRP A 1 728 ? 21.073 9.940 -19.854 1.00 87.69 728 TRP A CA 1
ATOM 5744 C C . TRP A 1 728 ? 22.172 10.978 -20.130 1.00 87.69 728 TRP A C 1
ATOM 5746 O O . TRP A 1 728 ? 21.932 11.927 -20.873 1.00 87.69 728 TRP A O 1
ATOM 5756 N N . ALA A 1 729 ? 23.379 10.803 -19.580 1.00 89.56 729 ALA A N 1
ATOM 5757 C CA . ALA A 1 729 ? 24.482 11.753 -19.715 1.00 89.56 729 ALA A CA 1
ATOM 5758 C C . ALA A 1 729 ? 24.843 12.106 -21.174 1.00 89.56 729 ALA A C 1
ATOM 5760 O O . ALA A 1 729 ? 25.019 13.293 -21.434 1.00 89.56 729 ALA A O 1
ATOM 5761 N N . PRO A 1 730 ? 24.889 11.175 -22.151 1.00 87.44 730 PRO A N 1
ATOM 5762 C CA . PRO A 1 730 ? 25.162 11.539 -23.545 1.00 87.44 730 PRO A CA 1
ATOM 5763 C C . PRO A 1 730 ? 24.162 12.547 -24.104 1.00 87.44 730 PRO A C 1
ATOM 5765 O O . PRO A 1 730 ? 24.559 13.501 -24.757 1.00 87.44 730 PRO A O 1
ATOM 5768 N N . LEU A 1 731 ? 22.880 12.384 -23.773 1.00 85.75 731 LEU A N 1
ATOM 5769 C CA . LEU A 1 731 ? 21.810 13.254 -24.254 1.00 85.75 731 LEU A CA 1
ATOM 5770 C C . LEU A 1 731 ? 21.839 14.631 -23.580 1.00 85.75 731 LEU A C 1
ATOM 5772 O O . LEU A 1 731 ? 21.475 15.622 -24.200 1.00 85.75 731 LEU A O 1
ATOM 5776 N N . PHE A 1 732 ? 22.296 14.714 -22.325 1.00 88.31 732 PHE A N 1
ATOM 5777 C CA . PHE A 1 732 ? 22.561 16.002 -21.671 1.00 88.31 732 PHE A CA 1
ATOM 5778 C C . PHE A 1 732 ? 23.742 16.748 -22.300 1.00 88.31 732 PHE A C 1
ATOM 5780 O O . PHE A 1 732 ? 23.775 17.977 -22.247 1.00 88.31 732 PHE A O 1
ATOM 5787 N N . HIS A 1 733 ? 24.703 16.018 -22.872 1.00 86.25 733 HIS A N 1
ATOM 5788 C CA . HIS A 1 733 ? 25.850 16.597 -23.562 1.00 86.25 733 HIS A CA 1
ATOM 5789 C C . HIS A 1 733 ? 25.497 17.044 -24.986 1.00 86.25 733 HIS A C 1
ATOM 5791 O O . HIS A 1 733 ? 25.747 18.198 -25.329 1.00 86.25 733 HIS A O 1
ATOM 5797 N N . ASP A 1 734 ? 24.896 16.152 -25.775 1.00 84.12 734 ASP A N 1
ATOM 5798 C CA . ASP A 1 734 ? 24.437 16.408 -27.138 1.00 84.12 734 ASP A CA 1
ATOM 5799 C C . ASP A 1 734 ? 23.008 15.857 -27.330 1.00 84.12 734 ASP A C 1
ATOM 5801 O O . ASP A 1 734 ? 22.812 14.663 -27.574 1.00 84.12 734 ASP A O 1
ATOM 5805 N N . PRO A 1 735 ? 21.974 16.705 -27.200 1.00 79.19 735 PRO A N 1
ATOM 5806 C CA . PRO A 1 735 ? 20.583 16.279 -27.339 1.00 79.19 735 PRO A CA 1
ATOM 5807 C C . PRO A 1 735 ? 20.153 16.117 -28.805 1.00 79.19 735 PRO A C 1
ATOM 5809 O O . PRO A 1 735 ? 19.056 15.616 -29.070 1.00 79.19 735 PRO A O 1
ATOM 5812 N N . ASP A 1 736 ? 20.973 16.584 -29.748 1.00 74.62 736 ASP A N 1
ATOM 5813 C CA . ASP A 1 736 ? 20.729 16.507 -31.185 1.00 74.62 736 ASP A CA 1
ATOM 5814 C C . ASP A 1 736 ? 21.462 15.328 -31.834 1.00 74.62 736 ASP A C 1
ATOM 5816 O O . ASP A 1 736 ? 21.443 15.229 -33.061 1.00 74.62 736 ASP A O 1
ATOM 5820 N N . ASP A 1 737 ? 22.046 14.433 -31.023 1.00 69.69 737 ASP A N 1
ATOM 5821 C CA . ASP A 1 737 ? 22.824 13.269 -31.449 1.00 69.69 737 ASP A CA 1
ATOM 5822 C C . ASP A 1 737 ? 22.220 12.577 -32.685 1.00 69.69 737 ASP A C 1
ATOM 5824 O O . ASP A 1 737 ? 21.266 11.792 -32.625 1.00 69.69 737 ASP A O 1
ATOM 5828 N N . THR A 1 738 ? 22.825 12.884 -33.833 1.00 54.50 738 THR A N 1
ATOM 5829 C CA . THR A 1 738 ? 22.411 12.404 -35.156 1.00 54.50 738 THR A CA 1
ATOM 5830 C C . THR A 1 738 ? 22.806 10.952 -35.389 1.00 54.50 738 THR A C 1
ATOM 5832 O O . THR A 1 738 ? 22.215 10.285 -36.240 1.00 54.50 738 THR A O 1
ATOM 5835 N N . THR A 1 739 ? 23.759 10.434 -34.606 1.00 57.72 739 THR A N 1
ATOM 5836 C CA . THR A 1 739 ? 24.192 9.035 -34.678 1.00 57.72 739 THR A CA 1
ATOM 5837 C C . THR A 1 739 ? 23.137 8.089 -34.104 1.00 57.72 739 THR A C 1
ATOM 5839 O O . THR A 1 739 ? 23.142 6.895 -34.400 1.00 57.72 739 THR A O 1
ATOM 5842 N N . GLY A 1 740 ? 22.194 8.622 -33.314 1.00 61.53 740 GLY A N 1
ATOM 5843 C CA . GLY A 1 740 ? 21.136 7.850 -32.670 1.00 61.53 740 GLY A CA 1
ATOM 5844 C C . GLY A 1 740 ? 21.653 6.894 -31.596 1.00 61.53 740 GLY A C 1
ATOM 5845 O O . GLY A 1 740 ? 20.919 5.982 -31.211 1.00 61.53 740 GLY A O 1
ATOM 5846 N N . LEU A 1 741 ? 22.891 7.085 -31.126 1.00 65.44 741 LEU A N 1
ATOM 5847 C CA . LEU A 1 741 ? 23.510 6.252 -30.102 1.00 65.44 741 LEU A CA 1
ATOM 5848 C C . LEU A 1 741 ? 22.852 6.486 -28.740 1.00 65.44 741 LEU A C 1
ATOM 5850 O O . LEU A 1 741 ? 22.681 5.534 -27.981 1.00 65.44 741 LEU A O 1
ATOM 5854 N N . GLY A 1 742 ? 22.432 7.716 -28.423 1.00 74.00 742 GLY A N 1
ATOM 5855 C CA . GLY A 1 742 ? 21.715 8.014 -27.179 1.00 74.00 742 GLY A CA 1
ATOM 5856 C C . GLY A 1 742 ? 22.470 7.487 -25.952 1.00 74.00 742 GLY A C 1
ATOM 5857 O O . GLY A 1 742 ? 23.638 7.811 -25.755 1.00 74.00 742 GLY A O 1
ATOM 5858 N N . SER A 1 743 ? 21.852 6.618 -25.144 1.00 70.50 743 SER A N 1
ATOM 5859 C CA . SER A 1 743 ? 22.500 6.003 -23.969 1.00 70.50 743 SER A CA 1
ATOM 5860 C C . SER A 1 743 ? 23.709 5.099 -24.273 1.00 70.50 743 SER A C 1
ATOM 5862 O O . SER A 1 743 ? 24.434 4.736 -23.345 1.00 70.50 743 SER A O 1
ATOM 5864 N N . PHE A 1 744 ? 23.948 4.736 -25.538 1.00 76.69 744 PHE A N 1
ATOM 5865 C CA . PHE A 1 744 ? 25.149 4.020 -25.985 1.00 76.69 744 PHE A CA 1
ATOM 5866 C C . PHE A 1 744 ? 26.331 4.946 -26.298 1.00 76.69 744 PHE A C 1
ATOM 5868 O O . PHE A 1 744 ? 27.448 4.460 -26.477 1.00 76.69 744 PHE A O 1
ATOM 5875 N N . GLY A 1 745 ? 26.105 6.261 -26.361 1.00 80.81 745 GLY A N 1
ATOM 5876 C CA . GLY A 1 745 ? 27.153 7.240 -26.619 1.00 80.81 745 GLY A CA 1
ATOM 5877 C C . GLY A 1 745 ? 28.209 7.296 -25.511 1.00 80.81 745 GLY A C 1
ATOM 5878 O O . GLY A 1 745 ? 28.021 6.806 -24.393 1.00 80.81 745 GLY A O 1
ATOM 5879 N N . THR A 1 746 ? 29.337 7.928 -25.828 1.00 82.88 746 THR A N 1
ATOM 5880 C CA . THR A 1 746 ? 30.409 8.244 -24.876 1.00 82.88 746 THR A CA 1
ATOM 5881 C C . THR A 1 746 ? 30.444 9.745 -24.627 1.00 82.88 746 THR A C 1
ATOM 5883 O O . THR A 1 746 ? 30.395 10.529 -25.572 1.00 82.88 746 THR A O 1
ATOM 5886 N N . VAL A 1 747 ? 30.587 10.156 -23.370 1.00 84.62 747 VAL A N 1
ATOM 5887 C CA . VAL A 1 747 ? 30.767 11.570 -23.014 1.00 84.62 747 VAL A CA 1
ATOM 5888 C C . VAL A 1 747 ? 32.258 11.930 -23.121 1.00 84.62 747 VAL A C 1
ATOM 5890 O O . VAL A 1 747 ? 33.091 11.142 -22.662 1.00 84.62 747 VAL A O 1
ATOM 5893 N N . PRO A 1 748 ? 32.631 13.104 -23.670 1.00 86.06 748 PRO A N 1
ATOM 5894 C CA . PRO A 1 748 ? 34.027 13.528 -23.748 1.00 86.06 748 PRO A CA 1
ATOM 5895 C C . PRO A 1 748 ? 34.743 13.536 -22.392 1.00 86.06 748 PRO A C 1
ATOM 5897 O O . PRO A 1 748 ? 34.164 13.893 -21.363 1.00 86.06 748 PRO A O 1
ATOM 5900 N N . ALA A 1 749 ? 36.044 13.230 -22.400 1.00 85.75 749 ALA A N 1
ATOM 5901 C CA . ALA A 1 749 ? 36.853 13.083 -21.186 1.00 85.75 749 ALA A CA 1
ATOM 5902 C C . ALA A 1 749 ? 36.744 14.287 -20.224 1.00 85.75 749 ALA A C 1
ATOM 5904 O O . ALA A 1 749 ? 36.524 14.104 -19.026 1.00 85.75 749 ALA A O 1
ATOM 5905 N N . HIS A 1 750 ? 36.805 15.514 -20.755 1.00 84.50 750 HIS A N 1
ATOM 5906 C CA . HIS A 1 750 ? 36.733 16.757 -19.974 1.00 84.50 750 HIS A CA 1
ATOM 5907 C C . HIS A 1 750 ? 35.386 16.968 -19.258 1.00 84.50 750 HIS A C 1
ATOM 5909 O O . HIS A 1 750 ? 35.339 17.637 -18.232 1.00 84.50 750 HIS A O 1
ATOM 5915 N N . LYS A 1 751 ? 34.300 16.382 -19.775 1.00 83.31 751 LYS A N 1
ATOM 5916 C CA . LYS A 1 751 ? 32.968 16.390 -19.154 1.00 83.31 751 LYS A CA 1
ATOM 5917 C C . LYS A 1 751 ? 32.797 15.237 -18.172 1.00 83.31 751 LYS A C 1
ATOM 5919 O O . LYS A 1 751 ? 32.192 15.409 -17.114 1.00 83.31 751 LYS A O 1
ATOM 5924 N N . SER A 1 752 ? 33.346 14.072 -18.516 1.00 83.31 752 SER A N 1
ATOM 5925 C CA . SER A 1 752 ? 33.252 12.855 -17.707 1.00 83.31 752 SER A CA 1
ATOM 5926 C C . SER A 1 752 ? 33.945 12.970 -16.346 1.00 83.31 752 SER A C 1
ATOM 5928 O O . SER A 1 752 ? 33.467 12.388 -15.377 1.00 83.31 752 SER A O 1
ATOM 5930 N N . SER A 1 753 ? 35.011 13.774 -16.237 1.00 81.56 753 SER A N 1
ATOM 5931 C CA . SER A 1 753 ? 35.756 13.995 -14.987 1.00 81.56 753 SER A CA 1
ATOM 5932 C C . SER A 1 753 ? 34.900 14.581 -13.856 1.00 81.56 753 SER A C 1
ATOM 5934 O O . SER A 1 753 ? 35.222 14.407 -12.682 1.00 81.56 753 SER A O 1
ATOM 5936 N N . ILE A 1 754 ? 33.789 15.242 -14.197 1.00 77.38 754 ILE A N 1
ATOM 5937 C CA . ILE A 1 754 ? 32.847 15.849 -13.249 1.00 77.38 754 ILE A CA 1
ATOM 5938 C C . ILE A 1 754 ? 31.862 14.801 -12.695 1.00 77.38 754 ILE A C 1
ATOM 5940 O O . ILE A 1 754 ? 31.318 14.967 -11.601 1.00 77.38 754 ILE A O 1
ATOM 5944 N N . LEU A 1 755 ? 31.626 13.707 -13.429 1.00 82.75 755 LEU A N 1
ATOM 5945 C CA . LEU A 1 755 ? 30.628 12.691 -13.098 1.00 82.75 755 LEU A CA 1
ATOM 5946 C C . LEU A 1 755 ? 31.281 11.482 -12.415 1.00 82.75 755 LEU A C 1
ATOM 5948 O O . LEU A 1 755 ? 31.857 10.601 -13.051 1.00 82.75 755 LEU A O 1
ATOM 5952 N N . ARG A 1 756 ? 31.157 11.399 -11.088 1.00 81.06 756 ARG A N 1
ATOM 5953 C CA . ARG A 1 756 ? 31.702 10.274 -10.313 1.00 81.06 756 ARG A CA 1
ATOM 5954 C C . ARG A 1 756 ? 31.057 8.948 -10.734 1.00 81.06 756 ARG A C 1
ATOM 5956 O O . ARG A 1 756 ? 29.850 8.795 -10.616 1.00 81.06 756 ARG A O 1
ATOM 5963 N N . GLY A 1 757 ? 31.868 7.964 -11.128 1.00 80.44 757 GLY A N 1
ATOM 5964 C CA . GLY A 1 757 ? 31.400 6.661 -11.628 1.00 80.44 757 GLY A CA 1
ATOM 5965 C C . GLY A 1 757 ? 31.367 6.551 -13.156 1.00 80.44 757 GLY A C 1
ATOM 5966 O O . GLY A 1 757 ? 31.051 5.483 -13.672 1.00 80.44 757 GLY A O 1
ATOM 5967 N N . PHE A 1 758 ? 31.718 7.624 -13.867 1.00 82.50 758 PHE A N 1
ATOM 5968 C CA . PHE A 1 758 ? 31.945 7.612 -15.306 1.00 82.50 758 PHE A CA 1
ATOM 5969 C C . PHE A 1 758 ? 33.403 7.246 -15.616 1.00 82.50 758 PHE A C 1
ATOM 5971 O O . PHE A 1 758 ? 34.318 7.784 -14.993 1.00 82.50 758 PHE A O 1
ATOM 5978 N N . ASN A 1 759 ? 33.627 6.367 -16.595 1.00 81.88 759 ASN A N 1
ATOM 5979 C CA . ASN A 1 759 ? 34.962 6.021 -17.081 1.00 81.88 759 ASN A CA 1
ATOM 5980 C C . ASN A 1 759 ? 35.151 6.568 -18.500 1.00 81.88 759 ASN A C 1
ATOM 5982 O O . ASN A 1 759 ? 34.367 6.258 -19.398 1.00 81.88 759 ASN A O 1
ATOM 5986 N N . SER A 1 760 ? 36.190 7.381 -18.708 1.00 78.69 760 SER A N 1
ATOM 5987 C CA . SER A 1 760 ? 36.510 7.923 -20.034 1.00 78.69 760 SER A CA 1
ATOM 5988 C C . SER A 1 760 ? 36.749 6.790 -21.039 1.00 78.69 760 SER A C 1
ATOM 5990 O O . SER A 1 760 ? 37.464 5.834 -20.739 1.00 78.69 760 SER A O 1
ATOM 5992 N N . GLY A 1 761 ? 36.144 6.892 -22.225 1.00 77.31 761 GLY A N 1
ATOM 5993 C CA . GLY A 1 761 ? 36.270 5.894 -23.294 1.00 77.31 761 GLY A CA 1
ATOM 5994 C C . GLY A 1 761 ? 35.389 4.647 -23.141 1.00 77.31 761 GLY A C 1
ATOM 5995 O O . GLY A 1 761 ? 35.402 3.800 -24.029 1.00 77.31 761 GLY A O 1
ATOM 5996 N N . MET A 1 762 ? 34.605 4.529 -22.064 1.00 84.31 762 MET A N 1
ATOM 5997 C CA . MET A 1 762 ? 33.561 3.507 -21.939 1.00 84.31 762 MET A CA 1
ATOM 5998 C C . MET A 1 762 ? 32.198 4.075 -22.339 1.00 84.31 762 MET A C 1
ATOM 6000 O O . MET A 1 762 ? 31.920 5.259 -22.135 1.00 84.31 762 MET A O 1
ATOM 6004 N N . SER A 1 763 ? 31.326 3.218 -22.874 1.00 84.81 763 SER A N 1
ATOM 6005 C CA . SER A 1 763 ? 29.931 3.589 -23.115 1.00 84.81 763 SER A CA 1
ATOM 6006 C C . SER A 1 763 ? 29.228 3.932 -21.791 1.00 84.81 763 SER A C 1
ATOM 6008 O O . SER A 1 763 ? 29.566 3.407 -20.721 1.00 84.81 763 SER A O 1
ATOM 6010 N N . CYS A 1 764 ? 28.22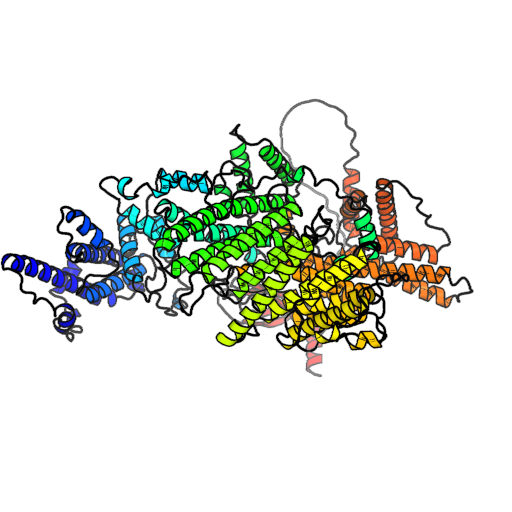3 4.808 -21.833 1.00 85.50 764 CYS A N 1
ATOM 6011 C CA . CYS A 1 764 ? 27.481 5.176 -20.624 1.00 85.50 764 CYS A CA 1
ATOM 6012 C C . CYS A 1 764 ? 26.721 4.003 -20.003 1.00 85.50 764 CYS A C 1
ATOM 6014 O O . CYS A 1 764 ? 26.589 3.937 -18.777 1.00 85.50 764 CYS A O 1
ATOM 6016 N N . ILE A 1 765 ? 26.265 3.055 -20.827 1.00 84.75 765 ILE A N 1
ATOM 6017 C CA . ILE A 1 765 ? 25.639 1.820 -20.351 1.00 84.75 765 ILE A CA 1
ATOM 6018 C C . ILE A 1 765 ? 26.638 0.956 -19.563 1.00 84.75 765 ILE A C 1
ATOM 6020 O O . ILE A 1 765 ? 26.305 0.478 -18.475 1.00 84.75 765 ILE A O 1
ATOM 6024 N N . ASP A 1 766 ? 27.886 0.848 -20.035 1.00 85.69 766 ASP A N 1
ATOM 6025 C CA . ASP A 1 766 ? 28.945 0.107 -19.342 1.00 85.69 766 ASP A CA 1
ATOM 6026 C C . ASP A 1 766 ? 29.402 0.806 -18.054 1.00 85.69 766 ASP A C 1
ATOM 6028 O O . ASP A 1 766 ? 29.850 0.138 -17.124 1.00 85.69 766 ASP A O 1
ATOM 6032 N N . CYS A 1 767 ? 29.257 2.132 -17.954 1.00 87.38 767 CYS A N 1
ATOM 6033 C CA . CYS A 1 767 ? 29.502 2.873 -16.710 1.00 87.38 767 CYS A CA 1
ATOM 6034 C C . CYS A 1 767 ? 28.366 2.691 -15.686 1.00 87.38 767 CYS A C 1
ATOM 6036 O O . CYS A 1 767 ? 28.608 2.618 -14.480 1.00 87.38 767 CYS A O 1
ATOM 6038 N N . ALA A 1 768 ? 27.116 2.592 -16.145 1.00 88.50 768 ALA A N 1
ATOM 6039 C CA . ALA A 1 768 ? 25.955 2.409 -15.276 1.00 88.50 768 ALA A CA 1
ATOM 6040 C C . ALA A 1 768 ? 25.834 0.982 -14.717 1.00 88.50 768 ALA A C 1
ATOM 6042 O O . ALA A 1 768 ? 25.377 0.793 -13.584 1.00 88.50 768 ALA A O 1
ATOM 6043 N N . LEU A 1 769 ? 26.269 -0.026 -15.480 1.00 88.12 769 LEU A N 1
ATOM 6044 C CA . LEU A 1 769 ? 26.162 -1.432 -15.095 1.00 88.12 769 LEU A CA 1
ATOM 6045 C C . LEU A 1 769 ? 26.867 -1.757 -13.755 1.00 88.12 769 LEU A C 1
ATOM 6047 O O . LEU A 1 769 ? 26.217 -2.362 -12.899 1.00 88.12 769 LEU A O 1
ATOM 6051 N N . PRO A 1 770 ? 28.125 -1.343 -13.491 1.00 87.56 770 PRO A N 1
ATOM 6052 C CA . PRO A 1 770 ? 28.774 -1.527 -12.191 1.00 87.56 770 PRO A CA 1
ATOM 6053 C C . PRO A 1 770 ? 28.005 -0.893 -11.029 1.00 87.56 770 PRO A C 1
ATOM 6055 O O . PRO A 1 770 ? 27.932 -1.484 -9.953 1.00 87.56 770 PRO A O 1
ATOM 6058 N N . ILE A 1 771 ? 27.388 0.276 -11.242 1.00 86.12 771 ILE A N 1
ATOM 6059 C CA . ILE A 1 771 ? 26.582 0.956 -10.220 1.00 86.12 771 ILE A CA 1
ATOM 6060 C C . ILE A 1 771 ? 25.365 0.100 -9.848 1.00 86.12 771 ILE A C 1
ATOM 6062 O O . ILE A 1 771 ? 25.152 -0.164 -8.665 1.00 86.12 771 ILE A O 1
ATOM 6066 N N . LEU A 1 772 ? 24.608 -0.398 -10.833 1.00 83.12 772 LEU A N 1
ATOM 6067 C CA . LEU A 1 772 ? 23.466 -1.292 -10.586 1.00 83.12 772 LEU A CA 1
ATOM 6068 C C . LEU A 1 772 ? 23.894 -2.652 -10.021 1.00 83.12 772 LEU A C 1
ATOM 6070 O O . LEU A 1 772 ? 23.219 -3.196 -9.147 1.00 83.12 772 LEU A O 1
ATOM 6074 N N . LYS A 1 773 ? 25.037 -3.188 -10.461 1.00 82.75 773 LYS A N 1
ATOM 6075 C CA . LYS A 1 773 ? 25.579 -4.468 -9.988 1.00 82.75 773 LYS A CA 1
ATOM 6076 C C . LYS A 1 773 ? 25.833 -4.462 -8.477 1.00 82.75 773 LYS A C 1
ATOM 6078 O O . LYS A 1 773 ? 25.504 -5.442 -7.814 1.00 82.75 773 LYS A O 1
ATOM 6083 N N . VAL A 1 774 ? 26.307 -3.345 -7.909 1.00 74.81 774 VAL A N 1
ATOM 6084 C CA . VAL A 1 774 ? 26.482 -3.187 -6.448 1.00 74.81 774 VAL A CA 1
ATOM 6085 C C . VAL A 1 774 ? 25.175 -3.433 -5.687 1.00 74.81 774 VAL A C 1
ATOM 6087 O O . VAL A 1 774 ? 25.197 -4.034 -4.611 1.00 74.81 774 VAL A O 1
ATOM 6090 N N . TYR A 1 775 ? 24.038 -2.998 -6.238 1.00 67.69 775 TYR A N 1
ATOM 6091 C CA . TYR A 1 775 ? 22.724 -3.258 -5.651 1.00 67.69 775 TYR A CA 1
ATOM 6092 C C . TYR A 1 775 ? 22.335 -4.738 -5.770 1.00 67.69 775 TYR A C 1
ATOM 6094 O O . TYR A 1 775 ? 21.920 -5.344 -4.781 1.00 67.69 775 TYR A O 1
ATOM 6102 N N . PHE A 1 776 ? 22.541 -5.335 -6.944 1.00 67.50 776 PHE A N 1
ATOM 6103 C CA . PHE A 1 776 ? 22.198 -6.732 -7.220 1.00 67.50 776 PHE A CA 1
ATOM 6104 C C . PHE A 1 776 ? 22.988 -7.743 -6.384 1.00 67.50 776 PHE A C 1
ATOM 6106 O O . PHE A 1 776 ? 22.398 -8.634 -5.772 1.00 67.50 776 PHE A O 1
ATOM 6113 N N . GLU A 1 777 ? 24.311 -7.606 -6.313 1.00 67.12 777 GLU A N 1
ATOM 6114 C CA . GLU A 1 777 ? 25.171 -8.589 -5.644 1.00 67.12 777 GLU A CA 1
ATOM 6115 C C . GLU A 1 777 ? 25.017 -8.562 -4.121 1.00 67.12 777 GLU A C 1
ATOM 6117 O O . GLU A 1 777 ? 24.925 -9.614 -3.488 1.00 67.12 777 GLU A O 1
ATOM 6122 N N . LYS A 1 778 ? 24.924 -7.370 -3.518 1.00 59.56 778 LYS A N 1
ATOM 6123 C CA . LYS A 1 778 ? 24.856 -7.221 -2.054 1.00 59.56 778 LYS A CA 1
ATOM 6124 C C . LYS A 1 778 ? 23.477 -7.524 -1.468 1.00 59.56 778 LYS A C 1
ATOM 6126 O O . LYS A 1 778 ? 23.376 -7.820 -0.280 1.00 59.56 778 LYS A O 1
ATOM 6131 N N . LYS A 1 779 ? 22.408 -7.435 -2.268 1.00 55.50 779 LYS A N 1
ATOM 6132 C CA . LYS A 1 779 ? 21.017 -7.608 -1.817 1.00 55.50 779 LYS A CA 1
ATOM 6133 C C . LYS A 1 779 ? 20.315 -8.799 -2.461 1.00 55.50 779 LYS A C 1
ATOM 6135 O O . LYS A 1 779 ? 19.105 -8.916 -2.318 1.00 55.50 779 LYS A O 1
ATOM 6140 N N . ARG A 1 780 ? 21.045 -9.724 -3.091 1.00 58.12 780 ARG A N 1
ATOM 6141 C CA . ARG A 1 780 ? 20.499 -10.948 -3.705 1.00 58.12 780 ARG A CA 1
ATOM 6142 C C . ARG A 1 780 ? 19.491 -11.713 -2.822 1.00 58.12 780 ARG A C 1
ATOM 6144 O O . ARG A 1 780 ? 18.447 -12.087 -3.355 1.00 58.12 780 ARG A O 1
ATOM 6151 N N . PRO A 1 781 ? 19.702 -11.883 -1.498 1.00 51.53 781 PRO A N 1
ATOM 6152 C CA . PRO A 1 781 ? 18.692 -12.489 -0.626 1.00 51.53 781 PRO A CA 1
ATOM 6153 C C . PRO A 1 781 ? 17.468 -11.590 -0.410 1.00 51.53 781 PRO A C 1
ATOM 6155 O O . PRO A 1 781 ? 16.360 -12.094 -0.354 1.00 51.53 781 PRO A O 1
ATOM 6158 N N . GLN A 1 782 ? 17.653 -10.267 -0.332 1.00 48.97 782 GLN A N 1
ATOM 6159 C CA . GLN A 1 782 ? 16.606 -9.282 -0.026 1.00 48.97 782 GLN A CA 1
ATOM 6160 C C . GLN A 1 782 ? 15.748 -8.918 -1.243 1.00 48.97 782 GLN A C 1
ATOM 6162 O O . GLN A 1 782 ? 14.542 -8.785 -1.115 1.00 48.97 782 GLN A O 1
ATOM 6167 N N . LEU A 1 783 ? 16.326 -8.884 -2.448 1.00 50.94 783 LEU A N 1
ATOM 6168 C CA . LEU A 1 783 ? 15.575 -8.844 -3.707 1.00 50.94 783 LEU A CA 1
ATOM 6169 C C . LEU A 1 783 ? 14.627 -10.048 -3.836 1.00 50.94 783 LEU A C 1
ATOM 6171 O O . LEU A 1 783 ? 13.602 -9.938 -4.504 1.00 50.94 783 LEU A O 1
ATOM 6175 N N . CYS A 1 784 ? 14.925 -11.152 -3.145 1.00 43.31 784 CYS A N 1
ATOM 6176 C CA . CYS A 1 784 ? 14.102 -12.358 -3.069 1.00 43.31 784 CYS A CA 1
ATOM 6177 C C . CYS A 1 784 ? 13.363 -12.539 -1.724 1.00 43.31 784 CYS A C 1
ATOM 6179 O O . CYS A 1 784 ? 12.643 -13.524 -1.585 1.00 43.31 784 CYS A O 1
ATOM 6181 N N . ALA A 1 785 ? 13.518 -11.637 -0.745 1.00 42.50 785 ALA A N 1
ATOM 6182 C CA . ALA A 1 785 ? 12.887 -11.742 0.575 1.00 42.50 785 ALA A CA 1
ATOM 6183 C C . ALA A 1 785 ? 11.751 -10.724 0.739 1.00 42.50 785 ALA A C 1
ATOM 6185 O O . ALA A 1 785 ? 11.645 -9.753 -0.013 1.00 42.50 785 ALA A O 1
ATOM 6186 N N . VAL A 1 786 ? 10.882 -10.983 1.715 1.00 45.09 786 VAL A N 1
ATOM 6187 C CA . VAL A 1 786 ? 9.818 -10.070 2.146 1.00 45.09 786 VAL A CA 1
ATOM 6188 C C . VAL A 1 786 ? 10.442 -9.004 3.045 1.00 45.09 786 VAL A C 1
ATOM 6190 O O . VAL A 1 786 ? 11.219 -9.334 3.944 1.00 45.09 786 VAL A O 1
ATOM 6193 N N . TRP A 1 787 ? 10.143 -7.732 2.777 1.00 46.41 787 TRP A N 1
ATOM 6194 C CA . TRP A 1 787 ? 10.550 -6.632 3.646 1.00 46.41 787 TRP A CA 1
ATOM 6195 C C . TRP A 1 787 ? 9.764 -6.738 4.954 1.00 46.41 787 TRP A C 1
ATOM 6197 O O . TRP A 1 787 ? 8.538 -6.793 4.930 1.00 46.41 787 TRP A O 1
ATOM 6207 N N . VAL A 1 788 ? 10.460 -6.819 6.085 1.00 42.97 788 VAL A N 1
ATOM 6208 C CA . VAL A 1 788 ? 9.822 -6.825 7.404 1.00 42.97 788 VAL A CA 1
ATOM 6209 C C . VAL A 1 788 ? 9.955 -5.417 7.958 1.00 42.97 788 VAL A C 1
ATOM 6211 O O . VAL A 1 788 ? 11.071 -4.946 8.163 1.00 42.97 788 VAL A O 1
ATOM 6214 N N . THR A 1 789 ? 8.827 -4.744 8.169 1.00 44.53 789 THR A N 1
ATOM 6215 C CA . THR A 1 789 ? 8.772 -3.505 8.950 1.00 44.53 789 THR A CA 1
ATOM 6216 C C . THR A 1 789 ? 9.267 -3.807 10.363 1.00 44.53 789 THR A C 1
ATOM 6218 O O . THR A 1 789 ? 8.718 -4.685 11.031 1.00 44.53 789 THR A O 1
ATOM 6221 N N . SER A 1 790 ? 10.328 -3.131 10.802 1.00 46.78 790 SER A N 1
ATOM 6222 C CA . SER A 1 790 ? 10.912 -3.306 12.139 1.00 46.78 790 SER A CA 1
ATOM 6223 C C . SER A 1 790 ? 10.097 -2.618 13.236 1.00 46.78 790 SER A C 1
ATOM 6225 O O . SER A 1 790 ? 10.185 -3.031 14.391 1.00 46.78 790 SER A O 1
ATOM 6227 N N . SER A 1 791 ? 9.288 -1.612 12.886 1.00 52.94 791 SER A N 1
ATOM 6228 C CA . SER A 1 791 ? 8.475 -0.878 13.855 1.00 52.94 791 SER A CA 1
ATOM 6229 C C . SER A 1 791 ? 7.279 -1.707 14.327 1.00 52.94 791 SER A C 1
ATOM 6231 O O . SER A 1 791 ? 6.521 -2.270 13.534 1.00 52.94 791 SER A O 1
ATOM 6233 N N . THR A 1 792 ? 7.093 -1.765 15.646 1.00 54.84 792 THR A N 1
ATOM 6234 C CA . THR A 1 792 ? 5.917 -2.366 16.290 1.00 54.84 792 THR A CA 1
ATOM 6235 C C . THR A 1 792 ? 4.655 -1.514 16.137 1.00 54.84 792 THR A C 1
ATOM 6237 O O . THR A 1 792 ? 3.557 -2.019 16.364 1.00 54.84 792 THR A O 1
ATOM 6240 N N . SER A 1 793 ? 4.808 -0.246 15.753 1.00 60.81 793 SER A N 1
ATOM 6241 C CA . SER A 1 793 ? 3.741 0.743 15.576 1.00 60.81 793 SER A CA 1
ATOM 6242 C C . SER A 1 793 ? 4.170 1.762 14.510 1.00 60.81 793 SER A C 1
ATOM 6244 O O . SER A 1 793 ? 4.587 2.866 14.861 1.00 60.81 793 SER A O 1
ATOM 6246 N N . PRO A 1 794 ? 4.169 1.378 13.220 1.00 67.81 794 PRO A N 1
ATOM 6247 C CA . PRO A 1 794 ? 4.658 2.249 12.162 1.00 67.81 794 PRO A CA 1
ATOM 6248 C C . PRO A 1 794 ? 3.754 3.473 11.988 1.00 67.81 794 PRO A C 1
ATOM 6250 O O . PRO A 1 794 ? 2.529 3.340 12.032 1.00 67.81 794 PRO A O 1
ATOM 6253 N N . SER A 1 795 ? 4.339 4.646 11.730 1.00 69.25 795 SER A N 1
ATOM 6254 C CA . SER A 1 795 ? 3.554 5.842 11.384 1.00 69.25 795 SER A CA 1
ATOM 6255 C C . SER A 1 795 ? 2.787 5.645 10.060 1.00 69.25 795 SER A C 1
ATOM 6257 O O . SER A 1 795 ? 3.126 4.741 9.275 1.00 69.25 795 SER A O 1
ATOM 6259 N N . PRO A 1 796 ? 1.763 6.464 9.740 1.00 75.38 796 PRO A N 1
ATOM 6260 C CA . PRO A 1 796 ? 1.101 6.402 8.434 1.00 75.38 796 PRO A CA 1
ATOM 6261 C C . PRO A 1 796 ? 2.108 6.554 7.283 1.00 75.38 796 PRO A C 1
ATOM 6263 O O . PRO A 1 796 ? 2.092 5.779 6.317 1.00 75.38 796 PRO A O 1
ATOM 6266 N N . PHE A 1 797 ? 3.061 7.479 7.428 1.00 73.50 797 PHE A N 1
ATOM 6267 C CA . PHE A 1 797 ? 4.194 7.624 6.520 1.00 73.50 797 PHE A CA 1
ATOM 6268 C C . PHE A 1 797 ? 4.997 6.325 6.334 1.00 73.50 797 PHE A C 1
ATOM 6270 O O . PHE A 1 797 ? 5.290 5.946 5.194 1.00 73.50 797 PHE A O 1
ATOM 6277 N N . GLU A 1 798 ? 5.370 5.633 7.410 1.00 71.75 798 GLU A N 1
ATOM 6278 C CA . GLU A 1 798 ? 6.127 4.375 7.343 1.00 71.75 798 GLU A CA 1
ATOM 6279 C C . GLU A 1 798 ? 5.307 3.267 6.680 1.00 71.75 798 GLU A C 1
ATOM 6281 O O . GLU A 1 798 ? 5.761 2.663 5.706 1.00 71.75 798 GLU A O 1
ATOM 6286 N N . THR A 1 799 ? 4.055 3.092 7.108 1.00 72.88 799 THR A N 1
ATOM 6287 C CA . THR A 1 799 ? 3.113 2.101 6.564 1.00 72.88 799 THR A CA 1
ATOM 6288 C C . THR A 1 799 ? 2.973 2.231 5.047 1.00 72.88 799 THR A C 1
ATOM 6290 O O . THR A 1 799 ? 3.104 1.259 4.298 1.00 72.88 799 THR A O 1
ATOM 6293 N N . LEU A 1 800 ? 2.781 3.458 4.558 1.00 70.19 800 LEU A N 1
ATOM 6294 C CA . LEU A 1 800 ? 2.689 3.742 3.130 1.00 70.19 800 LEU A CA 1
ATOM 6295 C C . LEU A 1 800 ? 3.986 3.415 2.389 1.00 70.19 800 LEU A C 1
ATOM 6297 O O . LEU A 1 800 ? 3.973 2.970 1.233 1.00 70.19 800 LEU A O 1
ATOM 6301 N N . ASN A 1 801 ? 5.124 3.717 3.011 1.00 65.88 801 ASN A N 1
ATOM 6302 C CA . ASN A 1 801 ? 6.409 3.591 2.357 1.00 65.88 801 ASN A CA 1
ATOM 6303 C C . ASN A 1 801 ? 6.999 2.178 2.390 1.00 65.88 801 ASN A C 1
ATOM 6305 O O . ASN A 1 801 ? 7.828 1.903 1.510 1.00 65.88 801 ASN A O 1
ATOM 6309 N N . ASP A 1 802 ? 6.535 1.337 3.307 1.00 66.81 802 ASP A N 1
ATOM 6310 C CA . ASP A 1 802 ? 6.994 -0.036 3.516 1.00 66.81 802 ASP A CA 1
ATOM 6311 C C . ASP A 1 802 ? 5.969 -1.086 3.053 1.00 66.81 802 ASP A C 1
ATOM 6313 O O . ASP A 1 802 ? 6.188 -2.287 3.201 1.00 66.81 802 ASP A O 1
ATOM 6317 N N . SER A 1 803 ? 4.873 -0.649 2.423 1.00 67.81 803 SER A N 1
ATOM 6318 C CA . SER A 1 803 ? 3.886 -1.546 1.815 1.00 67.81 803 SER A CA 1
ATOM 6319 C C . SER A 1 803 ? 4.511 -2.518 0.799 1.00 67.81 803 SER A C 1
ATOM 6321 O O . SER A 1 803 ? 5.382 -2.153 -0.006 1.00 67.81 803 SER A O 1
ATOM 6323 N N . ASN A 1 804 ? 4.017 -3.765 0.772 1.00 69.62 804 ASN A N 1
ATOM 6324 C CA . ASN A 1 804 ? 4.514 -4.796 -0.147 1.00 69.62 804 ASN A CA 1
ATOM 6325 C C . ASN A 1 804 ? 4.338 -4.388 -1.613 1.00 69.62 804 ASN A C 1
ATOM 6327 O O . ASN A 1 804 ? 5.229 -4.639 -2.424 1.00 69.62 804 ASN A O 1
ATOM 6331 N N . ARG A 1 805 ? 3.226 -3.722 -1.962 1.00 70.50 805 ARG A N 1
ATOM 6332 C CA . ARG A 1 805 ? 2.990 -3.153 -3.304 1.00 70.50 805 ARG A CA 1
ATOM 6333 C C . ARG A 1 805 ? 4.113 -2.239 -3.751 1.00 70.50 805 ARG A C 1
ATOM 6335 O O . ARG A 1 805 ? 4.722 -2.466 -4.798 1.00 70.50 805 ARG A O 1
ATOM 6342 N N . LYS A 1 806 ? 4.407 -1.212 -2.952 1.00 72.62 806 LYS A N 1
ATOM 6343 C CA . LYS A 1 806 ? 5.457 -0.250 -3.273 1.00 72.62 806 LYS A CA 1
ATOM 6344 C C . LYS A 1 806 ? 6.805 -0.950 -3.365 1.00 72.62 806 LYS A C 1
ATOM 6346 O O . LYS A 1 806 ? 7.575 -0.672 -4.283 1.00 72.62 806 LYS A O 1
ATOM 6351 N N . TYR A 1 807 ? 7.076 -1.880 -2.455 1.00 74.00 807 TYR A N 1
ATOM 6352 C CA . TYR A 1 807 ? 8.299 -2.665 -2.482 1.00 74.00 807 TYR A CA 1
ATOM 6353 C C . TYR A 1 807 ? 8.425 -3.496 -3.769 1.00 74.00 807 TYR A C 1
ATOM 6355 O O . TYR A 1 807 ? 9.447 -3.418 -4.448 1.00 74.00 807 TYR A O 1
ATOM 6363 N N . ASN A 1 808 ? 7.376 -4.219 -4.168 1.00 72.69 808 ASN A N 1
ATOM 6364 C CA . ASN A 1 808 ? 7.329 -4.994 -5.411 1.00 72.69 808 ASN A CA 1
ATOM 6365 C C . ASN A 1 808 ? 7.522 -4.111 -6.641 1.00 72.69 808 ASN A C 1
ATOM 6367 O O . ASN A 1 808 ? 8.369 -4.420 -7.474 1.00 72.69 808 ASN A O 1
ATOM 6371 N N . ALA A 1 809 ? 6.819 -2.981 -6.726 1.00 76.00 809 ALA A N 1
ATOM 6372 C CA . ALA A 1 809 ? 6.968 -2.032 -7.826 1.00 76.00 809 ALA A CA 1
ATOM 6373 C C . ALA A 1 809 ? 8.407 -1.491 -7.925 1.00 76.00 809 ALA A C 1
ATOM 6375 O O . ALA A 1 809 ? 8.981 -1.409 -9.013 1.00 76.00 809 ALA A O 1
ATOM 6376 N N . LEU A 1 810 ? 9.032 -1.166 -6.787 1.00 75.62 810 LEU A N 1
ATOM 6377 C CA . LEU A 1 810 ? 10.433 -0.749 -6.740 1.00 75.62 810 LEU A CA 1
ATOM 6378 C C . LEU A 1 810 ? 11.380 -1.881 -7.166 1.00 75.62 810 LEU A C 1
ATOM 6380 O O . LEU A 1 810 ? 12.286 -1.638 -7.963 1.00 75.62 810 LEU A O 1
ATOM 6384 N N . ARG A 1 811 ? 11.155 -3.118 -6.707 1.00 76.81 811 ARG A N 1
ATOM 6385 C CA . ARG A 1 811 ? 11.943 -4.290 -7.120 1.00 76.81 811 ARG A CA 1
ATOM 6386 C C . ARG A 1 811 ? 11.829 -4.561 -8.616 1.00 76.81 811 ARG A C 1
ATOM 6388 O O . ARG A 1 811 ? 12.864 -4.748 -9.256 1.00 76.81 811 ARG A O 1
ATOM 6395 N N . CYS A 1 812 ? 10.620 -4.531 -9.180 1.00 79.69 812 CYS A N 1
ATOM 6396 C CA . CYS A 1 812 ? 10.398 -4.646 -10.622 1.00 79.69 812 CYS A CA 1
ATOM 6397 C C . CYS A 1 812 ? 11.177 -3.559 -11.361 1.00 79.69 812 CYS A C 1
ATOM 6399 O O . CYS A 1 812 ? 11.926 -3.853 -12.285 1.00 79.69 812 CYS A O 1
ATOM 6401 N N . LYS A 1 813 ? 11.095 -2.311 -10.891 1.00 79.75 813 LYS A N 1
ATOM 6402 C CA . LYS A 1 813 ? 11.798 -1.184 -11.504 1.00 79.75 813 LYS A CA 1
ATOM 6403 C C . LYS A 1 813 ? 13.319 -1.337 -11.506 1.00 79.75 813 LYS A C 1
ATOM 6405 O O . LYS A 1 813 ? 13.960 -1.073 -12.519 1.00 79.75 813 LYS A O 1
ATOM 6410 N N . TYR A 1 814 ? 13.907 -1.738 -10.384 1.00 80.38 814 TYR A N 1
ATOM 6411 C CA . TYR A 1 814 ? 15.361 -1.883 -10.268 1.00 80.38 814 TYR A CA 1
ATOM 6412 C C . TYR A 1 814 ? 15.884 -3.137 -10.963 1.00 80.38 814 TYR A C 1
ATOM 6414 O O . TYR A 1 814 ? 16.991 -3.127 -11.496 1.00 80.38 814 TYR A O 1
ATOM 6422 N N . THR A 1 815 ? 15.081 -4.197 -10.998 1.00 81.31 815 THR A N 1
ATOM 6423 C CA . THR A 1 815 ? 15.423 -5.438 -11.697 1.00 81.31 815 THR A CA 1
ATOM 6424 C C . THR A 1 815 ? 15.275 -5.317 -13.193 1.00 81.31 815 THR A C 1
ATOM 6426 O O . THR A 1 815 ? 16.195 -5.709 -13.902 1.00 81.31 815 THR A O 1
ATOM 6429 N N . GLY A 1 816 ? 14.208 -4.675 -13.668 1.00 85.12 816 GLY A N 1
ATOM 6430 C CA . GLY A 1 816 ? 14.065 -4.302 -15.072 1.00 85.12 816 GLY A CA 1
ATOM 6431 C C . GLY A 1 816 ? 15.255 -3.468 -15.541 1.00 85.12 816 GLY A C 1
ATOM 6432 O O . GLY A 1 816 ? 15.925 -3.847 -16.492 1.00 85.12 816 GLY A O 1
ATOM 6433 N N . ALA A 1 817 ? 15.614 -2.425 -14.785 1.00 84.12 817 ALA A N 1
ATOM 6434 C CA . ALA A 1 817 ? 16.786 -1.589 -15.053 1.00 84.12 817 ALA A CA 1
ATOM 6435 C C . ALA A 1 817 ? 18.095 -2.372 -15.208 1.00 84.12 817 ALA A C 1
ATOM 6437 O O . ALA A 1 817 ? 18.874 -2.135 -16.127 1.00 84.12 817 ALA A O 1
ATOM 6438 N N . TYR A 1 818 ? 18.357 -3.305 -14.295 1.00 86.75 818 TYR A N 1
ATOM 6439 C CA . TYR A 1 818 ? 19.566 -4.114 -14.358 1.00 86.75 818 TYR A CA 1
ATOM 6440 C C . TYR A 1 818 ? 19.550 -5.093 -15.530 1.00 86.75 818 TYR A C 1
ATOM 6442 O O . TYR A 1 818 ? 20.557 -5.206 -16.227 1.00 86.75 818 TYR A O 1
ATOM 6450 N N . ILE A 1 819 ? 18.412 -5.749 -15.778 1.00 87.75 819 ILE A N 1
ATOM 6451 C CA . ILE A 1 819 ? 18.217 -6.618 -16.942 1.00 87.75 819 ILE A CA 1
ATOM 6452 C C . ILE A 1 819 ? 18.458 -5.829 -18.230 1.00 87.75 819 ILE A C 1
ATOM 6454 O O . ILE A 1 819 ? 19.179 -6.312 -19.096 1.00 87.75 819 ILE A O 1
ATOM 6458 N N . ASP A 1 820 ? 17.949 -4.602 -18.332 1.00 86.25 820 ASP A N 1
ATOM 6459 C CA . ASP A 1 820 ? 18.180 -3.748 -19.495 1.00 86.25 820 ASP A CA 1
ATOM 6460 C C . ASP A 1 820 ? 19.639 -3.326 -19.644 1.00 86.25 820 ASP A C 1
ATOM 6462 O O . ASP A 1 820 ? 20.183 -3.428 -20.737 1.00 86.25 820 ASP A O 1
ATOM 6466 N N . CYS A 1 821 ? 20.326 -2.937 -18.567 1.00 86.44 821 CYS A N 1
ATOM 6467 C CA . CYS A 1 821 ? 21.769 -2.679 -18.627 1.00 86.44 821 CYS A CA 1
ATOM 6468 C C . CYS A 1 821 ? 22.558 -3.904 -19.118 1.00 86.44 821 CYS A C 1
ATOM 6470 O O . CYS A 1 821 ? 23.475 -3.758 -19.926 1.00 86.44 821 CYS A O 1
ATOM 6472 N N . LEU A 1 822 ? 22.210 -5.111 -18.658 1.00 89.81 822 LEU A N 1
ATOM 6473 C CA . LEU A 1 822 ? 22.840 -6.351 -19.119 1.00 89.81 822 LEU A CA 1
ATOM 6474 C C . LEU A 1 822 ? 22.507 -6.655 -20.583 1.00 89.81 822 LEU A C 1
ATOM 6476 O O . LEU A 1 822 ? 23.394 -7.050 -21.337 1.00 89.81 822 LEU A O 1
ATOM 6480 N N . ARG A 1 823 ? 21.251 -6.449 -20.984 1.00 89.44 823 ARG A N 1
ATOM 6481 C CA . ARG A 1 823 ? 20.762 -6.625 -22.354 1.00 89.44 823 ARG A CA 1
ATOM 6482 C C . ARG A 1 823 ? 21.503 -5.716 -23.325 1.00 89.44 823 ARG A C 1
ATOM 6484 O O . ARG A 1 823 ? 22.108 -6.187 -24.283 1.00 89.44 823 ARG A O 1
ATOM 6491 N N . LEU A 1 824 ? 21.505 -4.420 -23.029 1.00 84.06 824 LEU A N 1
ATOM 6492 C CA . LEU A 1 824 ? 22.134 -3.380 -23.837 1.00 84.06 824 LEU A CA 1
ATOM 6493 C C . LEU A 1 824 ? 23.664 -3.555 -23.863 1.00 84.06 824 LEU A C 1
ATOM 6495 O O . LEU A 1 824 ? 24.276 -3.405 -24.915 1.00 84.06 824 LEU A O 1
ATOM 6499 N N . GLY A 1 825 ? 24.275 -3.978 -22.751 1.00 84.62 825 GLY A N 1
ATOM 6500 C CA . GLY A 1 825 ? 25.696 -4.347 -22.676 1.00 84.62 825 GLY A CA 1
ATOM 6501 C C . GLY A 1 825 ? 26.046 -5.739 -23.231 1.00 84.62 825 GLY A C 1
ATOM 6502 O O . GLY A 1 825 ? 27.194 -6.170 -23.087 1.00 84.62 825 GLY A O 1
ATOM 6503 N N . ARG A 1 826 ? 25.078 -6.466 -23.816 1.00 88.56 826 ARG A N 1
ATOM 6504 C CA . ARG A 1 826 ? 25.210 -7.830 -24.376 1.00 88.56 826 ARG A CA 1
ATOM 6505 C C . ARG A 1 826 ? 25.860 -8.842 -23.417 1.00 88.56 826 ARG A C 1
ATOM 6507 O O . ARG A 1 826 ? 26.668 -9.676 -23.810 1.00 88.56 826 ARG A O 1
ATOM 6514 N N . LYS A 1 827 ? 25.511 -8.770 -22.132 1.00 91.31 827 LYS A N 1
ATOM 6515 C CA . LYS A 1 827 ? 26.051 -9.598 -21.038 1.00 91.31 827 LYS A CA 1
ATOM 6516 C C . LYS A 1 827 ? 25.194 -10.844 -20.786 1.00 91.31 827 LYS A C 1
ATOM 6518 O O . LYS A 1 827 ? 24.596 -11.000 -19.716 1.00 91.31 827 LYS A O 1
ATOM 6523 N N . ARG A 1 828 ? 25.100 -11.729 -21.784 1.00 92.81 828 ARG A N 1
ATOM 6524 C CA . ARG A 1 828 ? 24.211 -12.909 -21.770 1.00 92.81 828 ARG A CA 1
ATOM 6525 C C . ARG A 1 828 ? 24.469 -13.846 -20.584 1.00 92.81 828 ARG A C 1
ATOM 6527 O O . ARG A 1 828 ? 23.523 -14.336 -19.975 1.00 92.81 828 ARG A O 1
ATOM 6534 N N . GLU A 1 829 ? 25.726 -14.062 -20.213 1.00 91.56 829 GLU A N 1
ATOM 6535 C CA . GLU A 1 829 ? 26.129 -14.946 -19.113 1.00 91.56 829 GLU A CA 1
ATOM 6536 C C . GLU A 1 829 ? 25.553 -14.520 -17.751 1.00 91.56 829 GLU A C 1
ATOM 6538 O O . GLU A 1 829 ? 25.161 -15.357 -16.930 1.00 91.56 829 GLU A O 1
ATOM 6543 N N . TYR A 1 830 ? 25.429 -13.212 -17.523 1.00 89.25 830 TYR A N 1
ATOM 6544 C CA . TYR A 1 830 ? 24.835 -12.666 -16.305 1.00 89.25 830 TYR A CA 1
ATOM 6545 C C . TYR A 1 830 ? 23.308 -12.788 -16.316 1.00 89.25 830 TYR A C 1
ATOM 6547 O O . TYR A 1 830 ? 22.716 -13.061 -15.271 1.00 89.25 830 TYR A O 1
ATOM 6555 N N . LEU A 1 831 ? 22.667 -12.650 -17.482 1.00 90.81 831 LEU A N 1
ATOM 6556 C CA . LEU A 1 831 ? 21.226 -12.879 -17.631 1.00 90.81 831 LEU A CA 1
ATOM 6557 C C . LEU A 1 831 ? 20.863 -14.350 -17.403 1.00 90.81 831 LEU A C 1
ATOM 6559 O O . LEU A 1 831 ? 19.914 -14.636 -16.680 1.00 90.81 831 LEU A O 1
ATOM 6563 N N . GLU A 1 832 ? 21.644 -15.294 -17.930 1.00 90.69 832 GLU A N 1
ATOM 6564 C CA . GLU A 1 832 ? 21.457 -16.728 -17.657 1.00 90.69 832 GLU A CA 1
ATOM 6565 C C . GLU A 1 832 ? 21.666 -17.062 -16.174 1.00 90.69 832 GLU A C 1
ATOM 6567 O O . GLU A 1 832 ? 20.926 -17.847 -15.570 1.00 90.69 832 GLU A O 1
ATOM 6572 N N . THR A 1 833 ? 22.625 -16.389 -15.538 1.00 87.00 833 THR A N 1
ATOM 6573 C CA . THR A 1 833 ? 22.827 -16.491 -14.094 1.00 87.00 833 THR A CA 1
ATOM 6574 C C . THR A 1 833 ? 21.591 -15.993 -13.333 1.00 87.00 833 THR A C 1
ATOM 6576 O O . THR A 1 833 ? 21.079 -16.714 -12.474 1.00 87.00 833 THR A O 1
ATOM 6579 N N . LEU A 1 834 ? 21.042 -14.827 -13.690 1.00 85.19 834 LEU A N 1
ATOM 6580 C CA . LEU A 1 834 ? 19.820 -14.284 -13.089 1.00 85.19 834 LEU A CA 1
ATOM 6581 C C . LEU A 1 834 ? 18.608 -15.202 -13.324 1.00 85.19 834 LEU A C 1
ATOM 6583 O O . LEU A 1 834 ? 17.843 -15.462 -12.397 1.00 85.19 834 LEU A O 1
ATOM 6587 N N . MET A 1 835 ? 18.478 -15.760 -14.528 1.00 87.50 835 MET A N 1
ATOM 6588 C CA . MET A 1 835 ? 17.453 -16.740 -14.889 1.00 87.50 835 MET A CA 1
ATOM 6589 C C . MET A 1 835 ? 17.522 -17.997 -14.012 1.00 87.50 835 MET A C 1
ATOM 6591 O O . MET A 1 835 ? 16.496 -18.513 -13.568 1.00 87.50 835 MET A O 1
ATOM 6595 N N . SER A 1 836 ? 18.723 -18.506 -13.727 1.00 84.75 836 SER A N 1
ATOM 6596 C CA . SER A 1 836 ? 18.867 -19.667 -12.841 1.00 84.75 836 SER A CA 1
ATOM 6597 C C . SER A 1 836 ? 18.429 -19.352 -11.405 1.00 84.75 836 SER A C 1
ATOM 6599 O O . SER A 1 836 ? 17.834 -20.203 -10.743 1.00 84.75 836 SER A O 1
ATOM 6601 N N . TRP A 1 837 ? 18.646 -18.119 -10.935 1.00 79.69 837 TRP A N 1
ATOM 6602 C CA . TRP A 1 837 ? 18.222 -17.691 -9.600 1.00 79.69 837 TRP A CA 1
ATOM 6603 C C . TRP A 1 837 ? 16.713 -17.549 -9.500 1.00 79.69 837 TRP A C 1
ATOM 6605 O O . TRP A 1 837 ? 16.123 -18.065 -8.556 1.00 79.69 837 TRP A O 1
ATOM 6615 N N . THR A 1 838 ? 16.078 -16.911 -10.483 1.00 80.12 838 THR A N 1
ATOM 6616 C CA . THR A 1 838 ? 14.622 -16.748 -10.479 1.00 80.12 838 THR A CA 1
ATOM 6617 C C . THR A 1 838 ? 13.909 -18.100 -10.589 1.00 80.12 838 THR A C 1
ATOM 6619 O O . THR A 1 838 ? 12.891 -18.307 -9.933 1.00 80.12 838 THR A O 1
ATOM 6622 N N . LYS A 1 839 ? 14.467 -19.077 -11.322 1.00 78.50 839 LYS A N 1
ATOM 6623 C CA . LYS A 1 839 ? 13.999 -20.483 -11.336 1.00 78.50 839 LYS A CA 1
ATOM 6624 C C . LYS A 1 839 ? 14.137 -21.202 -9.985 1.00 78.50 839 LYS A C 1
ATOM 6626 O O . LYS A 1 839 ? 13.426 -22.171 -9.731 1.00 78.50 839 LYS A O 1
ATOM 6631 N N . ALA A 1 840 ? 15.049 -20.773 -9.119 1.00 78.56 840 ALA A N 1
ATOM 6632 C CA . ALA A 1 840 ? 15.170 -21.318 -7.766 1.00 78.56 840 ALA A CA 1
ATOM 6633 C C . ALA A 1 840 ? 14.218 -20.634 -6.765 1.00 78.56 840 ALA A C 1
ATOM 6635 O O . ALA A 1 840 ? 14.020 -21.141 -5.661 1.00 78.56 840 ALA A O 1
ATOM 6636 N N . SER A 1 841 ? 13.626 -19.493 -7.130 1.00 77.81 841 SER A N 1
ATOM 6637 C CA . SER A 1 841 ? 12.704 -18.744 -6.277 1.00 77.81 841 SER A CA 1
ATOM 6638 C C . SER A 1 841 ? 11.319 -19.397 -6.197 1.00 77.81 841 SER A C 1
ATOM 6640 O O . SER A 1 841 ? 10.808 -19.961 -7.168 1.00 77.81 841 SER A O 1
ATOM 6642 N N . ARG A 1 842 ? 10.686 -19.275 -5.024 1.00 77.38 842 ARG A N 1
ATOM 6643 C CA . ARG A 1 842 ? 9.274 -19.633 -4.811 1.00 77.38 842 ARG A CA 1
ATOM 6644 C C . ARG A 1 842 ? 8.354 -18.632 -5.527 1.00 77.38 842 ARG A C 1
ATOM 6646 O O . ARG A 1 842 ? 8.806 -17.564 -5.938 1.00 77.38 842 ARG A O 1
ATOM 6653 N N . ARG A 1 843 ? 7.068 -18.975 -5.663 1.00 78.50 843 ARG A N 1
ATOM 6654 C CA . ARG A 1 843 ? 6.035 -18.005 -6.067 1.00 78.50 843 ARG A CA 1
ATOM 6655 C C . ARG A 1 843 ? 5.964 -16.901 -5.021 1.00 78.50 843 ARG A C 1
ATOM 6657 O O . ARG A 1 843 ? 5.981 -17.194 -3.829 1.00 78.50 843 ARG A O 1
ATOM 6664 N N . ASP A 1 844 ? 5.891 -15.662 -5.474 1.00 75.88 844 ASP A N 1
ATOM 6665 C CA . ASP A 1 844 ? 5.449 -14.564 -4.631 1.00 75.88 844 ASP A CA 1
ATOM 6666 C C . ASP A 1 844 ? 3.919 -14.579 -4.496 1.00 75.88 844 ASP A C 1
ATOM 6668 O O . ASP A 1 844 ? 3.222 -15.337 -5.176 1.00 75.88 844 ASP A O 1
ATOM 6672 N N . LEU A 1 845 ? 3.397 -13.758 -3.582 1.00 76.00 845 LEU A N 1
ATOM 6673 C CA . LEU A 1 845 ? 1.975 -13.730 -3.245 1.00 76.00 845 LEU A CA 1
ATOM 6674 C C . LEU A 1 845 ? 1.062 -13.567 -4.477 1.00 76.00 845 LEU A C 1
ATOM 6676 O O . LEU A 1 845 ? 0.179 -14.410 -4.640 1.00 76.00 845 LEU A O 1
ATOM 6680 N N . PRO A 1 846 ? 1.265 -12.587 -5.383 1.00 80.38 846 PRO A N 1
ATOM 6681 C CA . PRO A 1 846 ? 0.411 -12.454 -6.564 1.00 80.38 846 PRO A CA 1
ATOM 6682 C C . PRO A 1 846 ? 0.414 -13.707 -7.455 1.00 80.38 846 PRO A C 1
ATOM 6684 O O . PRO A 1 846 ? -0.654 -14.198 -7.818 1.00 80.38 846 PRO A O 1
ATOM 6687 N N . ALA A 1 847 ? 1.589 -14.289 -7.734 1.00 81.00 847 ALA A N 1
ATOM 6688 C CA . ALA A 1 847 ? 1.702 -15.520 -8.521 1.00 81.00 847 ALA A CA 1
ATOM 6689 C C . ALA A 1 847 ? 1.019 -16.714 -7.838 1.00 81.00 847 ALA A C 1
ATOM 6691 O O . ALA A 1 847 ? 0.395 -17.550 -8.492 1.00 81.00 847 ALA A O 1
ATOM 6692 N N . PHE A 1 848 ? 1.127 -16.815 -6.511 1.00 83.81 848 PHE A N 1
ATOM 6693 C CA . PHE A 1 848 ? 0.459 -17.865 -5.748 1.00 83.81 848 PHE A CA 1
ATOM 6694 C C . PHE A 1 848 ? -1.066 -17.747 -5.836 1.00 83.81 848 PHE A C 1
ATOM 6696 O O . PHE A 1 848 ? -1.737 -18.753 -6.074 1.00 83.81 848 PHE A O 1
ATOM 6703 N N . TYR A 1 849 ? -1.616 -16.539 -5.677 1.00 83.19 849 TYR A N 1
ATOM 6704 C CA . TYR A 1 849 ? -3.055 -16.304 -5.808 1.00 83.19 849 TYR A CA 1
ATOM 6705 C C . TYR A 1 849 ? -3.541 -16.550 -7.237 1.00 83.19 849 TYR A C 1
ATOM 6707 O O . TYR A 1 849 ? -4.557 -17.217 -7.392 1.00 83.19 849 TYR A O 1
ATOM 6715 N N . HIS A 1 850 ? -2.771 -16.151 -8.254 1.00 85.25 850 HIS A N 1
ATOM 6716 C CA . HIS A 1 850 ? -3.052 -16.467 -9.657 1.00 85.25 850 HIS A CA 1
ATOM 6717 C C . HIS A 1 850 ? -3.219 -17.974 -9.892 1.00 85.25 850 HIS A C 1
ATOM 6719 O O . HIS A 1 850 ? -4.302 -18.446 -10.235 1.00 85.25 850 HIS A O 1
ATOM 6725 N N . VAL A 1 851 ? -2.173 -18.758 -9.613 1.00 85.62 851 VAL A N 1
ATOM 6726 C CA . VAL A 1 851 ? -2.182 -20.211 -9.868 1.00 85.62 851 VAL A CA 1
ATOM 6727 C C . VAL A 1 851 ? -3.182 -20.940 -8.964 1.00 85.62 851 VAL A C 1
ATOM 6729 O O . VAL A 1 851 ? -3.742 -21.977 -9.321 1.00 85.62 851 VAL A O 1
ATOM 6732 N N . SER A 1 852 ? -3.433 -20.419 -7.765 1.00 85.88 852 SER A N 1
ATOM 6733 C CA . SER A 1 852 ? -4.436 -21.002 -6.884 1.00 85.88 852 SER A CA 1
ATOM 6734 C C . SER A 1 852 ? -5.866 -20.681 -7.323 1.00 85.88 852 SER A C 1
ATOM 6736 O O . SER A 1 852 ? -6.726 -21.547 -7.181 1.00 85.88 852 SER A O 1
ATOM 6738 N N . ALA A 1 853 ? -6.134 -19.506 -7.898 1.00 88.06 853 ALA A N 1
ATOM 6739 C CA . ALA A 1 853 ? -7.427 -19.184 -8.502 1.00 88.06 853 ALA A CA 1
ATOM 6740 C C . ALA A 1 853 ? -7.742 -20.134 -9.665 1.00 88.06 853 ALA A C 1
ATOM 6742 O O . ALA A 1 853 ? -8.842 -20.678 -9.728 1.00 88.06 853 ALA A O 1
ATOM 6743 N N . GLU A 1 854 ? -6.753 -20.449 -10.509 1.00 86.81 854 GLU A N 1
ATOM 6744 C CA . GLU A 1 854 ? -6.874 -21.483 -11.553 1.00 86.81 854 GLU A CA 1
ATOM 6745 C C . GLU A 1 854 ? -7.212 -22.869 -10.968 1.00 86.81 854 GLU A C 1
ATOM 6747 O O . GLU A 1 854 ? -7.918 -23.676 -11.578 1.00 86.81 854 GLU A O 1
ATOM 6752 N N . ALA A 1 855 ? -6.747 -23.144 -9.747 1.00 87.31 855 ALA A N 1
ATOM 6753 C CA . ALA A 1 855 ? -7.093 -24.327 -8.966 1.00 87.31 855 ALA A CA 1
ATOM 6754 C C . ALA A 1 855 ? -8.349 -24.147 -8.082 1.00 87.31 855 ALA A C 1
ATOM 6756 O O . ALA A 1 855 ? -8.583 -24.977 -7.202 1.00 87.31 855 ALA A O 1
ATOM 6757 N N . ARG A 1 856 ? -9.153 -23.093 -8.299 1.00 87.94 856 ARG A N 1
ATOM 6758 C CA . ARG A 1 856 ? -10.359 -22.728 -7.525 1.00 87.94 856 ARG A CA 1
ATOM 6759 C C . ARG A 1 856 ? -10.106 -22.616 -6.016 1.00 87.94 856 ARG A C 1
ATOM 6761 O O . ARG A 1 856 ? -10.838 -23.169 -5.201 1.00 87.94 856 ARG A O 1
ATOM 6768 N N . GLY A 1 857 ? -9.008 -21.964 -5.645 1.00 82.56 857 GLY A N 1
ATOM 6769 C CA . GLY A 1 857 ? -8.541 -21.832 -4.263 1.00 82.56 857 GLY A CA 1
ATOM 6770 C C . GLY A 1 857 ? -7.755 -23.034 -3.738 1.00 82.56 857 GLY A C 1
ATOM 6771 O O . GLY A 1 857 ? -7.225 -22.970 -2.629 1.00 82.56 857 GLY A O 1
ATOM 6772 N N . GLY A 1 858 ? -7.627 -24.110 -4.518 1.00 82.75 858 GLY A N 1
ATOM 6773 C CA . GLY A 1 858 ? -6.794 -25.258 -4.176 1.00 82.75 858 GLY A CA 1
ATOM 6774 C C . GLY A 1 858 ? -5.297 -24.938 -4.178 1.00 82.75 858 GLY A C 1
ATOM 6775 O O . GLY A 1 858 ? -4.858 -23.880 -4.644 1.00 82.75 858 GLY A O 1
ATOM 6776 N N . GLN A 1 859 ? -4.492 -25.873 -3.669 1.00 81.19 859 GLN A N 1
ATOM 6777 C CA . GLN A 1 859 ? -3.038 -25.766 -3.769 1.00 81.19 859 GLN A CA 1
ATOM 6778 C C . GLN A 1 859 ? -2.598 -25.754 -5.244 1.00 81.19 859 GLN A C 1
ATOM 6780 O O . GLN A 1 859 ? -3.129 -26.534 -6.046 1.00 81.19 859 GLN A O 1
ATOM 6785 N N . PRO A 1 860 ? -1.613 -24.911 -5.610 1.00 80.75 860 PRO A N 1
ATOM 6786 C CA . PRO A 1 860 ? -0.989 -24.964 -6.924 1.00 80.75 860 PRO A CA 1
ATOM 6787 C C . PRO A 1 860 ? -0.529 -26.387 -7.263 1.00 80.75 860 PRO A C 1
ATOM 6789 O O . PRO A 1 860 ? 0.239 -26.994 -6.519 1.00 80.75 860 PRO A O 1
ATOM 6792 N N . LYS A 1 861 ? -0.996 -26.929 -8.394 1.00 77.25 861 LYS A N 1
ATOM 6793 C CA . LYS A 1 861 ? -0.726 -28.328 -8.785 1.00 77.25 861 LYS A CA 1
ATOM 6794 C C . LYS A 1 861 ? 0.717 -28.564 -9.221 1.00 77.25 861 LYS A C 1
ATOM 6796 O O . LYS A 1 861 ? 1.238 -29.669 -9.084 1.00 77.25 861 LYS A O 1
ATOM 6801 N N . ASP A 1 862 ? 1.343 -27.535 -9.779 1.00 80.19 862 ASP A N 1
ATOM 6802 C CA . ASP A 1 862 ? 2.661 -27.611 -10.389 1.00 80.19 862 ASP A CA 1
ATOM 6803 C C . ASP A 1 862 ? 3.711 -26.816 -9.606 1.00 80.19 862 ASP A C 1
ATOM 6805 O O . ASP A 1 862 ? 3.407 -25.903 -8.834 1.00 80.19 862 ASP A O 1
ATOM 6809 N N . HIS A 1 863 ? 4.980 -27.161 -9.824 1.00 79.25 863 HIS A N 1
ATOM 6810 C CA . HIS A 1 863 ? 6.117 -26.404 -9.302 1.00 79.25 863 HIS A CA 1
ATOM 6811 C C . HIS A 1 863 ? 6.199 -25.021 -9.983 1.00 79.25 863 HIS A C 1
ATOM 6813 O O . HIS A 1 863 ? 5.971 -24.967 -11.191 1.00 79.25 863 HIS A O 1
ATOM 6819 N N . PRO A 1 864 ? 6.654 -23.949 -9.299 1.00 78.38 864 PRO A N 1
ATOM 6820 C CA . PRO A 1 864 ? 6.837 -22.593 -9.864 1.00 78.38 864 PRO A CA 1
ATOM 6821 C C . PRO A 1 864 ? 7.693 -22.463 -11.143 1.00 78.38 864 PRO A C 1
ATOM 6823 O O . PRO A 1 864 ? 7.856 -21.376 -11.691 1.00 78.38 864 PRO A O 1
ATOM 6826 N N . ASN A 1 865 ? 8.320 -23.553 -11.594 1.00 75.88 865 ASN A N 1
ATOM 6827 C CA . ASN A 1 865 ? 9.131 -23.599 -12.819 1.00 75.88 865 ASN A CA 1
ATOM 6828 C C . ASN A 1 865 ? 8.337 -24.065 -14.037 1.00 75.88 865 ASN A C 1
ATOM 6830 O O . ASN A 1 865 ? 8.883 -24.119 -15.132 1.00 75.88 865 ASN A O 1
ATOM 6834 N N . LYS A 1 866 ? 7.070 -24.418 -13.824 1.00 81.56 866 LYS A N 1
ATOM 6835 C CA . LYS A 1 866 ? 6.102 -24.741 -14.862 1.00 81.56 866 LYS A CA 1
ATOM 6836 C C . LYS A 1 866 ? 4.993 -23.687 -14.938 1.00 81.56 866 LYS A C 1
ATOM 6838 O O . LYS A 1 866 ? 3.914 -23.978 -15.442 1.00 81.56 866 LYS A O 1
ATOM 6843 N N . ASP A 1 867 ? 5.236 -22.494 -14.413 1.00 83.12 867 ASP A N 1
ATOM 6844 C CA . ASP A 1 867 ? 4.313 -21.381 -14.608 1.00 83.12 867 ASP A CA 1
ATOM 6845 C C . ASP A 1 867 ? 4.533 -20.822 -16.021 1.00 83.12 867 ASP A C 1
ATOM 6847 O O . ASP A 1 867 ? 5.664 -20.803 -16.516 1.00 83.12 867 ASP A O 1
ATOM 6851 N N . SER A 1 868 ? 3.455 -20.418 -16.691 1.00 85.25 868 SER A N 1
ATOM 6852 C CA . SER A 1 868 ? 3.531 -19.767 -18.001 1.00 85.25 868 SER A CA 1
ATOM 6853 C C . SER A 1 868 ? 4.249 -18.422 -17.876 1.00 85.25 868 SER A C 1
ATOM 6855 O O . SER A 1 868 ? 3.911 -17.618 -17.007 1.00 85.25 868 SER A O 1
ATOM 6857 N N . LEU A 1 869 ? 5.206 -18.131 -18.764 1.00 85.69 869 LEU A N 1
ATOM 6858 C CA . LEU A 1 869 ? 5.811 -16.793 -18.848 1.00 85.69 869 LEU A CA 1
ATOM 6859 C C . LEU A 1 869 ? 5.007 -15.816 -19.716 1.00 85.69 869 LEU A C 1
ATOM 6861 O O . LEU A 1 869 ? 5.376 -14.654 -19.779 1.00 85.69 869 LEU A O 1
ATOM 6865 N N . LEU A 1 870 ? 3.923 -16.254 -20.368 1.00 81.19 870 LEU A N 1
ATOM 6866 C CA . LEU A 1 870 ? 3.032 -15.364 -21.129 1.00 81.19 870 LEU A CA 1
ATOM 6867 C C . LEU A 1 870 ? 1.810 -14.920 -20.323 1.00 81.19 870 LEU A C 1
ATOM 6869 O O . LEU A 1 870 ? 1.256 -13.857 -20.585 1.00 81.19 870 LEU A O 1
ATOM 6873 N N . ARG A 1 871 ? 1.376 -15.738 -19.359 1.00 75.94 871 ARG A N 1
ATOM 6874 C CA . ARG A 1 871 ? 0.211 -15.485 -18.505 1.00 75.94 871 ARG A CA 1
ATOM 6875 C C . ARG A 1 871 ? 0.597 -15.711 -17.051 1.00 75.94 871 ARG A C 1
ATOM 6877 O O . ARG A 1 871 ? 0.402 -16.794 -16.507 1.00 75.94 871 ARG A O 1
ATOM 6884 N N . GLY A 1 872 ? 1.214 -14.706 -16.448 1.00 77.00 872 GLY A N 1
ATOM 6885 C CA . GLY A 1 872 ? 1.525 -14.746 -15.030 1.00 77.00 872 GLY A CA 1
ATOM 6886 C C . GLY A 1 872 ? 1.693 -13.359 -14.442 1.00 77.00 872 GLY A C 1
ATOM 6887 O O . GLY A 1 872 ? 1.621 -12.348 -15.137 1.00 77.00 872 GLY A O 1
ATOM 6888 N N . GLU A 1 873 ? 1.864 -13.341 -13.129 1.00 79.88 873 GLU A N 1
ATOM 6889 C CA . GLU A 1 873 ? 1.756 -12.149 -12.299 1.00 79.88 873 GLU A CA 1
ATOM 6890 C C . GLU A 1 873 ? 2.809 -12.174 -11.198 1.00 79.88 873 GLU A C 1
ATOM 6892 O O . GLU A 1 873 ? 3.339 -13.227 -10.840 1.00 79.88 873 GLU A O 1
ATOM 6897 N N . GLY A 1 874 ? 3.096 -11.000 -10.644 1.00 79.50 874 GLY A N 1
ATOM 6898 C CA . GLY A 1 874 ? 4.067 -10.845 -9.567 1.00 79.50 874 GLY A CA 1
ATOM 6899 C C . GLY A 1 874 ? 5.499 -10.574 -10.033 1.00 79.50 874 GLY A C 1
ATOM 6900 O O . GLY A 1 874 ? 5.860 -10.641 -11.209 1.00 79.50 874 GLY A O 1
ATOM 6901 N N . TYR A 1 875 ? 6.339 -10.236 -9.062 1.00 80.50 875 TYR A N 1
ATOM 6902 C CA . TYR A 1 875 ? 7.732 -9.849 -9.242 1.00 80.50 875 TYR A CA 1
ATOM 6903 C C . TYR A 1 875 ? 8.595 -10.998 -9.770 1.00 80.50 875 TYR A C 1
ATOM 6905 O O . TYR A 1 875 ? 9.417 -10.788 -10.662 1.00 80.50 875 TYR A O 1
ATOM 6913 N N . VAL A 1 876 ? 8.431 -12.213 -9.234 1.00 80.56 876 VAL A N 1
ATOM 6914 C CA . VAL A 1 876 ? 9.263 -13.359 -9.645 1.00 80.56 876 VAL A CA 1
ATOM 6915 C C . VAL A 1 876 ? 8.957 -13.737 -11.089 1.00 80.56 876 VAL A C 1
ATOM 6917 O O . VAL A 1 876 ? 9.880 -13.990 -11.864 1.00 80.56 876 VAL A O 1
ATOM 6920 N N . TRP A 1 877 ? 7.677 -13.732 -11.464 1.00 85.50 877 TRP A N 1
ATOM 6921 C CA . TRP A 1 877 ? 7.262 -13.918 -12.848 1.00 85.50 877 TRP A CA 1
ATOM 6922 C C . TRP A 1 877 ? 7.817 -12.814 -13.754 1.00 85.50 877 TRP A C 1
ATOM 6924 O O . TRP A 1 877 ? 8.470 -13.138 -14.744 1.00 85.50 877 TRP A O 1
ATOM 6934 N N . PHE A 1 878 ? 7.663 -11.537 -13.374 1.00 86.12 878 PHE A N 1
ATOM 6935 C CA . PHE A 1 878 ? 8.210 -10.398 -14.121 1.00 86.12 878 PHE A CA 1
ATOM 6936 C C . PHE A 1 878 ? 9.713 -10.565 -14.364 1.00 86.12 878 PHE A C 1
ATOM 6938 O O . PHE A 1 878 ? 10.172 -10.483 -15.499 1.00 86.12 878 PHE A O 1
ATOM 6945 N N . ALA A 1 879 ? 10.485 -10.868 -13.317 1.00 85.56 879 ALA A N 1
ATOM 6946 C CA . ALA A 1 879 ? 11.926 -11.046 -13.430 1.00 85.56 879 ALA A CA 1
ATOM 6947 C C . ALA A 1 879 ? 12.286 -12.232 -14.341 1.00 85.56 879 ALA A C 1
ATOM 6949 O O . ALA A 1 879 ? 13.199 -12.106 -15.156 1.00 85.56 879 ALA A O 1
ATOM 6950 N N . LYS A 1 880 ? 11.568 -13.365 -14.248 1.00 86.56 880 LYS A N 1
ATOM 6951 C CA . LYS A 1 880 ? 11.747 -14.519 -15.151 1.00 86.56 880 LYS A CA 1
ATOM 6952 C C . LYS A 1 880 ? 11.464 -14.131 -16.597 1.00 86.56 880 LYS A C 1
ATOM 6954 O O . LYS A 1 880 ? 12.338 -14.291 -17.444 1.00 86.56 880 LYS A O 1
ATOM 6959 N N . HIS A 1 881 ? 10.271 -13.615 -16.875 1.00 87.50 881 HIS A N 1
ATOM 6960 C CA . HIS A 1 881 ? 9.844 -13.292 -18.230 1.00 87.50 881 HIS A CA 1
ATOM 6961 C C . HIS A 1 881 ? 10.735 -12.212 -18.853 1.00 87.50 881 HIS A C 1
ATOM 6963 O O . HIS A 1 881 ? 11.276 -12.419 -19.935 1.00 87.50 881 HIS A O 1
ATOM 6969 N N . TYR A 1 882 ? 11.002 -11.122 -18.130 1.00 88.44 882 TYR A N 1
ATOM 6970 C CA . TYR A 1 882 ? 11.828 -10.024 -18.630 1.00 88.44 882 TYR A CA 1
ATOM 6971 C C . TYR A 1 882 ? 13.281 -10.447 -18.885 1.00 88.44 882 TYR A C 1
ATOM 6973 O O . TYR A 1 882 ? 13.871 -10.065 -19.892 1.00 88.44 882 TYR A O 1
ATOM 6981 N N . THR A 1 883 ? 13.851 -11.306 -18.029 1.00 90.56 883 THR A N 1
ATOM 6982 C CA . THR A 1 883 ? 15.189 -11.878 -18.268 1.00 90.56 883 THR A CA 1
ATOM 6983 C C . THR A 1 883 ? 15.191 -12.787 -19.499 1.00 90.56 883 THR A C 1
ATOM 6985 O O . THR A 1 883 ? 16.122 -12.724 -20.298 1.00 90.56 883 THR A O 1
ATOM 6988 N N . ASN A 1 884 ? 14.160 -13.624 -19.674 1.00 92.31 884 ASN A N 1
ATOM 6989 C CA . ASN A 1 884 ? 14.050 -14.525 -20.827 1.00 92.31 884 ASN A CA 1
ATOM 6990 C C . ASN A 1 884 ? 13.968 -13.743 -22.138 1.00 92.31 884 ASN A C 1
ATOM 6992 O O . ASN A 1 884 ? 14.715 -14.026 -23.076 1.00 92.31 884 ASN A O 1
ATOM 6996 N N . ARG A 1 885 ? 13.114 -12.717 -22.147 1.00 91.00 885 ARG A N 1
ATOM 6997 C CA . ARG A 1 885 ? 12.957 -11.779 -23.250 1.00 91.00 885 ARG A CA 1
ATOM 6998 C C . ARG A 1 885 ? 14.275 -11.082 -23.571 1.00 91.00 885 ARG A C 1
ATOM 7000 O O . ARG A 1 885 ? 14.682 -11.073 -24.724 1.00 91.00 885 ARG A O 1
ATOM 7007 N N . ALA A 1 886 ? 14.985 -10.564 -22.569 1.00 90.75 886 ALA A N 1
ATOM 7008 C CA . ALA A 1 886 ? 16.276 -9.906 -22.770 1.00 90.75 886 ALA A CA 1
ATOM 7009 C C . ALA A 1 886 ? 17.337 -10.827 -23.400 1.00 90.75 886 ALA A C 1
ATOM 7011 O O . ALA A 1 886 ? 18.105 -10.382 -24.252 1.00 90.75 886 ALA A O 1
ATOM 7012 N N . ILE A 1 887 ? 17.368 -12.109 -23.015 1.00 94.06 887 ILE A N 1
ATOM 7013 C CA . ILE A 1 887 ? 18.246 -13.107 -23.645 1.00 94.06 887 ILE A CA 1
ATOM 7014 C C . ILE A 1 887 ? 17.851 -13.302 -25.114 1.00 94.06 887 ILE A C 1
ATOM 7016 O O . ILE A 1 887 ? 18.725 -13.286 -25.979 1.00 94.06 887 ILE A O 1
ATOM 7020 N N . ALA A 1 888 ? 16.555 -13.434 -25.407 1.00 92.06 888 ALA A N 1
ATOM 7021 C CA . ALA A 1 888 ? 16.064 -13.570 -26.776 1.00 92.06 888 ALA A CA 1
ATOM 7022 C C . ALA A 1 888 ? 16.373 -12.337 -27.644 1.00 92.06 888 ALA A C 1
ATOM 7024 O O . ALA A 1 888 ? 16.770 -12.498 -28.794 1.00 92.06 888 ALA A O 1
ATOM 7025 N N . GLU A 1 889 ? 16.272 -11.120 -27.095 1.00 89.50 889 GLU A N 1
ATOM 7026 C CA . GLU A 1 889 ? 16.646 -9.886 -27.803 1.00 89.50 889 GLU A CA 1
ATOM 7027 C C . GLU A 1 889 ? 18.141 -9.862 -28.157 1.00 89.50 889 GLU A C 1
ATOM 7029 O O . GLU A 1 889 ? 18.486 -9.525 -29.289 1.00 89.50 889 GLU A O 1
ATOM 7034 N N . ILE A 1 890 ? 19.033 -10.269 -27.240 1.00 91.44 890 ILE A N 1
ATOM 7035 C CA . ILE A 1 890 ? 20.471 -10.391 -27.547 1.00 91.44 890 ILE A CA 1
ATOM 7036 C C . ILE A 1 890 ? 20.691 -11.396 -28.679 1.00 91.44 890 ILE A C 1
ATOM 7038 O O . ILE A 1 890 ? 21.395 -11.081 -29.635 1.00 91.44 890 ILE A O 1
ATOM 7042 N N . LEU A 1 891 ? 20.081 -12.583 -28.588 1.00 91.94 891 LEU A N 1
ATOM 7043 C CA . LEU A 1 891 ? 20.240 -13.637 -29.593 1.00 91.94 891 LEU A CA 1
ATOM 7044 C C . LEU A 1 891 ? 19.756 -13.178 -30.972 1.00 91.94 891 LEU A C 1
ATOM 7046 O O . LEU A 1 891 ? 20.443 -13.408 -31.961 1.00 91.94 891 LEU A O 1
ATOM 7050 N N . LYS A 1 892 ? 18.618 -12.478 -31.033 1.00 87.12 892 LYS A N 1
ATOM 7051 C CA . LYS A 1 892 ? 18.090 -11.896 -32.273 1.00 87.12 892 LYS A CA 1
ATOM 7052 C C . LYS A 1 892 ? 19.088 -10.917 -32.898 1.00 87.12 892 LYS A C 1
ATOM 7054 O O . LYS A 1 892 ? 19.411 -11.051 -34.072 1.00 87.12 892 LYS A O 1
ATOM 7059 N N . VAL A 1 893 ? 19.639 -9.992 -32.108 1.00 86.94 893 VAL A N 1
ATOM 7060 C CA . VAL A 1 893 ? 20.644 -9.023 -32.586 1.00 86.94 893 VAL A CA 1
ATOM 7061 C C . VAL A 1 893 ? 21.940 -9.715 -33.024 1.00 86.94 893 VAL A C 1
ATOM 7063 O O . VAL A 1 893 ? 22.555 -9.304 -34.007 1.00 86.94 893 VAL A O 1
ATOM 7066 N N . GLU A 1 894 ? 22.376 -10.763 -32.321 1.00 88.12 894 GLU A N 1
ATOM 7067 C CA . GLU A 1 894 ? 23.542 -11.568 -32.712 1.00 88.12 894 GLU A CA 1
ATOM 7068 C C . GLU A 1 894 ? 23.314 -12.291 -34.048 1.00 88.12 894 GLU A C 1
ATOM 7070 O O . GLU A 1 894 ? 24.216 -12.309 -34.886 1.00 88.12 894 GLU A O 1
ATOM 7075 N N . MET A 1 895 ? 22.109 -12.822 -34.277 1.00 84.31 895 MET A N 1
ATOM 7076 C CA . MET A 1 895 ? 21.707 -13.456 -35.539 1.00 84.31 895 MET A CA 1
ATOM 7077 C C . MET A 1 895 ? 21.609 -12.445 -36.693 1.00 84.31 895 MET A C 1
ATOM 7079 O O . MET A 1 895 ? 22.117 -12.707 -37.779 1.00 84.31 895 MET A O 1
ATOM 7083 N N . GLU A 1 896 ? 21.022 -11.269 -36.467 1.00 82.69 896 GLU A N 1
ATOM 7084 C CA . GLU A 1 896 ? 20.929 -10.199 -37.475 1.00 82.69 896 GLU A CA 1
ATOM 7085 C C . GLU A 1 896 ? 22.312 -9.651 -37.858 1.00 82.69 896 GLU A C 1
ATOM 7087 O O . GLU A 1 896 ? 22.617 -9.477 -39.038 1.00 82.69 896 GLU A O 1
ATOM 7092 N N . ALA A 1 897 ? 23.187 -9.428 -36.871 1.00 83.31 897 ALA A N 1
ATOM 7093 C CA . ALA A 1 897 ? 24.564 -9.005 -37.116 1.00 83.31 897 ALA A CA 1
ATOM 7094 C C . ALA A 1 897 ? 25.361 -10.066 -37.886 1.00 83.31 897 ALA A C 1
ATOM 7096 O O . ALA A 1 897 ? 26.249 -9.727 -38.669 1.00 83.31 897 ALA A O 1
ATOM 7097 N N . TYR A 1 898 ? 25.052 -11.344 -37.664 1.00 79.38 898 TYR A N 1
ATOM 7098 C CA . TYR A 1 898 ? 25.629 -12.443 -38.421 1.00 79.38 898 TYR A CA 1
ATOM 7099 C C . TYR A 1 898 ? 25.169 -12.411 -39.892 1.00 79.38 898 TYR A C 1
ATOM 7101 O O . TYR A 1 898 ? 26.021 -12.404 -40.778 1.00 79.38 898 TYR A O 1
ATOM 7109 N N . MET A 1 899 ? 23.864 -12.253 -40.162 1.00 74.62 899 MET A N 1
ATOM 7110 C CA . MET A 1 899 ? 23.340 -12.104 -41.534 1.00 74.62 899 MET A CA 1
ATOM 7111 C C . MET A 1 899 ? 23.970 -10.928 -42.287 1.00 74.62 899 MET A C 1
ATOM 7113 O O . MET A 1 899 ? 24.346 -11.055 -43.448 1.00 74.62 899 MET A O 1
ATOM 7117 N N . GLN A 1 900 ? 24.104 -9.771 -41.630 1.00 75.62 900 GLN A N 1
ATOM 7118 C CA . GLN A 1 900 ? 24.703 -8.582 -42.248 1.00 75.62 900 GLN A CA 1
ATOM 7119 C C . GLN A 1 900 ? 26.188 -8.782 -42.587 1.00 75.62 900 GLN A C 1
ATOM 7121 O O . GLN A 1 900 ? 26.684 -8.217 -43.564 1.00 75.62 900 GLN A O 1
ATOM 7126 N N . ARG A 1 901 ? 26.913 -9.586 -41.798 1.00 76.31 901 ARG A N 1
ATOM 7127 C CA . ARG A 1 901 ? 28.308 -9.944 -42.094 1.00 76.31 901 ARG A CA 1
ATOM 7128 C C . ARG A 1 901 ? 28.410 -10.882 -43.289 1.00 76.31 901 ARG A C 1
ATOM 7130 O O . ARG A 1 901 ? 29.272 -10.654 -44.127 1.00 76.31 901 ARG A O 1
ATOM 7137 N N . GLU A 1 902 ? 27.528 -11.870 -43.408 1.00 68.38 902 GLU A N 1
ATOM 7138 C CA . GLU A 1 902 ? 27.493 -12.746 -44.589 1.00 68.38 902 GLU A CA 1
ATOM 7139 C C . GLU A 1 902 ? 27.154 -11.973 -45.870 1.00 68.38 902 GLU A C 1
ATOM 7141 O O . GLU A 1 902 ? 27.865 -12.100 -46.860 1.00 68.38 902 GLU A O 1
ATOM 7146 N N . LEU A 1 903 ? 26.163 -11.074 -45.829 1.00 63.22 903 LEU A N 1
ATOM 7147 C CA . LEU A 1 903 ? 25.808 -10.202 -46.962 1.00 63.22 903 LEU A CA 1
ATOM 7148 C C . LEU A 1 903 ? 26.942 -9.252 -47.394 1.00 63.22 903 LEU A C 1
ATOM 7150 O O . LEU A 1 903 ? 26.937 -8.769 -48.520 1.00 63.22 903 LEU A O 1
ATOM 7154 N N . SER A 1 904 ? 27.896 -8.951 -46.506 1.00 64.31 904 SER A N 1
ATOM 7155 C CA . SER A 1 904 ? 29.043 -8.075 -46.799 1.00 64.31 904 SER A CA 1
ATOM 7156 C C . SER A 1 904 ? 30.338 -8.825 -47.128 1.00 64.31 904 SER A C 1
ATOM 7158 O O . SER A 1 904 ? 31.296 -8.197 -47.576 1.00 64.31 904 SER A O 1
ATOM 7160 N N . THR A 1 905 ? 30.383 -10.149 -46.949 1.00 60.81 905 THR A N 1
ATOM 7161 C CA . THR A 1 905 ? 31.539 -10.999 -47.277 1.00 60.81 905 THR A CA 1
ATOM 7162 C C . THR A 1 905 ? 31.230 -11.891 -48.483 1.00 60.81 905 THR A C 1
ATOM 7164 O O . THR A 1 905 ? 31.171 -13.108 -48.384 1.00 60.81 905 THR A O 1
ATOM 7167 N N . GLU A 1 906 ? 31.072 -11.279 -49.662 1.00 52.91 906 GLU A N 1
ATOM 7168 C CA . GLU A 1 906 ? 30.887 -11.976 -50.955 1.00 52.91 906 GLU A CA 1
ATOM 7169 C C . GLU A 1 906 ? 32.167 -12.642 -51.523 1.00 52.91 906 GLU A C 1
ATOM 7171 O O . GLU A 1 906 ? 32.183 -13.076 -52.672 1.00 52.91 906 GLU A O 1
ATOM 7176 N N . THR A 1 907 ? 33.262 -12.760 -50.764 1.00 51.66 907 THR A N 1
ATOM 7177 C CA . THR A 1 907 ? 34.547 -13.277 -51.281 1.00 51.66 907 THR A CA 1
ATOM 7178 C C . THR A 1 907 ? 34.963 -14.599 -50.633 1.00 51.66 907 THR A C 1
ATOM 7180 O O . THR A 1 907 ? 35.192 -14.627 -49.426 1.00 51.66 907 THR A O 1
ATOM 7183 N N . ASP A 1 908 ? 35.071 -15.652 -51.460 1.00 52.69 908 ASP A N 1
ATOM 7184 C CA . ASP A 1 908 ? 35.717 -16.966 -51.253 1.00 52.69 908 ASP A CA 1
ATOM 7185 C C . ASP A 1 908 ? 36.066 -17.325 -49.796 1.00 52.69 908 ASP A C 1
ATOM 7187 O O . ASP A 1 908 ? 37.216 -17.243 -49.362 1.00 52.69 908 ASP A O 1
ATOM 7191 N N . THR A 1 909 ? 35.060 -17.754 -49.030 1.00 55.09 909 THR A N 1
ATOM 7192 C CA . THR A 1 909 ? 35.269 -18.357 -47.707 1.00 55.09 909 THR A CA 1
ATOM 7193 C C . THR A 1 909 ? 35.580 -19.848 -47.831 1.00 55.09 909 THR A C 1
ATOM 7195 O O . THR A 1 909 ? 34.874 -20.606 -48.502 1.00 55.09 909 THR A O 1
ATOM 7198 N N . ASP A 1 910 ? 36.659 -20.256 -47.165 1.00 57.97 910 ASP A N 1
ATOM 7199 C CA . ASP A 1 910 ? 37.205 -21.611 -47.147 1.00 57.97 910 ASP A CA 1
ATOM 7200 C C . ASP A 1 910 ? 36.197 -22.618 -46.546 1.00 57.97 910 ASP A C 1
ATOM 7202 O O . ASP A 1 910 ? 35.408 -22.290 -45.657 1.00 57.97 910 ASP A O 1
ATOM 7206 N N . ILE A 1 911 ? 36.207 -23.876 -47.000 1.00 58.03 911 ILE A N 1
ATOM 7207 C CA . ILE A 1 911 ? 35.192 -24.892 -46.625 1.00 58.03 911 ILE A CA 1
ATOM 7208 C C . ILE A 1 911 ? 35.168 -25.158 -45.103 1.00 58.03 911 ILE A C 1
ATOM 7210 O O . ILE A 1 911 ? 34.116 -25.467 -44.537 1.00 58.03 911 ILE A O 1
ATOM 7214 N N . ASN A 1 912 ? 36.310 -24.993 -44.426 1.00 58.19 912 ASN A N 1
ATOM 7215 C CA . ASN A 1 912 ? 36.424 -25.144 -42.972 1.00 58.19 912 ASN A CA 1
ATOM 7216 C C . ASN A 1 912 ? 35.725 -24.019 -42.187 1.00 58.19 912 ASN A C 1
ATOM 7218 O O . ASN A 1 912 ? 35.208 -24.285 -41.100 1.00 58.19 912 ASN A O 1
ATOM 7222 N N . ASP A 1 913 ? 35.636 -22.804 -42.739 1.00 66.88 913 ASP A N 1
ATOM 7223 C CA . ASP A 1 913 ? 34.954 -21.680 -42.087 1.00 66.88 913 ASP A CA 1
ATOM 7224 C C . ASP A 1 913 ? 33.430 -21.849 -42.131 1.00 66.88 913 ASP A C 1
ATOM 7226 O O . ASP A 1 913 ? 32.758 -21.574 -41.137 1.00 66.88 913 ASP A O 1
ATOM 7230 N N . LYS A 1 914 ? 32.877 -22.408 -43.219 1.00 68.50 914 LYS A N 1
ATOM 7231 C CA . LYS A 1 914 ? 31.430 -22.686 -43.339 1.00 68.50 914 LYS A CA 1
ATOM 7232 C C . LYS A 1 914 ? 30.925 -23.701 -42.309 1.00 68.50 914 LYS A C 1
ATOM 7234 O O . LYS A 1 914 ? 29.810 -23.572 -41.793 1.00 68.50 914 LYS A O 1
ATOM 7239 N N . ALA A 1 915 ? 31.733 -24.709 -41.978 1.00 70.44 915 ALA A N 1
ATOM 7240 C CA . ALA A 1 915 ? 31.381 -25.706 -40.966 1.00 70.44 915 ALA A CA 1
ATOM 7241 C C . ALA A 1 915 ? 31.370 -25.113 -39.542 1.00 70.44 915 ALA A C 1
ATOM 7243 O O . ALA A 1 915 ? 30.439 -25.379 -38.775 1.00 70.44 915 ALA A O 1
ATOM 7244 N N . ASP A 1 916 ? 32.358 -24.277 -39.195 1.00 75.62 916 ASP A N 1
ATOM 7245 C CA . ASP A 1 916 ? 32.402 -23.577 -37.900 1.00 75.62 916 ASP A CA 1
ATOM 7246 C C . ASP A 1 916 ? 31.269 -22.543 -37.781 1.00 75.62 916 ASP A C 1
ATOM 7248 O O . ASP A 1 916 ? 30.589 -22.456 -36.757 1.00 75.62 916 ASP A O 1
ATOM 7252 N N . GLN A 1 917 ? 30.982 -21.825 -38.865 1.00 73.44 917 GLN A N 1
ATOM 7253 C CA . GLN A 1 917 ? 29.852 -20.905 -38.989 1.00 73.44 917 GLN A CA 1
ATOM 7254 C C . GLN A 1 917 ? 28.502 -21.593 -38.757 1.00 73.44 917 GLN A C 1
ATOM 7256 O O . GLN A 1 917 ? 27.740 -21.187 -37.876 1.00 73.44 917 GLN A O 1
ATOM 7261 N N . THR A 1 918 ? 28.241 -22.699 -39.458 1.00 79.00 918 THR A N 1
ATOM 7262 C CA . THR A 1 918 ? 27.012 -23.491 -39.288 1.00 79.00 918 THR A CA 1
ATOM 7263 C C . THR A 1 918 ? 26.867 -23.997 -37.848 1.00 79.00 918 THR A C 1
ATOM 7265 O O . THR A 1 918 ? 25.771 -23.982 -37.282 1.00 79.00 918 THR A O 1
ATOM 7268 N N . SER A 1 919 ? 27.974 -24.399 -37.212 1.00 83.50 919 SER A N 1
ATOM 7269 C CA . SER A 1 919 ? 28.005 -24.809 -35.801 1.00 83.50 919 SER A CA 1
ATOM 7270 C C . SER A 1 919 ? 27.635 -23.661 -34.848 1.00 83.50 919 SER A C 1
ATOM 7272 O O . SER A 1 919 ? 26.819 -23.844 -33.939 1.00 83.50 919 SER A O 1
ATOM 7274 N N . ARG A 1 920 ? 28.160 -22.450 -35.082 1.00 83.31 920 ARG A N 1
ATOM 7275 C CA . ARG A 1 920 ? 27.836 -21.250 -34.290 1.00 83.31 920 ARG A CA 1
ATOM 7276 C C . ARG A 1 920 ? 26.370 -20.841 -34.433 1.00 83.31 920 ARG A C 1
ATOM 7278 O O . ARG A 1 920 ? 25.718 -20.612 -33.414 1.00 83.31 920 ARG A O 1
ATOM 7285 N N . ILE A 1 921 ? 25.834 -20.809 -35.657 1.00 83.31 921 ILE A N 1
ATOM 7286 C CA . ILE A 1 921 ? 24.413 -20.513 -35.915 1.00 83.31 921 ILE A CA 1
ATOM 7287 C C . ILE A 1 921 ? 23.529 -21.551 -35.219 1.00 83.31 921 ILE A C 1
ATOM 7289 O O . ILE A 1 921 ? 22.587 -21.194 -34.512 1.00 83.31 921 ILE A O 1
ATOM 7293 N N . LYS A 1 922 ? 23.870 -22.840 -35.340 1.00 86.69 922 LYS A N 1
ATOM 7294 C CA . LYS A 1 922 ? 23.153 -23.918 -34.652 1.00 86.69 922 LYS A CA 1
ATOM 7295 C C . LYS A 1 922 ? 23.140 -23.714 -33.134 1.00 86.69 922 LYS A C 1
ATOM 7297 O O . LYS A 1 922 ? 22.099 -23.910 -32.512 1.00 86.69 922 LYS A O 1
ATOM 7302 N N . GLY A 1 923 ? 24.253 -23.270 -32.547 1.00 88.31 923 GLY A N 1
ATOM 7303 C CA . GLY A 1 923 ? 24.327 -22.902 -31.132 1.00 88.31 923 GLY A CA 1
ATOM 7304 C C . GLY A 1 923 ? 23.431 -21.712 -30.763 1.00 88.31 923 GLY A C 1
ATOM 7305 O O . GLY A 1 923 ? 22.787 -21.729 -29.714 1.00 88.31 923 GLY A O 1
ATOM 7306 N N . LEU A 1 924 ? 23.334 -20.683 -31.611 1.00 88.12 924 LEU A N 1
ATOM 7307 C CA . LEU A 1 924 ? 22.422 -19.551 -31.391 1.00 88.12 924 LEU A CA 1
ATOM 7308 C C . LEU A 1 924 ? 20.950 -19.985 -31.452 1.00 88.12 924 LEU A C 1
ATOM 7310 O O . LEU A 1 924 ? 20.164 -19.596 -30.587 1.00 88.12 924 LEU A O 1
ATOM 7314 N N . ILE A 1 925 ? 20.590 -20.845 -32.408 1.00 90.12 925 ILE A N 1
ATOM 7315 C CA . ILE A 1 925 ? 19.232 -21.399 -32.541 1.00 90.12 925 ILE A CA 1
ATOM 7316 C C . ILE A 1 925 ? 18.889 -22.293 -31.359 1.00 90.12 925 ILE A C 1
ATOM 7318 O O . ILE A 1 925 ? 17.774 -22.218 -30.854 1.00 90.12 925 ILE A O 1
ATOM 7322 N N . GLU A 1 926 ? 19.829 -23.111 -30.883 1.00 92.12 926 GLU A N 1
ATOM 7323 C CA . GLU A 1 926 ? 19.612 -23.934 -29.692 1.00 92.12 926 GLU A CA 1
ATOM 7324 C C . GLU A 1 926 ? 19.234 -23.061 -28.489 1.00 92.12 926 GLU A C 1
ATOM 7326 O O . GLU A 1 926 ? 18.260 -23.348 -27.794 1.00 92.12 926 GLU A O 1
ATOM 7331 N N . ASN A 1 927 ? 19.940 -21.945 -28.293 1.00 91.44 927 ASN A N 1
ATOM 7332 C CA . ASN A 1 927 ? 19.639 -21.000 -27.220 1.00 91.44 927 ASN A CA 1
ATOM 7333 C C . ASN A 1 927 ? 18.294 -20.279 -27.430 1.00 91.44 927 ASN A C 1
ATOM 7335 O O . ASN A 1 927 ? 17.530 -20.128 -26.477 1.00 91.44 927 ASN A O 1
ATOM 7339 N N . ALA A 1 928 ? 17.964 -19.878 -28.663 1.00 91.69 928 ALA A N 1
ATOM 7340 C CA . ALA A 1 928 ? 16.668 -19.267 -28.976 1.00 91.69 928 ALA A CA 1
ATOM 7341 C C . ALA A 1 928 ? 15.510 -20.254 -28.749 1.00 91.69 928 ALA A C 1
ATOM 7343 O O . ALA A 1 928 ? 14.474 -19.898 -28.184 1.00 91.69 928 ALA A O 1
ATOM 7344 N N . TYR A 1 929 ? 15.713 -21.525 -29.099 1.00 93.25 929 TYR A N 1
ATOM 7345 C CA . TYR A 1 929 ? 14.760 -22.595 -28.841 1.00 93.25 929 TYR A CA 1
ATOM 7346 C C . TYR A 1 929 ? 14.599 -22.857 -27.339 1.00 93.25 929 TYR A C 1
ATOM 7348 O O . TYR A 1 929 ? 13.481 -23.042 -26.863 1.00 93.25 929 TYR A O 1
ATOM 7356 N N . GLU A 1 930 ? 15.674 -22.792 -26.549 1.00 91.50 930 GLU A N 1
ATOM 7357 C CA . GLU A 1 930 ? 15.569 -22.843 -25.089 1.00 91.50 930 GLU A CA 1
ATOM 7358 C C . GLU A 1 930 ? 14.777 -21.659 -24.512 1.00 91.50 930 GLU A C 1
ATOM 7360 O O . GLU A 1 930 ? 13.953 -21.874 -23.621 1.00 91.50 930 GLU A O 1
ATOM 7365 N N . CYS A 1 931 ? 14.969 -20.434 -25.016 1.00 91.75 931 CYS A N 1
ATOM 7366 C CA . CYS A 1 931 ? 14.155 -19.268 -24.645 1.00 91.75 931 CYS A CA 1
ATOM 7367 C C . CYS A 1 931 ? 12.669 -19.483 -24.950 1.00 91.75 931 CYS A C 1
ATOM 7369 O O . CYS A 1 931 ? 11.829 -19.206 -24.092 1.00 91.75 931 CYS A O 1
ATOM 7371 N N . PHE A 1 932 ? 12.345 -20.043 -26.118 1.00 92.94 932 PHE A N 1
ATOM 7372 C CA . PHE A 1 932 ? 10.979 -20.425 -26.472 1.00 92.94 932 PHE A CA 1
ATOM 7373 C C . PHE A 1 932 ? 10.413 -21.484 -25.512 1.00 92.94 932 PHE A C 1
ATOM 7375 O O . PHE A 1 932 ? 9.322 -21.318 -24.972 1.00 92.94 932 PHE A O 1
ATOM 7382 N N . LEU A 1 933 ? 11.161 -22.556 -25.230 1.00 90.75 933 LEU A N 1
ATOM 7383 C CA . LEU A 1 933 ? 10.712 -23.622 -24.327 1.00 90.75 933 LEU A CA 1
ATOM 7384 C C . LEU A 1 933 ? 10.477 -23.117 -22.895 1.00 90.75 933 LEU A C 1
ATOM 7386 O O . LEU A 1 933 ? 9.574 -23.604 -22.213 1.00 90.75 933 LEU A O 1
ATOM 7390 N N . ARG A 1 934 ? 11.257 -22.126 -22.442 1.00 90.81 934 ARG A N 1
ATOM 7391 C CA . ARG A 1 934 ? 11.090 -21.480 -21.129 1.00 90.81 934 ARG A CA 1
ATOM 7392 C C . ARG A 1 934 ? 9.765 -20.725 -21.003 1.00 90.81 934 ARG A C 1
ATOM 7394 O O . ARG A 1 934 ? 9.323 -20.556 -19.872 1.00 90.81 934 ARG A O 1
ATOM 7401 N N . LEU A 1 935 ? 9.110 -20.335 -22.107 1.00 89.12 935 LEU A N 1
ATOM 7402 C CA . LEU A 1 935 ? 7.771 -19.734 -22.055 1.00 89.12 935 LEU A CA 1
ATOM 7403 C C . LEU A 1 935 ? 6.749 -20.663 -21.398 1.00 89.12 935 LEU A C 1
ATOM 7405 O O . LEU A 1 935 ? 5.794 -20.184 -20.789 1.00 89.12 935 LEU A O 1
ATOM 7409 N N . ASN A 1 936 ? 6.956 -21.979 -21.523 1.00 87.94 936 ASN A N 1
ATOM 7410 C CA . ASN A 1 936 ? 6.121 -23.018 -20.932 1.00 87.94 936 ASN A CA 1
ATOM 7411 C C . ASN A 1 936 ? 4.616 -22.809 -21.202 1.00 87.94 936 ASN A C 1
ATOM 7413 O O . ASN A 1 936 ? 3.772 -22.926 -20.318 1.00 87.94 936 ASN A O 1
ATOM 7417 N N . CYS A 1 937 ? 4.300 -22.473 -22.452 1.00 85.56 937 CYS A N 1
ATOM 7418 C CA . CYS A 1 937 ? 2.939 -22.300 -22.949 1.00 85.56 937 CYS A CA 1
ATOM 7419 C C . CYS A 1 937 ? 2.595 -23.410 -23.943 1.00 85.56 937 CYS A C 1
ATOM 7421 O O . CYS A 1 937 ? 3.469 -24.058 -24.530 1.00 85.56 937 CYS A O 1
ATOM 7423 N N . SER A 1 938 ? 1.304 -23.637 -24.144 1.00 85.75 938 SER A N 1
ATOM 7424 C CA . SER A 1 938 ? 0.814 -24.414 -25.275 1.00 85.75 938 SER A CA 1
ATOM 7425 C C . SER A 1 938 ? 0.934 -23.620 -26.578 1.00 85.75 938 SER A C 1
ATOM 7427 O O . SER A 1 938 ? 0.916 -22.390 -26.583 1.00 85.75 938 SER A O 1
ATOM 7429 N N . PHE A 1 939 ? 1.042 -24.334 -27.699 1.00 85.62 939 PHE A N 1
ATOM 7430 C CA . PHE A 1 939 ? 1.029 -23.709 -29.023 1.00 85.62 939 PHE A CA 1
ATOM 7431 C C . PHE A 1 939 ? -0.261 -22.911 -29.261 1.00 85.62 939 PHE A C 1
ATOM 7433 O O . PHE A 1 939 ? -0.202 -21.824 -29.825 1.00 85.62 939 PHE A O 1
ATOM 7440 N N . ASP A 1 940 ? -1.398 -23.413 -28.770 1.00 83.94 940 ASP A N 1
ATOM 7441 C CA . ASP A 1 940 ? -2.695 -22.736 -28.868 1.00 83.94 940 ASP A CA 1
ATOM 7442 C C . ASP A 1 940 ? -2.674 -21.385 -28.129 1.00 83.94 940 ASP A C 1
ATOM 7444 O O . ASP A 1 940 ? -3.128 -20.385 -28.669 1.00 83.94 940 ASP A O 1
ATOM 7448 N N . GLU A 1 941 ? -2.077 -21.312 -26.933 1.00 82.62 941 GLU A N 1
ATOM 7449 C CA . GLU A 1 941 ? -1.946 -20.047 -26.190 1.00 82.62 941 GLU A CA 1
ATOM 7450 C C . GLU A 1 941 ? -1.050 -19.034 -26.903 1.00 82.62 941 GLU A C 1
ATOM 7452 O O . GLU A 1 941 ? -1.375 -17.849 -26.930 1.00 82.62 941 GLU A O 1
ATOM 7457 N N . ILE A 1 942 ? 0.067 -19.486 -27.480 1.00 85.00 942 ILE A N 1
ATOM 7458 C CA . ILE A 1 942 ? 0.977 -18.621 -28.244 1.00 85.00 942 ILE A CA 1
ATOM 7459 C C . ILE A 1 942 ? 0.287 -18.135 -29.518 1.00 85.00 942 ILE A C 1
ATOM 7461 O O . ILE A 1 942 ? 0.357 -16.952 -29.839 1.00 85.00 942 ILE A O 1
ATOM 7465 N N . SER A 1 943 ? -0.417 -19.030 -30.211 1.00 84.50 943 SER A N 1
ATOM 7466 C CA . SER A 1 943 ? -1.175 -18.703 -31.417 1.00 84.50 943 SER A CA 1
ATOM 7467 C C . SER A 1 943 ? -2.261 -17.682 -31.111 1.00 84.50 943 SER A C 1
ATOM 7469 O O . SER A 1 943 ? -2.343 -16.664 -31.784 1.00 84.50 943 SER A O 1
ATOM 7471 N N . ASP A 1 944 ? -3.028 -17.885 -30.040 1.00 82.19 944 ASP A N 1
ATOM 7472 C CA . ASP A 1 944 ? -4.018 -16.920 -29.566 1.00 82.19 944 ASP A CA 1
ATOM 7473 C C . ASP A 1 944 ? -3.394 -15.546 -29.293 1.00 82.19 944 ASP A C 1
ATOM 7475 O O . ASP A 1 944 ? -3.966 -14.527 -29.671 1.00 82.19 944 ASP A O 1
ATOM 7479 N N . VAL A 1 945 ? -2.225 -15.499 -28.647 1.00 81.06 945 VAL A N 1
ATOM 7480 C CA . VAL A 1 945 ? -1.515 -14.244 -28.352 1.00 81.06 945 VAL A CA 1
ATOM 7481 C C . VAL A 1 945 ? -1.044 -13.555 -29.635 1.00 81.06 945 VAL A C 1
ATOM 7483 O O . VAL A 1 945 ? -1.229 -12.347 -29.764 1.00 81.06 945 VAL A O 1
ATOM 7486 N N . LEU A 1 946 ? -0.478 -14.296 -30.589 1.00 80.38 946 LEU A N 1
ATOM 7487 C CA . LEU A 1 946 ? -0.031 -13.758 -31.881 1.00 80.38 946 LEU A CA 1
ATOM 7488 C C . LEU A 1 946 ? -1.203 -13.291 -32.758 1.00 80.38 946 LEU A C 1
ATOM 7490 O O . LEU A 1 946 ? -1.055 -12.349 -33.527 1.00 80.38 946 LEU A O 1
ATOM 7494 N N . MET A 1 947 ? -2.366 -13.930 -32.628 1.00 78.25 947 MET A N 1
ATOM 7495 C CA . MET A 1 947 ? -3.572 -13.616 -33.397 1.00 78.25 947 MET A CA 1
ATOM 7496 C C . MET A 1 947 ? -4.370 -12.440 -32.822 1.00 78.25 947 MET A C 1
ATOM 7498 O O . MET A 1 947 ? -5.004 -11.713 -33.581 1.00 78.25 947 MET A O 1
ATOM 7502 N N . ARG A 1 948 ? -4.372 -12.258 -31.493 1.00 69.31 948 ARG A N 1
ATOM 7503 C CA . ARG A 1 948 ? -5.082 -11.156 -30.816 1.00 69.31 948 ARG A CA 1
ATOM 7504 C C . ARG A 1 948 ? -4.296 -9.844 -30.826 1.00 69.31 948 ARG A C 1
ATOM 7506 O O . ARG A 1 948 ? -4.909 -8.784 -30.824 1.00 69.31 948 ARG A O 1
ATOM 7513 N N . ASN A 1 949 ? -2.965 -9.907 -30.822 1.00 62.34 949 ASN A N 1
ATOM 7514 C CA . ASN A 1 949 ? -2.097 -8.730 -30.751 1.00 62.34 949 ASN A CA 1
ATOM 7515 C C . ASN A 1 949 ? -1.668 -8.267 -32.147 1.00 62.34 949 ASN A C 1
ATOM 7517 O O . ASN A 1 949 ? -0.501 -8.346 -32.519 1.00 62.34 949 ASN A O 1
ATOM 7521 N N . SER A 1 950 ? -2.642 -7.795 -32.923 1.00 46.25 950 SER A N 1
ATOM 7522 C CA . SER A 1 950 ? -2.445 -7.237 -34.265 1.00 46.25 950 SER A CA 1
ATOM 7523 C C . SER A 1 950 ? -1.897 -5.798 -34.261 1.00 46.25 950 SER A C 1
ATOM 7525 O O . SER A 1 950 ? -1.636 -5.239 -35.323 1.00 46.25 950 SER A O 1
ATOM 7527 N N . ASP A 1 951 ? -1.731 -5.193 -33.081 1.00 44.06 951 ASP A N 1
ATOM 7528 C CA . ASP A 1 951 ? -1.061 -3.904 -32.907 1.00 44.06 951 ASP A CA 1
ATOM 7529 C C . ASP A 1 951 ? 0.453 -4.108 -32.776 1.00 44.06 951 ASP A C 1
ATOM 7531 O O . ASP A 1 951 ? 0.921 -4.936 -31.993 1.00 44.06 951 ASP A O 1
ATOM 7535 N N . ALA A 1 952 ? 1.239 -3.301 -33.496 1.00 45.19 952 ALA A N 1
ATOM 7536 C CA . ALA A 1 952 ? 2.708 -3.361 -33.556 1.00 45.19 952 ALA A CA 1
ATOM 7537 C C . ALA A 1 952 ? 3.441 -3.212 -32.197 1.00 45.19 952 ALA A C 1
ATOM 7539 O O . ALA A 1 952 ? 4.671 -3.222 -32.153 1.00 45.19 952 ALA A O 1
ATOM 7540 N N . SER A 1 953 ? 2.715 -3.038 -31.089 1.00 44.94 953 SER A N 1
ATOM 7541 C CA . SER A 1 953 ? 3.244 -2.792 -29.747 1.00 44.94 953 SER A CA 1
ATOM 7542 C C . SER A 1 953 ? 3.534 -4.063 -28.938 1.00 44.94 953 SER A C 1
ATOM 7544 O O . SER A 1 953 ? 4.372 -4.006 -28.036 1.00 44.94 953 SER A O 1
ATOM 7546 N N . PHE A 1 954 ? 2.901 -5.205 -29.244 1.00 57.47 954 PHE A N 1
ATOM 7547 C CA . PHE A 1 954 ? 3.064 -6.438 -28.463 1.00 57.47 954 PHE A CA 1
ATOM 7548 C C . PHE A 1 954 ? 3.622 -7.589 -29.311 1.00 57.47 954 PHE A C 1
ATOM 7550 O O . PHE A 1 954 ? 2.891 -8.337 -29.957 1.00 57.47 954 PHE A O 1
ATOM 7557 N N . THR A 1 955 ? 4.947 -7.750 -29.286 1.00 70.56 955 THR A N 1
ATOM 7558 C CA . THR A 1 955 ? 5.661 -8.853 -29.942 1.00 70.56 955 THR A CA 1
ATOM 7559 C C . THR A 1 955 ? 6.188 -9.862 -28.922 1.00 70.56 955 THR A C 1
ATOM 7561 O O . THR A 1 955 ? 6.732 -9.502 -27.876 1.00 70.56 955 THR A O 1
ATOM 7564 N N . VAL A 1 956 ? 6.049 -11.156 -29.231 1.00 84.06 956 VAL A N 1
ATOM 7565 C CA . VAL A 1 956 ? 6.675 -12.235 -28.450 1.00 84.06 956 VAL A CA 1
ATOM 7566 C C . VAL A 1 956 ? 8.096 -12.428 -28.975 1.00 84.06 956 VAL A C 1
ATOM 7568 O O . VAL A 1 956 ? 8.326 -13.192 -29.911 1.00 84.06 956 VAL A O 1
ATOM 7571 N N . VAL A 1 957 ? 9.053 -11.697 -28.402 1.00 86.25 957 VAL A N 1
ATOM 7572 C CA . VAL A 1 957 ? 10.446 -11.656 -28.881 1.00 86.25 957 VAL A CA 1
ATOM 7573 C C . VAL A 1 957 ? 11.073 -13.048 -28.950 1.00 86.25 957 VAL A C 1
ATOM 7575 O O . VAL A 1 957 ? 11.803 -13.340 -29.890 1.00 86.25 957 VAL A O 1
ATOM 7578 N N . GLU A 1 958 ? 10.784 -13.934 -28.000 1.00 91.44 958 GLU A N 1
ATOM 7579 C CA . GLU A 1 958 ? 11.289 -15.309 -28.015 1.00 91.44 958 GLU A CA 1
ATOM 7580 C C . GLU A 1 958 ? 10.896 -16.075 -29.285 1.00 91.44 958 GLU A C 1
ATOM 7582 O O . GLU A 1 958 ? 11.694 -16.853 -29.804 1.00 91.44 958 GLU A O 1
ATOM 7587 N N . VAL A 1 959 ? 9.681 -15.840 -29.793 1.00 90.12 959 VAL A N 1
ATOM 7588 C CA . VAL A 1 959 ? 9.202 -16.415 -31.057 1.00 90.12 959 VAL A CA 1
ATOM 7589 C C . VAL A 1 959 ? 9.926 -15.770 -32.235 1.00 90.12 959 VAL A C 1
ATOM 7591 O O . VAL A 1 959 ? 10.370 -16.479 -33.133 1.00 90.12 959 VAL A O 1
ATOM 7594 N N . GLU A 1 960 ? 10.107 -14.448 -32.220 1.00 88.19 960 GLU A N 1
ATOM 7595 C CA . GLU A 1 960 ? 10.828 -13.745 -33.287 1.00 88.19 960 GLU A CA 1
ATOM 7596 C C . GLU A 1 960 ? 12.294 -14.170 -33.376 1.00 88.19 960 GLU A C 1
ATOM 7598 O O . GLU A 1 960 ? 12.772 -14.452 -34.465 1.00 88.19 960 GLU A O 1
ATOM 7603 N N . ALA A 1 961 ? 12.996 -14.277 -32.246 1.00 88.19 961 ALA A N 1
ATOM 7604 C CA . ALA A 1 961 ? 14.379 -14.740 -32.205 1.00 88.19 961 ALA A CA 1
ATOM 7605 C C . ALA A 1 961 ? 14.511 -16.167 -32.760 1.00 88.19 961 ALA A C 1
ATOM 7607 O O . ALA A 1 961 ? 15.459 -16.464 -33.485 1.00 88.19 961 ALA A O 1
ATOM 7608 N N . LEU A 1 962 ? 13.546 -17.045 -32.458 1.00 90.81 962 LEU A N 1
ATOM 7609 C CA . LEU A 1 962 ? 13.520 -18.408 -32.983 1.00 90.81 962 LEU A CA 1
ATOM 7610 C C . LEU A 1 962 ? 13.290 -18.437 -34.500 1.00 90.81 962 LEU A C 1
ATOM 7612 O O . LEU A 1 962 ? 14.039 -19.105 -35.211 1.00 90.81 962 LEU A O 1
ATOM 7616 N N . ILE A 1 963 ? 12.284 -17.704 -34.992 1.00 88.81 963 ILE A N 1
ATOM 7617 C CA . ILE A 1 963 ? 11.973 -17.612 -36.427 1.00 88.81 963 ILE A CA 1
ATOM 7618 C C . ILE A 1 963 ? 13.155 -16.999 -37.186 1.00 88.81 963 ILE A C 1
ATOM 7620 O O . ILE A 1 963 ? 13.608 -17.578 -38.169 1.00 88.81 963 ILE A O 1
ATOM 7624 N N . SER A 1 964 ? 13.701 -15.877 -36.703 1.00 85.12 964 SER A N 1
ATOM 7625 C CA . SER A 1 964 ? 14.883 -15.239 -37.288 1.00 85.12 964 SER A CA 1
ATOM 7626 C C . SER A 1 964 ? 16.054 -16.212 -37.361 1.00 85.12 964 SER A C 1
ATOM 7628 O O . SER A 1 964 ? 16.664 -16.337 -38.416 1.00 85.12 964 SER A O 1
ATOM 7630 N N . GLY A 1 965 ? 16.335 -16.950 -36.282 1.00 85.25 965 GLY A N 1
ATOM 7631 C CA . GLY A 1 965 ? 17.417 -17.932 -36.252 1.00 85.25 965 GLY A CA 1
ATOM 7632 C C . GLY A 1 965 ? 17.262 -19.040 -37.290 1.00 85.25 965 GLY A C 1
ATOM 7633 O O . GLY A 1 965 ? 18.225 -19.357 -37.985 1.00 85.25 965 GLY A O 1
ATOM 7634 N N . ILE A 1 966 ? 16.058 -19.600 -37.436 1.00 86.31 966 ILE A N 1
ATOM 7635 C CA . ILE A 1 966 ? 15.784 -20.621 -38.457 1.00 86.31 966 ILE A CA 1
ATOM 7636 C C . ILE A 1 966 ? 15.931 -20.047 -39.868 1.00 86.31 966 ILE A C 1
ATOM 7638 O O . ILE A 1 966 ? 16.588 -20.675 -40.692 1.00 86.31 966 ILE A O 1
ATOM 7642 N N . ASN A 1 967 ? 15.434 -18.834 -40.122 1.00 83.06 967 ASN A N 1
ATOM 7643 C CA . ASN A 1 967 ? 15.603 -18.174 -41.418 1.00 83.06 967 ASN A CA 1
ATOM 7644 C C . ASN A 1 967 ? 17.089 -17.963 -41.763 1.00 83.06 967 ASN A C 1
ATOM 7646 O O . ASN A 1 967 ? 17.493 -18.208 -42.897 1.00 83.06 967 ASN A O 1
ATOM 7650 N N . VAL A 1 968 ? 17.919 -17.549 -40.793 1.00 81.69 968 VAL A N 1
ATOM 7651 C CA . VAL A 1 968 ? 19.378 -17.411 -40.989 1.00 81.69 968 VAL A CA 1
ATOM 7652 C C . VAL A 1 968 ? 20.000 -18.756 -41.358 1.00 81.69 968 VAL A C 1
ATOM 7654 O O . VAL A 1 968 ? 20.806 -18.837 -42.278 1.00 81.69 968 VAL A O 1
ATOM 7657 N N . PHE A 1 969 ? 19.628 -19.821 -40.650 1.00 82.62 969 PHE A N 1
ATOM 7658 C CA . PHE A 1 969 ? 20.187 -21.151 -40.872 1.00 82.62 969 PHE A CA 1
ATOM 7659 C C . PHE A 1 969 ? 19.776 -21.764 -42.204 1.00 82.62 969 PHE A C 1
ATOM 7661 O O . PHE A 1 969 ? 20.609 -22.389 -42.853 1.00 82.62 969 PHE A O 1
ATOM 7668 N N . GLU A 1 970 ? 18.529 -21.578 -42.631 1.00 80.56 970 GLU A N 1
ATOM 7669 C CA . GLU A 1 970 ? 18.078 -22.040 -43.945 1.00 80.56 970 GLU A CA 1
ATOM 7670 C C . GLU A 1 970 ? 18.802 -21.288 -45.066 1.00 80.56 970 GLU A C 1
ATOM 7672 O O . GLU A 1 970 ? 19.353 -21.937 -45.949 1.00 80.56 970 GLU A O 1
ATOM 7677 N N . ASN A 1 971 ? 18.953 -19.962 -44.961 1.00 74.25 971 ASN A N 1
ATOM 7678 C CA . ASN A 1 971 ? 19.744 -19.177 -45.919 1.00 74.25 971 ASN A CA 1
ATOM 7679 C C . ASN A 1 971 ? 21.231 -19.584 -45.953 1.00 74.25 971 ASN A C 1
ATOM 7681 O O . ASN A 1 971 ? 21.861 -19.524 -47.007 1.00 74.25 971 ASN A O 1
ATOM 7685 N N . ALA A 1 972 ? 21.793 -20.008 -44.817 1.00 71.81 972 ALA A N 1
ATOM 7686 C CA . ALA A 1 972 ? 23.177 -20.475 -44.725 1.00 71.81 972 ALA A CA 1
ATOM 7687 C C . ALA A 1 972 ? 23.378 -21.916 -45.242 1.00 71.81 972 ALA A C 1
ATOM 7689 O O . ALA A 1 972 ? 24.512 -22.305 -45.531 1.00 71.81 972 ALA A O 1
ATOM 7690 N N . THR A 1 973 ? 22.312 -22.725 -45.344 1.00 70.56 973 THR A N 1
ATOM 7691 C CA . THR A 1 973 ? 22.392 -24.154 -45.707 1.00 70.56 973 THR A CA 1
ATOM 7692 C C . THR A 1 973 ? 21.825 -24.497 -47.088 1.00 70.56 973 THR A C 1
ATOM 7694 O O . THR A 1 973 ? 22.323 -25.450 -47.681 1.00 70.56 973 THR A O 1
ATOM 7697 N N . ASP A 1 974 ? 20.878 -23.724 -47.635 1.00 59.69 974 ASP A N 1
ATOM 7698 C CA . ASP A 1 974 ? 20.283 -23.926 -48.967 1.00 59.69 974 ASP A CA 1
ATOM 7699 C C . ASP A 1 974 ? 19.908 -22.589 -49.650 1.00 59.69 974 ASP A C 1
ATOM 7701 O O . ASP A 1 974 ? 19.421 -21.657 -49.018 1.00 59.69 974 ASP A O 1
ATOM 7705 N N . SER A 1 975 ? 20.059 -22.493 -50.983 1.00 46.69 975 SER A N 1
ATOM 7706 C CA . SER A 1 975 ? 19.801 -21.262 -51.767 1.00 46.69 975 SER A CA 1
ATOM 7707 C C . SER A 1 975 ? 18.314 -20.950 -52.020 1.00 46.69 975 SER A C 1
ATOM 7709 O O . SER A 1 975 ? 17.989 -20.228 -52.969 1.00 46.69 975 SER A O 1
ATOM 7711 N N . THR A 1 976 ? 17.392 -21.529 -51.248 1.00 42.16 976 THR A N 1
ATOM 7712 C CA . THR A 1 976 ? 15.951 -21.350 -51.477 1.00 42.16 976 THR A CA 1
ATOM 7713 C C . THR A 1 976 ? 15.394 -20.393 -50.436 1.00 42.16 976 THR A C 1
ATOM 7715 O O . THR A 1 976 ? 15.199 -20.747 -49.280 1.00 42.16 976 THR A O 1
ATOM 7718 N N . THR A 1 977 ? 15.159 -19.160 -50.871 1.00 43.88 977 THR A N 1
ATOM 7719 C CA . THR A 1 977 ? 14.646 -18.051 -50.071 1.00 43.88 977 THR A CA 1
ATOM 7720 C C . THR A 1 977 ? 13.281 -18.372 -49.456 1.00 43.88 977 THR A C 1
ATOM 7722 O O . THR A 1 977 ? 12.288 -18.552 -50.164 1.00 43.88 977 THR A O 1
ATOM 7725 N N . LEU A 1 978 ? 13.195 -18.348 -48.121 1.00 45.81 978 LEU A N 1
ATOM 7726 C CA . LEU A 1 978 ? 11.942 -18.015 -47.441 1.00 45.81 978 LEU A CA 1
ATOM 7727 C C . LEU A 1 978 ? 11.612 -16.563 -47.813 1.00 45.81 978 LEU A C 1
ATOM 7729 O O . LEU A 1 978 ? 12.261 -15.619 -47.372 1.00 45.81 978 LEU A O 1
ATOM 7733 N N . THR A 1 979 ? 10.660 -16.423 -48.731 1.00 41.66 979 THR A N 1
ATOM 7734 C CA . THR A 1 979 ? 10.221 -15.183 -49.381 1.00 41.66 979 THR A CA 1
ATOM 7735 C C . THR A 1 979 ? 9.994 -14.008 -48.431 1.00 41.66 979 THR A C 1
ATOM 7737 O O . THR A 1 979 ? 9.390 -14.157 -47.371 1.00 41.66 979 THR A O 1
ATOM 7740 N N . GLU A 1 980 ? 10.393 -12.824 -48.904 1.00 42.03 980 GLU A N 1
ATOM 7741 C CA . GLU A 1 980 ? 10.061 -11.504 -48.365 1.00 42.03 980 GLU A CA 1
ATOM 7742 C C . GLU A 1 980 ? 8.552 -11.356 -48.104 1.00 42.03 980 GLU A C 1
ATOM 7744 O O . GLU A 1 980 ? 7.724 -11.435 -49.019 1.00 42.03 980 GLU A O 1
ATOM 7749 N N . ALA A 1 981 ? 8.188 -11.087 -46.850 1.00 37.56 981 ALA A N 1
ATOM 7750 C CA . ALA A 1 981 ? 6.834 -10.701 -46.485 1.00 37.56 981 ALA A CA 1
ATOM 7751 C C . ALA A 1 981 ? 6.549 -9.276 -47.000 1.00 37.56 981 ALA A C 1
ATOM 7753 O O . ALA A 1 981 ? 7.040 -8.284 -46.461 1.00 37.56 981 ALA A O 1
ATOM 7754 N N . ARG A 1 982 ? 5.755 -9.165 -48.074 1.00 36.34 982 ARG A N 1
ATOM 7755 C CA . ARG A 1 982 ? 5.123 -7.900 -48.494 1.00 36.34 982 ARG A CA 1
ATOM 7756 C C . ARG A 1 982 ? 4.105 -7.454 -47.443 1.00 36.34 982 ARG A C 1
ATOM 7758 O O . ARG A 1 982 ? 3.394 -8.292 -46.901 1.00 36.34 982 ARG A O 1
ATOM 7765 N N . ALA A 1 983 ? 4.000 -6.140 -47.234 1.00 36.97 983 ALA A N 1
ATOM 7766 C CA . ALA A 1 983 ? 3.043 -5.511 -46.323 1.00 36.97 983 ALA A CA 1
ATOM 7767 C C . ALA A 1 983 ? 1.608 -6.019 -46.571 1.00 36.97 983 ALA A C 1
ATOM 7769 O O . ALA A 1 983 ? 1.028 -5.777 -47.633 1.00 36.97 983 ALA A O 1
ATOM 7770 N N . LYS A 1 984 ? 1.068 -6.741 -45.587 1.00 44.06 984 LYS A N 1
ATOM 7771 C CA . LYS A 1 984 ? -0.278 -7.327 -45.570 1.00 44.06 984 LYS A CA 1
ATOM 7772 C C . LYS A 1 984 ? -1.073 -6.772 -44.389 1.00 44.06 984 LYS A C 1
ATOM 7774 O O . LYS A 1 984 ? -0.554 -6.020 -43.571 1.00 44.06 984 LYS A O 1
ATOM 7779 N N . THR A 1 985 ? -2.359 -7.107 -44.323 1.00 46.25 985 THR A N 1
ATOM 7780 C CA . THR A 1 985 ? -3.229 -6.689 -43.215 1.00 46.25 985 THR A CA 1
ATOM 7781 C C . THR A 1 985 ? -2.791 -7.322 -41.885 1.00 46.25 985 THR A C 1
ATOM 7783 O O . THR A 1 985 ? -2.254 -8.428 -41.850 1.00 46.25 985 THR A O 1
ATOM 7786 N N . THR A 1 986 ? -3.054 -6.655 -40.760 1.00 54.47 986 THR A N 1
ATOM 7787 C CA . THR A 1 986 ? -2.541 -7.040 -39.429 1.00 54.47 986 THR A CA 1
ATOM 7788 C C . THR A 1 986 ? -3.010 -8.425 -38.938 1.00 54.47 986 THR A C 1
ATOM 7790 O O . THR A 1 986 ? -2.304 -9.102 -38.193 1.00 54.47 986 THR A O 1
ATOM 7793 N N . ALA A 1 987 ? -4.171 -8.908 -39.399 1.00 54.06 987 ALA A N 1
ATOM 7794 C CA . ALA A 1 987 ? -4.682 -10.256 -39.106 1.00 54.06 987 ALA A CA 1
ATOM 7795 C C . ALA A 1 987 ? -4.071 -11.365 -39.993 1.00 54.06 987 ALA A C 1
ATOM 7797 O O . ALA A 1 987 ? -4.169 -12.555 -39.675 1.00 54.06 987 ALA A O 1
ATOM 7798 N N . GLU A 1 988 ? -3.482 -11.003 -41.133 1.00 62.41 988 GLU A N 1
ATOM 7799 C CA . GLU A 1 988 ? -2.722 -11.921 -41.989 1.00 62.41 988 GLU A CA 1
ATOM 7800 C C . GLU A 1 988 ? -1.297 -12.099 -41.457 1.00 62.41 988 GLU A C 1
ATOM 7802 O O . GLU A 1 988 ? -0.798 -13.221 -41.453 1.00 62.41 988 GLU A O 1
ATOM 7807 N N . GLU A 1 989 ? -0.693 -11.042 -40.900 1.00 69.62 989 GLU A N 1
ATOM 7808 C CA . GLU A 1 989 ? 0.622 -11.099 -40.244 1.00 69.62 989 GLU A CA 1
ATOM 7809 C C . GLU A 1 989 ? 0.640 -12.055 -39.041 1.00 69.62 989 GLU A C 1
ATOM 7811 O O . GLU A 1 989 ? 1.570 -12.849 -38.892 1.00 69.62 989 GLU A O 1
ATOM 7816 N N . GLY A 1 990 ? -0.402 -12.031 -38.201 1.00 72.88 990 GLY A N 1
ATOM 7817 C CA . GLY A 1 990 ? -0.532 -12.955 -37.068 1.00 72.88 990 GLY A CA 1
ATOM 7818 C C . GLY A 1 990 ? -0.589 -14.423 -37.506 1.00 72.88 990 GLY A C 1
ATOM 7819 O O . GLY A 1 990 ? 0.116 -15.263 -36.944 1.00 72.88 990 GLY A O 1
ATOM 7820 N N . ARG A 1 991 ? -1.360 -14.734 -38.560 1.00 80.25 991 ARG A N 1
ATOM 7821 C CA . ARG A 1 991 ? -1.447 -16.096 -39.125 1.00 80.25 991 ARG A CA 1
ATOM 7822 C C . ARG A 1 991 ? -0.131 -16.547 -39.737 1.00 80.25 991 ARG A C 1
ATOM 7824 O O . ARG A 1 991 ? 0.312 -17.657 -39.460 1.00 80.25 991 ARG A O 1
ATOM 7831 N N . GLU A 1 992 ? 0.510 -15.679 -40.512 1.00 81.44 992 GLU A N 1
ATOM 7832 C CA . GLU A 1 992 ? 1.804 -15.958 -41.135 1.00 81.44 992 GLU A CA 1
ATOM 7833 C C . GLU A 1 992 ? 2.880 -16.249 -40.074 1.00 81.44 992 GLU A C 1
ATOM 7835 O O . GLU A 1 992 ? 3.614 -17.230 -40.188 1.00 81.44 992 GLU A O 1
ATOM 7840 N N . LYS A 1 993 ? 2.913 -15.484 -38.972 1.00 82.38 993 LYS A N 1
ATOM 7841 C CA . LYS A 1 993 ? 3.815 -15.752 -37.836 1.00 82.38 993 LYS A CA 1
ATOM 7842 C C . LYS A 1 993 ? 3.545 -17.100 -37.162 1.00 82.38 993 LYS A C 1
ATOM 7844 O O . LYS A 1 993 ? 4.498 -17.769 -36.767 1.00 82.38 993 LYS A O 1
ATOM 7849 N N . VAL A 1 994 ? 2.282 -17.511 -37.028 1.00 85.88 994 VAL A N 1
ATOM 7850 C CA . VAL A 1 994 ? 1.923 -18.829 -36.472 1.00 85.88 994 VAL A CA 1
ATOM 7851 C C . VAL A 1 994 ? 2.408 -19.962 -37.384 1.00 85.88 994 VAL A C 1
ATOM 7853 O O . VAL A 1 994 ? 2.989 -20.927 -36.889 1.00 85.88 994 VAL A O 1
ATOM 7856 N N . GLU A 1 995 ? 2.249 -19.829 -38.704 1.00 85.88 995 GLU A N 1
ATOM 7857 C CA . GLU A 1 995 ? 2.750 -20.810 -39.681 1.00 85.88 995 GLU A CA 1
ATOM 7858 C C . GLU A 1 995 ? 4.284 -20.895 -39.687 1.00 85.88 995 GLU A C 1
ATOM 7860 O O . GLU A 1 995 ? 4.851 -21.991 -39.705 1.00 85.88 995 GLU A O 1
ATOM 7865 N N . LEU A 1 996 ? 4.970 -19.749 -39.637 1.00 85.56 996 LEU A N 1
ATOM 7866 C CA . LEU A 1 996 ? 6.431 -19.689 -39.537 1.00 85.56 996 LEU A CA 1
ATOM 7867 C C . LEU A 1 996 ? 6.934 -20.310 -38.231 1.00 85.56 996 LEU A C 1
ATOM 7869 O O . LEU A 1 996 ? 7.922 -21.042 -38.243 1.00 85.56 996 LEU A O 1
ATOM 7873 N N . LEU A 1 997 ? 6.240 -20.072 -37.115 1.00 88.38 997 LEU A N 1
ATOM 7874 C CA . LEU A 1 997 ? 6.560 -20.710 -35.844 1.00 88.38 997 LEU A CA 1
ATOM 7875 C C . LEU A 1 997 ? 6.386 -22.233 -35.923 1.00 88.38 997 LEU A C 1
ATOM 7877 O O . LEU A 1 997 ? 7.249 -22.958 -35.437 1.00 88.38 997 LEU A O 1
ATOM 7881 N N . GLU A 1 998 ? 5.311 -22.738 -36.534 1.00 88.56 998 GLU A N 1
ATOM 7882 C CA . GLU A 1 998 ? 5.109 -24.186 -36.694 1.00 88.56 998 GLU A CA 1
ATOM 7883 C C . GLU A 1 998 ? 6.265 -24.825 -37.482 1.00 88.56 998 GLU A C 1
ATOM 7885 O O . GLU A 1 998 ? 6.859 -25.802 -37.016 1.00 88.56 998 GLU A O 1
ATOM 7890 N N . LYS A 1 999 ? 6.664 -24.210 -38.605 1.00 87.31 999 LYS A N 1
ATOM 7891 C CA . LYS A 1 999 ? 7.828 -24.641 -39.400 1.00 87.31 999 LYS A CA 1
ATOM 7892 C C . LYS A 1 999 ? 9.126 -24.605 -38.592 1.00 87.31 999 LYS A C 1
ATOM 7894 O O . LYS A 1 999 ? 9.867 -25.587 -38.576 1.00 87.31 999 LYS A O 1
ATOM 7899 N N . ALA A 1 1000 ? 9.376 -23.510 -37.872 1.00 87.12 1000 ALA A N 1
ATOM 7900 C CA . ALA A 1 1000 ? 10.556 -23.360 -37.026 1.00 87.12 1000 ALA A CA 1
ATOM 7901 C C . ALA A 1 1000 ? 10.624 -24.446 -35.938 1.00 87.12 1000 ALA A C 1
ATOM 7903 O O . ALA A 1 1000 ? 11.686 -25.014 -35.688 1.00 87.12 1000 ALA A O 1
ATOM 7904 N N . LEU A 1 1001 ? 9.491 -24.793 -35.318 1.00 89.62 1001 LEU A N 1
ATOM 7905 C CA . LEU A 1 1001 ? 9.424 -25.833 -34.288 1.00 89.62 1001 LEU A CA 1
ATOM 7906 C C . LEU A 1 1001 ? 9.638 -27.242 -34.838 1.00 89.62 1001 LEU A C 1
ATOM 7908 O O . LEU A 1 1001 ? 10.252 -28.065 -34.151 1.00 89.62 1001 LEU A O 1
ATOM 7912 N N . ASP A 1 1002 ? 9.143 -27.539 -36.038 1.00 87.12 1002 ASP A N 1
ATOM 7913 C CA . ASP A 1 1002 ? 9.437 -28.805 -36.712 1.00 87.12 1002 ASP A CA 1
ATOM 7914 C C . ASP A 1 1002 ? 10.933 -28.886 -37.065 1.00 87.12 1002 ASP A C 1
ATOM 7916 O O . ASP A 1 1002 ? 11.580 -29.894 -36.766 1.00 87.12 1002 ASP A O 1
ATOM 7920 N N . LYS A 1 1003 ? 11.537 -27.790 -37.542 1.00 87.88 1003 LYS A N 1
ATOM 7921 C CA . LYS A 1 1003 ? 12.980 -27.734 -37.818 1.00 87.88 1003 LYS A CA 1
ATOM 7922 C C . LYS A 1 1003 ? 13.839 -27.881 -36.561 1.00 87.88 1003 LYS A C 1
ATOM 7924 O O . LYS A 1 1003 ? 14.816 -28.629 -36.556 1.00 87.88 1003 LYS A O 1
ATOM 7929 N N . CYS A 1 1004 ? 13.472 -27.240 -35.453 1.00 87.81 1004 CYS A N 1
ATOM 7930 C CA . CYS A 1 1004 ? 14.158 -27.434 -34.174 1.00 87.81 1004 CYS A CA 1
ATOM 7931 C C . CYS A 1 1004 ? 14.054 -28.878 -33.667 1.00 87.81 1004 CYS A C 1
ATOM 7933 O O . CYS A 1 1004 ? 14.996 -29.379 -33.052 1.00 87.81 1004 CYS A O 1
ATOM 7935 N N . GLN A 1 1005 ? 12.940 -29.572 -33.923 1.00 84.56 1005 GLN A N 1
ATOM 7936 C CA . GLN A 1 1005 ? 12.832 -30.998 -33.605 1.00 84.56 1005 GLN A CA 1
ATOM 7937 C C . GLN A 1 1005 ? 13.827 -31.817 -34.432 1.00 84.56 1005 GLN A C 1
ATOM 7939 O O . GLN A 1 1005 ? 14.548 -32.624 -33.848 1.00 84.56 1005 GLN A O 1
ATOM 7944 N N . GLU A 1 1006 ? 13.943 -31.563 -35.739 1.00 86.25 1006 GLU A N 1
ATOM 7945 C CA . GLU A 1 1006 ? 14.949 -32.211 -36.594 1.00 86.25 1006 GLU A CA 1
ATOM 7946 C C . GLU A 1 1006 ? 16.377 -31.983 -36.073 1.00 86.25 1006 GLU A C 1
ATOM 7948 O O . GLU A 1 1006 ? 17.144 -32.936 -35.910 1.00 86.25 1006 GLU A O 1
ATOM 7953 N N . LEU A 1 1007 ? 16.717 -30.729 -35.759 1.00 84.62 1007 LEU A N 1
ATOM 7954 C CA . LEU A 1 1007 ? 18.062 -30.317 -35.348 1.00 84.62 1007 LEU A CA 1
ATOM 7955 C C . LEU A 1 1007 ? 18.450 -30.787 -33.935 1.00 84.62 1007 LEU A C 1
ATOM 7957 O O . LEU A 1 1007 ? 19.635 -31.042 -33.687 1.00 84.62 1007 LEU A O 1
ATOM 7961 N N . PHE A 1 1008 ? 17.479 -30.904 -33.017 1.00 86.00 1008 PHE A N 1
ATOM 7962 C CA . PHE A 1 1008 ? 17.704 -31.111 -31.576 1.00 86.00 1008 PHE A CA 1
ATOM 7963 C C . PHE A 1 1008 ? 16.904 -32.281 -30.972 1.00 86.00 1008 PHE A C 1
ATOM 7965 O O . PHE A 1 1008 ? 16.565 -32.250 -29.783 1.00 86.00 1008 PHE A O 1
ATOM 7972 N N . ASN A 1 1009 ? 16.638 -33.333 -31.756 1.00 68.81 1009 ASN A N 1
ATOM 7973 C CA . ASN A 1 1009 ? 15.852 -34.536 -31.412 1.00 68.81 1009 ASN A CA 1
ATOM 7974 C C . ASN A 1 1009 ? 16.074 -35.127 -29.990 1.00 68.81 1009 ASN A C 1
ATOM 7976 O O . ASN A 1 1009 ? 15.180 -35.771 -29.441 1.00 68.81 1009 ASN A O 1
ATOM 7980 N N . ASN A 1 1010 ? 17.217 -34.864 -29.345 1.00 58.03 1010 ASN A N 1
ATOM 7981 C CA . ASN A 1 1010 ? 17.572 -35.370 -28.014 1.00 58.03 1010 ASN A CA 1
ATOM 7982 C C . ASN A 1 1010 ? 17.079 -34.528 -26.812 1.00 58.03 1010 ASN A C 1
ATOM 7984 O O . ASN A 1 1010 ? 17.113 -35.032 -25.690 1.00 58.03 1010 ASN A O 1
ATOM 7988 N N . LYS A 1 1011 ? 16.598 -33.284 -26.991 1.00 53.31 1011 LYS A N 1
ATOM 7989 C CA . LYS A 1 1011 ? 16.137 -32.414 -25.876 1.00 53.31 1011 LYS A CA 1
ATOM 7990 C C . LYS A 1 1011 ? 14.604 -32.256 -25.772 1.00 53.31 1011 LYS A C 1
ATOM 7992 O O . LYS A 1 1011 ? 14.094 -31.989 -24.687 1.00 53.31 1011 LYS A O 1
ATOM 7997 N N . ALA A 1 1012 ? 13.845 -32.471 -26.854 1.00 45.31 1012 ALA A N 1
ATOM 7998 C CA . ALA A 1 1012 ? 12.414 -32.112 -26.942 1.00 45.31 1012 ALA A CA 1
ATOM 7999 C C . ALA A 1 1012 ? 11.403 -33.263 -26.704 1.00 45.31 1012 ALA A C 1
ATOM 8001 O O . ALA A 1 1012 ? 10.191 -33.033 -26.622 1.00 45.31 1012 ALA A O 1
ATOM 8002 N N . GLY A 1 1013 ? 11.873 -34.509 -26.575 1.00 41.72 1013 GLY A N 1
ATOM 8003 C CA . GLY A 1 1013 ? 11.059 -35.716 -26.789 1.00 41.72 1013 GLY A CA 1
ATOM 8004 C C . GLY A 1 1013 ? 9.850 -35.958 -25.866 1.00 41.72 1013 GLY A C 1
ATOM 8005 O O . GLY A 1 1013 ? 9.009 -36.791 -26.198 1.00 41.72 1013 GLY A O 1
ATOM 8006 N N . SER A 1 1014 ? 9.698 -35.257 -24.732 1.00 50.25 1014 SER A N 1
ATOM 8007 C CA . SER A 1 1014 ? 8.595 -35.535 -23.785 1.00 50.25 1014 SER A CA 1
ATOM 8008 C C . SER A 1 1014 ? 7.454 -34.507 -23.762 1.00 50.25 1014 SER A C 1
ATOM 8010 O O . SER A 1 1014 ? 6.330 -34.873 -23.405 1.00 50.25 1014 SER A O 1
ATOM 8012 N N . HIS A 1 1015 ? 7.701 -33.250 -24.153 1.00 48.25 1015 HIS A N 1
ATOM 8013 C CA . HIS A 1 1015 ? 6.727 -32.160 -23.995 1.00 48.25 1015 HIS A CA 1
ATOM 8014 C C . HIS A 1 1015 ? 5.783 -32.049 -25.206 1.00 48.25 1015 HIS A C 1
ATOM 8016 O O . HIS A 1 1015 ? 4.566 -32.194 -25.070 1.00 48.25 1015 HIS A O 1
ATOM 8022 N N . LEU A 1 1016 ? 6.338 -31.926 -26.417 1.00 48.56 1016 LEU A N 1
ATOM 8023 C CA . LEU A 1 1016 ? 5.569 -31.786 -27.664 1.00 48.56 1016 LEU A CA 1
ATOM 8024 C C . LEU A 1 1016 ? 4.880 -33.097 -28.094 1.00 48.56 1016 LEU A C 1
ATOM 8026 O O . LEU A 1 1016 ? 3.749 -33.083 -28.583 1.00 48.56 1016 LEU A O 1
ATOM 8030 N N . ALA A 1 1017 ? 5.489 -34.256 -27.815 1.00 49.62 1017 ALA A N 1
ATOM 8031 C CA . ALA A 1 1017 ? 4.895 -35.569 -28.101 1.00 49.62 1017 ALA A CA 1
ATOM 8032 C C . ALA A 1 1017 ? 3.602 -35.838 -27.297 1.00 49.62 1017 ALA A C 1
ATOM 8034 O O . ALA A 1 1017 ? 2.690 -36.518 -27.780 1.00 49.62 1017 ALA A O 1
ATOM 8035 N N . LYS A 1 1018 ? 3.485 -35.274 -26.082 1.00 53.59 1018 LYS A N 1
ATOM 8036 C CA . LYS A 1 1018 ? 2.252 -35.319 -25.274 1.00 53.59 1018 LYS A CA 1
ATOM 8037 C C . LYS A 1 1018 ? 1.178 -34.363 -25.806 1.00 53.59 1018 LYS A C 1
ATOM 8039 O O . LYS A 1 1018 ? 0.002 -34.724 -25.781 1.00 53.59 1018 LYS A O 1
ATOM 8044 N N . GLN A 1 1019 ? 1.565 -33.199 -26.332 1.00 54.91 1019 GLN A N 1
ATOM 8045 C CA . GLN A 1 1019 ? 0.635 -32.228 -26.924 1.00 54.91 1019 GLN A CA 1
ATOM 8046 C C . GLN A 1 1019 ? 0.053 -32.721 -28.266 1.00 54.91 1019 GLN A C 1
ATOM 8048 O O . GLN A 1 1019 ? -1.168 -32.714 -28.439 1.00 54.91 1019 GLN A O 1
ATOM 8053 N N . ARG A 1 1020 ? 0.872 -33.301 -29.161 1.00 52.16 1020 ARG A N 1
ATOM 8054 C CA . ARG A 1 1020 ? 0.399 -33.905 -30.430 1.00 52.16 1020 ARG A CA 1
ATOM 8055 C C . ARG A 1 1020 ? -0.583 -35.073 -30.219 1.00 52.16 1020 ARG A C 1
ATOM 8057 O O . ARG A 1 1020 ? -1.519 -35.234 -31.004 1.00 52.16 1020 ARG A O 1
ATOM 8064 N N . LYS A 1 1021 ? -0.436 -35.868 -29.145 1.00 51.56 1021 LYS A N 1
ATOM 8065 C CA . LYS A 1 1021 ? -1.405 -36.933 -28.799 1.00 51.56 1021 LYS A CA 1
ATOM 8066 C C . LYS A 1 1021 ? -2.786 -36.383 -28.412 1.00 51.56 1021 LYS A C 1
ATOM 8068 O O . LYS A 1 1021 ? -3.785 -37.000 -28.777 1.00 51.56 1021 LYS A O 1
ATOM 8073 N N . LYS A 1 1022 ? -2.862 -35.221 -27.751 1.00 50.25 1022 LYS A N 1
ATOM 8074 C CA . LYS A 1 1022 ? -4.140 -34.552 -27.435 1.00 50.25 1022 LYS A CA 1
ATOM 8075 C C . LYS A 1 1022 ? -4.818 -33.972 -28.686 1.00 50.25 1022 LYS A C 1
ATOM 8077 O O . LYS A 1 1022 ? -6.021 -34.154 -28.851 1.00 50.25 1022 LYS A O 1
ATOM 8082 N N . LEU A 1 1023 ? -4.056 -33.377 -29.607 1.00 45.78 1023 LEU A N 1
ATOM 8083 C CA . LEU A 1 1023 ? -4.572 -32.837 -30.877 1.00 45.78 1023 LEU A CA 1
ATOM 8084 C C . LEU A 1 1023 ? -5.111 -33.923 -31.826 1.00 45.78 1023 LEU A C 1
ATOM 8086 O O . LEU A 1 1023 ? -6.180 -33.755 -32.415 1.00 45.78 1023 LEU A O 1
ATOM 8090 N N . LYS A 1 1024 ? -4.440 -35.082 -31.924 1.00 49.78 1024 LYS A N 1
ATOM 8091 C CA . LYS A 1 1024 ? -4.939 -36.220 -32.724 1.00 49.78 1024 LYS A CA 1
ATOM 8092 C C . LYS A 1 1024 ? -6.194 -36.876 -32.132 1.00 49.78 1024 LYS A C 1
ATOM 8094 O O . LYS A 1 1024 ? -6.988 -37.425 -32.891 1.00 49.78 1024 LYS A O 1
ATOM 8099 N N . MET A 1 1025 ? -6.395 -36.807 -30.813 1.00 46.91 1025 MET A N 1
ATOM 8100 C CA . MET A 1 1025 ? -7.639 -37.268 -30.179 1.00 46.91 1025 MET A CA 1
ATOM 8101 C C . MET A 1 1025 ? -8.802 -36.293 -30.402 1.00 46.91 1025 MET A C 1
ATOM 8103 O O . MET A 1 1025 ? -9.910 -36.747 -30.664 1.00 46.91 1025 MET A O 1
ATOM 8107 N N . LYS A 1 1026 ? -8.556 -34.975 -30.393 1.00 41.59 1026 LYS A N 1
ATOM 8108 C CA . LYS A 1 1026 ? -9.603 -33.954 -30.594 1.00 41.59 1026 LYS A CA 1
ATOM 8109 C C . LYS A 1 1026 ? -10.072 -33.849 -32.055 1.00 41.59 1026 LYS A C 1
ATOM 8111 O O . LYS A 1 1026 ? -11.252 -33.640 -32.300 1.00 41.59 1026 LYS A O 1
ATOM 8116 N N . ARG A 1 1027 ? -9.187 -34.096 -33.035 1.00 42.91 1027 ARG A N 1
ATOM 8117 C CA . ARG A 1 1027 ? -9.560 -34.179 -34.467 1.00 42.91 1027 ARG A CA 1
ATOM 8118 C C . ARG A 1 1027 ? -10.334 -35.450 -34.847 1.00 42.91 1027 ARG A C 1
ATOM 8120 O O . ARG A 1 1027 ? -10.984 -35.460 -35.884 1.00 42.91 1027 ARG A O 1
ATOM 8127 N N . LYS A 1 1028 ? -10.302 -36.507 -34.024 1.00 42.25 1028 LYS A N 1
ATOM 8128 C CA . LYS A 1 1028 ? -11.099 -37.731 -34.245 1.00 42.25 1028 LYS A CA 1
ATOM 8129 C C . LYS A 1 1028 ? -12.494 -37.692 -33.611 1.00 42.25 1028 LYS A C 1
ATOM 8131 O O . LYS A 1 1028 ? -13.270 -38.604 -33.861 1.00 42.25 1028 LYS A O 1
ATOM 8136 N N . SER A 1 1029 ? -12.827 -36.662 -32.828 1.00 38.22 1029 SER A N 1
ATOM 8137 C CA . SER A 1 1029 ? -14.152 -36.512 -32.205 1.00 38.22 1029 SER A CA 1
ATOM 8138 C C . SER A 1 1029 ? -15.048 -35.464 -32.878 1.00 38.22 1029 SER A C 1
ATOM 8140 O O . SER A 1 1029 ? -16.112 -35.171 -32.348 1.00 38.22 1029 SER A O 1
ATOM 8142 N N . SER A 1 1030 ? -14.639 -34.878 -34.011 1.00 35.28 1030 SER A N 1
ATOM 8143 C CA . SER A 1 1030 ? -15.397 -33.824 -34.713 1.00 35.28 1030 SER A CA 1
ATOM 8144 C C . SER A 1 1030 ? -15.751 -34.164 -36.167 1.00 35.28 1030 SER A C 1
ATOM 8146 O O . SER A 1 1030 ? -15.987 -33.271 -36.972 1.00 35.28 1030 SER A O 1
ATOM 8148 N N . THR A 1 1031 ? -15.785 -35.448 -36.520 1.00 36.50 1031 THR A N 1
ATOM 8149 C CA . THR A 1 1031 ? -16.362 -35.940 -37.783 1.00 36.50 1031 THR A CA 1
ATOM 8150 C C . THR A 1 1031 ? -17.408 -36.995 -37.446 1.00 36.50 1031 THR A C 1
ATOM 8152 O O . THR A 1 1031 ? -17.135 -38.189 -37.408 1.00 36.50 1031 THR A O 1
ATOM 8155 N N . GLY A 1 1032 ? -18.601 -36.517 -37.107 1.00 32.53 1032 GLY A N 1
ATOM 8156 C CA . GLY A 1 1032 ? -19.798 -37.324 -36.921 1.00 32.53 1032 GLY A CA 1
ATOM 8157 C C . GLY A 1 1032 ? -20.972 -36.548 -37.493 1.00 32.53 1032 GLY A C 1
ATOM 8158 O O . GLY A 1 1032 ? -21.430 -35.588 -36.880 1.00 32.53 1032 GLY A O 1
ATOM 8159 N N . GLU A 1 1033 ? -21.369 -36.926 -38.703 1.00 32.31 1033 GLU A N 1
ATOM 8160 C CA . GLU A 1 1033 ? -22.515 -36.397 -39.431 1.00 32.31 1033 GLU A CA 1
ATOM 8161 C C . GLU A 1 1033 ? -23.802 -36.530 -38.611 1.00 32.31 1033 GLU A C 1
ATOM 8163 O O . GLU A 1 1033 ? -24.134 -37.585 -38.067 1.00 32.31 1033 GLU A O 1
ATOM 8168 N N . THR A 1 1034 ? -24.538 -35.429 -38.548 1.00 30.22 1034 THR A N 1
ATOM 8169 C CA . THR A 1 1034 ? -25.888 -35.327 -38.011 1.00 30.22 1034 THR A CA 1
ATOM 8170 C C . THR A 1 1034 ? -26.857 -36.056 -38.942 1.00 30.22 1034 THR A C 1
ATOM 8172 O O . THR A 1 1034 ? -27.114 -35.600 -40.054 1.00 30.22 1034 THR A O 1
ATOM 8175 N N . SER A 1 1035 ? -27.451 -37.157 -38.479 1.00 30.53 1035 SER A N 1
ATOM 8176 C CA . SER A 1 1035 ? -28.704 -37.669 -39.041 1.00 30.53 1035 SER A CA 1
ATOM 8177 C C . SER A 1 1035 ? -29.762 -37.775 -37.946 1.00 30.53 1035 SER A C 1
ATOM 8179 O O . SER A 1 1035 ? -29.505 -38.183 -36.814 1.00 30.53 1035 SER A O 1
ATOM 8181 N N . ILE A 1 1036 ? -30.941 -37.280 -38.300 1.00 32.66 1036 ILE A N 1
ATOM 8182 C CA . ILE A 1 1036 ? -32.126 -37.088 -37.471 1.00 32.66 1036 ILE A CA 1
ATOM 8183 C C . ILE A 1 1036 ? -32.830 -38.438 -37.279 1.00 32.66 1036 ILE A C 1
ATOM 8185 O O . ILE A 1 1036 ? -33.058 -39.154 -38.250 1.00 32.66 1036 ILE A O 1
ATOM 8189 N N . GLY A 1 1037 ? -33.232 -38.754 -36.045 1.00 28.50 1037 GLY A N 1
ATOM 8190 C CA . GLY A 1 1037 ? -34.042 -39.933 -35.736 1.00 28.50 1037 GLY A CA 1
ATOM 8191 C C . GLY A 1 1037 ? -34.654 -39.871 -34.337 1.00 28.50 1037 GLY A C 1
ATOM 8192 O O . GLY A 1 1037 ? -33.966 -39.980 -33.331 1.00 28.50 1037 GLY A O 1
ATOM 8193 N N . THR A 1 1038 ? -35.964 -39.665 -34.305 1.00 28.77 1038 THR A N 1
ATOM 8194 C CA . THR A 1 1038 ? -36.890 -39.594 -33.164 1.00 28.77 1038 THR A CA 1
ATOM 8195 C C . THR A 1 1038 ? -36.990 -40.877 -32.322 1.00 28.77 1038 THR A C 1
ATOM 8197 O O . THR A 1 1038 ? -37.032 -41.962 -32.894 1.00 28.77 1038 THR A O 1
ATOM 8200 N N . GLY A 1 1039 ? -37.242 -40.743 -31.008 1.00 28.25 1039 GLY A N 1
ATOM 8201 C CA . GLY A 1 1039 ? -38.114 -41.676 -30.265 1.00 28.25 1039 GLY A CA 1
ATOM 8202 C C . GLY A 1 1039 ? -37.582 -42.325 -28.972 1.00 28.25 1039 GLY A C 1
ATOM 8203 O O . GLY A 1 1039 ? -36.757 -43.221 -29.018 1.00 28.25 1039 GLY A O 1
ATOM 8204 N N . ALA A 1 1040 ? -38.184 -41.912 -27.848 1.00 28.50 1040 ALA A N 1
ATOM 8205 C CA . ALA A 1 1040 ? -38.667 -42.702 -26.699 1.00 28.50 1040 ALA A CA 1
ATOM 8206 C C . ALA A 1 1040 ? -37.762 -43.677 -25.886 1.00 28.50 1040 ALA A C 1
ATOM 8208 O O . ALA A 1 1040 ? -37.329 -44.719 -26.351 1.00 28.50 1040 ALA A O 1
ATOM 8209 N N . ALA A 1 1041 ? -37.731 -43.383 -24.576 1.00 30.08 1041 ALA A N 1
ATOM 8210 C CA . ALA A 1 1041 ? -37.939 -44.271 -23.417 1.00 30.08 1041 ALA A CA 1
ATOM 8211 C C . ALA A 1 1041 ? -36.963 -45.421 -23.041 1.00 30.08 1041 ALA A C 1
ATOM 8213 O O . ALA A 1 1041 ? -36.779 -46.407 -23.740 1.00 30.08 1041 ALA A O 1
ATOM 8214 N N . SER A 1 1042 ? -36.608 -45.374 -21.747 1.00 28.11 1042 SER A N 1
ATOM 8215 C CA . SER A 1 1042 ? -36.484 -46.485 -20.779 1.00 28.11 1042 SER A CA 1
ATOM 8216 C C . SER A 1 1042 ? -35.172 -47.288 -20.645 1.00 28.11 1042 SER A C 1
ATOM 8218 O O . SER A 1 1042 ? -34.719 -47.989 -21.535 1.00 28.11 1042 SER A O 1
ATOM 8220 N N . SER A 1 1043 ? -34.645 -47.217 -19.414 1.00 29.50 1043 SER A N 1
ATOM 8221 C CA . SER A 1 1043 ? -34.118 -48.292 -18.554 1.00 29.50 1043 SER A CA 1
ATOM 8222 C C . SER A 1 1043 ? -33.079 -49.314 -19.051 1.00 29.50 1043 SER A C 1
ATOM 8224 O O . SER A 1 1043 ? -33.318 -50.090 -19.966 1.00 29.50 1043 SER A O 1
ATOM 8226 N N . SER A 1 1044 ? -32.069 -49.493 -18.187 1.00 28.94 1044 SER A N 1
ATOM 8227 C CA . SER A 1 1044 ? -31.609 -50.769 -17.595 1.00 28.94 1044 SER A CA 1
ATOM 8228 C C . SER A 1 1044 ? -30.144 -51.191 -17.820 1.00 28.94 1044 SER A C 1
ATOM 8230 O O . SER A 1 1044 ? -29.575 -51.137 -18.902 1.00 28.94 1044 SER A O 1
ATOM 8232 N N . LYS A 1 1045 ? -29.564 -51.588 -16.677 1.00 32.59 1045 LYS A N 1
ATOM 8233 C CA . LYS A 1 1045 ? -28.362 -52.390 -16.393 1.00 32.59 1045 LYS A CA 1
ATOM 8234 C C . LYS A 1 1045 ? -27.901 -53.343 -17.508 1.00 32.59 1045 LYS A C 1
ATOM 8236 O O . LYS A 1 1045 ? -28.712 -54.131 -17.964 1.00 32.59 1045 LYS A O 1
ATOM 8241 N N . SER A 1 1046 ? -26.577 -53.483 -17.665 1.00 28.86 1046 SER A N 1
ATOM 8242 C CA . SER A 1 1046 ? -25.850 -54.739 -17.353 1.00 28.86 1046 SER A CA 1
ATOM 8243 C C . SER A 1 1046 ? -24.351 -54.672 -17.699 1.00 28.86 1046 SER A C 1
ATOM 8245 O O . SER A 1 1046 ? -23.977 -54.270 -18.796 1.00 28.86 1046 SER A O 1
ATOM 8247 N N . LYS A 1 1047 ? -23.507 -55.148 -16.767 1.00 34.53 1047 LYS A N 1
ATOM 8248 C CA . LYS A 1 1047 ? -22.168 -55.722 -17.029 1.00 34.53 1047 LYS A CA 1
ATOM 8249 C C . LYS A 1 1047 ? -22.250 -56.809 -18.121 1.00 34.53 1047 LYS A C 1
ATOM 8251 O O . LYS A 1 1047 ? -23.299 -57.439 -18.245 1.00 34.53 1047 LYS A O 1
ATOM 8256 N N . PRO A 1 1048 ? -21.130 -57.144 -18.785 1.00 36.00 1048 PRO A N 1
ATOM 8257 C CA . PRO A 1 1048 ? -20.524 -58.440 -18.460 1.00 36.00 1048 PRO A CA 1
ATOM 8258 C C . PRO A 1 1048 ? -18.987 -58.466 -18.439 1.00 36.00 1048 PRO A C 1
ATOM 8260 O O . PRO A 1 1048 ? -18.288 -57.590 -18.942 1.00 36.00 1048 PRO A O 1
ATOM 8263 N N . GLU A 1 1049 ? -18.515 -59.517 -17.778 1.00 30.55 1049 GLU A N 1
ATOM 8264 C CA . GLU A 1 1049 ? -17.142 -59.957 -17.553 1.00 30.55 1049 GLU A CA 1
ATOM 8265 C C . GLU A 1 1049 ? -16.580 -60.806 -18.707 1.00 30.55 1049 GLU A C 1
ATOM 8267 O O . GLU A 1 1049 ? -17.323 -61.325 -19.542 1.00 30.55 1049 GLU A O 1
ATOM 8272 N N . SER A 1 1050 ? -15.274 -61.088 -18.579 1.00 30.28 1050 SER A N 1
ATOM 8273 C CA . SER A 1 1050 ? -14.525 -62.208 -19.177 1.00 30.28 1050 SER A CA 1
ATOM 8274 C C . SER A 1 1050 ? -14.107 -61.990 -20.638 1.00 30.28 1050 SER A C 1
ATOM 8276 O O . SER A 1 1050 ? -14.781 -61.304 -21.388 1.00 30.28 1050 SER A O 1
ATOM 8278 N N . SER A 1 1051 ? -13.025 -62.543 -21.172 1.00 29.11 1051 SER A N 1
ATOM 8279 C CA . SER A 1 1051 ? -11.882 -63.339 -20.708 1.00 29.11 1051 SER A CA 1
ATOM 8280 C C . SER A 1 1051 ? -10.951 -63.448 -21.933 1.00 29.11 1051 SER A C 1
ATOM 8282 O O . SER A 1 1051 ? -11.411 -63.300 -23.065 1.00 29.11 1051 SER A O 1
ATOM 8284 N N . GLY A 1 1052 ? -9.650 -63.688 -21.750 1.00 27.80 1052 GLY A N 1
ATOM 8285 C CA . GLY A 1 1052 ? -8.759 -63.937 -22.889 1.00 27.80 1052 GLY A CA 1
ATOM 8286 C C . GLY A 1 1052 ? -7.278 -63.920 -22.533 1.00 27.80 1052 GLY A C 1
ATOM 8287 O O . GLY A 1 1052 ? -6.615 -62.895 -22.651 1.00 27.80 1052 GLY A O 1
ATOM 8288 N N . GLU A 1 1053 ? -6.780 -65.067 -22.077 1.00 32.97 1053 GLU A N 1
ATOM 8289 C CA . GLU A 1 1053 ? -5.368 -65.367 -21.827 1.00 32.97 1053 GLU A CA 1
ATOM 8290 C C . GLU A 1 1053 ? -4.527 -65.442 -23.117 1.00 32.97 1053 GLU A C 1
ATOM 8292 O O . GLU A 1 1053 ? -5.002 -65.876 -24.164 1.00 32.97 1053 GLU A O 1
ATOM 8297 N N . GLY A 1 1054 ? -3.226 -65.138 -23.005 1.00 29.34 1054 GLY A N 1
ATOM 8298 C CA . GLY A 1 1054 ? -2.221 -65.429 -24.036 1.00 29.34 1054 GLY A CA 1
ATOM 8299 C C . GLY A 1 1054 ? -0.787 -65.111 -23.587 1.00 29.34 1054 GLY A C 1
ATOM 8300 O O . GLY A 1 1054 ? -0.338 -63.975 -23.673 1.00 29.34 1054 GLY A O 1
ATOM 8301 N N . LYS A 1 1055 ? -0.079 -66.127 -23.074 1.00 36.78 1055 LYS A N 1
ATOM 8302 C CA . LYS A 1 1055 ? 1.289 -66.116 -22.500 1.00 36.78 1055 LYS A CA 1
ATOM 8303 C C . LYS A 1 1055 ? 2.425 -65.885 -23.519 1.00 36.78 1055 LYS A C 1
ATOM 8305 O O . LYS A 1 1055 ? 2.329 -66.391 -24.633 1.00 36.78 1055 LYS A O 1
ATOM 8310 N N . LYS A 1 1056 ? 3.556 -65.323 -23.032 1.00 31.70 1056 LYS A N 1
ATOM 8311 C CA . LYS A 1 1056 ? 5.007 -65.673 -23.231 1.00 31.70 1056 LYS A CA 1
ATOM 8312 C C . LYS A 1 1056 ? 5.862 -64.394 -23.031 1.00 31.70 1056 LYS A C 1
ATOM 8314 O O . LYS A 1 1056 ? 5.440 -63.344 -23.475 1.00 31.70 1056 LYS A O 1
ATOM 8319 N N . GLN A 1 1057 ? 7.037 -64.323 -22.397 1.00 32.22 1057 GLN A N 1
ATOM 8320 C CA . GLN A 1 1057 ? 7.991 -65.265 -21.799 1.00 32.22 1057 GLN A CA 1
ATOM 8321 C C . GLN A 1 1057 ? 8.905 -64.429 -20.861 1.00 32.22 1057 GLN A C 1
ATOM 8323 O O . GLN A 1 1057 ? 9.233 -63.290 -21.184 1.00 32.22 1057 GLN A O 1
ATOM 8328 N N . LYS A 1 1058 ? 9.285 -64.958 -19.690 1.00 33.38 1058 LYS A N 1
ATOM 8329 C CA . LYS A 1 1058 ? 10.029 -64.262 -18.620 1.00 33.38 1058 LYS A CA 1
ATOM 8330 C C . LYS A 1 1058 ? 11.413 -64.914 -18.476 1.00 33.38 1058 LYS A C 1
ATOM 8332 O O . LYS A 1 1058 ? 11.470 -66.111 -18.215 1.00 33.38 1058 LYS A O 1
ATOM 8337 N N . VAL A 1 1059 ? 12.499 -64.153 -18.618 1.00 35.47 1059 VAL A N 1
ATOM 8338 C CA . VAL A 1 1059 ? 13.866 -64.552 -18.225 1.00 35.47 1059 VAL A CA 1
ATOM 8339 C C . VAL A 1 1059 ? 14.216 -63.760 -16.962 1.00 35.47 1059 VAL A C 1
ATOM 8341 O O . VAL A 1 1059 ? 14.177 -62.533 -16.978 1.00 35.47 1059 VAL A O 1
ATOM 8344 N N . GLN A 1 1060 ? 14.493 -64.448 -15.851 1.00 37.62 1060 GLN A N 1
ATOM 8345 C CA . GLN A 1 1060 ? 14.983 -63.859 -14.598 1.00 37.62 1060 GLN A CA 1
ATOM 8346 C C . GLN A 1 1060 ? 16.325 -64.517 -14.239 1.00 37.62 1060 GLN A C 1
ATOM 8348 O O . GLN A 1 1060 ? 16.352 -65.693 -13.890 1.00 37.62 1060 GLN A O 1
ATOM 8353 N N . HIS A 1 1061 ? 17.427 -63.765 -14.300 1.00 42.31 1061 HIS A N 1
ATOM 8354 C CA . HIS A 1 1061 ? 18.628 -64.042 -13.505 1.00 42.31 1061 HIS A CA 1
ATOM 8355 C C . HIS A 1 1061 ? 18.414 -63.431 -12.114 1.00 42.31 1061 HIS A C 1
ATOM 8357 O O . HIS A 1 1061 ? 18.136 -62.238 -12.006 1.00 42.31 1061 HIS A O 1
ATOM 8363 N N . GLY A 1 1062 ? 18.479 -64.247 -11.060 1.00 44.19 1062 GLY A N 1
ATOM 8364 C CA . GLY A 1 1062 ? 18.409 -63.786 -9.672 1.00 44.19 1062 GLY A CA 1
ATOM 8365 C C . GLY A 1 1062 ? 19.805 -63.722 -9.057 1.00 44.19 1062 GLY A C 1
ATOM 8366 O O . GLY A 1 1062 ? 20.450 -64.756 -8.928 1.00 44.19 1062 GLY A O 1
ATOM 8367 N N . GLU A 1 1063 ? 20.269 -62.527 -8.693 1.00 65.94 1063 GLU A N 1
ATOM 8368 C CA . GLU A 1 1063 ? 21.521 -62.312 -7.950 1.00 65.94 1063 GLU A CA 1
ATOM 8369 C C . GLU A 1 1063 ? 21.414 -62.818 -6.493 1.00 65.94 1063 GLU A C 1
ATOM 8371 O O . GLU A 1 1063 ? 20.378 -62.645 -5.843 1.00 65.94 1063 GLU A O 1
ATOM 8376 N N . GLU A 1 1064 ? 22.489 -63.419 -5.960 1.00 72.62 1064 GLU A N 1
ATOM 8377 C CA . GLU A 1 1064 ? 22.573 -63.913 -4.574 1.00 72.62 1064 GLU A CA 1
ATOM 8378 C C . GLU A 1 1064 ? 22.650 -62.731 -3.574 1.00 72.62 1064 GLU A C 1
ATOM 8380 O O . GLU A 1 1064 ? 23.544 -61.880 -3.639 1.00 72.62 1064 GLU A O 1
ATOM 8385 N N . MET A 1 1065 ? 21.681 -62.651 -2.653 1.00 86.06 1065 MET A N 1
ATOM 8386 C CA . MET A 1 1065 ? 21.449 -61.505 -1.757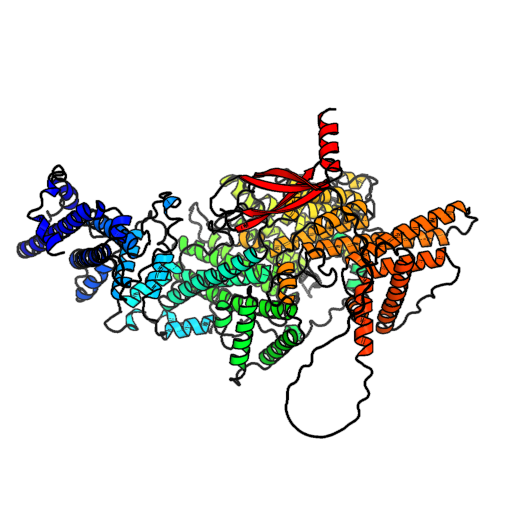 1.00 86.06 1065 MET A CA 1
ATOM 8387 C C . MET A 1 1065 ? 21.764 -61.842 -0.287 1.00 86.06 1065 MET A C 1
ATOM 8389 O O . MET A 1 1065 ? 21.200 -62.782 0.268 1.00 86.06 1065 MET A O 1
ATOM 8393 N N . THR A 1 1066 ? 22.561 -61.011 0.393 1.00 82.12 1066 THR A N 1
ATOM 8394 C CA . THR A 1 1066 ? 22.927 -61.133 1.820 1.00 82.12 1066 THR A CA 1
ATOM 8395 C C . THR A 1 1066 ? 22.275 -60.011 2.650 1.00 82.12 1066 THR A C 1
ATOM 8397 O O . THR A 1 1066 ? 22.182 -58.870 2.200 1.00 82.12 1066 THR A O 1
ATOM 8400 N N . LYS A 1 1067 ? 21.793 -60.279 3.876 1.00 88.44 1067 LYS A N 1
ATOM 8401 C CA . LYS A 1 1067 ? 21.148 -59.254 4.734 1.00 88.44 1067 LYS A CA 1
ATOM 8402 C C . LYS A 1 1067 ? 22.176 -58.483 5.575 1.00 88.44 1067 LYS A C 1
ATOM 8404 O O . LYS A 1 1067 ? 22.901 -59.095 6.350 1.00 88.44 1067 LYS A O 1
ATOM 8409 N N . LYS A 1 1068 ? 22.182 -57.146 5.494 1.00 86.69 1068 LYS A N 1
ATOM 8410 C CA . LYS A 1 1068 ? 23.035 -56.243 6.299 1.00 86.69 1068 LYS A CA 1
ATOM 8411 C C . LYS A 1 1068 ? 22.179 -55.280 7.133 1.00 86.69 1068 LYS A C 1
ATOM 8413 O O . LYS A 1 1068 ? 21.160 -54.780 6.651 1.00 86.69 1068 LYS A O 1
ATOM 8418 N N . THR A 1 1069 ? 22.565 -55.042 8.389 1.00 89.69 1069 THR A N 1
ATOM 8419 C CA . THR A 1 1069 ? 21.847 -54.175 9.347 1.00 89.69 1069 THR A CA 1
ATOM 8420 C C . THR A 1 1069 ? 22.436 -52.770 9.434 1.00 89.69 1069 THR A C 1
ATOM 8422 O O . THR A 1 1069 ? 23.652 -52.610 9.490 1.00 89.69 1069 THR A O 1
ATOM 8425 N N . PHE A 1 1070 ? 21.564 -51.764 9.530 1.00 90.25 1070 PHE A N 1
ATOM 8426 C CA . PHE A 1 1070 ? 21.898 -50.341 9.613 1.00 90.25 1070 PHE A CA 1
ATOM 8427 C C . PHE A 1 1070 ? 21.211 -49.700 10.819 1.00 90.25 1070 PHE A C 1
ATOM 8429 O O . PHE A 1 1070 ? 20.087 -50.066 11.168 1.00 90.25 1070 PHE A O 1
ATOM 8436 N N . VAL A 1 1071 ? 21.881 -48.731 11.445 1.00 91.06 1071 VAL A N 1
ATOM 8437 C CA . VAL A 1 1071 ? 21.312 -47.874 12.492 1.00 91.06 1071 VAL A CA 1
ATOM 8438 C C . VAL A 1 1071 ? 21.315 -46.446 11.972 1.00 91.06 1071 VAL A C 1
ATOM 8440 O O . VAL A 1 1071 ? 22.359 -45.948 11.561 1.00 91.06 1071 VAL A O 1
ATOM 8443 N N . VAL A 1 1072 ? 20.160 -45.793 11.983 1.00 87.94 1072 VAL A N 1
ATOM 8444 C CA . VAL A 1 1072 ? 19.994 -44.416 11.520 1.00 87.94 1072 VAL A CA 1
ATOM 8445 C C . VAL A 1 1072 ? 19.387 -43.578 12.637 1.00 87.94 1072 VAL A C 1
ATOM 8447 O O . VAL A 1 1072 ? 18.524 -44.060 13.368 1.00 87.94 1072 VAL A O 1
ATOM 8450 N N . GLY A 1 1073 ? 19.833 -42.334 12.798 1.00 87.38 1073 GLY A N 1
ATOM 8451 C CA . GLY A 1 1073 ? 19.088 -41.371 13.608 1.00 87.38 1073 GLY A CA 1
ATOM 8452 C C . GLY A 1 1073 ? 17.693 -41.206 13.022 1.00 87.38 1073 GLY A C 1
ATOM 8453 O O . GLY A 1 1073 ? 17.568 -41.151 11.802 1.00 87.38 1073 GLY A O 1
ATOM 8454 N N . VAL A 1 1074 ? 16.659 -41.182 13.863 1.00 83.06 1074 VAL A N 1
ATOM 8455 C CA . VAL A 1 1074 ? 15.358 -40.671 13.424 1.00 83.06 1074 VAL A CA 1
ATOM 8456 C C . VAL A 1 1074 ? 15.564 -39.177 13.262 1.00 83.06 1074 VAL A C 1
ATOM 8458 O O . VAL A 1 1074 ? 15.906 -38.549 14.261 1.00 83.06 1074 VAL A O 1
ATOM 8461 N N . PRO A 1 1075 ? 15.445 -38.619 12.046 1.00 77.50 1075 PRO A N 1
ATOM 8462 C CA . PRO A 1 1075 ? 15.552 -37.179 11.878 1.00 77.50 1075 PRO A CA 1
ATOM 8463 C C . PRO A 1 1075 ? 14.605 -36.489 12.859 1.00 77.50 1075 PRO A C 1
ATOM 8465 O O . PRO A 1 1075 ? 13.423 -36.847 12.929 1.00 77.50 1075 PRO A O 1
ATOM 8468 N N . ASP A 1 1076 ? 15.148 -35.573 13.659 1.00 67.81 1076 ASP A N 1
ATOM 8469 C CA . ASP A 1 1076 ? 14.382 -34.882 14.688 1.00 67.81 1076 ASP A CA 1
ATOM 8470 C C . ASP A 1 1076 ? 13.133 -34.235 14.050 1.00 67.81 1076 ASP A C 1
ATOM 8472 O O . ASP A 1 1076 ? 13.173 -33.711 12.936 1.00 67.81 1076 ASP A O 1
ATOM 8476 N N . GLY A 1 1077 ? 11.979 -34.369 14.710 1.00 53.53 1077 GLY A N 1
ATOM 8477 C CA . GLY A 1 1077 ? 10.706 -33.811 14.243 1.00 53.53 1077 GLY A CA 1
ATOM 8478 C C . GLY A 1 1077 ? 9.847 -34.723 13.363 1.00 53.53 1077 GLY A C 1
ATOM 8479 O O . GLY A 1 1077 ? 8.728 -34.333 13.036 1.00 53.53 1077 GLY A O 1
ATOM 8480 N N . LEU A 1 1078 ? 10.273 -35.936 12.998 1.00 60.50 1078 LEU A N 1
ATOM 8481 C CA . LEU A 1 1078 ? 9.359 -36.911 12.389 1.00 60.50 1078 LEU A CA 1
ATOM 8482 C C . LEU A 1 1078 ? 8.419 -37.495 13.455 1.00 60.50 1078 LEU A C 1
ATOM 8484 O O . LEU A 1 1078 ? 8.863 -38.167 14.382 1.00 60.50 1078 LEU A O 1
ATOM 8488 N N . SER A 1 1079 ? 7.114 -37.237 13.320 1.00 72.81 1079 SER A N 1
ATOM 8489 C CA . SER A 1 1079 ? 6.105 -37.710 14.270 1.00 72.81 1079 SER A CA 1
ATOM 8490 C C . SER A 1 1079 ? 5.939 -39.224 14.201 1.00 72.81 1079 SER A C 1
ATOM 8492 O O . SER A 1 1079 ? 6.138 -39.844 13.155 1.00 72.81 1079 SER A O 1
ATOM 8494 N N . VAL A 1 1080 ? 5.530 -39.813 15.320 1.00 65.94 1080 VAL A N 1
ATOM 8495 C CA . VAL A 1 1080 ? 5.091 -41.205 15.420 1.00 65.94 1080 VAL A CA 1
ATOM 8496 C C . VAL A 1 1080 ? 4.194 -41.574 14.235 1.00 65.94 1080 VAL A C 1
ATOM 8498 O O . VAL A 1 1080 ? 3.168 -40.951 13.986 1.00 65.94 1080 VAL A O 1
ATOM 8501 N N . GLY A 1 1081 ? 4.592 -42.594 13.484 1.00 74.88 1081 GLY A N 1
ATOM 8502 C CA . GLY A 1 1081 ? 3.906 -43.076 12.293 1.00 74.88 1081 GLY A CA 1
ATOM 8503 C C . GLY A 1 1081 ? 4.356 -42.433 10.976 1.00 74.88 1081 GLY A C 1
ATOM 8504 O O . GLY A 1 1081 ? 4.050 -42.982 9.915 1.00 74.88 1081 GLY A O 1
ATOM 8505 N N . SER A 1 1082 ? 5.135 -41.348 11.009 1.00 63.72 1082 SER A N 1
ATOM 8506 C CA . SER A 1 1082 ? 5.764 -40.759 9.823 1.00 63.72 1082 SER A CA 1
ATOM 8507 C C . SER A 1 1082 ? 6.814 -41.694 9.256 1.00 63.72 1082 SER A C 1
ATOM 8509 O O . SER A 1 1082 ? 7.584 -42.305 9.989 1.00 63.72 1082 SER A O 1
ATOM 8511 N N . THR A 1 1083 ? 6.883 -41.795 7.935 1.00 80.81 1083 THR A N 1
ATOM 8512 C CA . THR A 1 1083 ? 7.943 -42.551 7.272 1.00 80.81 1083 THR A CA 1
ATOM 8513 C C . THR A 1 1083 ? 9.009 -41.638 6.693 1.00 80.81 1083 THR A C 1
ATOM 8515 O O . THR A 1 1083 ? 8.658 -40.692 5.999 1.00 80.81 1083 THR A O 1
ATOM 8518 N N . PHE A 1 1084 ? 10.282 -41.976 6.853 1.00 82.31 1084 PHE A N 1
ATOM 8519 C CA . PHE A 1 1084 ? 11.403 -41.309 6.197 1.00 82.31 1084 PHE A CA 1
ATOM 8520 C C . PHE A 1 1084 ? 12.230 -42.306 5.396 1.00 82.31 1084 PHE A C 1
ATOM 8522 O O . PHE A 1 1084 ? 12.237 -43.502 5.682 1.00 82.31 1084 PHE A O 1
ATOM 8529 N N . GLN A 1 1085 ? 12.889 -41.828 4.344 1.00 84.25 1085 GLN A N 1
ATOM 8530 C CA . GLN A 1 1085 ? 13.721 -42.670 3.495 1.00 84.25 1085 GLN A CA 1
ATOM 8531 C C . GLN A 1 1085 ? 15.196 -42.463 3.802 1.00 84.25 1085 GLN A C 1
ATOM 8533 O O . GLN A 1 1085 ? 15.675 -41.336 3.856 1.00 84.25 1085 GLN A O 1
ATOM 8538 N N . VAL A 1 1086 ? 15.923 -43.564 3.937 1.00 89.00 1086 VAL A N 1
ATOM 8539 C CA . VAL A 1 1086 ? 17.370 -43.565 4.128 1.00 89.00 1086 VAL A CA 1
ATOM 8540 C C . VAL A 1 1086 ? 18.012 -44.163 2.889 1.00 89.00 1086 VAL A C 1
ATOM 8542 O O . VAL A 1 1086 ? 17.634 -45.251 2.448 1.00 89.00 1086 VAL A O 1
ATOM 8545 N N . ASN A 1 1087 ? 18.971 -43.443 2.309 1.00 85.38 1087 ASN A N 1
ATOM 8546 C CA . ASN A 1 1087 ? 19.823 -43.979 1.253 1.00 85.38 1087 ASN A CA 1
ATOM 8547 C C . ASN A 1 1087 ? 20.884 -44.872 1.892 1.00 85.38 1087 ASN A C 1
ATOM 8549 O O . ASN A 1 1087 ? 21.769 -44.387 2.592 1.00 85.38 1087 ASN A O 1
ATOM 8553 N N . VAL A 1 1088 ? 20.806 -46.169 1.630 1.00 81.50 1088 VAL A N 1
ATOM 8554 C CA . VAL A 1 1088 ? 21.787 -47.142 2.093 1.00 81.50 1088 VAL A CA 1
ATOM 8555 C C . VAL A 1 1088 ? 22.744 -47.419 0.945 1.00 81.50 1088 VAL A C 1
ATOM 8557 O O . VAL A 1 1088 ? 22.338 -47.993 -0.067 1.00 81.50 1088 VAL A O 1
ATOM 8560 N N . LYS A 1 1089 ? 23.995 -46.976 1.092 1.00 86.12 1089 LYS A N 1
ATOM 8561 C CA . LYS A 1 1089 ? 25.087 -47.307 0.172 1.00 86.12 1089 LYS A CA 1
ATOM 8562 C C . LYS A 1 1089 ? 25.990 -48.365 0.801 1.00 86.12 1089 LYS A C 1
ATOM 8564 O O . LYS A 1 1089 ? 26.366 -48.228 1.962 1.00 86.12 1089 LYS A O 1
ATOM 8569 N N . VAL A 1 1090 ? 26.303 -49.410 0.042 1.00 81.38 1090 VAL A N 1
ATOM 8570 C CA . VAL A 1 1090 ? 27.184 -50.521 0.434 1.00 81.38 1090 VAL A CA 1
ATOM 8571 C C . VAL A 1 1090 ? 28.140 -50.736 -0.731 1.00 81.38 1090 VAL A C 1
ATOM 8573 O O . VAL A 1 1090 ? 27.721 -51.188 -1.795 1.00 81.38 1090 VAL A O 1
ATOM 8576 N N . GLY A 1 1091 ? 29.390 -50.308 -0.564 1.00 81.88 1091 GLY A N 1
ATOM 8577 C CA . GLY A 1 1091 ? 30.338 -50.203 -1.675 1.00 81.88 1091 GLY A CA 1
ATOM 8578 C C . GLY A 1 1091 ? 29.930 -49.161 -2.741 1.00 81.88 1091 GLY A C 1
ATOM 8579 O O . GLY A 1 1091 ? 28.967 -48.408 -2.554 1.00 81.88 1091 GLY A O 1
ATOM 8580 N N . PRO A 1 1092 ? 30.665 -49.079 -3.866 1.00 73.12 1092 PRO A N 1
ATOM 8581 C CA . PRO A 1 1092 ? 30.430 -48.082 -4.917 1.00 73.12 1092 PRO A CA 1
ATOM 8582 C C . PRO A 1 1092 ? 29.249 -48.418 -5.841 1.00 73.12 1092 PRO A C 1
ATOM 8584 O O . PRO A 1 1092 ? 28.707 -47.529 -6.494 1.00 73.12 1092 PRO A O 1
ATOM 8587 N N . THR A 1 1093 ? 28.839 -49.687 -5.898 1.00 71.88 1093 THR A N 1
ATOM 8588 C CA . THR A 1 1093 ? 27.890 -50.198 -6.900 1.00 71.88 1093 THR A CA 1
ATOM 8589 C C . THR A 1 1093 ? 26.464 -50.364 -6.382 1.00 71.88 1093 THR A C 1
ATOM 8591 O O . THR A 1 1093 ? 25.537 -50.394 -7.189 1.00 71.88 1093 THR A O 1
ATOM 8594 N N . PHE A 1 1094 ? 26.244 -50.429 -5.062 1.00 83.88 1094 PHE A N 1
ATOM 8595 C CA . PHE A 1 1094 ? 24.908 -50.627 -4.498 1.00 83.88 1094 PHE A CA 1
ATOM 8596 C C . PHE A 1 1094 ? 24.434 -49.431 -3.670 1.00 83.88 1094 PHE A C 1
ATOM 8598 O O . PHE A 1 1094 ? 24.975 -49.122 -2.608 1.00 83.88 1094 PHE A O 1
ATOM 8605 N N . ALA A 1 1095 ? 23.354 -48.799 -4.136 1.00 81.25 1095 ALA A N 1
ATOM 8606 C CA . ALA A 1 1095 ? 22.639 -47.740 -3.438 1.00 81.25 1095 ALA A CA 1
ATOM 8607 C C . ALA A 1 1095 ? 21.131 -48.022 -3.472 1.00 81.25 1095 ALA A C 1
ATOM 8609 O O . ALA A 1 1095 ? 20.542 -48.140 -4.546 1.00 81.25 1095 ALA A O 1
ATOM 8610 N N . LYS A 1 1096 ? 20.484 -48.107 -2.305 1.00 84.75 1096 LYS A N 1
ATOM 8611 C CA . LYS A 1 1096 ? 19.039 -48.366 -2.209 1.00 84.75 1096 LYS A CA 1
ATOM 8612 C C . LYS A 1 1096 ? 18.371 -47.438 -1.201 1.00 84.75 1096 LYS A C 1
ATOM 8614 O O . LYS A 1 1096 ? 18.833 -47.315 -0.070 1.00 84.75 1096 LYS A O 1
ATOM 8619 N N . ARG A 1 1097 ? 17.255 -46.810 -1.594 1.00 82.88 1097 ARG A N 1
ATOM 8620 C CA . ARG A 1 1097 ? 16.390 -46.062 -0.665 1.00 82.88 1097 ARG A CA 1
ATOM 8621 C C . ARG A 1 1097 ? 15.481 -47.012 0.078 1.00 82.88 1097 ARG A C 1
ATOM 8623 O O . ARG A 1 1097 ? 14.729 -47.766 -0.534 1.00 82.88 1097 ARG A O 1
ATOM 8630 N N . VAL A 1 1098 ? 15.525 -46.933 1.397 1.00 84.06 1098 VAL A N 1
ATOM 8631 C CA . VAL A 1 1098 ? 14.661 -47.707 2.280 1.00 84.06 1098 VAL A CA 1
ATOM 8632 C C . VAL A 1 1098 ? 13.779 -46.752 3.050 1.00 84.06 1098 VAL A C 1
ATOM 8634 O O . VAL A 1 1098 ? 14.278 -45.853 3.715 1.00 84.06 1098 VAL A O 1
ATOM 8637 N N . LYS A 1 1099 ? 12.465 -46.942 2.939 1.00 91.12 1099 LYS A N 1
ATOM 8638 C CA . LYS A 1 1099 ? 11.451 -46.180 3.666 1.00 91.12 1099 LYS A CA 1
ATOM 8639 C C . LYS A 1 1099 ? 11.208 -46.846 5.022 1.00 91.12 1099 LYS A C 1
ATOM 8641 O O . LYS A 1 1099 ? 10.852 -48.018 5.069 1.00 91.12 1099 LYS A O 1
ATOM 8646 N N . LEU A 1 1100 ? 11.411 -46.110 6.104 1.00 80.88 1100 LEU A N 1
ATOM 8647 C CA . LEU A 1 1100 ? 11.299 -46.547 7.496 1.00 80.88 1100 LEU A CA 1
ATOM 8648 C C . LEU A 1 1100 ? 10.252 -45.705 8.198 1.00 80.88 1100 LEU A C 1
ATOM 8650 O O . LEU A 1 1100 ? 10.120 -44.537 7.866 1.00 80.88 1100 LEU A O 1
ATOM 8654 N N . LYS A 1 1101 ? 9.523 -46.270 9.157 1.00 89.31 1101 LYS A N 1
ATOM 8655 C CA . LYS A 1 1101 ? 8.452 -45.587 9.896 1.00 89.31 1101 LYS A CA 1
ATOM 8656 C C . LYS A 1 1101 ? 8.916 -45.271 11.317 1.00 89.31 1101 LYS A C 1
ATOM 8658 O O . LYS A 1 1101 ? 9.493 -46.142 11.961 1.00 89.31 1101 LYS A O 1
ATOM 8663 N N . VAL A 1 1102 ? 8.666 -44.055 11.795 1.00 85.88 1102 VAL A N 1
ATOM 8664 C CA . VAL A 1 1102 ? 8.967 -43.624 13.163 1.00 85.88 1102 VAL A CA 1
ATOM 8665 C C . VAL A 1 1102 ? 7.995 -44.306 14.127 1.00 85.88 1102 VAL A C 1
ATOM 8667 O O . VAL A 1 1102 ? 6.785 -44.181 13.941 1.00 85.88 1102 VAL A O 1
ATOM 8670 N N . PRO A 1 1103 ? 8.473 -45.073 15.117 1.00 74.06 1103 PRO A N 1
ATOM 8671 C CA . PRO A 1 1103 ? 7.620 -45.763 16.079 1.00 74.06 1103 PRO A CA 1
ATOM 8672 C C . PRO A 1 1103 ? 7.136 -44.813 17.187 1.00 74.06 1103 PRO A C 1
ATOM 8674 O O . PRO A 1 1103 ? 7.661 -43.717 17.356 1.00 74.06 1103 PRO A O 1
ATOM 8677 N N . SER A 1 1104 ? 6.119 -45.233 17.944 1.00 76.31 1104 SER A N 1
ATOM 8678 C CA . SER A 1 1104 ? 5.387 -44.419 18.933 1.00 76.31 1104 SER A CA 1
ATOM 8679 C C . SER A 1 1104 ? 6.146 -44.001 20.188 1.00 76.31 1104 SER A C 1
ATOM 8681 O O . SER A 1 1104 ? 5.660 -43.196 20.973 1.00 76.31 1104 SER A O 1
ATOM 8683 N N . ASN A 1 1105 ? 7.355 -44.511 20.363 1.00 68.94 1105 ASN A N 1
ATOM 8684 C CA . ASN A 1 1105 ? 8.139 -44.469 21.584 1.00 68.94 1105 ASN A CA 1
ATOM 8685 C C . ASN A 1 1105 ? 9.413 -43.623 21.416 1.00 68.94 1105 ASN A C 1
ATOM 8687 O O . ASN A 1 1105 ? 10.496 -44.172 21.582 1.00 68.94 1105 ASN A O 1
ATOM 8691 N N . ASN A 1 1106 ? 9.283 -42.338 21.031 1.00 56.47 1106 ASN A N 1
ATOM 8692 C CA . ASN A 1 1106 ? 10.286 -41.238 21.013 1.00 56.47 1106 ASN A CA 1
ATOM 8693 C C . ASN A 1 1106 ? 11.798 -41.612 21.002 1.00 56.47 1106 ASN A C 1
ATOM 8695 O O . ASN A 1 1106 ? 12.635 -40.960 21.627 1.00 56.47 1106 ASN A O 1
ATOM 8699 N N . SER A 1 1107 ? 12.183 -42.660 20.270 1.00 64.38 1107 SER A N 1
ATOM 8700 C CA . SER A 1 1107 ? 13.554 -43.161 20.201 1.00 64.38 1107 SER A CA 1
ATOM 8701 C C . SER A 1 1107 ? 14.279 -42.420 19.088 1.00 64.38 1107 SER A C 1
ATOM 8703 O O . SER A 1 1107 ? 13.948 -42.586 17.918 1.00 64.38 1107 SER A O 1
ATOM 8705 N N . LYS A 1 1108 ? 15.308 -41.637 19.431 1.00 74.38 1108 LYS A N 1
ATOM 8706 C CA . LYS A 1 1108 ? 16.081 -40.815 18.477 1.00 74.38 1108 LYS A CA 1
ATOM 8707 C C . LYS A 1 1108 ? 16.897 -41.622 17.442 1.00 74.38 1108 LYS A C 1
ATOM 8709 O O . LYS A 1 1108 ? 17.569 -41.036 16.598 1.00 74.38 1108 LYS A O 1
ATOM 8714 N N . ARG A 1 1109 ? 16.882 -42.966 17.476 1.00 83.69 1109 ARG A N 1
ATOM 8715 C CA . ARG A 1 1109 ? 17.591 -43.859 16.531 1.00 83.69 1109 ARG A CA 1
ATOM 8716 C C . ARG A 1 1109 ? 16.760 -45.104 16.180 1.00 83.69 1109 ARG A C 1
ATOM 8718 O O . ARG A 1 1109 ? 16.198 -45.732 17.071 1.00 83.69 1109 ARG A O 1
ATOM 8725 N N . LEU A 1 1110 ? 16.746 -45.501 14.902 1.00 79.06 1110 LEU A N 1
ATOM 8726 C CA . LEU A 1 1110 ? 16.100 -46.711 14.371 1.00 79.06 1110 LEU A CA 1
ATOM 8727 C C . LEU A 1 1110 ? 17.102 -47.696 13.770 1.00 79.06 1110 LEU A C 1
ATOM 8729 O O . LEU A 1 1110 ? 18.034 -47.301 13.074 1.00 79.06 1110 LEU A O 1
ATOM 8733 N N . ARG A 1 1111 ? 16.873 -48.998 13.986 1.00 87.12 1111 ARG A N 1
ATOM 8734 C CA . ARG A 1 1111 ? 17.669 -50.090 13.404 1.00 87.12 1111 ARG A CA 1
ATOM 8735 C C . ARG A 1 1111 ? 16.825 -50.898 12.415 1.00 87.12 1111 ARG A C 1
ATOM 8737 O O . ARG A 1 1111 ? 15.722 -51.311 12.755 1.00 87.12 1111 ARG A O 1
ATOM 8744 N N . PHE A 1 1112 ? 17.343 -51.141 11.212 1.00 85.56 1112 PHE A N 1
ATOM 8745 C CA . PHE A 1 1112 ? 16.656 -51.893 10.151 1.00 85.56 1112 PHE A CA 1
ATOM 8746 C C . PHE A 1 1112 ? 17.637 -52.741 9.319 1.00 85.56 1112 PHE A C 1
ATOM 8748 O O . PHE A 1 1112 ? 18.839 -52.482 9.332 1.00 85.56 1112 PHE A O 1
ATOM 8755 N N . ALA A 1 1113 ? 17.148 -53.762 8.602 1.00 89.75 1113 ALA A N 1
ATOM 8756 C CA . ALA A 1 1113 ? 17.966 -54.663 7.776 1.00 89.75 1113 ALA A CA 1
ATOM 8757 C C . ALA A 1 1113 ? 17.551 -54.624 6.299 1.00 89.75 1113 ALA A C 1
ATOM 8759 O O . ALA A 1 1113 ? 16.361 -54.589 5.985 1.00 89.75 1113 ALA A O 1
ATOM 8760 N N . VAL A 1 1114 ? 18.526 -54.665 5.388 1.00 89.81 1114 VAL A N 1
ATOM 8761 C CA . VAL A 1 1114 ? 18.308 -54.623 3.932 1.00 89.81 1114 VAL A CA 1
ATOM 8762 C C . VAL A 1 1114 ? 19.027 -55.798 3.280 1.00 89.81 1114 VAL A C 1
ATOM 8764 O O . VAL A 1 1114 ? 20.147 -56.121 3.663 1.00 89.81 1114 VAL A O 1
ATOM 8767 N N . SER A 1 1115 ? 18.382 -56.450 2.308 1.00 88.06 1115 SER A N 1
ATOM 8768 C CA . SER A 1 1115 ? 19.031 -57.461 1.458 1.00 88.06 1115 SER A CA 1
ATOM 8769 C C . SER A 1 1115 ? 19.836 -56.761 0.364 1.00 88.06 1115 SER A C 1
ATOM 8771 O O . SER A 1 1115 ? 19.281 -55.947 -0.380 1.00 88.06 1115 SER A O 1
ATOM 8773 N N . VAL A 1 1116 ? 21.133 -57.043 0.328 1.00 88.75 1116 VAL A N 1
ATOM 8774 C CA . VAL A 1 1116 ? 22.142 -56.403 -0.518 1.00 88.75 1116 VAL A CA 1
ATOM 8775 C C . VAL A 1 1116 ? 22.888 -57.498 -1.291 1.00 88.75 1116 VAL A C 1
ATOM 8777 O O . VAL A 1 1116 ? 23.184 -58.528 -0.686 1.00 88.75 1116 VAL A O 1
ATOM 8780 N N . PRO A 1 1117 ? 23.205 -57.325 -2.587 1.00 88.25 1117 PRO A N 1
ATOM 8781 C CA . PRO A 1 1117 ? 23.964 -58.317 -3.343 1.00 88.25 1117 PRO A CA 1
ATOM 8782 C C . PRO A 1 1117 ? 25.310 -58.604 -2.674 1.00 88.25 1117 PRO A C 1
ATOM 8784 O O . PRO A 1 1117 ? 26.009 -57.671 -2.269 1.00 88.25 1117 PRO A O 1
ATOM 8787 N N . LYS A 1 1118 ? 25.687 -59.882 -2.564 1.00 84.38 1118 LYS A N 1
ATOM 8788 C CA . LYS A 1 1118 ? 26.914 -60.314 -1.868 1.00 84.38 1118 LYS A CA 1
ATOM 8789 C C . LYS A 1 1118 ? 28.175 -59.620 -2.412 1.00 84.38 1118 LYS A C 1
ATOM 8791 O O . LYS A 1 1118 ? 28.973 -59.107 -1.633 1.00 84.38 1118 LYS A O 1
ATOM 8796 N N . ALA A 1 1119 ? 28.244 -59.434 -3.732 1.00 83.06 1119 ALA A N 1
ATOM 8797 C CA . ALA A 1 1119 ? 29.329 -58.725 -4.413 1.00 83.06 1119 ALA A CA 1
ATOM 8798 C C . ALA A 1 1119 ? 29.532 -57.266 -3.945 1.00 83.06 1119 ALA A C 1
ATOM 8800 O O . ALA A 1 1119 ? 30.659 -56.780 -3.915 1.00 83.06 1119 ALA A O 1
ATOM 8801 N N . ALA A 1 1120 ? 28.468 -56.558 -3.543 1.00 83.88 1120 ALA A N 1
ATOM 8802 C CA . ALA A 1 1120 ? 28.583 -55.187 -3.037 1.00 83.88 1120 ALA A CA 1
ATOM 8803 C C . ALA A 1 1120 ? 29.148 -55.135 -1.605 1.00 83.88 1120 ALA A C 1
ATOM 8805 O O . ALA A 1 1120 ? 29.807 -54.166 -1.228 1.00 83.88 1120 ALA A O 1
ATOM 8806 N N . VAL A 1 1121 ? 28.911 -56.186 -0.812 1.00 85.06 1121 VAL A N 1
ATOM 8807 C CA . VAL A 1 1121 ? 29.465 -56.331 0.542 1.00 85.06 1121 VAL A CA 1
ATOM 8808 C C . VAL A 1 1121 ? 30.950 -56.680 0.468 1.00 85.06 1121 VAL A C 1
ATOM 8810 O O . VAL A 1 1121 ? 31.753 -56.049 1.153 1.00 85.06 1121 VAL A O 1
ATOM 8813 N N . ASP A 1 1122 ? 31.312 -57.617 -0.409 1.00 83.69 1122 ASP A N 1
ATOM 8814 C CA . ASP A 1 1122 ? 32.701 -58.032 -0.621 1.00 83.69 1122 ASP A CA 1
ATOM 8815 C C . ASP A 1 1122 ? 33.558 -56.863 -1.153 1.00 83.69 1122 ASP A C 1
ATOM 8817 O O . ASP A 1 1122 ? 34.672 -56.641 -0.676 1.00 83.69 1122 ASP A O 1
ATOM 8821 N N . ALA A 1 1123 ? 33.001 -56.031 -2.048 1.00 79.69 1123 ALA A N 1
ATOM 8822 C CA . ALA A 1 1123 ? 33.648 -54.810 -2.535 1.00 79.69 1123 ALA A CA 1
ATOM 8823 C C . ALA A 1 1123 ? 33.897 -53.764 -1.428 1.00 79.69 1123 ALA A C 1
ATOM 8825 O O . ALA A 1 1123 ? 34.947 -53.127 -1.424 1.00 79.69 1123 ALA A O 1
ATOM 8826 N N . GLU A 1 1124 ? 32.977 -53.594 -0.467 1.00 83.75 1124 GLU A N 1
ATOM 8827 C CA . GLU A 1 1124 ? 33.165 -52.666 0.661 1.00 83.75 1124 GLU A CA 1
ATOM 8828 C C . GLU A 1 1124 ? 34.306 -53.119 1.588 1.00 83.75 1124 GLU A C 1
ATOM 8830 O O . GLU A 1 1124 ? 35.096 -52.287 2.043 1.00 83.75 1124 GLU A O 1
ATOM 8835 N N . HIS A 1 1125 ? 34.407 -54.428 1.850 1.00 81.38 1125 HIS A N 1
ATOM 8836 C CA . HIS A 1 1125 ? 35.473 -55.006 2.672 1.00 81.38 1125 HIS A CA 1
ATOM 8837 C C . HIS A 1 1125 ? 36.853 -54.851 2.025 1.00 81.38 1125 HIS A C 1
ATOM 8839 O O . HIS A 1 1125 ? 37.804 -54.527 2.733 1.00 81.38 1125 HIS A O 1
ATOM 8845 N N . ALA A 1 1126 ? 36.950 -54.983 0.698 1.00 72.50 1126 ALA A N 1
ATOM 8846 C CA . ALA A 1 1126 ? 38.186 -54.721 -0.036 1.00 72.50 1126 ALA A CA 1
ATOM 8847 C C . ALA A 1 1126 ? 38.634 -53.246 0.076 1.00 72.50 1126 ALA A C 1
ATOM 8849 O O . ALA A 1 1126 ? 39.796 -52.996 0.372 1.00 72.50 1126 ALA A O 1
ATOM 8850 N N . THR A 1 1127 ? 37.718 -52.272 -0.054 1.00 72.12 1127 THR A N 1
ATOM 8851 C CA . THR A 1 1127 ? 38.029 -50.825 0.091 1.00 72.12 1127 THR A CA 1
ATOM 8852 C C . THR A 1 1127 ? 38.339 -50.352 1.512 1.00 72.12 1127 THR A C 1
ATOM 8854 O O . THR A 1 1127 ? 38.856 -49.255 1.671 1.00 72.12 1127 THR A O 1
ATOM 8857 N N . LYS A 1 1128 ? 37.974 -51.111 2.553 1.00 72.25 1128 LYS A N 1
ATOM 8858 C CA . LYS A 1 1128 ? 38.329 -50.787 3.951 1.00 72.25 1128 LYS A CA 1
ATOM 8859 C C . LYS A 1 1128 ? 39.628 -51.454 4.407 1.00 72.25 1128 LYS A C 1
ATOM 8861 O O . LYS A 1 1128 ? 40.139 -51.095 5.462 1.00 72.25 1128 LYS A O 1
ATOM 8866 N N . ALA A 1 1129 ? 40.093 -52.461 3.666 1.00 53.50 1129 ALA A N 1
ATOM 8867 C CA . ALA A 1 1129 ? 41.351 -53.160 3.911 1.00 53.50 1129 ALA A CA 1
ATOM 8868 C C . ALA A 1 1129 ? 42.544 -52.524 3.166 1.00 53.50 1129 ALA A C 1
ATOM 8870 O O . ALA A 1 1129 ? 43.684 -52.801 3.531 1.00 53.50 1129 ALA A O 1
ATOM 8871 N N . SER A 1 1130 ? 42.280 -51.682 2.156 1.00 43.19 1130 SER A N 1
ATOM 8872 C CA . SER A 1 1130 ? 43.218 -50.698 1.588 1.00 43.19 1130 SER A CA 1
ATOM 8873 C C . SER A 1 1130 ? 43.153 -49.386 2.353 1.00 43.19 1130 SER A C 1
ATOM 8875 O O . SER A 1 1130 ? 44.217 -48.764 2.545 1.00 43.19 1130 SER A O 1
#

Sequence (1130 aa):
IAAFCGAAGHSKVFTNVANVDPLDFYDSDCSIVHSDSEEENEQNLKTLFSLRLSLCLRVRCIFVVFNGIDEKQARETCVIDNGPLLPLVIVRVLTHIADVMLENFCENELSDGLEGQFAKKEGIWSDEFPFGLETGGAELDMLLSKAYLCLHGISLTAQNHSCSSSLSNCSSVSFFAPESVKNGCQLYRCVMRIYSGKARKSPPKKVLEYISSVLPPIEDTKTSKAVRQYIYANTEVIEDEDIRRIPSSFPFWVWNENSENLLGESVSEVYFVRKGLSRELASGPLPLLGSGKESRDGDRGEGDSTEERDMVVRQEIKLYKKFLAAIEDICFSPNNYGSWYTAGLCLTSKADMICDRLGGVQSTYDASAMYHVKSVIEQLGKESPSDPPKECSDRCDGIGKTLDVYIQYSWANFSSLFEFSNVMQGSMSDDESHSSFQMDALEKINVLYEKGDYYAWQNTWGSIFVGALRSMAYRCFRVSLHLAKESLTNENQETVDLVAEISETIGTSLYGELQMSTSFGYPMGRMLDKTKYRLAEKSLTCFQYAIDIQTTEVSESTSRIVPLWQLYFMKGKCEEKMGSTVWQDKLENGETVRSYESLMEKALLSYSIALSGAIKFEEEDGPPDVTEGGSSHGKTEALYRIHASRLKILIRAIRQPKSDRENAEREALRLTTKYWFGEDRSASLDLKDLREQVWLVLGNVIAAMVQCRIEKPFFHRSVYRHAQALCWAPLFHDPDDTTGLGSFGTVPAHKSSILRGFNSGMSCIDCALPILKVYFEKKRPQLCAVWVTSSTSPSPFETLNDSNRKYNALRCKYTGAYIDCLRLGRKREYLETLMSWTKASRRDLPAFYHVSAEARGGQPKDHPNKDSLLRGEGYVWFAKHYTNRAIAEILKVEMEAYMQRELSTETDTDINDKADQTSRIKGLIENAYECFLRLNCSFDEISDVLMRNSDASFTVVEVEALISGINVFENATDSTTLTEARAKTTAEEGREKVELLEKALDKCQELFNNKAGSHLAKQRKKLKMKRKSSTGETSIGTGAASSSKSKPESSGEGKKQKVQHGEEMTKKTFVVGVPDGLSVGSTFQVNVKVGPTFAKRVKLKVPSNNSKRLRFAVSVPKAAVDAEHATKAS